Protein 5YSF (pdb70)

Sequence (777 aa):
SKVLNVWAMGDEAKSLKELAQKFTKDTGIEVKVQVIPWANAHDKLLTAVASKSGPDVVQMGTTWMPEFVEAGALLDITKDVEKSKNMNSDLFFPGSVKTTQFDGKTYGVVPWYAETRVLFYRTDLLKKVGYNEAPKTWDELSDAALKLSKRGKDMYGFAIDPNEQTTGFIFGRRQNGSPLFDKDGTPVFNKKPFVDTVTYLDSFIKNGSAPDTDLGLDASQSFGGDGIVPMFMSGPWMVNTLKDTAPDIDGKWATAVLPKKENNESSLGGANLSIFKYSNKKDDALKFMDYMSQPDVQLSWLKDTNSMPARMDAWEDDMLKNDPYYKVFGEQMKTAEPMPLIPQQFEEIAQLYGKSWEQIYRGGADVQTQMDTFNDQVEALLKKLEHHHHHSKVLNVWAMGDEAKSLKELAQKFTKDTGIEVKVQVIPWANAHDKLLTAVASKSGPDVVQMGTTWMPEFVEAGALLDITKDVEKSKNMNSDLFFPGSVKTTQFDGKTYGVPWYAETRVLFYRTDLLKKVGYNEAPKTWDELSDAALKLSKRGKDMYGFAIDPNEQTTGFIFGRQNGSPLFDKDGTPVFNKKPFVDTVTYLDSFIKNGSAPDTDLGLDASQSFGGDGIVPMFMSGPWMVNTLKDTAPDIDGKWATAVLPKKKENNESSLGGANLSIFKYSNKKDDALKFMDYMSQPDVQLSWLKDTNSMPARMDAWEDDMLKNDPYYKVFGEQMKTAEPMPLIPQFEEIAQLYGKSWEQIYRGGADVQTQMDTFNDQVEALLKKLEHHHHHH

Foldseek 3Di:
DQAAEEEEEDPVLVLLVVLVVVVCVVPVRHYDYHYYYPVCVVVLVVVCLVVVHDGFKYKDWLLQQQQCVVSVFFDFCQVVQCPAPQFPPVQFDPQQQVSQADPRTGGFGAQFKKWKWKKFFCVLLVVLPHNDDAAALVSLLSSQLSQQVVDDLAAREEDDLLDLFDLVQQLVLQPAPCADPVRQGDCLPDSSLVSLVSVLSRLVSVRYDLDDPPDDCQVCCADPNSHGMYMDILQVVLVCVVRNPRCVVRMAIAQAHGYNHRAIAMIHITMTGTSSDPPNVVSSVSSSSSRDLVSSLVVCVVSVTGHRGPCSCVPPCCCDPRRNVRRVVNVVRHHHDPNHNCSVVLSVLVSVLSCCCSPVVDDSSVSSVVSSVVVVVVVVVVVVVVPD/DQAAEEEEEDPVLVLLVVLVVVVCVVPVHHYDYHYYYPVCVVVLVVVCLVVVHDGFKYKDWLLQQQQCVVSVFFDFCQVVQCPFPQFPLVQFDPQQQVSQADPRTGGFGAQFKKWKWKKFFCVLLVVLPHNDPAAALVSLLSSQLSQQVVDDLAAREEDDLQDLFDLVQQLVLLVAPCADPVRQGDCLPDSNLVSLVSVLSRLVSVRYDLDDPVDDCQVQCADPNSHGMYMDILLVVLVCVVRHPRCVVGMAIAQAHGYNHRAIAMIHITMTGTPSDPCNVVSSVSSSSSSPLVSSLVVCVVSVTGHRGPCSCVPPCLVPPRRSVRRVVNVVRHHHDPNHNCSVVLSVLVSVLSCCCSPVVDDSSVSSVVSSVVVVVVVVVVVCVVPVD

Nearest PDB structures (foldseek):
  5yse-assembly1_A  TM=9.988E-01  e=1.187E-70  Listeria innocua Clip11262
  3uor-assembly2_B  TM=8.776E-01  e=7.368E-35  Xanthomonas citri pv. citri str. 306
  3k02-assembly1_A  TM=8.871E-01  e=2.000E-27  Streptomyces glaucescens
  5f7v-assembly1_A  TM=8.951E-01  e=2.064E-26  Listeria monocytogenes EGD-e
  6wpn-assembly2_B  TM=7.735E-01  e=1.118E-19  Synechococcus sp.

Solvent-accessible surface area: 34404 Å² total; per-residue (Å²): 133,181,56,0,53,0,40,0,0,22,95,21,0,122,15,0,108,111,33,5,122,126,0,29,171,83,44,60,21,102,31,99,8,79,84,12,75,88,100,64,0,32,94,103,9,78,89,2,36,90,68,123,70,32,2,6,0,0,0,0,5,7,33,13,0,7,31,2,25,96,48,22,2,7,35,58,0,47,145,23,4,128,155,16,172,15,7,29,25,123,36,9,48,92,9,5,16,85,1,1,72,41,132,75,89,7,25,2,1,7,2,17,1,15,0,26,0,0,0,22,7,44,47,29,0,142,173,30,65,32,129,104,10,2,115,47,8,118,56,0,32,51,0,0,33,92,0,14,146,88,30,189,85,37,32,0,1,32,15,76,54,122,38,52,9,13,0,2,2,2,0,40,1,15,34,4,72,0,32,47,203,131,36,57,5,10,1,41,116,105,50,0,10,29,0,0,44,29,1,2,11,1,19,51,32,36,0,2,21,72,78,132,77,66,66,82,25,22,104,18,0,1,45,116,0,51,13,0,0,26,35,10,0,4,89,28,0,40,45,0,102,105,68,2,105,83,1,121,72,95,21,30,13,18,52,5,2,97,92,116,52,39,36,2,3,7,7,11,0,2,0,0,2,6,80,82,9,124,22,85,108,35,0,40,108,0,0,57,32,0,6,66,46,102,24,18,34,66,13,3,65,112,27,3,6,0,1,2,34,77,79,9,36,126,34,98,56,4,105,86,24,94,38,1,112,29,0,17,90,3,17,151,82,8,63,8,4,20,53,42,33,22,4,11,90,2,4,83,25,12,18,124,3,6,78,87,4,23,128,57,29,18,6,13,71,32,24,0,54,60,0,5,88,67,0,50,49,30,42,114,131,53,95,120,137,108,132,199,139,176,56,0,43,0,28,0,0,23,96,22,0,123,15,0,102,120,31,5,128,124,4,29,169,89,52,62,26,104,29,115,14,66,68,11,79,88,100,78,0,32,97,80,8,79,89,2,36,93,66,122,71,32,2,6,0,0,0,0,6,8,35,12,0,7,31,3,25,87,47,23,2,6,32,63,0,44,168,52,5,115,173,17,175,12,6,38,26,124,47,8,46,88,15,5,15,105,1,1,76,34,126,75,83,7,21,2,0,7,2,18,1,15,0,27,0,0,0,24,7,28,48,20,0,114,116,23,63,33,114,109,12,2,118,54,7,117,55,0,32,54,0,0,32,93,0,12,148,68,31,187,91,39,32,0,1,32,14,77,57,123,38,50,9,12,0,3,2,2,0,40,1,20,44,3,79,0,33,47,202,117,38,58,4,15,1,32,113,102,50,0,10,28,0,0,43,28,1,3,11,2,17,52,31,35,0,2,20,72,75,134,69,66,66,84,25,24,104,18,1,0,44,116,0,50,10,0,0,26,35,10,0,4,90,29,0,39,43,1,102,102,67,3,102,82,1,120,72,94,24,28,12,17,50,5,2,102,82,120,51,34,34,2,3,8,8,10,0,1,0,0,0,6,83,76,10,138,32,75,116,41,0,32,110,0,0,44,34,0,5,69,45,101,21,16,27,63,12,2,64,107,25,5,7,0,1,3,36,77,83,6,35,116,39,106,69,4,106,99,22,92,37,1,110,24,1,16,89,3,23,158,83,10,69,11,5,22,52,44,29,21,4,11,82,2,3,90,41,12,18,133,2,6,61,88,3,25,134,56,31,20,4,8,72,33,25,0,56,62,0,5,90,66,0,47,56,15,33,118,104,35,100,125,135,90,132,142,235

Organism: Listeria innocua serovar 6a (strain ATCC BAA-680 / CLIP 11262) (NCBI:txid272626)

Structure (mmCIF, N/CA/C/O backbone):
data_5YSF
#
_entry.id   5YSF
#
_cell.length_a   36.218
_cell.length_b   125.988
_cell.length_c   91.040
_cell.angle_alpha   90.00
_cell.angle_beta   100.45
_cell.angle_gamma   90.00
#
_symmetry.space_group_name_H-M   'P 1 21 1'
#
loop_
_entity.id
_entity.type
_entity.pdbx_description
1 polymer 'Lin1841 protein'
2 branched beta-D-glucopyranose-(1-2)-beta-D-glucopyranose-(1-2)-beta-D-glucopyranose-(1-2)-beta-D-glucopyranose-(1-2)-beta-D-glucopyranose
3 non-polymer (4S)-2-METHYL-2,4-PENTANEDIOL
4 non-polymer 'MAGNESIUM ION'
5 water water
#
loop_
_atom_site.group_PDB
_atom_site.id
_atom_site.type_symbol
_atom_site.label_atom_id
_atom_site.label_alt_id
_atom_site.label_comp_id
_atom_site.label_asym_id
_atom_site.label_entity_id
_atom_site.label_seq_id
_atom_site.pdbx_PDB_ins_code
_atom_site.Cartn_x
_atom_site.Cartn_y
_atom_site.Cartn_z
_atom_site.occupancy
_atom_site.B_iso_or_equiv
_atom_site.auth_seq_id
_atom_site.auth_comp_id
_atom_site.auth_asym_id
_atom_site.auth_atom_id
_atom_site.pdbx_PDB_model_num
ATOM 1 N N . SER A 1 9 ? 24.950 30.500 15.085 1.00 59.66 34 SER A N 1
ATOM 2 C CA . SER A 1 9 ? 24.002 31.557 15.635 1.00 63.20 34 SER A CA 1
ATOM 3 C C . SER A 1 9 ? 22.740 31.668 14.770 1.00 58.43 34 SER A C 1
ATOM 4 O O . SER A 1 9 ? 21.663 31.339 15.263 1.00 61.11 34 SER A O 1
ATOM 7 N N . LYS A 1 10 ? 22.898 32.049 13.487 1.00 52.42 35 LYS A N 1
ATOM 8 C CA . LYS A 1 10 ? 21.844 31.923 12.446 1.00 47.28 35 LYS A CA 1
ATOM 9 C C . LYS A 1 10 ? 21.988 30.613 11.616 1.00 39.92 35 LYS A C 1
ATOM 10 O O . LYS A 1 10 ? 21.184 30.375 10.695 1.00 37.04 35 LYS A O 1
ATOM 16 N N . VAL A 1 11 ? 23.006 29.779 11.898 1.00 36.78 36 VAL A N 1
ATOM 17 C CA . VAL A 1 11 ? 23.150 28.512 11.173 1.00 32.51 36 VAL A CA 1
ATOM 18 C C . VAL A 1 11 ? 22.016 27.581 11.641 1.00 29.98 36 VAL A C 1
ATOM 19 O O . VAL A 1 11 ? 21.759 27.458 12.834 1.00 31.93 36 VAL A O 1
ATOM 23 N N . LEU A 1 12 ? 21.287 26.980 10.703 1.00 27.25 37 LEU A N 1
ATOM 24 C CA . LEU A 1 12 ? 20.242 26.044 11.038 1.00 25.94 37 LEU A CA 1
ATOM 25 C C . LEU A 1 12 ? 20.907 24.711 11.333 1.00 24.37 37 LEU A C 1
ATOM 26 O O . LEU A 1 12 ? 21.601 24.154 10.492 1.00 24.84 37 LEU A O 1
ATOM 31 N N . ASN A 1 13 ? 20.707 24.183 12.516 1.00 24.70 38 ASN A N 1
ATOM 32 C CA . ASN A 1 13 ? 21.301 22.879 12.869 1.00 24.29 38 ASN A CA 1
ATOM 33 C C . ASN A 1 13 ? 20.305 21.776 12.559 1.00 22.67 38 ASN A C 1
ATOM 34 O O . ASN A 1 13 ? 19.151 21.770 13.086 1.00 22.37 38 ASN A O 1
ATOM 39 N N . VAL A 1 14 ? 20.763 20.777 11.810 1.00 22.10 39 VAL A N 1
ATOM 40 C CA . VAL A 1 14 ? 19.897 19.673 11.396 1.00 21.95 39 VAL A CA 1
ATOM 41 C C . VAL A 1 14 ? 20.617 18.409 11.865 1.00 23.38 39 VAL A C 1
ATOM 42 O O . VAL A 1 14 ? 21.778 18.230 11.521 1.00 24.89 39 VAL A O 1
ATOM 46 N N . TRP A 1 15 ? 19.938 17.518 12.573 1.00 24.02 40 TRP A N 1
ATOM 47 C CA . TRP A 1 15 ? 20.490 16.255 12.946 1.00 24.02 40 TRP A CA 1
ATOM 48 C C . TRP A 1 15 ? 19.835 15.204 12.054 1.00 21.99 40 TRP A C 1
ATOM 49 O O . TRP A 1 15 ? 18.625 15.108 11.965 1.00 21.45 40 TRP A O 1
ATOM 60 N N . ALA A 1 16 ? 20.664 14.423 11.378 1.00 21.31 41 ALA A N 1
ATOM 61 C CA . ALA A 1 16 ? 20.189 13.435 10.412 1.00 20.13 41 ALA A CA 1
ATOM 62 C C . ALA A 1 16 ? 20.972 12.176 10.596 1.00 20.62 41 ALA A C 1
ATOM 63 O O . ALA A 1 16 ? 21.991 12.147 11.328 1.00 21.57 41 ALA A O 1
ATOM 65 N N . MET A 1 17 ? 20.465 11.079 9.995 1.00 19.81 42 MET A N 1
ATOM 66 C CA . MET A 1 17 ? 21.055 9.758 10.270 1.00 21.20 42 MET A CA 1
ATOM 67 C C . MET A 1 17 ? 21.492 9.072 8.981 1.00 21.03 42 MET A C 1
ATOM 68 O O . MET A 1 17 ? 20.815 9.104 7.985 1.00 19.76 42 MET A O 1
ATOM 73 N N . GLY A 1 18 ? 22.546 8.317 9.122 1.00 23.39 43 GLY A N 1
ATOM 74 C CA . GLY A 1 18 ? 22.932 7.316 8.173 1.00 24.57 43 GLY A CA 1
ATOM 75 C C . GLY A 1 18 ? 23.151 7.814 6.789 1.00 24.43 43 GLY A C 1
ATOM 76 O O . GLY A 1 18 ? 23.525 8.954 6.603 1.00 24.24 43 GLY A O 1
ATOM 77 N N . ASP A 1 19 ? 22.845 6.957 5.825 1.00 26.04 44 ASP A N 1
ATOM 78 C CA . ASP A 1 19 ? 23.100 7.260 4.415 1.00 27.58 44 ASP A CA 1
ATOM 79 C C . ASP A 1 19 ? 22.188 8.347 3.870 1.00 25.32 44 ASP A C 1
ATOM 80 O O . ASP A 1 19 ? 22.626 9.199 3.079 1.00 25.70 44 ASP A O 1
ATOM 85 N N . GLU A 1 20 ? 20.956 8.372 4.348 1.00 23.05 45 GLU A N 1
ATOM 86 C CA . GLU A 1 20 ? 19.967 9.378 3.863 1.00 22.63 45 GLU A CA 1
ATOM 87 C C . GLU A 1 20 ? 20.411 10.792 4.273 1.00 21.93 45 GLU A C 1
ATOM 88 O O . GLU A 1 20 ? 20.101 11.783 3.577 1.00 21.58 45 GLU A O 1
ATOM 94 N N . ALA A 1 21 ? 21.205 10.884 5.349 1.00 22.28 46 ALA A N 1
ATOM 95 C CA . ALA A 1 21 ? 21.739 12.196 5.760 1.00 22.88 46 ALA A CA 1
ATOM 96 C C . ALA A 1 21 ? 22.592 12.826 4.656 1.00 24.48 46 ALA A C 1
ATOM 97 O O . ALA A 1 21 ? 22.602 14.052 4.544 1.00 24.04 46 ALA A O 1
ATOM 99 N N . LYS A 1 22 ? 23.267 12.024 3.825 1.00 25.56 47 LYS A N 1
ATOM 100 C CA . LYS A 1 22 ? 24.036 12.572 2.701 1.00 28.12 47 LYS A CA 1
ATOM 101 C C . LYS A 1 22 ? 23.189 13.265 1.655 1.00 27.34 47 LYS A C 1
ATOM 102 O O . LYS A 1 22 ? 23.568 14.315 1.167 1.00 28.31 47 LYS A O 1
ATOM 108 N N . SER A 1 23 ? 22.038 12.658 1.318 1.00 25.87 48 SER A N 1
ATOM 109 C CA . SER A 1 23 ? 21.090 13.266 0.404 1.00 25.90 48 SER A CA 1
ATOM 110 C C . SER A 1 23 ? 20.541 14.546 1.017 1.00 25.42 48 SER A C 1
ATOM 111 O O . SER A 1 23 ? 20.391 15.567 0.313 1.00 26.12 48 SER A O 1
ATOM 114 N N . LEU A 1 24 ? 20.253 14.518 2.319 1.00 22.79 49 LEU A N 1
ATOM 115 C CA . LEU A 1 24 ? 19.769 15.746 2.970 1.00 22.92 49 LEU A CA 1
ATOM 116 C C . LEU A 1 24 ? 20.774 16.891 2.909 1.00 23.46 49 LEU A C 1
ATOM 117 O O . LEU A 1 24 ? 20.435 18.006 2.602 1.00 24.06 49 LEU A O 1
ATOM 122 N N . LYS A 1 25 ? 22.005 16.601 3.264 1.00 23.58 50 LYS A N 1
ATOM 123 C CA . LYS A 1 25 ? 23.110 17.564 3.211 1.00 25.99 50 LYS A CA 1
ATOM 124 C C . LYS A 1 25 ? 23.284 18.138 1.763 1.00 27.02 50 LYS A C 1
ATOM 125 O O . LYS A 1 25 ? 23.416 19.355 1.573 1.00 28.07 50 LYS A O 1
ATOM 131 N N . GLU A 1 26 ? 23.255 17.276 0.767 1.00 37.34 51 GLU A N 1
ATOM 132 C CA . GLU A 1 26 ? 23.363 17.714 -0.619 1.00 38.36 51 GLU A CA 1
ATOM 133 C C . GLU A 1 26 ? 22.173 18.608 -1.004 1.00 35.80 51 GLU A C 1
ATOM 134 O O . GLU A 1 26 ? 22.380 19.679 -1.536 1.00 34.73 51 GLU A O 1
ATOM 140 N N . LEU A 1 27 ? 20.947 18.232 -0.655 1.00 34.78 52 LEU A N 1
ATOM 141 C CA . LEU A 1 27 ? 19.760 19.049 -0.948 1.00 33.64 52 LEU A CA 1
ATOM 142 C C . LEU A 1 27 ? 19.794 20.345 -0.206 1.00 30.63 52 LEU A C 1
ATOM 143 O O . LEU A 1 27 ? 19.293 21.376 -0.691 1.00 30.01 52 LEU A O 1
ATOM 148 N N . ALA A 1 28 ? 20.450 20.350 0.944 1.00 29.03 53 ALA A N 1
ATOM 149 C CA . ALA A 1 28 ? 20.551 21.570 1.693 1.00 27.08 53 ALA A CA 1
ATOM 150 C C . ALA A 1 28 ? 21.386 22.650 0.996 1.00 26.71 53 ALA A C 1
ATOM 151 O O . ALA A 1 28 ? 21.175 23.831 1.262 1.00 25.40 53 ALA A O 1
ATOM 153 N N . GLN A 1 29 ? 22.285 22.288 0.094 1.00 28.14 54 GLN A N 1
ATOM 154 C CA . GLN A 1 29 ? 23.082 23.286 -0.597 1.00 28.60 54 GLN A CA 1
ATOM 155 C C . GLN A 1 29 ? 22.188 24.214 -1.375 1.00 27.70 54 GLN A C 1
ATOM 156 O O . GLN A 1 29 ? 22.381 25.451 -1.298 1.00 27.06 54 GLN A O 1
ATOM 162 N N . LYS A 1 30 ? 21.220 23.665 -2.139 1.00 27.95 55 LYS A N 1
ATOM 163 C CA . LYS A 1 30 ? 20.366 24.532 -2.941 1.00 27.86 55 LYS A CA 1
ATOM 164 C C . LYS A 1 30 ? 19.476 25.396 -2.018 1.00 25.64 55 LYS A C 1
ATOM 165 O O . LYS A 1 30 ? 19.204 26.533 -2.325 1.00 25.49 55 LYS A O 1
ATOM 171 N N . PHE A 1 31 ? 19.013 24.860 -0.887 1.00 24.49 56 PHE A N 1
ATOM 172 C CA . PHE A 1 31 ? 18.249 25.603 0.066 1.00 23.56 56 PHE A CA 1
ATOM 173 C C . PHE A 1 31 ? 19.019 26.844 0.549 1.00 22.47 56 PHE A C 1
ATOM 174 O O . PHE A 1 31 ? 18.474 27.971 0.585 1.00 22.63 56 PHE A O 1
ATOM 182 N N . THR A 1 32 ? 20.300 26.658 0.882 1.00 22.00 57 THR A N 1
ATOM 183 C CA . THR A 1 32 ? 21.160 27.768 1.257 1.00 21.95 57 THR A CA 1
ATOM 184 C C . THR A 1 32 ? 21.373 28.775 0.114 1.00 22.53 57 THR A C 1
ATOM 185 O O . THR A 1 32 ? 21.412 30.004 0.323 1.00 22.81 57 THR A O 1
ATOM 189 N N . LYS A 1 33 ? 21.528 28.250 -1.091 1.00 23.26 58 LYS A N 1
ATOM 190 C CA . LYS A 1 33 ? 21.676 29.108 -2.265 1.00 24.46 58 LYS A CA 1
ATOM 191 C C . LYS A 1 33 ? 20.436 29.998 -2.470 1.00 24.21 58 LYS A C 1
ATOM 192 O O . LYS A 1 33 ? 20.566 31.171 -2.838 1.00 24.92 58 LYS A O 1
ATOM 198 N N . ASP A 1 34 ? 19.271 29.430 -2.255 1.00 23.85 59 ASP A N 1
ATOM 199 C CA . ASP A 1 34 ? 18.000 30.083 -2.553 1.00 24.74 59 ASP A CA 1
ATOM 200 C C . ASP A 1 34 ? 17.557 30.983 -1.415 1.00 24.43 59 ASP A C 1
ATOM 201 O O . ASP A 1 34 ? 16.834 31.978 -1.684 1.00 25.81 59 ASP A O 1
ATOM 206 N N . THR A 1 35 ? 18.030 30.776 -0.211 1.00 23.41 60 THR A N 1
ATOM 207 C CA . THR A 1 35 ? 17.511 31.535 0.918 1.00 24.02 60 THR A CA 1
ATOM 208 C C . THR A 1 35 ? 18.562 32.395 1.647 1.00 24.12 60 THR A C 1
ATOM 209 O O . THR A 1 35 ? 18.180 33.281 2.427 1.00 25.48 60 THR A O 1
ATOM 213 N N . GLY A 1 36 ? 19.843 32.078 1.492 1.00 23.54 61 GLY A N 1
ATOM 214 C CA . GLY A 1 36 ? 20.903 32.587 2.426 1.00 24.41 61 GLY A CA 1
ATOM 215 C C . GLY A 1 36 ? 20.910 32.024 3.853 1.00 24.64 61 GLY A C 1
ATOM 216 O O . GLY A 1 36 ? 21.629 32.543 4.734 1.00 26.11 61 GLY A O 1
ATOM 217 N N . ILE A 1 37 ? 20.168 30.944 4.076 1.00 23.84 62 ILE A N 1
ATOM 218 C CA . ILE A 1 37 ? 20.169 30.295 5.394 1.00 24.49 62 ILE A CA 1
ATOM 219 C C . ILE A 1 37 ? 21.245 29.188 5.308 1.00 23.90 62 ILE A C 1
ATOM 220 O O . ILE A 1 37 ? 21.137 28.225 4.564 1.00 22.82 62 ILE A O 1
ATOM 225 N N . GLU A 1 38 ? 22.286 29.351 6.104 1.00 25.43 63 GLU A N 1
ATOM 226 C CA . GLU A 1 38 ? 23.359 28.335 6.208 1.00 25.98 63 GLU A CA 1
ATOM 227 C C . GLU A 1 38 ? 22.801 27.169 7.030 1.00 25.76 63 GLU A C 1
ATOM 228 O O . GLU A 1 38 ? 22.029 27.413 7.938 1.00 26.49 63 GLU A O 1
ATOM 234 N N . VAL A 1 39 ? 23.196 25.934 6.679 1.00 25.39 64 VAL A N 1
ATOM 235 C CA . VAL A 1 39 ? 22.718 24.728 7.313 1.00 25.47 64 VAL A CA 1
ATOM 236 C C . VAL A 1 39 ? 23.933 23.890 7.724 1.00 26.94 64 VAL A C 1
ATOM 237 O O . VAL A 1 39 ? 24.890 23.781 6.962 1.00 27.56 64 VAL A O 1
ATOM 241 N N . LYS A 1 40 ? 23.891 23.330 8.928 1.00 28.14 65 LYS A N 1
ATOM 242 C CA . LYS A 1 40 ? 24.918 22.421 9.420 1.00 30.09 65 LYS A CA 1
ATOM 243 C C . LYS A 1 40 ? 24.239 21.117 9.737 1.00 29.99 65 LYS A C 1
ATOM 244 O O . LYS A 1 40 ? 23.356 21.093 10.597 1.00 30.33 65 LYS A O 1
ATOM 250 N N . VAL A 1 41 ? 24.630 20.046 9.038 1.00 30.11 66 VAL A N 1
ATOM 251 C CA . VAL A 1 41 ? 24.032 18.714 9.218 1.00 30.58 66 VAL A CA 1
ATOM 252 C C . VAL A 1 41 ? 24.957 17.865 10.055 1.00 33.21 66 VAL A C 1
ATOM 253 O O . VAL A 1 41 ? 26.090 17.630 9.643 1.00 34.74 66 VAL A O 1
ATOM 257 N N . GLN A 1 42 ? 24.522 17.388 11.218 1.00 43.47 67 GLN A N 1
ATOM 258 C CA . GLN A 1 42 ? 25.275 16.377 11.977 1.00 42.58 67 GLN A CA 1
ATOM 259 C C . GLN A 1 42 ? 24.759 15.059 11.534 1.00 37.62 67 GLN A C 1
ATOM 260 O O . GLN A 1 42 ? 23.572 14.842 11.598 1.00 34.95 67 GLN A O 1
ATOM 266 N N . VAL A 1 43 ? 25.651 14.165 11.118 1.00 37.19 68 VAL A N 1
ATOM 267 C CA . VAL A 1 43 ? 25.337 12.834 10.633 1.00 33.73 68 VAL A CA 1
ATOM 268 C C . VAL A 1 43 ? 25.558 11.863 11.817 1.00 33.04 68 VAL A C 1
ATOM 269 O O . VAL A 1 43 ? 26.674 11.676 12.256 1.00 35.66 68 VAL A O 1
ATOM 273 N N . ILE A 1 44 ? 24.479 11.248 12.276 1.00 30.13 69 ILE A N 1
ATOM 274 C CA . ILE A 1 44 ? 24.490 10.393 13.433 1.00 29.67 69 ILE A CA 1
ATOM 275 C C . ILE A 1 44 ? 24.142 8.961 12.960 1.00 27.75 69 ILE A C 1
ATOM 276 O O . ILE A 1 44 ? 23.134 8.753 12.298 1.00 25.97 69 ILE A O 1
ATOM 281 N N . PRO A 1 45 ? 24.966 7.936 13.303 1.00 28.94 70 PRO A N 1
ATOM 282 C CA . PRO A 1 45 ? 24.540 6.582 12.968 1.00 27.99 70 PRO A CA 1
ATOM 283 C C . PRO A 1 45 ? 23.245 6.222 13.709 1.00 26.22 70 PRO A C 1
ATOM 284 O O . PRO A 1 45 ? 23.070 6.626 14.861 1.00 26.16 70 PRO A O 1
ATOM 288 N N . TRP A 1 46 ? 22.362 5.465 13.049 1.00 25.46 71 TRP A N 1
ATOM 289 C CA . TRP A 1 46 ? 21.161 4.942 13.680 1.00 25.00 71 TRP A CA 1
ATOM 290 C C . TRP A 1 46 ? 21.406 4.231 15.014 1.00 26.04 71 TRP A C 1
ATOM 291 O O . TRP A 1 46 ? 20.618 4.431 15.936 1.00 25.64 71 TRP A O 1
ATOM 302 N N . ALA A 1 47 ? 22.491 3.456 15.136 1.00 27.93 72 ALA A N 1
ATOM 303 C CA . ALA A 1 47 ? 22.849 2.783 16.373 1.00 29.67 72 ALA A CA 1
ATOM 304 C C . ALA A 1 47 ? 23.121 3.773 17.558 1.00 29.62 72 ALA A C 1
ATOM 305 O O . ALA A 1 47 ? 22.976 3.435 18.721 1.00 30.48 72 ALA A O 1
ATOM 307 N N . ASN A 1 48 ? 23.456 5.015 17.240 1.00 29.14 73 ASN A N 1
ATOM 308 C CA . ASN A 1 48 ? 23.715 6.012 18.296 1.00 30.17 73 ASN A CA 1
ATOM 309 C C . ASN A 1 48 ? 22.645 7.091 18.455 1.00 28.71 73 ASN A C 1
ATOM 310 O O . ASN A 1 48 ? 22.702 7.923 19.418 1.00 29.94 73 ASN A O 1
ATOM 315 N N . ALA A 1 49 ? 21.667 7.098 17.540 1.00 26.98 74 ALA A N 1
ATOM 316 C CA . ALA A 1 49 ? 20.790 8.233 17.454 1.00 26.56 74 ALA A CA 1
ATOM 317 C C . ALA A 1 49 ? 19.845 8.323 18.675 1.00 27.12 74 ALA A C 1
ATOM 318 O O . ALA A 1 49 ? 19.571 9.426 19.145 1.00 28.02 74 ALA A O 1
ATOM 320 N N . HIS A 1 50 ? 19.355 7.191 19.174 1.00 27.41 75 HIS A N 1
ATOM 321 C CA . HIS A 1 50 ? 18.429 7.239 20.327 1.00 28.51 75 HIS A CA 1
ATOM 322 C C . HIS A 1 50 ? 19.060 7.940 21.559 1.00 30.45 75 HIS A C 1
ATOM 323 O O . HIS A 1 50 ? 18.478 8.843 22.168 1.00 31.23 75 HIS A O 1
ATOM 330 N N . ASP A 1 51 ? 20.277 7.531 21.855 1.00 32.16 76 ASP A N 1
ATOM 331 C CA . ASP A 1 51 ? 21.066 8.122 22.970 1.00 35.57 76 ASP A CA 1
ATOM 332 C C . ASP A 1 51 ? 21.321 9.619 22.769 1.00 37.31 76 ASP A C 1
ATOM 333 O O . ASP A 1 51 ? 21.185 10.413 23.697 1.00 39.11 76 ASP A O 1
ATOM 338 N N . LYS A 1 52 ? 21.694 9.986 21.548 1.00 37.38 77 LYS A N 1
ATOM 339 C CA . LYS A 1 52 ? 21.889 11.396 21.224 1.00 40.05 77 LYS A CA 1
ATOM 340 C C . LYS A 1 52 ? 20.620 12.225 21.484 1.00 40.38 77 LYS A C 1
ATOM 341 O O . LYS A 1 52 ? 20.683 13.293 22.091 1.00 42.64 77 LYS A O 1
ATOM 347 N N . LEU A 1 53 ? 19.476 11.674 21.088 1.00 30.90 78 LEU A N 1
ATOM 348 C CA . LEU A 1 53 ? 18.190 12.309 21.366 1.00 32.06 78 LEU A CA 1
ATOM 349 C C . LEU A 1 53 ? 17.859 12.386 22.881 1.00 34.60 78 LEU A C 1
ATOM 350 O O . LEU A 1 53 ? 17.345 13.390 23.358 1.00 35.74 78 LEU A O 1
ATOM 355 N N . LEU A 1 54 ? 18.152 11.335 23.625 1.00 35.68 79 LEU A N 1
ATOM 356 C CA . LEU A 1 54 ? 17.902 11.387 25.085 1.00 38.99 79 LEU A CA 1
ATOM 357 C C . LEU A 1 54 ? 18.707 12.507 25.755 1.00 41.41 79 LEU A C 1
ATOM 358 O O . LEU A 1 54 ? 18.194 13.240 26.652 1.00 44.29 79 LEU A O 1
ATOM 363 N N . THR A 1 55 ? 19.963 12.632 25.339 1.00 41.31 80 THR A N 1
ATOM 364 C CA . THR A 1 55 ? 20.846 13.675 25.826 1.00 43.97 80 THR A CA 1
ATOM 365 C C . THR A 1 55 ? 20.329 15.093 25.506 1.00 44.05 80 THR A C 1
ATOM 366 O O . THR A 1 55 ? 20.384 15.972 26.358 1.00 45.44 80 THR A O 1
ATOM 370 N N . ALA A 1 56 ? 19.823 15.280 24.296 1.00 41.75 81 ALA A N 1
ATOM 371 C CA . ALA A 1 56 ? 19.229 16.554 23.890 1.00 42.15 81 ALA A CA 1
ATOM 372 C C . ALA A 1 56 ? 18.038 16.969 24.738 1.00 44.62 81 ALA A C 1
ATOM 373 O O . ALA A 1 56 ? 17.961 18.141 25.127 1.00 47.22 81 ALA A O 1
ATOM 375 N N . VAL A 1 57 ? 17.150 16.021 25.038 1.00 45.04 82 VAL A N 1
ATOM 376 C CA . VAL A 1 57 ? 16.034 16.233 25.962 1.00 47.72 82 VAL A CA 1
ATOM 377 C C . VAL A 1 57 ? 16.531 16.601 27.351 1.00 51.42 82 VAL A C 1
ATOM 378 O O . VAL A 1 57 ? 16.068 17.564 27.949 1.00 54.17 82 VAL A O 1
ATOM 382 N N . ALA A 1 58 ? 17.467 15.833 27.884 1.00 52.22 83 ALA A N 1
ATOM 383 C CA . ALA A 1 58 ? 17.927 16.057 29.254 1.00 56.39 83 ALA A CA 1
ATOM 384 C C . ALA A 1 58 ? 18.609 17.403 29.410 1.00 58.08 83 ALA A C 1
ATOM 385 O O . ALA A 1 58 ? 18.507 18.001 30.436 1.00 61.35 83 ALA A O 1
ATOM 387 N N . SER A 1 59 ? 19.272 17.886 28.369 1.00 56.33 84 SER A N 1
ATOM 388 C CA . SER A 1 59 ? 19.925 19.181 28.395 1.00 58.47 84 SER A CA 1
ATOM 389 C C . SER A 1 59 ? 19.123 20.287 27.736 1.00 57.77 84 SER A C 1
ATOM 390 O O . SER A 1 59 ? 19.564 21.427 27.749 1.00 59.09 84 SER A O 1
ATOM 393 N N . LYS A 1 60 ? 17.964 19.977 27.164 1.00 56.05 85 LYS A N 1
ATOM 394 C CA . LYS A 1 60 ? 17.144 20.953 26.414 1.00 55.75 85 LYS A CA 1
ATOM 395 C C . LYS A 1 60 ? 17.891 21.745 25.343 1.00 54.63 85 LYS A C 1
ATOM 396 O O . LYS A 1 60 ? 17.591 22.917 25.087 1.00 55.04 85 LYS A O 1
ATOM 402 N N . SER A 1 61 ? 18.838 21.086 24.682 1.00 51.63 86 SER A N 1
ATOM 403 C CA . SER A 1 61 ? 19.561 21.742 23.655 1.00 50.06 86 SER A CA 1
ATOM 404 C C . SER A 1 61 ? 19.911 20.703 22.636 1.00 46.09 86 SER A C 1
ATOM 405 O O . SER A 1 61 ? 20.353 19.582 22.947 1.00 47.10 86 SER A O 1
ATOM 408 N N . GLY A 1 62 ? 19.716 21.068 21.404 1.00 42.46 87 GLY A N 1
ATOM 409 C CA . GLY A 1 62 ? 19.811 20.062 20.393 1.00 39.23 87 GLY A CA 1
ATOM 410 C C . GLY A 1 62 ? 19.765 20.812 19.105 1.00 36.44 87 GLY A C 1
ATOM 411 O O . GLY A 1 62 ? 20.119 21.974 19.066 1.00 37.56 87 GLY A O 1
ATOM 412 N N . PRO A 1 63 ? 19.298 20.154 18.079 1.00 33.22 88 PRO A N 1
ATOM 413 C CA . PRO A 1 63 ? 19.213 20.791 16.787 1.00 31.48 88 PRO A CA 1
ATOM 414 C C . PRO A 1 63 ? 17.992 21.666 16.638 1.00 31.34 88 PRO A C 1
ATOM 415 O O . PRO A 1 63 ? 17.230 21.820 17.572 1.00 33.31 88 PRO A O 1
ATOM 419 N N . ASP A 1 64 ? 17.842 22.249 15.445 1.00 29.60 89 ASP A N 1
ATOM 420 C CA . ASP A 1 64 ? 16.655 22.992 15.068 1.00 29.59 89 ASP A CA 1
ATOM 421 C C . ASP A 1 64 ? 15.683 22.047 14.376 1.00 28.33 89 ASP A C 1
ATOM 422 O O . ASP A 1 64 ? 14.541 21.842 14.846 1.00 29.40 89 ASP A O 1
ATOM 427 N N . VAL A 1 65 ? 16.189 21.324 13.371 1.00 26.52 90 VAL A N 1
ATOM 428 C CA . VAL A 1 65 ? 15.462 20.257 12.693 1.00 25.16 90 VAL A CA 1
ATOM 429 C C . VAL A 1 65 ? 16.091 18.948 13.069 1.00 24.23 90 VAL A C 1
ATOM 430 O O . VAL A 1 65 ? 17.313 18.777 13.028 1.00 23.24 90 VAL A O 1
ATOM 434 N N . VAL A 1 66 ? 15.241 17.990 13.385 1.00 24.44 91 VAL A N 1
ATOM 435 C CA . VAL A 1 66 ? 15.695 16.645 13.642 1.00 24.85 91 VAL A CA 1
ATOM 436 C C . VAL A 1 66 ? 14.940 15.620 12.753 1.00 23.81 91 VAL A C 1
ATOM 437 O O . VAL A 1 66 ? 13.727 15.624 12.620 1.00 24.10 91 VAL A O 1
ATOM 441 N N . GLN A 1 67 ? 15.704 14.782 12.085 1.00 22.55 92 GLN A N 1
ATOM 442 C CA . GLN A 1 67 ? 15.200 13.540 11.476 1.00 20.64 92 GLN A CA 1
ATOM 443 C C . GLN A 1 67 ? 14.868 12.519 12.582 1.00 20.95 92 GLN A C 1
ATOM 444 O O . GLN A 1 67 ? 15.735 12.145 13.386 1.00 21.78 92 GLN A O 1
ATOM 450 N N . MET A 1 68 ? 13.629 12.132 12.653 1.00 20.73 93 MET A N 1
ATOM 451 C CA . MET A 1 68 ? 13.135 11.242 13.687 1.00 21.58 93 MET A CA 1
ATOM 452 C C . MET A 1 68 ? 12.785 9.888 13.066 1.00 20.40 93 MET A C 1
ATOM 453 O O . MET A 1 68 ? 11.913 9.817 12.227 1.00 19.85 93 MET A O 1
ATOM 458 N N . GLY A 1 69 ? 13.392 8.831 13.591 1.00 19.89 94 GLY A N 1
ATOM 459 C CA . GLY A 1 69 ? 12.941 7.515 13.327 1.00 19.46 94 GLY A CA 1
ATOM 460 C C . GLY A 1 69 ? 11.511 7.387 13.769 1.00 19.99 94 GLY A C 1
ATOM 461 O O . GLY A 1 69 ? 11.140 7.851 14.847 1.00 20.91 94 GLY A O 1
ATOM 462 N N . THR A 1 70 ? 10.682 6.800 12.908 1.00 19.34 95 THR A N 1
ATOM 463 C CA . THR A 1 70 ? 9.255 6.770 13.195 1.00 20.30 95 THR A CA 1
ATOM 464 C C . THR A 1 70 ? 8.915 6.105 14.510 1.00 20.89 95 THR A C 1
ATOM 465 O O . THR A 1 70 ? 7.962 6.533 15.196 1.00 21.84 95 THR A O 1
ATOM 469 N N . THR A 1 71 ? 9.676 5.089 14.867 1.00 20.54 96 THR A N 1
ATOM 470 C CA . THR A 1 71 ? 9.373 4.316 16.103 1.00 22.18 96 THR A CA 1
ATOM 471 C C . THR A 1 71 ? 9.630 5.096 17.379 1.00 23.66 96 THR A C 1
ATOM 472 O O . THR A 1 71 ? 9.156 4.677 18.437 1.00 25.16 96 THR A O 1
ATOM 476 N N . TRP A 1 72 ? 10.405 6.176 17.256 1.00 23.40 97 TRP A N 1
ATOM 477 C CA . TRP A 1 72 ? 10.739 7.036 18.387 1.00 24.92 97 TRP A CA 1
ATOM 478 C C . TRP A 1 72 ? 9.833 8.282 18.503 1.00 25.92 97 TRP A C 1
ATOM 479 O O . TRP A 1 72 ? 9.948 9.035 19.461 1.00 27.12 97 TRP A O 1
ATOM 490 N N . MET A 1 73 ? 8.896 8.456 17.574 1.00 25.42 98 MET A N 1
ATOM 491 C CA . MET A 1 73 ? 7.983 9.573 17.696 1.00 26.90 98 MET A CA 1
ATOM 492 C C . MET A 1 73 ? 7.148 9.630 18.952 1.00 29.25 98 MET A C 1
ATOM 493 O O . MET A 1 73 ? 7.130 10.697 19.590 1.00 30.02 98 MET A O 1
ATOM 498 N N . PRO A 1 74 ? 6.511 8.493 19.361 1.00 29.76 99 PRO A N 1
ATOM 499 C CA . PRO A 1 74 ? 5.728 8.578 20.623 1.00 32.86 99 PRO A CA 1
ATOM 500 C C . PRO A 1 74 ? 6.594 8.996 21.794 1.00 34.12 99 PRO A C 1
ATOM 501 O O . PRO A 1 74 ? 6.198 9.879 22.613 1.00 36.80 99 PRO A O 1
ATOM 505 N N . GLU A 1 75 ? 7.801 8.441 21.843 1.00 33.33 100 GLU A N 1
ATOM 506 C CA . GLU A 1 75 ? 8.681 8.724 22.977 1.00 35.09 100 GLU A CA 1
ATOM 507 C C . GLU A 1 75 ? 9.008 10.219 23.081 1.00 36.10 100 GLU A C 1
ATOM 508 O O . GLU A 1 75 ? 8.897 10.833 24.160 1.00 37.89 100 GLU A O 1
ATOM 514 N N . PHE A 1 76 ? 9.411 10.822 21.950 1.00 34.45 101 PHE A N 1
ATOM 515 C CA . PHE A 1 76 ? 9.900 12.177 22.020 1.00 35.17 101 PHE A CA 1
ATOM 516 C C . PHE A 1 76 ? 8.799 13.221 21.969 1.00 37.93 101 PHE A C 1
ATOM 517 O O . PHE A 1 76 ? 9.006 14.313 22.523 1.00 39.21 101 PHE A O 1
ATOM 525 N N . VAL A 1 77 ? 7.624 12.857 21.446 1.00 36.21 102 VAL A N 1
ATOM 526 C CA . VAL A 1 77 ? 6.427 13.694 21.662 1.00 38.33 102 VAL A CA 1
ATOM 527 C C . VAL A 1 77 ? 6.053 13.728 23.122 1.00 41.63 102 VAL A C 1
ATOM 528 O O . VAL A 1 77 ? 5.912 14.818 23.705 1.00 43.31 102 VAL A O 1
ATOM 532 N N . GLU A 1 78 ? 5.888 12.562 23.718 1.00 44.62 103 GLU A N 1
ATOM 533 C CA . GLU A 1 78 ? 5.632 12.474 25.144 1.00 48.20 103 GLU A CA 1
ATOM 534 C C . GLU A 1 78 ? 6.664 13.219 26.016 1.00 48.02 103 GLU A C 1
ATOM 535 O O . GLU A 1 78 ? 6.302 13.926 26.992 1.00 51.01 103 GLU A O 1
ATOM 541 N N . ALA A 1 79 ? 7.941 13.127 25.668 1.00 44.73 104 ALA A N 1
ATOM 542 C CA . ALA A 1 79 ? 8.984 13.889 26.392 1.00 44.79 104 ALA A CA 1
ATOM 543 C C . ALA A 1 79 ? 8.909 15.424 26.226 1.00 44.26 104 ALA A C 1
ATOM 544 O O . ALA A 1 79 ? 9.636 16.152 26.893 1.00 45.24 104 ALA A O 1
ATOM 546 N N . GLY A 1 80 ? 8.029 15.913 25.364 1.00 43.58 105 GLY A N 1
ATOM 547 C CA . GLY A 1 80 ? 7.928 17.333 25.088 1.00 43.87 105 GLY A CA 1
ATOM 548 C C . GLY A 1 80 ? 9.066 17.890 24.225 1.00 42.05 105 GLY A C 1
ATOM 549 O O . GLY A 1 80 ? 9.305 19.097 24.226 1.00 43.92 105 GLY A O 1
ATOM 550 N N . ALA A 1 81 ? 9.744 17.043 23.470 1.00 39.19 106 ALA A N 1
ATOM 551 C CA . ALA A 1 81 ? 10.886 17.477 22.674 1.00 38.63 106 ALA A CA 1
ATOM 552 C C . ALA A 1 81 ? 10.539 18.006 21.290 1.00 37.39 106 ALA A C 1
ATOM 553 O O . ALA A 1 81 ? 11.391 18.682 20.649 1.00 38.70 106 ALA A O 1
ATOM 555 N N . LEU A 1 82 ? 9.345 17.701 20.810 1.00 36.42 107 LEU A N 1
ATOM 556 C CA . LEU A 1 82 ? 8.994 18.004 19.420 1.00 36.02 107 LEU A CA 1
ATOM 557 C C . LEU A 1 82 ? 7.872 19.006 19.395 1.00 36.80 107 LEU A C 1
ATOM 558 O O . LEU A 1 82 ? 6.864 18.884 20.151 1.00 39.21 107 LEU A O 1
ATOM 563 N N . LEU A 1 83 ? 8.085 20.051 18.575 1.00 36.30 108 LEU A N 1
ATOM 564 C CA . LEU A 1 83 ? 7.127 21.108 18.402 1.00 37.33 108 LEU A CA 1
ATOM 565 C C . LEU A 1 83 ? 5.861 20.632 17.717 1.00 36.69 108 LEU A C 1
ATOM 566 O O . LEU A 1 83 ? 5.890 19.927 16.691 1.00 33.25 108 LEU A O 1
ATOM 571 N N . ASP A 1 84 ? 4.729 21.059 18.272 1.00 38.68 109 ASP A N 1
ATOM 572 C CA . ASP A 1 84 ? 3.412 20.919 17.643 1.00 40.57 109 ASP A CA 1
ATOM 573 C C . ASP A 1 84 ? 3.355 21.860 16.442 1.00 39.97 109 ASP A C 1
ATOM 574 O O . ASP A 1 84 ? 3.295 23.074 16.625 1.00 42.00 109 ASP A O 1
ATOM 579 N N . ILE A 1 85 ? 3.287 21.303 15.240 1.00 37.51 110 ILE A N 1
ATOM 580 C CA . ILE A 1 85 ? 3.333 22.084 14.011 1.00 37.56 110 ILE A CA 1
ATOM 581 C C . ILE A 1 85 ? 2.033 21.925 13.222 1.00 38.20 110 ILE A C 1
ATOM 582 O O . ILE A 1 85 ? 2.012 22.196 12.006 1.00 39.19 110 ILE A O 1
ATOM 587 N N . THR A 1 86 ? 0.949 21.548 13.914 1.00 39.37 111 THR A N 1
ATOM 588 C CA . THR A 1 86 ? -0.347 21.257 13.275 1.00 40.41 111 THR A CA 1
ATOM 589 C C . THR A 1 86 ? -0.807 22.428 12.402 1.00 42.40 111 THR A C 1
ATOM 590 O O . THR A 1 86 ? -1.163 22.238 11.245 1.00 42.10 111 THR A O 1
ATOM 594 N N . LYS A 1 87 ? -0.800 23.632 12.958 1.00 44.60 112 LYS A N 1
ATOM 595 C CA . LYS A 1 87 ? -1.295 24.801 12.241 1.00 47.31 112 LYS A CA 1
ATOM 596 C C . LYS A 1 87 ? -0.425 25.076 10.992 1.00 45.06 112 LYS A C 1
ATOM 597 O O . LYS A 1 87 ? -0.953 25.435 9.943 1.00 45.33 112 LYS A O 1
ATOM 603 N N . ASP A 1 88 ? 0.889 24.858 11.115 1.00 42.98 113 ASP A N 1
ATOM 604 C CA . ASP A 1 88 ? 1.812 25.205 10.037 1.00 42.13 113 ASP A CA 1
ATOM 605 C C . ASP A 1 88 ? 1.763 24.201 8.873 1.00 40.63 113 ASP A C 1
ATOM 606 O O . ASP A 1 88 ? 1.974 24.565 7.731 1.00 41.05 113 ASP A O 1
ATOM 611 N N . VAL A 1 89 ? 1.535 22.929 9.160 1.00 39.69 114 VAL A N 1
ATOM 612 C CA . VAL A 1 89 ? 1.513 21.899 8.073 1.00 40.04 114 VAL A CA 1
ATOM 613 C C . VAL A 1 89 ? 0.119 21.782 7.429 1.00 42.49 114 VAL A C 1
ATOM 614 O O . VAL A 1 89 ? -0.015 21.375 6.297 1.00 42.24 114 VAL A O 1
ATOM 618 N N . GLU A 1 90 ? -0.905 22.094 8.188 1.00 56.29 115 GLU A N 1
ATOM 619 C CA . GLU A 1 90 ? -2.261 22.191 7.638 1.00 62.78 115 GLU A CA 1
ATOM 620 C C . GLU A 1 90 ? -2.368 23.212 6.509 1.00 64.33 115 GLU A C 1
ATOM 621 O O . GLU A 1 90 ? -2.985 22.966 5.475 1.00 64.94 115 GLU A O 1
ATOM 627 N N . LYS A 1 91 ? -1.696 24.343 6.697 1.00 66.66 116 LYS A N 1
ATOM 628 C CA . LYS A 1 91 ? -1.699 25.391 5.700 1.00 69.33 116 LYS A CA 1
ATOM 629 C C . LYS A 1 91 ? -0.756 25.121 4.526 1.00 65.15 116 LYS A C 1
ATOM 630 O O . LYS A 1 91 ? -0.475 26.086 3.826 1.00 69.75 116 LYS A O 1
ATOM 636 N N . SER A 1 92 ? -0.199 23.922 4.292 1.00 58.61 117 SER A N 1
ATOM 637 C CA . SER A 1 92 ? 0.906 23.841 3.347 1.00 54.52 117 SER A CA 1
ATOM 638 C C . SER A 1 92 ? 0.513 22.954 2.232 1.00 52.94 117 SER A C 1
ATOM 639 O O . SER A 1 92 ? 0.003 21.837 2.408 1.00 53.42 117 SER A O 1
ATOM 642 N N . LYS A 1 93 ? 0.864 23.392 1.052 1.00 52.63 118 LYS A N 1
ATOM 643 C CA . LYS A 1 93 ? 0.737 22.565 -0.129 1.00 51.39 118 LYS A CA 1
ATOM 644 C C . LYS A 1 93 ? 1.535 21.249 0.002 1.00 46.00 118 LYS A C 1
ATOM 645 O O . LYS A 1 93 ? 1.047 20.225 -0.419 1.00 44.98 118 LYS A O 1
ATOM 651 N N . ASN A 1 94 ? 2.732 21.284 0.593 1.00 41.82 119 ASN A N 1
ATOM 652 C CA . ASN A 1 94 ? 3.605 20.092 0.558 1.00 37.67 119 ASN A CA 1
ATOM 653 C C . ASN A 1 94 ? 3.765 19.277 1.836 1.00 34.54 119 ASN A C 1
ATOM 654 O O . ASN A 1 94 ? 4.374 18.217 1.770 1.00 32.09 119 ASN A O 1
ATOM 659 N N . MET A 1 95 ? 3.265 19.787 2.965 1.00 35.12 120 MET A N 1
ATOM 660 C CA . MET A 1 95 ? 3.409 19.093 4.252 1.00 33.93 120 MET A CA 1
ATOM 661 C C . MET A 1 95 ? 2.101 18.645 4.898 1.00 34.72 120 MET A C 1
ATOM 662 O O . MET A 1 95 ? 2.124 18.065 5.980 1.00 33.95 120 MET A O 1
ATOM 667 N N . ASN A 1 96 ? 0.963 18.914 4.272 1.00 37.36 121 ASN A N 1
ATOM 668 C CA . ASN A 1 96 ? -0.318 18.483 4.840 1.00 39.85 121 ASN A CA 1
ATOM 669 C C . ASN A 1 96 ? -0.431 16.941 4.867 1.00 37.62 121 ASN A C 1
ATOM 670 O O . ASN A 1 96 ? 0.132 16.238 4.028 1.00 35.23 121 ASN A O 1
ATOM 675 N N . SER A 1 97 ? -1.046 16.431 5.921 1.00 39.05 122 SER A N 1
ATOM 676 C CA . SER A 1 97 ? -1.135 14.982 6.205 1.00 38.97 122 SER A CA 1
ATOM 677 C C . SER A 1 97 ? -1.803 14.147 5.124 1.00 38.99 122 SER A C 1
ATOM 678 O O . SER A 1 97 ? -1.378 12.986 4.854 1.00 36.76 122 SER A O 1
ATOM 681 N N . ASP A 1 98 ? -2.801 14.749 4.484 1.00 40.40 123 ASP A N 1
ATOM 682 C CA . ASP A 1 98 ? -3.548 14.138 3.412 1.00 41.66 123 ASP A CA 1
ATOM 683 C C . ASP A 1 98 ? -2.660 13.671 2.274 1.00 39.04 123 ASP A C 1
ATOM 684 O O . ASP A 1 98 ? -3.070 12.827 1.521 1.00 40.22 123 ASP A O 1
ATOM 689 N N . LEU A 1 99 ? -1.438 14.193 2.152 1.00 35.54 124 LEU A N 1
ATOM 690 C CA . LEU A 1 99 ? -0.532 13.759 1.108 1.00 33.81 124 LEU A CA 1
ATOM 691 C C . LEU A 1 99 ? 0.135 12.399 1.395 1.00 31.18 124 LEU A C 1
ATOM 692 O O . LEU A 1 99 ? 0.662 11.771 0.479 1.00 30.91 124 LEU A O 1
ATOM 697 N N . PHE A 1 100 ? 0.115 11.961 2.646 1.00 29.81 125 PHE A N 1
ATOM 698 C CA . PHE A 1 100 ? 1.027 10.889 3.108 1.00 27.29 125 PHE A CA 1
ATOM 699 C C . PHE A 1 100 ? 0.238 9.642 3.409 1.00 28.07 125 PHE A C 1
ATOM 700 O O . PHE A 1 100 ? -0.931 9.708 3.692 1.00 29.13 125 PHE A O 1
ATOM 708 N N . PHE A 1 101 ? 0.891 8.491 3.316 1.00 27.07 126 PHE A N 1
ATOM 709 C CA . PHE A 1 101 ? 0.242 7.237 3.672 1.00 28.24 126 PHE A CA 1
ATOM 710 C C . PHE A 1 101 ? -0.325 7.281 5.071 1.00 27.49 126 PHE A C 1
ATOM 711 O O . PHE A 1 101 ? 0.335 7.765 5.986 1.00 25.94 126 PHE A O 1
ATOM 719 N N . PRO A 1 102 ? -1.556 6.770 5.252 1.00 29.01 127 PRO A N 1
ATOM 720 C CA . PRO A 1 102 ? -2.148 6.806 6.626 1.00 29.68 127 PRO A CA 1
ATOM 721 C C . PRO A 1 102 ? -1.226 6.207 7.692 1.00 28.33 127 PRO A C 1
ATOM 722 O O . PRO A 1 102 ? -1.073 6.811 8.734 1.00 28.49 127 PRO A O 1
ATOM 726 N N . GLY A 1 103 ? -0.552 5.071 7.390 1.00 27.76 128 GLY A N 1
ATOM 727 C CA . GLY A 1 103 ? 0.371 4.504 8.332 1.00 27.12 128 GLY A CA 1
ATOM 728 C C . GLY A 1 103 ? 1.529 5.445 8.680 1.00 25.85 128 GLY A C 1
ATOM 729 O O . GLY A 1 103 ? 1.933 5.508 9.820 1.00 26.74 128 GLY A O 1
ATOM 730 N N . SER A 1 104 ? 2.064 6.172 7.709 1.00 24.36 129 SER A N 1
ATOM 731 C CA . SER A 1 104 ? 3.114 7.153 7.942 1.00 23.63 129 SER A CA 1
ATOM 732 C C . SER A 1 104 ? 2.608 8.338 8.803 1.00 23.97 129 SER A C 1
ATOM 733 O O . SER A 1 104 ? 3.264 8.809 9.738 1.00 24.21 129 SER A O 1
ATOM 736 N N . VAL A 1 105 ? 1.397 8.786 8.506 1.00 25.10 130 VAL A N 1
ATOM 737 C CA . VAL A 1 105 ? 0.742 9.840 9.261 1.00 27.00 130 VAL A CA 1
ATOM 738 C C . VAL A 1 105 ? 0.490 9.457 10.720 1.00 29.63 130 VAL A C 1
ATOM 739 O O . VAL A 1 105 ? 0.628 10.319 11.594 1.00 31.82 130 VAL A O 1
ATOM 743 N N . LYS A 1 106 ? 0.141 8.200 10.986 1.00 34.97 131 LYS A N 1
ATOM 744 C CA . LYS A 1 106 ? -0.022 7.728 12.373 1.00 37.82 131 LYS A CA 1
ATOM 745 C C . LYS A 1 106 ? 1.265 7.926 13.184 1.00 35.80 131 LYS A C 1
ATOM 746 O O . LYS A 1 106 ? 1.180 8.054 14.411 1.00 36.45 131 LYS A O 1
ATOM 752 N N . THR A 1 107 ? 2.425 7.917 12.528 1.00 31.99 132 THR A N 1
ATOM 753 C CA . THR A 1 107 ? 3.667 8.171 13.232 1.00 30.68 132 THR A CA 1
ATOM 754 C C . THR A 1 107 ? 3.916 9.646 13.571 1.00 31.02 132 THR A C 1
ATOM 755 O O . THR A 1 107 ? 4.834 9.942 14.345 1.00 30.49 132 THR A O 1
ATOM 759 N N . THR A 1 108 ? 3.114 10.554 12.996 1.00 31.38 133 THR A N 1
ATOM 760 C CA . THR A 1 108 ? 3.246 11.966 13.212 1.00 32.28 133 THR A CA 1
ATOM 761 C C . THR A 1 108 ? 2.155 12.605 14.077 1.00 35.44 133 THR A C 1
ATOM 762 O O . THR A 1 108 ? 2.346 13.731 14.512 1.00 36.00 133 THR A O 1
ATOM 766 N N . GLN A 1 109 ? 1.032 11.932 14.277 1.00 37.90 134 GLN A N 1
ATOM 767 C CA . GLN A 1 109 ? -0.136 12.588 14.872 1.00 42.36 134 GLN A CA 1
ATOM 768 C C . GLN A 1 109 ? -0.441 11.926 16.184 1.00 44.69 134 GLN A C 1
ATOM 769 O O . GLN A 1 109 ? -0.541 10.692 16.246 1.00 45.71 134 GLN A O 1
ATOM 775 N N . PHE A 1 110 ? -0.531 12.722 17.241 1.00 47.47 135 PHE A N 1
ATOM 776 C CA . PHE A 1 110 ? -0.843 12.226 18.576 1.00 50.06 135 PHE A CA 1
ATOM 777 C C . PHE A 1 110 ? -1.770 13.198 19.254 1.00 54.22 135 PHE A C 1
ATOM 778 O O . PHE A 1 110 ? -1.501 14.412 19.325 1.00 52.93 135 PHE A O 1
ATOM 786 N N . ASP A 1 111 ? -2.870 12.639 19.745 1.00 57.87 136 ASP A N 1
ATOM 787 C CA . ASP A 1 111 ? -3.915 13.415 20.368 1.00 62.32 136 ASP A CA 1
ATOM 788 C C . ASP A 1 111 ? -4.342 14.645 19.528 1.00 61.67 136 ASP A C 1
ATOM 789 O O . ASP A 1 111 ? -4.438 15.762 20.019 1.00 63.48 136 ASP A O 1
ATOM 794 N N . GLY A 1 112 ? -4.622 14.381 18.257 1.00 60.74 137 GLY A N 1
ATOM 795 C CA . GLY A 1 112 ? -5.086 15.407 17.333 1.00 60.05 137 GLY A CA 1
ATOM 796 C C . GLY A 1 112 ? -4.069 16.484 16.907 1.00 56.69 137 GLY A C 1
ATOM 797 O O . GLY A 1 112 ? -4.442 17.419 16.233 1.00 57.01 137 GLY A O 1
ATOM 798 N N . LYS A 1 113 ? -2.795 16.324 17.251 1.00 53.08 138 LYS A N 1
ATOM 799 C CA . LYS A 1 113 ? -1.760 17.317 16.972 1.00 49.67 138 LYS A CA 1
ATOM 800 C C . LYS A 1 113 ? -0.670 16.643 16.118 1.00 45.46 138 LYS A C 1
ATOM 801 O O . LYS A 1 113 ? -0.413 15.430 16.281 1.00 43.54 138 LYS A O 1
ATOM 807 N N . THR A 1 114 ? -0.075 17.427 15.207 1.00 42.21 139 THR A N 1
ATOM 808 C CA . THR A 1 114 ? 0.927 16.927 14.274 1.00 39.56 139 THR A CA 1
ATOM 809 C C . THR A 1 114 ? 2.310 17.390 14.748 1.00 37.38 139 THR A C 1
ATOM 810 O O . THR A 1 114 ? 2.462 18.557 15.085 1.00 36.61 139 THR A O 1
ATOM 814 N N . TYR A 1 115 ? 3.269 16.441 14.802 1.00 34.63 140 TYR A N 1
ATOM 815 C CA . TYR A 1 115 ? 4.608 16.681 15.344 1.00 33.65 140 TYR A CA 1
ATOM 816 C C . TYR A 1 115 ? 5.773 16.451 14.340 1.00 30.93 140 TYR A C 1
ATOM 817 O O . TYR A 1 115 ? 6.967 16.515 14.722 1.00 29.52 140 TYR A O 1
ATOM 826 N N . GLY A 1 116 ? 5.429 16.235 13.081 1.00 29.85 141 GLY A N 1
ATOM 827 C CA . GLY A 1 116 ? 6.463 16.108 12.065 1.00 28.69 141 GLY A CA 1
ATOM 828 C C . GLY A 1 116 ? 5.845 15.871 10.737 1.00 28.21 141 GLY A C 1
ATOM 829 O O . GLY A 1 116 ? 4.625 15.784 10.631 1.00 30.67 141 GLY A O 1
ATOM 830 N N A VAL A 1 117 ? 6.690 15.828 9.713 0.50 26.88 142 VAL A N 1
ATOM 831 N N B VAL A 1 117 ? 6.696 15.805 9.724 0.50 26.77 142 VAL A N 1
ATOM 832 C CA A VAL A 1 117 ? 6.255 15.565 8.350 0.50 26.32 142 VAL A CA 1
ATOM 833 C CA B VAL A 1 117 ? 6.271 15.559 8.362 0.50 26.17 142 VAL A CA 1
ATOM 834 C C A VAL A 1 117 ? 7.017 14.345 7.890 0.50 24.16 142 VAL A C 1
ATOM 835 C C B VAL A 1 117 ? 7.022 14.343 7.892 0.50 24.08 142 VAL A C 1
ATOM 836 O O A VAL A 1 117 ? 8.224 14.279 8.066 0.50 22.94 142 VAL A O 1
ATOM 837 O O B VAL A 1 117 ? 8.232 14.278 8.062 0.50 22.90 142 VAL A O 1
ATOM 844 N N . PRO A 1 118 ? 6.298 13.363 7.337 1.00 23.74 143 PRO A N 1
ATOM 845 C CA . PRO A 1 118 ? 6.976 12.181 6.802 1.00 22.25 143 PRO A CA 1
ATOM 846 C C . PRO A 1 118 ? 8.039 12.580 5.775 1.00 21.22 143 PRO A C 1
ATOM 847 O O . PRO A 1 118 ? 7.760 13.389 4.905 1.00 21.63 143 PRO A O 1
ATOM 851 N N . TRP A 1 119 ? 9.248 12.018 5.926 1.00 19.85 144 TRP A N 1
ATOM 852 C CA . TRP A 1 119 ? 10.285 12.292 4.958 1.00 19.68 144 TRP A CA 1
ATOM 853 C C . TRP A 1 119 ? 10.513 11.123 3.961 1.00 18.96 144 TRP A C 1
ATOM 854 O O . TRP A 1 119 ? 10.533 11.325 2.741 1.00 19.53 144 TRP A O 1
ATOM 865 N N . TYR A 1 120 ? 10.662 9.931 4.485 1.00 18.44 145 TYR A N 1
ATOM 866 C CA . TYR A 1 120 ? 10.615 8.680 3.707 1.00 17.95 145 TYR A CA 1
ATOM 867 C C . TYR A 1 120 ? 9.965 7.544 4.574 1.00 17.79 145 TYR A C 1
ATOM 868 O O . TYR A 1 120 ? 9.869 7.664 5.795 1.00 17.57 145 TYR A O 1
ATOM 877 N N . ALA A 1 121 ? 9.422 6.540 3.873 1.00 17.67 146 ALA A N 1
ATOM 878 C CA . ALA A 1 121 ? 8.862 5.349 4.453 1.00 17.62 146 ALA A CA 1
ATOM 879 C C . ALA A 1 121 ? 9.809 4.189 4.128 1.00 17.15 146 ALA A C 1
ATOM 880 O O . ALA A 1 121 ? 10.761 4.349 3.300 1.00 16.32 146 ALA A O 1
ATOM 882 N N . GLU A 1 122 ? 9.604 3.064 4.829 1.00 16.47 147 GLU A N 1
ATOM 883 C CA . GLU A 1 122 ? 10.212 1.813 4.449 1.00 16.06 147 GLU A CA 1
ATOM 884 C C . GLU A 1 122 ? 9.348 0.682 4.989 1.00 16.38 147 GLU A C 1
ATOM 885 O O . GLU A 1 122 ? 8.502 0.830 5.907 1.00 16.25 147 GLU A O 1
ATOM 891 N N . THR A 1 123 ? 9.544 -0.470 4.360 1.00 16.07 148 THR A N 1
ATOM 892 C CA . THR A 1 123 ? 8.975 -1.697 4.948 1.00 16.46 148 THR A CA 1
ATOM 893 C C . THR A 1 123 ? 9.974 -2.797 4.694 1.00 15.85 148 THR A C 1
ATOM 894 O O . THR A 1 123 ? 10.907 -2.625 3.897 1.00 15.36 148 THR A O 1
ATOM 898 N N . ARG A 1 124 ? 9.803 -3.913 5.381 1.00 16.32 149 ARG A N 1
ATOM 899 C CA . ARG A 1 124 ? 10.735 -5.023 5.237 1.00 15.78 149 ARG A CA 1
ATOM 900 C C . ARG A 1 124 ? 10.196 -6.123 4.347 1.00 15.68 149 ARG A C 1
ATOM 901 O O . ARG A 1 124 ? 9.067 -6.589 4.494 1.00 16.10 149 ARG A O 1
ATOM 909 N N . VAL A 1 125 ? 11.101 -6.594 3.474 1.00 14.92 150 VAL A N 1
ATOM 910 C CA . VAL A 1 125 ? 10.819 -7.663 2.521 1.00 15.43 150 VAL A CA 1
ATOM 911 C C . VAL A 1 125 ? 11.938 -8.724 2.543 1.00 14.97 150 VAL A C 1
ATOM 912 O O . VAL A 1 125 ? 13.003 -8.543 3.207 1.00 13.60 150 VAL A O 1
ATOM 916 N N . LEU A 1 126 ? 11.662 -9.820 1.840 1.00 15.24 151 LEU A N 1
ATOM 917 C CA . LEU A 1 126 ? 12.576 -10.981 1.778 1.00 15.79 151 LEU A CA 1
ATOM 918 C C . LEU A 1 126 ? 13.546 -10.771 0.619 1.00 15.54 151 LEU A C 1
ATOM 919 O O . LEU A 1 126 ? 13.119 -10.531 -0.489 1.00 16.78 151 LEU A O 1
ATOM 924 N N . PHE A 1 127 ? 14.844 -10.827 0.889 1.00 15.56 152 PHE A N 1
ATOM 925 C CA . PHE A 1 127 ? 15.868 -10.809 -0.163 1.00 15.21 152 PHE A CA 1
ATOM 926 C C . PHE A 1 127 ? 16.325 -12.243 -0.361 1.00 15.10 152 PHE A C 1
ATOM 927 O O . PHE A 1 127 ? 16.566 -13.011 0.602 1.00 16.18 152 PHE A O 1
ATOM 935 N N . TYR A 1 128 ? 16.418 -12.681 -1.600 1.00 15.61 153 TYR A N 1
ATOM 936 C CA . TYR A 1 128 ? 16.855 -14.033 -1.832 1.00 15.87 153 TYR A CA 1
ATOM 937 C C . TYR A 1 128 ? 17.636 -14.242 -3.134 1.00 15.72 153 TYR A C 1
ATOM 938 O O . TYR A 1 128 ? 17.435 -13.576 -4.142 1.00 15.88 153 TYR A O 1
ATOM 947 N N . ARG A 1 129 ? 18.519 -15.231 -3.074 1.00 15.91 154 ARG A N 1
ATOM 948 C CA . ARG A 1 129 ? 19.301 -15.683 -4.240 1.00 16.65 154 ARG A CA 1
ATOM 949 C C . ARG A 1 129 ? 18.436 -16.652 -5.065 1.00 17.23 154 ARG A C 1
ATOM 950 O O . ARG A 1 129 ? 18.110 -17.734 -4.620 1.00 17.52 154 ARG A O 1
ATOM 958 N N . THR A 1 130 ? 18.012 -16.207 -6.227 1.00 18.01 155 THR A N 1
ATOM 959 C CA . THR A 1 130 ? 17.066 -16.954 -7.042 1.00 18.76 155 THR A CA 1
ATOM 960 C C . THR A 1 130 ? 17.700 -18.220 -7.567 1.00 19.61 155 THR A C 1
ATOM 961 O O . THR A 1 130 ? 17.007 -19.267 -7.697 1.00 20.08 155 THR A O 1
ATOM 965 N N . ASP A 1 131 ? 19.007 -18.137 -7.872 1.00 19.96 156 ASP A N 1
ATOM 966 C CA . ASP A 1 131 ? 19.735 -19.308 -8.395 1.00 20.90 156 ASP A CA 1
ATOM 967 C C . ASP A 1 131 ? 19.871 -20.393 -7.328 1.00 20.13 156 ASP A C 1
ATOM 968 O O . ASP A 1 131 ? 19.631 -21.573 -7.589 1.00 20.36 156 ASP A O 1
ATOM 973 N N . LEU A 1 132 ? 20.166 -19.980 -6.114 1.00 18.82 157 LEU A N 1
ATOM 974 C CA . LEU A 1 132 ? 20.378 -20.939 -5.039 1.00 18.75 157 LEU A CA 1
ATOM 975 C C . LEU A 1 132 ? 19.063 -21.508 -4.535 1.00 18.43 157 LEU A C 1
ATOM 976 O O . LEU A 1 132 ? 19.006 -22.688 -4.143 1.00 19.66 157 LEU A O 1
ATOM 981 N N . LEU A 1 133 ? 18.005 -20.684 -4.474 1.00 17.87 158 LEU A N 1
ATOM 982 C CA . LEU A 1 133 ? 16.665 -21.223 -4.148 1.00 18.02 158 LEU A CA 1
ATOM 983 C C . LEU A 1 133 ? 16.270 -22.276 -5.193 1.00 18.79 158 LEU A C 1
ATOM 984 O O . LEU A 1 133 ? 15.850 -23.389 -4.853 1.00 19.53 158 LEU A O 1
ATOM 989 N N . LYS A 1 134 ? 16.510 -21.990 -6.453 1.00 21.07 159 LYS A N 1
ATOM 990 C CA . LYS A 1 134 ? 16.117 -22.960 -7.517 1.00 22.89 159 LYS A CA 1
ATOM 991 C C . LYS A 1 134 ? 16.811 -24.323 -7.346 1.00 23.57 159 LYS A C 1
ATOM 992 O O . LYS A 1 134 ? 16.249 -25.414 -7.648 1.00 23.25 159 LYS A O 1
ATOM 998 N N . LYS A 1 135 ? 18.043 -24.264 -6.894 1.00 24.15 160 LYS A N 1
ATOM 999 C CA . LYS A 1 135 ? 18.864 -25.451 -6.728 1.00 26.16 160 LYS A CA 1
ATOM 1000 C C . LYS A 1 135 ? 18.356 -26.376 -5.603 1.00 24.20 160 LYS A C 1
ATOM 1001 O O . LYS A 1 135 ? 18.552 -27.616 -5.629 1.00 25.26 160 LYS A O 1
ATOM 1007 N N . VAL A 1 136 ? 17.679 -25.788 -4.608 1.00 21.05 161 VAL A N 1
ATOM 1008 C CA . VAL A 1 136 ? 17.087 -26.576 -3.557 1.00 20.38 161 VAL A CA 1
ATOM 1009 C C . VAL A 1 136 ? 15.557 -26.775 -3.795 1.00 19.61 161 VAL A C 1
ATOM 1010 O O . VAL A 1 136 ? 14.803 -27.098 -2.826 1.00 19.01 161 VAL A O 1
ATOM 1014 N N . GLY A 1 137 ? 15.117 -26.575 -5.057 1.00 19.94 162 GLY A N 1
ATOM 1015 C CA . GLY A 1 137 ? 13.786 -26.905 -5.498 1.00 21.19 162 GLY A CA 1
ATOM 1016 C C . GLY A 1 137 ? 12.737 -25.783 -5.408 1.00 20.50 162 GLY A C 1
ATOM 1017 O O . GLY A 1 137 ? 11.522 -26.068 -5.526 1.00 21.74 162 GLY A O 1
ATOM 1018 N N . TYR A 1 138 ? 13.185 -24.560 -5.107 1.00 18.76 163 TYR A N 1
ATOM 1019 C CA . TYR A 1 138 ? 12.279 -23.382 -4.970 1.00 18.40 163 TYR A CA 1
ATOM 1020 C C . TYR A 1 138 ? 12.436 -22.463 -6.215 1.00 19.78 163 TYR A C 1
ATOM 1021 O O . TYR A 1 138 ? 13.338 -21.666 -6.286 1.00 20.09 163 TYR A O 1
ATOM 1030 N N . ASN A 1 139 ? 11.522 -22.597 -7.158 1.00 22.50 164 ASN A N 1
ATOM 1031 C CA . ASN A 1 139 ? 11.499 -21.739 -8.348 1.00 25.58 164 ASN A CA 1
ATOM 1032 C C . ASN A 1 139 ? 11.026 -20.317 -8.057 1.00 24.56 164 ASN A C 1
ATOM 1033 O O . ASN A 1 139 ? 11.179 -19.453 -8.855 1.00 25.66 164 ASN A O 1
ATOM 1038 N N . GLU A 1 140 ? 10.325 -20.151 -6.955 1.00 23.82 165 GLU A N 1
ATOM 1039 C CA . GLU A 1 140 ? 9.843 -18.864 -6.425 1.00 24.31 165 GLU A CA 1
ATOM 1040 C C . GLU A 1 140 ? 10.289 -18.716 -4.951 1.00 21.24 165 GLU A C 1
ATOM 1041 O O . GLU A 1 140 ? 10.743 -19.684 -4.331 1.00 19.91 165 GLU A O 1
ATOM 1047 N N . ALA A 1 141 ? 10.168 -17.523 -4.390 1.00 20.33 166 ALA A N 1
ATOM 1048 C CA . ALA A 1 141 ? 10.611 -17.289 -3.029 1.00 18.55 166 ALA A CA 1
ATOM 1049 C C . ALA A 1 141 ? 9.695 -18.146 -2.121 1.00 17.14 166 ALA A C 1
ATOM 1050 O O . ALA A 1 141 ? 8.527 -18.314 -2.440 1.00 17.33 166 ALA A O 1
ATOM 1052 N N . PRO A 1 142 ? 10.210 -18.584 -1.005 1.00 16.25 167 PRO A N 1
ATOM 1053 C CA . PRO A 1 142 ? 9.341 -19.183 0.018 1.00 16.89 167 PRO A CA 1
ATOM 1054 C C . PRO A 1 142 ? 8.161 -18.246 0.373 1.00 18.84 167 PRO A C 1
ATOM 1055 O O . PRO A 1 142 ? 8.366 -17.036 0.490 1.00 18.97 167 PRO A O 1
ATOM 1059 N N . LYS A 1 143 ? 6.963 -18.824 0.451 1.00 18.76 168 LYS A N 1
ATOM 1060 C CA . LYS A 1 143 ? 5.689 -18.093 0.573 1.00 20.06 168 LYS A CA 1
ATOM 1061 C C . LYS A 1 143 ? 5.036 -18.262 1.965 1.00 18.59 168 LYS A C 1
ATOM 1062 O O . LYS A 1 143 ? 4.083 -17.580 2.243 1.00 18.03 168 LYS A O 1
ATOM 1068 N N . THR A 1 144 ? 5.538 -19.221 2.759 1.00 17.14 169 THR A N 1
ATOM 1069 C CA . THR A 1 144 ? 4.989 -19.517 4.053 1.00 17.12 169 THR A CA 1
ATOM 1070 C C . THR A 1 144 ? 6.117 -19.750 5.070 1.00 16.32 169 THR A C 1
ATOM 1071 O O . THR A 1 144 ? 7.266 -20.005 4.672 1.00 15.74 169 THR A O 1
ATOM 1075 N N . TRP A 1 145 ? 5.793 -19.651 6.377 1.00 16.32 170 TRP A N 1
ATOM 1076 C CA . TRP A 1 145 ? 6.774 -19.965 7.396 1.00 16.09 170 TRP A CA 1
ATOM 1077 C C . TRP A 1 145 ? 7.384 -21.356 7.177 1.00 16.26 170 TRP A C 1
ATOM 1078 O O . TRP A 1 145 ? 8.598 -21.544 7.356 1.00 16.41 170 TRP A O 1
ATOM 1089 N N . ASP A 1 146 ? 6.536 -22.338 6.884 1.00 17.28 171 ASP A N 1
ATOM 1090 C CA . ASP A 1 146 ? 7.001 -23.718 6.626 1.00 17.93 171 ASP A CA 1
ATOM 1091 C C . ASP A 1 146 ? 8.044 -23.748 5.455 1.00 17.22 171 ASP A C 1
ATOM 1092 O O . ASP A 1 146 ? 9.078 -24.435 5.541 1.00 16.54 171 ASP A O 1
ATOM 1097 N N . GLU A 1 147 ? 7.710 -23.091 4.340 1.00 16.59 172 GLU A N 1
ATOM 1098 C CA . GLU A 1 147 ? 8.644 -22.990 3.227 1.00 16.61 172 GLU A CA 1
ATOM 1099 C C . GLU A 1 147 ? 9.944 -22.287 3.577 1.00 15.79 172 GLU A C 1
ATOM 1100 O O . GLU A 1 147 ? 11.013 -22.733 3.176 1.00 15.63 172 GLU A O 1
ATOM 1106 N N . LEU A 1 148 ? 9.890 -21.188 4.315 1.00 15.28 173 LEU A N 1
ATOM 1107 C CA . LEU A 1 148 ? 11.107 -20.463 4.688 1.00 15.09 173 LEU A CA 1
ATOM 1108 C C . LEU A 1 148 ? 12.006 -21.370 5.554 1.00 15.12 173 LEU A C 1
ATOM 1109 O O . LEU A 1 148 ? 13.208 -21.479 5.303 1.00 15.57 173 LEU A O 1
ATOM 1114 N N . SER A 1 149 ? 11.419 -22.025 6.538 1.00 14.98 174 SER A N 1
ATOM 1115 C CA . SER A 1 149 ? 12.120 -23.052 7.325 1.00 15.31 174 SER A CA 1
ATOM 1116 C C . SER A 1 149 ? 12.784 -24.196 6.476 1.00 15.28 174 SER A C 1
ATOM 1117 O O . SER A 1 149 ? 13.952 -24.520 6.619 1.00 15.22 174 SER A O 1
ATOM 1120 N N . ASP A 1 150 ? 12.001 -24.729 5.558 1.00 15.18 175 ASP A N 1
ATOM 1121 C CA . ASP A 1 150 ? 12.420 -25.820 4.680 1.00 15.48 175 ASP A CA 1
ATOM 1122 C C . ASP A 1 150 ? 13.534 -25.346 3.747 1.00 15.29 175 ASP A C 1
ATOM 1123 O O . ASP A 1 150 ? 14.614 -25.952 3.697 1.00 15.87 175 ASP A O 1
ATOM 1128 N N . ALA A 1 151 ? 13.287 -24.297 2.980 1.00 14.72 176 ALA A N 1
ATOM 1129 C CA . ALA A 1 151 ? 14.320 -23.782 2.062 1.00 14.69 176 ALA A CA 1
ATOM 1130 C C . ALA A 1 151 ? 15.590 -23.441 2.813 1.00 14.68 176 ALA A C 1
ATOM 1131 O O . ALA A 1 151 ? 16.695 -23.820 2.373 1.00 14.91 176 ALA A O 1
ATOM 1133 N N . ALA A 1 152 ? 15.449 -22.790 3.976 1.00 14.30 177 ALA A N 1
ATOM 1134 C CA . ALA A 1 152 ? 16.641 -22.417 4.759 1.00 14.53 177 ALA A CA 1
ATOM 1135 C C . ALA A 1 152 ? 17.459 -23.600 5.238 1.00 15.21 177 ALA A C 1
ATOM 1136 O O . ALA A 1 152 ? 18.682 -23.593 5.161 1.00 15.83 177 ALA A O 1
ATOM 1138 N N . LEU A 1 153 ? 16.784 -24.669 5.676 1.00 15.37 178 LEU A N 1
ATOM 1139 C CA . LEU A 1 153 ? 17.481 -25.804 6.143 1.00 16.25 178 LEU A CA 1
ATOM 1140 C C . LEU A 1 153 ? 18.208 -26.496 4.952 1.00 16.78 178 LEU A C 1
ATOM 1141 O O . LEU A 1 153 ? 19.373 -26.906 5.094 1.00 17.68 178 LEU A O 1
ATOM 1146 N N . LYS A 1 154 ? 17.529 -26.666 3.840 1.00 16.72 179 LYS A N 1
ATOM 1147 C CA . LYS A 1 154 ? 18.137 -27.265 2.616 1.00 17.42 179 LYS A CA 1
ATOM 1148 C C . LYS A 1 154 ? 19.392 -26.481 2.165 1.00 17.82 179 LYS A C 1
ATOM 1149 O O . LYS A 1 154 ? 20.426 -27.062 1.864 1.00 18.42 179 LYS A O 1
ATOM 1155 N N . LEU A 1 155 ? 19.293 -25.158 2.231 1.00 17.20 180 LEU A N 1
ATOM 1156 C CA . LEU A 1 155 ? 20.431 -24.289 1.950 1.00 17.60 180 LEU A CA 1
ATOM 1157 C C . LEU A 1 155 ? 21.554 -24.465 2.950 1.00 18.25 180 LEU A C 1
ATOM 1158 O O . LEU A 1 155 ? 22.741 -24.604 2.522 1.00 18.73 180 LEU A O 1
ATOM 1163 N N . SER A 1 156 ? 21.226 -24.559 4.272 1.00 18.45 181 SER A N 1
ATOM 1164 C CA . SER A 1 156 ? 22.287 -24.774 5.268 1.00 19.61 181 SER A CA 1
ATOM 1165 C C . SER A 1 156 ? 23.011 -26.122 5.082 1.00 20.36 181 SER A C 1
ATOM 1166 O O . SER A 1 156 ? 24.185 -26.222 5.370 1.00 20.85 181 SER A O 1
ATOM 1169 N N . LYS A 1 157 ? 22.310 -27.122 4.560 1.00 20.15 182 LYS A N 1
ATOM 1170 C CA . LYS A 1 157 ? 22.852 -28.453 4.269 1.00 21.24 182 LYS A CA 1
ATOM 1171 C C . LYS A 1 157 ? 23.821 -28.499 3.092 1.00 22.22 182 LYS A C 1
ATOM 1172 O O . LYS A 1 157 ? 24.414 -29.504 2.863 1.00 23.07 182 LYS A O 1
ATOM 1178 N N . ARG A 1 158 ? 24.082 -27.390 2.407 1.00 22.08 183 ARG A N 1
ATOM 1179 C CA . ARG A 1 158 ? 25.177 -27.320 1.446 1.00 23.39 183 ARG A CA 1
ATOM 1180 C C . ARG A 1 158 ? 26.540 -27.592 2.108 1.00 25.67 183 ARG A C 1
ATOM 1181 O O . ARG A 1 158 ? 27.400 -28.132 1.491 1.00 26.60 183 ARG A O 1
ATOM 1189 N N . GLY A 1 159 ? 26.701 -27.175 3.357 1.00 26.35 184 GLY A N 1
ATOM 1190 C CA . GLY A 1 159 ? 27.927 -27.463 4.076 1.00 28.98 184 GLY A CA 1
ATOM 1191 C C . GLY A 1 159 ? 28.036 -26.651 5.342 1.00 29.66 184 GLY A C 1
ATOM 1192 O O . GLY A 1 159 ? 27.217 -25.836 5.662 1.00 26.65 184 GLY A O 1
ATOM 1193 N N . LYS A 1 160 ? 29.078 -26.975 6.085 1.00 33.22 185 LYS A N 1
ATOM 1194 C CA . LYS A 1 160 ? 29.236 -26.545 7.474 1.00 36.02 185 LYS A CA 1
ATOM 1195 C C . LYS A 1 160 ? 29.079 -25.023 7.740 1.00 35.40 185 LYS A C 1
ATOM 1196 O O . LYS A 1 160 ? 28.296 -24.589 8.633 1.00 39.58 185 LYS A O 1
ATOM 1202 N N . ASP A 1 161 ? 29.762 -24.231 6.946 1.00 33.03 186 ASP A N 1
ATOM 1203 C CA . ASP A 1 161 ? 29.742 -22.788 7.108 1.00 31.43 186 ASP A CA 1
ATOM 1204 C C . ASP A 1 161 ? 28.868 -22.111 6.060 1.00 28.43 186 ASP A C 1
ATOM 1205 O O . ASP A 1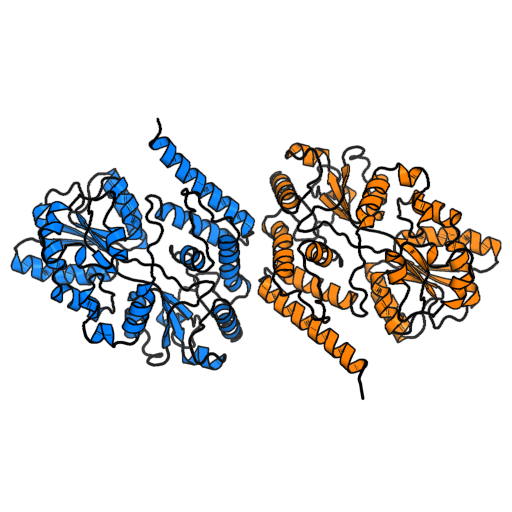 161 ? 29.108 -20.969 5.699 1.00 27.60 186 ASP A O 1
ATOM 1210 N N . MET A 1 162 ? 27.838 -22.821 5.590 1.00 26.22 187 MET A N 1
ATOM 1211 C CA . MET A 1 162 ? 26.833 -22.285 4.696 1.00 24.49 187 MET A CA 1
ATOM 1212 C C . MET A 1 162 ? 25.527 -22.234 5.481 1.00 22.46 187 MET A C 1
ATOM 1213 O O . MET A 1 162 ? 25.237 -23.150 6.266 1.00 21.88 187 MET A O 1
ATOM 1218 N N . TYR A 1 163 ? 24.723 -21.203 5.230 1.00 19.94 188 TYR A N 1
ATOM 1219 C CA . TYR A 1 163 ? 23.496 -20.954 5.957 1.00 18.92 188 TYR A CA 1
ATOM 1220 C C . TYR A 1 163 ? 22.295 -20.910 4.970 1.00 17.84 188 TYR A C 1
ATOM 1221 O O . TYR A 1 163 ? 22.444 -21.255 3.793 1.00 17.51 188 TYR A O 1
ATOM 1230 N N . GLY A 1 164 ? 21.121 -20.598 5.531 1.00 17.20 189 GLY A N 1
ATOM 1231 C CA . GLY A 1 164 ? 19.931 -20.410 4.821 1.00 16.81 189 GLY A CA 1
ATOM 1232 C C . GLY A 1 164 ? 19.134 -19.139 4.984 1.00 16.53 189 GLY A C 1
ATOM 1233 O O . GLY A 1 164 ? 18.408 -18.768 4.075 1.00 17.05 189 GLY A O 1
ATOM 1234 N N . PHE A 1 165 ? 19.243 -18.479 6.111 1.00 16.78 190 PHE A N 1
ATOM 1235 C CA . PHE A 1 165 ? 18.447 -17.320 6.428 1.00 16.54 190 PHE A CA 1
ATOM 1236 C C . PHE A 1 165 ? 19.088 -16.507 7.586 1.00 17.67 190 PHE A C 1
ATOM 1237 O O . PHE A 1 165 ? 19.617 -17.058 8.466 1.00 21.15 190 PHE A O 1
ATOM 1245 N N . ALA A 1 166 ? 19.069 -15.195 7.569 1.00 17.53 191 ALA A N 1
ATOM 1246 C CA . ALA A 1 166 ? 19.694 -14.407 8.629 1.00 17.72 191 ALA A CA 1
ATOM 1247 C C . ALA A 1 166 ? 18.568 -13.900 9.548 1.00 17.15 191 ALA A C 1
ATOM 1248 O O . ALA A 1 166 ? 17.539 -13.459 9.060 1.00 16.65 191 ALA A O 1
ATOM 1250 N N . ILE A 1 167 ? 18.781 -13.942 10.848 1.00 17.29 192 ILE A N 1
ATOM 1251 C CA . ILE A 1 167 ? 17.982 -13.226 11.840 1.00 17.11 192 ILE A CA 1
ATOM 1252 C C . ILE A 1 167 ? 18.907 -12.237 12.532 1.00 17.64 192 ILE A C 1
ATOM 1253 O O . ILE A 1 167 ? 19.905 -12.647 13.111 1.00 18.01 192 ILE A O 1
ATOM 1258 N N . ASP A 1 168 ? 18.693 -10.918 12.336 1.00 17.47 193 ASP A N 1
ATOM 1259 C CA . ASP A 1 168 ? 19.571 -9.885 12.841 1.00 17.95 193 ASP A CA 1
ATOM 1260 C C . ASP A 1 168 ? 19.213 -9.666 14.334 1.00 18.67 193 ASP A C 1
ATOM 1261 O O . ASP A 1 168 ? 18.117 -9.181 14.686 1.00 18.33 193 ASP A O 1
ATOM 1266 N N . PRO A 1 169 ? 20.115 -10.050 15.226 1.00 19.75 194 PRO A N 1
ATOM 1267 C CA . PRO A 1 169 ? 19.792 -9.971 16.673 1.00 20.86 194 PRO A CA 1
ATOM 1268 C C . PRO A 1 169 ? 19.604 -8.516 17.203 1.00 21.67 194 PRO A C 1
ATOM 1269 O O . PRO A 1 169 ? 19.130 -8.338 18.335 1.00 22.88 194 PRO A O 1
ATOM 1273 N N . ASN A 1 170 ? 20.060 -7.515 16.430 1.00 21.77 195 ASN A N 1
ATOM 1274 C CA . ASN A 1 170 ? 19.951 -6.101 16.795 1.00 22.82 195 ASN A CA 1
ATOM 1275 C C . ASN A 1 170 ? 18.784 -5.377 16.094 1.00 21.26 195 ASN A C 1
ATOM 1276 O O . ASN A 1 170 ? 18.555 -4.219 16.392 1.00 21.13 195 ASN A O 1
ATOM 1281 N N . GLU A 1 171 ? 18.033 -6.097 15.252 1.00 20.02 196 GLU A N 1
ATOM 1282 C CA . GLU A 1 171 ? 16.924 -5.521 14.564 1.00 19.63 196 GLU A CA 1
ATOM 1283 C C . GLU A 1 171 ? 15.673 -5.477 15.444 1.00 19.92 196 GLU A C 1
ATOM 1284 O O . GLU A 1 171 ? 15.073 -6.521 15.764 1.00 20.57 196 GLU A O 1
ATOM 1290 N N . GLN A 1 172 ? 15.217 -4.289 15.766 1.00 20.05 197 GLN A N 1
ATOM 1291 C CA . GLN A 1 172 ? 14.075 -4.094 16.661 1.00 20.53 197 GLN A CA 1
ATOM 1292 C C . GLN A 1 172 ? 12.766 -4.716 16.129 1.00 20.45 1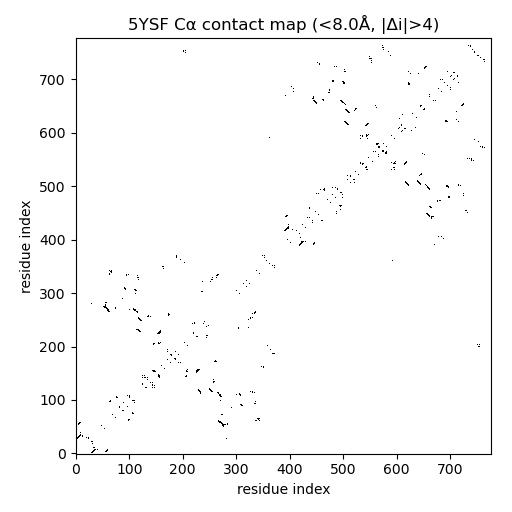97 GLN A C 1
ATOM 1293 O O . GLN A 1 172 ? 11.934 -5.119 16.893 1.00 20.78 197 GLN A O 1
ATOM 1299 N N . THR A 1 173 ? 12.601 -4.720 14.808 1.00 19.56 198 THR A N 1
ATOM 1300 C CA . THR A 1 173 ? 11.341 -5.159 14.236 1.00 19.63 198 THR A CA 1
ATOM 1301 C C . THR A 1 173 ? 11.134 -6.701 14.128 1.00 19.00 198 THR A C 1
ATOM 1302 O O . THR A 1 173 ? 10.005 -7.136 14.063 1.00 19.06 198 THR A O 1
ATOM 1306 N N . THR A 1 174 ? 12.205 -7.503 14.117 1.00 18.20 199 THR A N 1
ATOM 1307 C CA . THR A 1 174 ? 12.080 -8.879 13.621 1.00 17.48 199 THR A CA 1
ATOM 1308 C C . THR A 1 174 ? 11.108 -9.733 14.459 1.00 17.42 199 THR A C 1
ATOM 1309 O O . THR A 1 174 ? 10.149 -10.321 13.922 1.00 16.73 199 THR A O 1
ATOM 1313 N N . GLY A 1 175 ? 11.314 -9.761 15.776 1.00 17.69 200 GLY A N 1
ATOM 1314 C CA . GLY A 1 175 ? 10.460 -10.642 16.584 1.00 18.08 200 GLY A CA 1
ATOM 1315 C C . GLY A 1 175 ? 9.001 -10.152 16.548 1.00 18.40 200 GLY A C 1
ATOM 1316 O O . GLY A 1 175 ? 8.040 -10.937 16.489 1.00 18.19 200 GLY A O 1
ATOM 1317 N N . PHE A 1 176 ? 8.831 -8.824 16.584 1.00 18.74 201 PHE A N 1
ATOM 1318 C CA . PHE A 1 176 ? 7.495 -8.206 16.534 1.00 19.32 201 PHE A CA 1
ATOM 1319 C C . PHE A 1 176 ? 6.785 -8.444 15.174 1.00 19.08 201 PHE A C 1
ATOM 1320 O O . PHE A 1 176 ? 5.567 -8.779 15.150 1.00 19.66 201 PHE A O 1
ATOM 1328 N N . ILE A 1 177 ? 7.539 -8.348 14.085 1.00 18.31 202 ILE A N 1
ATOM 1329 C CA . ILE A 1 177 ? 6.974 -8.691 12.765 1.00 18.04 202 ILE A CA 1
ATOM 1330 C C . ILE A 1 177 ? 6.440 -10.092 12.754 1.00 18.02 202 ILE A C 1
ATOM 1331 O O . ILE A 1 177 ? 5.251 -10.317 12.407 1.00 19.00 202 ILE A O 1
ATOM 1336 N N . PHE A 1 178 ? 7.289 -11.085 13.114 1.00 17.65 203 PHE A N 1
ATOM 1337 C CA . PHE A 1 178 ? 6.878 -12.460 13.032 1.00 17.71 203 PHE A CA 1
ATOM 1338 C C . PHE A 1 178 ? 5.729 -12.720 14.027 1.00 18.76 203 PHE A C 1
ATOM 1339 O O . PHE A 1 178 ? 4.818 -13.459 13.733 1.00 18.71 203 PHE A O 1
ATOM 1347 N N . GLY A 1 179 ? 5.731 -12.035 15.148 1.00 14.14 204 GLY A N 1
ATOM 1348 C CA . GLY A 1 179 ? 4.700 -12.248 16.152 1.00 15.45 204 GLY A CA 1
ATOM 1349 C C . GLY A 1 179 ? 3.325 -11.949 15.628 1.00 16.00 204 GLY A C 1
ATOM 1350 O O . GLY A 1 179 ? 2.375 -12.751 15.829 1.00 17.80 204 GLY A O 1
ATOM 1351 N N A ARG A 1 180 ? 3.205 -10.810 14.960 0.50 16.24 205 ARG A N 1
ATOM 1352 N N B ARG A 1 180 ? 3.205 -10.810 14.960 0.50 16.36 205 ARG A N 1
ATOM 1353 C CA A ARG A 1 180 ? 1.948 -10.403 14.334 0.50 17.22 205 ARG A CA 1
ATOM 1354 C CA B ARG A 1 180 ? 1.949 -10.400 14.331 0.50 17.41 205 ARG A CA 1
ATOM 1355 C C A ARG A 1 180 ? 1.545 -11.341 13.217 0.50 16.88 205 ARG A C 1
ATOM 1356 C C B ARG A 1 180 ? 1.545 -11.339 13.216 0.50 16.98 205 ARG A C 1
ATOM 1357 O O A ARG A 1 180 ? 0.343 -11.585 13.026 0.50 17.90 205 ARG A O 1
ATOM 1358 O O B ARG A 1 180 ? 0.343 -11.585 13.026 0.50 18.00 205 ARG A O 1
ATOM 1373 N N . GLN A 1 181 ? 2.520 -11.902 12.514 1.00 15.66 206 GLN A N 1
ATOM 1374 C CA . GLN A 1 181 ? 2.256 -12.893 11.495 1.00 15.79 206 GLN A CA 1
ATOM 1375 C C . GLN A 1 181 ? 1.583 -14.179 12.043 1.00 16.52 206 GLN A C 1
ATOM 1376 O O . GLN A 1 181 ? 0.765 -14.812 11.354 1.00 17.62 206 GLN A O 1
ATOM 1382 N N . ASN A 1 182 ? 1.906 -14.518 13.264 1.00 16.78 207 ASN A N 1
ATOM 1383 C CA . ASN A 1 182 ? 1.297 -15.593 13.968 1.00 17.91 207 ASN A CA 1
ATOM 1384 C C . ASN A 1 182 ? 0.135 -15.194 14.867 1.00 19.66 207 ASN A C 1
ATOM 1385 O O . ASN A 1 182 ? -0.260 -15.985 15.770 1.00 19.68 207 ASN A O 1
ATOM 1390 N N . GLY A 1 183 ? -0.466 -14.048 14.604 1.00 20.13 208 GLY A N 1
ATOM 1391 C CA . GLY A 1 183 ? -1.650 -13.699 15.289 1.00 23.00 208 GLY A CA 1
ATOM 1392 C C . GLY A 1 183 ? -1.412 -13.033 16.605 1.00 23.73 208 GLY A C 1
ATOM 1393 O O . GLY A 1 183 ? -2.374 -12.765 17.303 1.00 26.25 208 GLY A O 1
ATOM 1394 N N . SER A 1 184 ? -0.185 -12.709 16.993 1.00 22.80 209 SER A N 1
ATOM 1395 C CA . SER A 1 184 ? -0.005 -11.930 18.250 1.00 23.76 209 SER A CA 1
ATOM 1396 C C . SER A 1 184 ? -0.303 -10.462 18.011 1.00 24.66 209 SER A C 1
ATOM 1397 O O . SER A 1 184 ? 0.311 -9.845 17.141 1.00 23.31 209 SER A O 1
ATOM 1400 N N . PRO A 1 185 ? -1.166 -9.858 18.833 1.00 26.49 210 PRO A N 1
ATOM 1401 C CA . PRO A 1 185 ? -1.289 -8.401 18.795 1.00 27.18 210 PRO A CA 1
ATOM 1402 C C . PRO A 1 185 ? -0.148 -7.669 19.559 1.00 26.43 210 PRO A C 1
ATOM 1403 O O . PRO A 1 185 ? -0.125 -6.435 19.558 1.00 27.24 210 PRO A O 1
ATOM 1407 N N . LEU A 1 186 ? 0.716 -8.415 20.265 1.00 25.05 211 LEU A N 1
ATOM 1408 C CA . LEU A 1 186 ? 1.850 -7.910 21.020 1.00 25.02 211 LEU A CA 1
ATOM 1409 C C . LEU A 1 186 ? 1.407 -7.253 22.319 1.00 27.41 211 LEU A C 1
ATOM 1410 O O . LEU A 1 186 ? 1.948 -7.564 23.380 1.00 27.59 211 LEU A O 1
ATOM 1415 N N . PHE A 1 187 ? 0.483 -6.303 22.217 1.00 30.05 212 PHE A N 1
ATOM 1416 C CA . PHE A 1 187 ? -0.316 -5.767 23.371 1.00 33.45 212 PHE A CA 1
ATOM 1417 C C . PHE A 1 187 ? -1.778 -6.001 23.016 1.00 36.12 212 PHE A C 1
ATOM 1418 O O . PHE A 1 187 ? -2.225 -5.714 21.901 1.00 35.10 212 PHE A O 1
ATOM 1426 N N . ASP A 1 188 ? -2.517 -6.544 23.951 1.00 39.95 213 ASP A N 1
ATOM 1427 C CA . ASP A 1 188 ? -3.920 -6.781 23.757 1.00 45.04 213 ASP A CA 1
ATOM 1428 C C . ASP A 1 188 ? -4.737 -5.478 23.872 1.00 48.81 213 ASP A C 1
ATOM 1429 O O . ASP A 1 188 ? -4.176 -4.399 24.040 1.00 47.20 213 ASP A O 1
ATOM 1434 N N . LYS A 1 189 ? -6.041 -5.601 23.737 1.00 53.02 214 LYS A N 1
ATOM 1435 C CA . LYS A 1 189 ? -6.931 -4.459 23.710 1.00 58.45 214 LYS A CA 1
ATOM 1436 C C . LYS A 1 189 ? -6.797 -3.549 24.919 1.00 59.62 214 LYS A C 1
ATOM 1437 O O . LYS A 1 189 ? -6.970 -2.360 24.762 1.00 60.44 214 LYS A O 1
ATOM 1443 N N . ASP A 1 190 ? -6.422 -4.095 26.072 1.00 59.55 215 ASP A N 1
ATOM 1444 C CA . ASP A 1 190 ? -6.261 -3.308 27.274 1.00 62.48 215 ASP A CA 1
ATOM 1445 C C . ASP A 1 190 ? -4.855 -2.692 27.424 1.00 57.80 215 ASP A C 1
ATOM 1446 O O . ASP A 1 190 ? -4.642 -1.924 28.334 1.00 59.94 215 ASP A O 1
ATOM 1451 N N . GLY A 1 191 ? -3.920 -2.985 26.512 1.00 50.68 216 GLY A N 1
ATOM 1452 C CA . GLY A 1 191 ? -2.552 -2.544 26.646 1.00 47.16 216 GLY A CA 1
ATOM 1453 C C . GLY A 1 191 ? -1.654 -3.522 27.400 1.00 44.47 216 GLY A C 1
ATOM 1454 O O . GLY A 1 191 ? -0.469 -3.233 27.560 1.00 43.28 216 GLY A O 1
ATOM 1455 N N . THR A 1 192 ? -2.187 -4.667 27.836 1.00 43.78 217 THR A N 1
ATOM 1456 C CA . THR A 1 192 ? -1.397 -5.677 28.516 1.00 41.84 217 THR A CA 1
ATOM 1457 C C . THR A 1 192 ? -0.453 -6.373 27.503 1.00 36.92 217 THR A C 1
ATOM 1458 O O . THR A 1 192 ? -0.919 -6.889 26.489 1.00 34.79 217 THR A O 1
ATOM 1462 N N . PRO A 1 193 ? 0.858 -6.403 27.808 1.00 35.25 218 PRO A N 1
ATOM 1463 C CA . PRO A 1 193 ? 1.714 -7.195 26.882 1.00 32.16 218 PRO A CA 1
ATOM 1464 C C . PRO A 1 193 ? 1.384 -8.655 26.931 1.00 31.52 218 PRO A C 1
ATOM 1465 O O . PRO A 1 193 ? 1.076 -9.166 28.010 1.00 32.30 218 PRO A O 1
ATOM 1469 N N . VAL A 1 194 ? 1.488 -9.309 25.747 1.00 28.89 219 VAL A N 1
ATOM 1470 C CA . VAL A 1 194 ? 1.148 -10.709 25.601 1.00 28.74 219 VAL A CA 1
ATOM 1471 C C . VAL A 1 194 ? 2.311 -11.531 24.959 1.00 26.50 219 VAL A C 1
ATOM 1472 O O . VAL A 1 194 ? 2.094 -12.587 24.284 1.00 26.47 219 VAL A O 1
ATOM 1476 N N . PHE A 1 195 ? 3.536 -11.101 25.288 1.00 25.45 220 PHE A N 1
ATOM 1477 C CA . PHE A 1 195 ? 4.741 -11.750 24.728 1.00 24.13 220 PHE A CA 1
ATOM 1478 C C . PHE A 1 195 ? 4.982 -13.143 25.279 1.00 25.22 220 PHE A C 1
ATOM 1479 O O . PHE A 1 195 ? 5.669 -13.984 24.668 1.00 24.02 220 PHE A O 1
ATOM 1487 N N . ASN A 1 196 ? 4.312 -13.420 26.422 1.00 27.29 221 ASN A N 1
ATOM 1488 C CA . ASN A 1 196 ? 4.346 -14.786 26.986 1.00 28.40 221 ASN A CA 1
ATOM 1489 C C . ASN A 1 196 ? 3.138 -15.685 26.691 1.00 28.90 221 ASN A C 1
ATOM 1490 O O . ASN A 1 196 ? 3.064 -16.802 27.260 1.00 29.82 221 ASN A O 1
ATOM 1495 N N . LYS A 1 197 ? 2.272 -15.251 25.780 1.00 28.24 222 LYS A N 1
ATOM 1496 C CA . LYS A 1 197 ? 1.138 -16.059 25.371 1.00 29.59 222 LYS A CA 1
ATOM 1497 C C . LYS A 1 197 ? 1.591 -16.873 24.114 1.00 27.48 222 LYS A C 1
ATOM 1498 O O . LYS A 1 197 ? 2.525 -16.505 23.400 1.00 24.81 222 LYS A O 1
ATOM 1504 N N . LYS A 1 198 ? 0.804 -17.869 23.815 1.00 28.00 223 LYS A N 1
ATOM 1505 C CA . LYS A 1 198 ? 1.166 -18.859 22.826 1.00 28.21 223 LYS A CA 1
ATOM 1506 C C . LYS A 1 198 ? 1.550 -18.304 21.429 1.00 25.54 223 LYS A C 1
ATOM 1507 O O . LYS A 1 198 ? 2.561 -18.723 20.844 1.00 24.23 223 LYS A O 1
ATOM 1513 N N . PRO A 1 199 ? 0.756 -17.376 20.892 1.00 25.09 224 PRO A N 1
ATOM 1514 C CA . PRO A 1 199 ? 1.157 -16.861 19.571 1.00 23.16 224 PRO A CA 1
ATOM 1515 C C . PRO A 1 199 ? 2.575 -16.293 19.484 1.00 21.44 224 PRO A C 1
ATOM 1516 O O . PRO A 1 199 ? 3.359 -16.591 18.521 1.00 20.12 224 PRO A O 1
ATOM 1520 N N . PHE A 1 200 ? 2.949 -15.540 20.530 1.00 21.28 225 PHE A N 1
ATOM 1521 C CA . PHE A 1 200 ? 4.289 -14.973 20.576 1.00 20.10 225 PHE A CA 1
ATOM 1522 C C . PHE A 1 200 ? 5.363 -15.984 20.945 1.00 19.94 225 PHE A C 1
ATOM 1523 O O . PHE A 1 200 ? 6.441 -16.021 20.282 1.00 19.25 225 PHE A O 1
ATOM 1531 N N . VAL A 1 201 ? 5.080 -16.840 21.934 1.00 20.80 226 VAL A N 1
ATOM 1532 C CA . VAL A 1 201 ? 6.014 -17.839 22.366 1.00 21.20 226 VAL A CA 1
ATOM 1533 C C . VAL A 1 201 ? 6.360 -18.753 21.190 1.00 20.81 226 VAL A C 1
ATOM 1534 O O . VAL A 1 201 ? 7.502 -19.007 20.961 1.00 20.18 226 VAL A O 1
ATOM 1538 N N . ASP A 1 202 ? 5.332 -19.214 20.437 1.00 20.56 227 ASP A N 1
ATOM 1539 C CA . ASP A 1 202 ? 5.586 -20.051 19.253 1.00 20.00 227 ASP A CA 1
ATOM 1540 C C . ASP A 1 202 ? 6.370 -19.309 18.177 1.00 18.44 227 ASP A C 1
ATOM 1541 O O . ASP A 1 202 ? 7.107 -19.960 17.439 1.00 17.96 227 ASP A O 1
ATOM 1546 N N . THR A 1 203 ? 6.192 -18.008 18.106 1.00 17.90 228 THR A N 1
ATOM 1547 C CA . THR A 1 203 ? 6.970 -17.140 17.193 1.00 17.75 228 THR A CA 1
ATOM 1548 C C . THR A 1 203 ? 8.474 -17.204 17.514 1.00 17.96 228 THR A C 1
ATOM 1549 O O . THR A 1 203 ? 9.311 -17.448 16.626 1.00 17.97 228 THR A O 1
ATOM 1553 N N . VAL A 1 204 ? 8.780 -17.007 18.786 1.00 20.10 229 VAL A N 1
ATOM 1554 C CA . VAL A 1 204 ? 10.161 -17.038 19.207 1.00 20.18 229 VAL A CA 1
ATOM 1555 C C . VAL A 1 204 ? 10.782 -18.458 19.076 1.00 19.67 229 VAL A C 1
ATOM 1556 O O . VAL A 1 204 ? 11.922 -18.589 18.611 1.00 19.30 229 VAL A O 1
ATOM 1560 N N . THR A 1 205 ? 10.005 -19.500 19.365 1.00 19.63 230 THR A N 1
ATOM 1561 C CA . THR A 1 205 ? 10.426 -20.839 19.023 1.00 19.19 230 THR A CA 1
ATOM 1562 C C . THR A 1 205 ? 10.755 -21.026 17.567 1.00 18.14 230 THR A C 1
ATOM 1563 O O . THR A 1 205 ? 11.764 -21.656 17.227 1.00 17.35 230 THR A O 1
ATOM 1567 N N . TYR A 1 206 ? 9.862 -20.551 16.698 1.00 18.22 231 TYR A N 1
ATOM 1568 C CA . TYR A 1 206 ? 10.100 -20.634 15.276 1.00 17.91 231 TYR A CA 1
ATOM 1569 C C . TYR A 1 206 ? 11.399 -19.908 14.816 1.00 17.29 231 TYR A C 1
ATOM 1570 O O . TYR A 1 206 ? 12.241 -20.471 14.085 1.00 17.09 231 TYR A O 1
ATOM 1579 N N . LEU A 1 207 ? 11.600 -18.725 15.296 1.00 17.27 232 LEU A N 1
ATOM 1580 C CA . LEU A 1 207 ? 12.859 -17.981 14.983 1.00 17.37 232 LEU A CA 1
ATOM 1581 C C . LEU A 1 207 ? 14.070 -18.726 15.533 1.00 17.24 232 LEU A C 1
ATOM 1582 O O . LEU A 1 207 ? 15.089 -18.864 14.822 1.00 16.37 232 LEU A O 1
ATOM 1587 N N . ASP A 1 208 ? 13.929 -19.304 16.751 1.00 17.29 233 ASP A N 1
ATOM 1588 C CA . ASP A 1 208 ? 15.044 -20.007 17.327 1.00 17.79 233 ASP A CA 1
ATOM 1589 C C . ASP A 1 208 ? 15.332 -21.286 16.556 1.00 17.40 233 ASP A C 1
ATOM 1590 O O . ASP A 1 208 ? 16.446 -21.813 16.649 1.00 17.92 233 ASP A O 1
ATOM 1595 N N . SER A 1 209 ? 14.303 -21.848 15.872 1.00 16.89 234 SER A N 1
ATOM 1596 C CA . SER A 1 209 ? 14.512 -23.071 15.121 1.00 16.81 234 SER A CA 1
ATOM 1597 C C . SER A 1 209 ? 15.618 -22.916 14.109 1.00 16.35 234 SER A C 1
ATOM 1598 O O . SER A 1 209 ? 16.396 -23.875 13.882 1.00 17.81 234 SER A O 1
ATOM 1601 N N . PHE A 1 210 ? 15.728 -21.772 13.473 1.00 15.73 235 PHE A N 1
ATOM 1602 C CA . PHE A 1 210 ? 16.792 -21.555 12.512 1.00 15.85 235 PHE A CA 1
ATOM 1603 C C . PHE A 1 210 ? 18.160 -21.524 13.164 1.00 16.18 235 PHE A C 1
ATOM 1604 O O . PHE A 1 210 ? 19.182 -21.956 12.548 1.00 16.21 235 PHE A O 1
ATOM 1612 N N . ILE A 1 211 ? 18.203 -20.937 14.364 1.00 16.71 236 ILE A N 1
ATOM 1613 C CA . ILE A 1 211 ? 19.445 -20.886 15.101 1.00 17.94 236 ILE A CA 1
ATOM 1614 C C . ILE A 1 211 ? 19.832 -22.322 15.491 1.00 19.26 236 ILE A C 1
ATOM 1615 O O . ILE A 1 211 ? 20.977 -22.765 15.233 1.00 19.82 236 ILE A O 1
ATOM 1620 N N . LYS A 1 212 ? 18.900 -23.038 16.108 1.00 19.97 237 LYS A N 1
ATOM 1621 C CA . LYS A 1 212 ? 19.216 -24.348 16.655 1.00 21.81 237 LYS A CA 1
ATOM 1622 C C . LYS A 1 212 ? 19.566 -25.390 15.571 1.00 21.59 237 LYS A C 1
ATOM 1623 O O . LYS A 1 212 ? 20.411 -26.246 15.799 1.00 22.11 237 LYS A O 1
ATOM 1629 N N . ASN A 1 213 ? 18.933 -25.291 14.406 1.00 20.59 238 ASN A N 1
ATOM 1630 C CA . ASN A 1 213 ? 19.220 -26.237 13.342 1.00 20.98 238 ASN A CA 1
ATOM 1631 C C . ASN A 1 213 ? 20.365 -25.822 12.403 1.00 20.49 238 ASN A C 1
ATOM 1632 O O . ASN A 1 213 ? 20.690 -26.559 11.464 1.00 20.91 238 ASN A O 1
ATOM 1637 N N . GLY A 1 214 ? 20.994 -24.700 12.716 1.00 19.78 239 GLY A N 1
ATOM 1638 C CA . GLY A 1 214 ? 22.172 -24.282 12.018 1.00 20.13 239 GLY A CA 1
ATOM 1639 C C . GLY A 1 214 ? 21.946 -23.531 10.718 1.00 19.13 239 GLY A C 1
ATOM 1640 O O . GLY A 1 214 ? 22.871 -23.194 10.049 1.00 19.59 239 GLY A O 1
ATOM 1641 N N . SER A 1 215 ? 20.709 -23.203 10.395 1.00 18.69 240 SER A N 1
ATOM 1642 C CA . SER A 1 215 ? 20.395 -22.482 9.188 1.00 18.59 240 SER A CA 1
ATOM 1643 C C . SER A 1 215 ? 20.467 -20.961 9.295 1.00 18.35 240 SER A C 1
ATOM 1644 O O . SER A 1 215 ? 20.460 -20.285 8.274 1.00 18.70 240 SER A O 1
ATOM 1647 N N . ALA A 1 216 ? 20.506 -20.385 10.498 1.00 17.87 241 ALA A N 1
ATOM 1648 C CA . ALA A 1 216 ? 20.787 -18.985 10.687 1.00 17.59 241 ALA A CA 1
ATOM 1649 C C . ALA A 1 216 ? 22.053 -18.899 11.513 1.00 18.07 241 ALA A C 1
ATOM 1650 O O . ALA A 1 216 ? 22.184 -19.638 12.504 1.00 18.06 241 ALA A O 1
ATOM 1652 N N . PRO A 1 217 ? 22.972 -17.982 11.170 1.00 18.28 242 PRO A N 1
ATOM 1653 C CA . PRO A 1 217 ? 24.185 -17.850 11.981 1.00 18.94 242 PRO A CA 1
ATOM 1654 C C . PRO A 1 217 ? 23.845 -17.439 13.413 1.00 19.60 242 PRO A C 1
ATOM 1655 O O . PRO A 1 217 ? 22.955 -16.589 13.617 1.00 18.90 242 PRO A O 1
ATOM 1659 N N . ASP A 1 218 ? 24.576 -18.050 14.371 1.00 21.02 243 ASP A N 1
ATOM 1660 C CA . ASP A 1 218 ? 24.366 -17.738 15.759 1.00 22.45 243 ASP A CA 1
ATOM 1661 C C . ASP A 1 218 ? 25.379 -16.737 16.346 1.00 22.96 243 ASP A C 1
ATOM 1662 O O . ASP A 1 218 ? 25.405 -16.493 17.514 1.00 22.88 243 ASP A O 1
ATOM 1667 N N . THR A 1 219 ? 26.194 -16.125 15.462 1.00 23.13 244 THR A N 1
ATOM 1668 C CA . THR A 1 219 ? 27.101 -15.062 15.827 1.00 24.27 244 THR A CA 1
ATOM 1669 C C . THR A 1 219 ? 27.215 -14.169 14.631 1.00 23.35 244 THR A C 1
ATOM 1670 O O . THR A 1 219 ? 26.807 -14.548 13.529 1.00 22.07 244 THR A O 1
ATOM 1674 N N . ASP A 1 220 ? 27.750 -12.973 14.846 1.00 24.16 245 ASP A N 1
ATOM 1675 C CA . ASP A 1 220 ? 28.025 -12.065 13.766 1.00 24.04 245 ASP A CA 1
ATOM 1676 C C . ASP A 1 220 ? 29.304 -12.562 12.985 1.00 23.08 245 ASP A C 1
ATOM 1677 O O . ASP A 1 220 ? 30.397 -12.539 13.518 1.00 23.68 245 ASP A O 1
ATOM 1682 N N . LEU A 1 221 ? 29.151 -12.960 11.759 1.00 21.40 246 LEU A N 1
ATOM 1683 C CA . LEU A 1 221 ? 30.230 -13.527 10.969 1.00 21.86 246 LEU A CA 1
ATOM 1684 C C . LEU A 1 221 ? 31.232 -12.470 10.466 1.00 22.24 246 LEU A C 1
ATOM 1685 O O . LEU A 1 221 ? 32.293 -12.839 10.008 1.00 22.58 246 LEU A O 1
ATOM 1690 N N . GLY A 1 222 ? 30.827 -11.183 10.536 1.00 21.65 247 GLY A N 1
ATOM 1691 C CA . GLY A 1 222 ? 31.652 -10.051 10.179 1.00 22.53 247 GLY A CA 1
ATOM 1692 C C . GLY A 1 222 ? 31.810 -9.836 8.670 1.00 22.12 247 GLY A C 1
ATOM 1693 O O . GLY A 1 222 ? 32.784 -9.276 8.202 1.00 22.75 247 GLY A O 1
ATOM 1694 N N . LEU A 1 223 ? 30.830 -10.298 7.923 1.00 21.45 248 LEU A N 1
ATOM 1695 C CA . LEU A 1 223 ? 30.819 -10.164 6.500 1.00 22.08 248 LEU A CA 1
ATOM 1696 C C . LEU A 1 223 ? 29.919 -9.008 6.101 1.00 22.09 248 LEU A C 1
ATOM 1697 O O . LEU A 1 223 ? 28.833 -8.863 6.677 1.00 21.94 248 LEU A O 1
ATOM 1702 N N . ASP A 1 224 ? 30.299 -8.273 5.056 1.00 22.66 249 ASP A N 1
ATOM 1703 C CA . ASP A 1 224 ? 29.344 -7.296 4.505 1.00 22.68 249 ASP A CA 1
ATOM 1704 C C . ASP A 1 224 ? 28.287 -7.987 3.681 1.00 22.33 249 ASP A C 1
ATOM 1705 O O . ASP A 1 224 ? 28.344 -9.212 3.477 1.00 21.77 249 ASP A O 1
ATOM 1710 N N . ALA A 1 225 ? 27.268 -7.229 3.222 1.00 22.06 250 ALA A N 1
ATOM 1711 C CA . ALA A 1 225 ? 26.148 -7.852 2.438 1.00 21.66 250 ALA A CA 1
ATOM 1712 C C . ALA A 1 225 ? 26.651 -8.542 1.197 1.00 21.47 250 ALA A C 1
ATOM 1713 O O . ALA A 1 225 ? 26.237 -9.608 0.875 1.00 20.41 250 ALA A O 1
ATOM 1715 N N . SER A 1 226 ? 27.581 -7.923 0.485 1.00 22.42 251 SER A N 1
ATOM 1716 C CA . SER A 1 226 ? 28.187 -8.472 -0.696 1.00 23.42 251 SER A CA 1
ATOM 1717 C C . SER A 1 226 ? 28.878 -9.809 -0.442 1.00 23.19 251 SER A C 1
ATOM 1718 O O . SER A 1 226 ? 28.774 -10.764 -1.224 1.00 22.75 251 SER A O 1
ATOM 1721 N N . GLN A 1 227 ? 29.603 -9.907 0.655 1.00 22.60 252 GLN A N 1
ATOM 1722 C CA . GLN A 1 227 ? 30.325 -11.136 0.950 1.00 22.38 252 GLN A CA 1
ATOM 1723 C C . GLN A 1 227 ? 29.373 -12.240 1.456 1.00 21.09 252 GLN A C 1
ATOM 1724 O O . GLN A 1 227 ? 29.694 -13.423 1.331 1.00 21.41 252 GLN A O 1
ATOM 1730 N N . SER A 1 228 ? 28.268 -11.891 2.139 1.00 19.96 253 SER A N 1
ATOM 1731 C CA . SER A 1 228 ? 27.449 -12.962 2.696 1.00 19.42 253 SER A CA 1
ATOM 1732 C C . SER A 1 228 ? 26.407 -13.442 1.656 1.00 18.75 253 SER A C 1
ATOM 1733 O O . SER A 1 228 ? 26.146 -14.595 1.590 1.00 18.37 253 SER A O 1
ATOM 1736 N N . PHE A 1 229 ? 25.808 -12.518 0.875 1.00 18.48 254 PHE A N 1
ATOM 1737 C CA . PHE A 1 229 ? 24.742 -12.784 -0.082 1.00 18.07 254 PHE A CA 1
ATOM 1738 C C . PHE A 1 229 ? 25.215 -13.046 -1.443 1.00 18.76 254 PHE A C 1
ATOM 1739 O O . PHE A 1 229 ? 24.589 -13.762 -2.217 1.00 18.97 254 PHE A O 1
ATOM 1747 N N . GLY A 1 230 ? 26.296 -12.396 -1.802 1.00 19.97 255 GLY A N 1
ATOM 1748 C CA . GLY A 1 230 ? 26.990 -12.538 -3.064 1.00 20.79 255 GLY A CA 1
ATOM 1749 C C . GLY A 1 230 ? 27.824 -13.816 -3.068 1.00 21.95 255 GLY A C 1
ATOM 1750 O O . GLY A 1 230 ? 27.656 -14.730 -2.184 1.00 21.79 255 GLY A O 1
ATOM 1751 N N . GLY A 1 231 ? 28.679 -13.935 -4.065 1.00 22.59 256 GLY A N 1
ATOM 1752 C CA . GLY A 1 231 ? 29.524 -15.125 -4.202 1.00 24.13 256 GLY A CA 1
ATOM 1753 C C . GLY A 1 231 ? 28.739 -16.410 -4.179 1.00 24.41 256 GLY A C 1
ATOM 1754 O O . GLY A 1 231 ? 27.737 -16.534 -4.909 1.00 24.01 256 GLY A O 1
ATOM 1755 N N . ASP A 1 232 ? 29.113 -17.375 -3.332 1.00 25.54 257 ASP A N 1
ATOM 1756 C CA . ASP A 1 232 ? 28.359 -18.641 -3.246 1.00 26.46 257 ASP A CA 1
ATOM 1757 C C . ASP A 1 232 ? 27.166 -18.538 -2.281 1.00 23.84 257 ASP A C 1
ATOM 1758 O O . ASP A 1 232 ? 26.518 -19.518 -2.002 1.00 22.99 257 ASP A O 1
ATOM 1763 N N . GLY A 1 233 ? 26.875 -17.344 -1.783 1.00 22.34 258 GLY A N 1
ATOM 1764 C CA . GLY A 1 233 ? 25.680 -17.143 -0.965 1.00 20.51 258 GLY A CA 1
ATOM 1765 C C . GLY A 1 233 ? 25.685 -17.880 0.358 1.00 19.54 258 GLY A C 1
ATOM 1766 O O . GLY A 1 233 ? 24.774 -18.637 0.664 1.00 18.61 258 GLY A O 1
ATOM 1767 N N . ILE A 1 234 ? 26.691 -17.542 1.185 1.00 19.12 259 ILE A N 1
ATOM 1768 C CA . ILE A 1 234 ? 26.817 -18.040 2.552 1.00 19.01 259 ILE A CA 1
ATOM 1769 C C . ILE A 1 234 ? 25.524 -17.807 3.349 1.00 18.07 259 ILE A C 1
ATOM 1770 O O . ILE A 1 234 ? 25.075 -18.732 4.098 1.00 17.67 259 ILE A O 1
ATOM 1775 N N . VAL A 1 235 ? 24.930 -16.620 3.176 1.00 17.89 260 VAL A N 1
ATOM 1776 C CA . VAL A 1 235 ? 23.623 -16.265 3.749 1.00 17.78 260 VAL A CA 1
ATOM 1777 C C . VAL A 1 235 ? 22.708 -15.889 2.584 1.00 17.27 260 VAL A C 1
ATOM 1778 O O . VAL A 1 235 ? 22.820 -14.797 2.074 1.00 17.21 260 VAL A O 1
ATOM 1782 N N . PRO A 1 236 ? 21.924 -16.879 2.049 1.00 17.01 261 PRO A N 1
ATOM 1783 C CA . PRO A 1 236 ? 21.250 -16.716 0.785 1.00 17.04 261 PRO A CA 1
ATOM 1784 C C . PRO A 1 236 ? 19.869 -16.124 0.846 1.00 16.72 261 PRO A C 1
ATOM 1785 O O . PRO A 1 236 ? 19.254 -15.938 -0.185 1.00 16.98 261 PRO A O 1
ATOM 1789 N N . MET A 1 237 ? 19.412 -15.770 2.041 1.00 16.51 262 MET A N 1
ATOM 1790 C CA . MET A 1 237 ? 18.144 -15.144 2.299 1.00 16.00 262 MET A CA 1
ATOM 1791 C C . MET A 1 237 ? 18.265 -14.289 3.576 1.00 16.02 262 MET A C 1
ATOM 1792 O O . MET A 1 237 ? 18.885 -14.709 4.614 1.00 16.22 262 MET A O 1
ATOM 1797 N N . PHE A 1 238 ? 17.575 -13.136 3.512 1.00 15.81 263 PHE A N 1
ATOM 1798 C CA . PHE A 1 238 ? 17.504 -12.233 4.652 1.00 15.79 263 PHE A CA 1
ATOM 1799 C C . PHE A 1 238 ? 16.346 -11.261 4.469 1.00 15.84 263 PHE A C 1
ATOM 1800 O O . PHE A 1 238 ? 15.758 -11.212 3.422 1.00 15.74 263 PHE A O 1
ATOM 1808 N N . MET A 1 239 ? 16.074 -10.468 5.503 1.00 15.66 264 MET A N 1
ATOM 1809 C CA . MET A 1 239 ? 15.010 -9.491 5.481 1.00 15.87 264 MET A CA 1
ATOM 1810 C C . MET A 1 239 ? 15.623 -8.112 5.674 1.00 16.26 264 MET A C 1
ATOM 1811 O O . MET A 1 239 ? 16.500 -7.880 6.530 1.00 17.09 264 MET A O 1
ATOM 1816 N N . SER A 1 240 ? 15.223 -7.185 4.829 1.00 15.84 265 SER A N 1
ATOM 1817 C CA . SER A 1 240 ? 15.588 -5.778 5.061 1.00 16.31 265 SER A CA 1
ATOM 1818 C C . SER A 1 240 ? 14.682 -4.819 4.288 1.00 15.87 265 SER A C 1
ATOM 1819 O O . SER A 1 240 ? 13.689 -5.218 3.657 1.00 15.11 265 SER A O 1
ATOM 1822 N N . GLY A 1 241 ? 15.109 -3.572 4.262 1.00 16.29 266 GLY A N 1
ATOM 1823 C CA . GLY A 1 241 ? 14.412 -2.502 3.595 1.00 16.63 266 GLY A CA 1
ATOM 1824 C C . GLY A 1 241 ? 15.140 -2.013 2.346 1.00 16.49 266 GLY A C 1
ATOM 1825 O O . GLY A 1 241 ? 16.104 -2.632 1.898 1.00 15.97 266 GLY A O 1
ATOM 1826 N N . PRO A 1 242 ? 14.601 -0.958 1.744 1.00 17.08 267 PRO A N 1
ATOM 1827 C CA . PRO A 1 242 ? 15.116 -0.389 0.483 1.00 17.63 267 PRO A CA 1
ATOM 1828 C C . PRO A 1 242 ? 16.593 -0.086 0.437 1.00 18.36 267 PRO A C 1
ATOM 1829 O O . PRO A 1 242 ? 17.244 -0.261 -0.642 1.00 17.80 267 PRO A O 1
ATOM 1833 N N . TRP A 1 243 ? 17.141 0.411 1.548 1.00 19.38 268 TRP A N 1
ATOM 1834 C CA . TRP A 1 243 ? 18.576 0.691 1.611 1.00 20.42 268 TRP A CA 1
ATOM 1835 C C . TRP A 1 243 ? 19.467 -0.478 1.159 1.00 19.80 268 TRP A C 1
ATOM 1836 O O . TRP A 1 243 ? 20.481 -0.229 0.556 1.00 19.72 268 TRP A O 1
ATOM 1847 N N . MET A 1 244 ? 19.037 -1.737 1.364 1.00 19.29 269 MET A N 1
ATOM 1848 C CA . MET A 1 244 ? 19.772 -2.938 0.941 1.00 19.91 269 MET A CA 1
ATOM 1849 C C . MET A 1 244 ? 19.684 -3.226 -0.550 1.00 19.40 269 MET A C 1
ATOM 1850 O O . MET A 1 244 ? 20.588 -3.791 -1.096 1.00 18.84 269 MET A O 1
ATOM 1855 N N . VAL A 1 245 ? 18.606 -2.788 -1.216 1.00 19.27 270 VAL A N 1
ATOM 1856 C CA . VAL A 1 245 ? 18.587 -2.822 -2.644 1.00 19.88 270 VAL A CA 1
ATOM 1857 C C . VAL A 1 245 ? 19.748 -2.010 -3.255 1.00 20.69 270 VAL A C 1
ATOM 1858 O O . VAL A 1 245 ? 20.554 -2.463 -4.065 1.00 20.10 270 VAL A O 1
ATOM 1862 N N . ASN A 1 246 ? 19.806 -0.783 -2.806 1.00 22.54 271 ASN A N 1
ATOM 1863 C CA . ASN A 1 246 ? 20.868 0.124 -3.214 1.00 24.48 271 ASN A CA 1
ATOM 1864 C C . ASN A 1 246 ? 22.303 -0.385 -2.902 1.00 22.98 271 ASN A C 1
ATOM 1865 O O . ASN A 1 246 ? 23.217 -0.400 -3.789 1.00 23.42 271 ASN A O 1
ATOM 1870 N N . THR A 1 247 ? 22.462 -0.913 -1.693 1.00 21.37 272 THR A N 1
ATOM 1871 C CA . THR A 1 247 ? 23.729 -1.465 -1.263 1.00 21.25 272 THR A CA 1
ATOM 1872 C C . THR A 1 247 ? 24.135 -2.666 -2.167 1.00 20.43 272 THR A C 1
ATOM 1873 O O . THR A 1 247 ? 25.274 -2.739 -2.619 1.00 20.51 272 THR A O 1
ATOM 1877 N N . LEU A 1 248 ? 23.208 -3.599 -2.391 1.00 19.53 273 LEU A N 1
ATOM 1878 C CA . LEU A 1 248 ? 23.504 -4.744 -3.217 1.00 19.97 273 LEU A CA 1
ATOM 1879 C C . LEU A 1 248 ? 23.799 -4.402 -4.677 1.00 21.05 273 LEU A C 1
ATOM 1880 O O . LEU A 1 248 ? 24.733 -4.968 -5.273 1.00 21.85 273 LEU A O 1
ATOM 1885 N N . LYS A 1 249 ? 23.062 -3.448 -5.273 1.00 22.40 274 LYS A N 1
ATOM 1886 C CA . LYS A 1 249 ? 23.334 -3.054 -6.654 1.00 24.22 274 LYS A CA 1
ATOM 1887 C C . LYS A 1 249 ? 24.715 -2.433 -6.823 1.00 25.15 274 LYS A C 1
ATOM 1888 O O . LYS A 1 249 ? 25.398 -2.666 -7.792 1.00 26.70 274 LYS A O 1
ATOM 1894 N N . ASP A 1 250 ? 25.098 -1.632 -5.864 1.00 24.77 275 ASP A N 1
ATOM 1895 C CA . ASP A 1 250 ? 26.407 -0.964 -5.842 1.00 25.83 275 ASP A CA 1
ATOM 1896 C C . ASP A 1 250 ? 27.583 -1.878 -5.520 1.00 25.77 275 ASP A C 1
ATOM 1897 O O . ASP A 1 250 ? 28.639 -1.653 -6.020 1.00 26.15 275 ASP A O 1
ATOM 1902 N N . THR A 1 251 ? 27.395 -2.892 -4.667 1.00 24.35 276 THR A N 1
ATOM 1903 C CA . THR A 1 251 ? 28.530 -3.626 -4.067 1.00 24.72 276 THR A CA 1
ATOM 1904 C C . THR A 1 251 ? 28.677 -5.089 -4.412 1.00 24.55 276 THR A C 1
ATOM 1905 O O . THR A 1 251 ? 29.654 -5.672 -3.990 1.00 24.45 276 THR A O 1
ATOM 1909 N N . ALA A 1 252 ? 27.659 -5.667 -5.085 1.00 24.04 277 ALA A N 1
ATOM 1910 C CA . ALA A 1 252 ? 27.606 -7.099 -5.404 1.00 24.31 277 ALA A CA 1
ATOM 1911 C C . ALA A 1 252 ? 27.340 -7.332 -6.882 1.00 25.03 277 ALA A C 1
ATOM 1912 O O . ALA A 1 252 ? 26.397 -8.024 -7.259 1.00 24.76 277 ALA A O 1
ATOM 1914 N N . PRO A 1 253 ? 28.206 -6.830 -7.742 1.00 26.61 278 PRO A N 1
ATOM 1915 C CA . PRO A 1 253 ? 28.005 -7.043 -9.205 1.00 28.27 278 PRO A CA 1
ATOM 1916 C C . PRO A 1 253 ? 28.039 -8.484 -9.660 1.00 29.88 278 PRO A C 1
ATOM 1917 O O . PRO A 1 253 ? 27.394 -8.814 -10.645 1.00 30.87 278 PRO A O 1
ATOM 1921 N N . ASP A 1 254 ? 28.726 -9.344 -8.920 1.00 30.37 279 ASP A N 1
ATOM 1922 C CA . ASP A 1 254 ? 28.830 -10.756 -9.260 1.00 32.32 279 ASP A CA 1
ATOM 1923 C C . ASP A 1 254 ? 27.452 -11.541 -9.198 1.00 30.65 279 ASP A C 1
ATOM 1924 O O . ASP A 1 254 ? 27.368 -12.628 -9.707 1.00 31.60 279 ASP A O 1
ATOM 1929 N N . ILE A 1 255 ? 26.424 -11.000 -8.542 1.00 27.33 280 ILE A N 1
ATOM 1930 C CA . ILE A 1 255 ? 25.129 -11.685 -8.496 1.00 26.62 280 ILE A CA 1
ATOM 1931 C C . ILE A 1 255 ? 24.038 -10.897 -9.269 1.00 25.91 280 ILE A C 1
ATOM 1932 O O . ILE A 1 255 ? 22.833 -11.128 -9.136 1.00 23.92 280 ILE A O 1
ATOM 1937 N N . ASP A 1 256 ? 24.479 -10.015 -10.151 1.00 26.96 281 ASP A N 1
ATOM 1938 C CA . ASP A 1 256 ? 23.537 -9.316 -10.989 1.00 27.99 281 ASP A CA 1
ATOM 1939 C C . ASP A 1 256 ? 22.666 -10.343 -11.774 1.00 27.90 281 ASP A C 1
ATOM 1940 O O . ASP A 1 256 ? 23.191 -11.258 -12.374 1.00 29.20 281 ASP A O 1
ATOM 1945 N N . GLY A 1 257 ? 21.353 -10.248 -11.617 1.00 26.35 282 GLY A N 1
ATOM 1946 C CA . GLY A 1 257 ? 20.406 -11.162 -12.234 1.00 26.88 282 GLY A CA 1
ATOM 1947 C C . GLY A 1 257 ? 20.276 -12.499 -11.475 1.00 26.07 282 GLY A C 1
ATOM 1948 O O . GLY A 1 257 ? 19.698 -13.446 -12.001 1.00 27.04 282 GLY A O 1
ATOM 1949 N N . LYS A 1 258 ? 20.856 -12.607 -10.282 1.00 24.25 283 LYS A N 1
ATOM 1950 C CA . LYS A 1 258 ? 20.829 -13.836 -9.490 1.00 23.75 283 LYS A CA 1
ATOM 1951 C C . LYS A 1 258 ? 20.185 -13.663 -8.112 1.00 21.56 283 LYS A C 1
ATOM 1952 O O . LYS A 1 258 ? 20.271 -14.560 -7.271 1.00 21.06 283 LYS A O 1
ATOM 1958 N N . TRP A 1 259 ? 19.464 -12.557 -7.932 1.00 20.02 284 TRP A N 1
ATOM 1959 C CA . TRP A 1 259 ? 18.808 -12.251 -6.695 1.00 18.49 284 TRP A CA 1
ATOM 1960 C C . TRP A 1 259 ? 17.586 -11.418 -7.007 1.00 18.03 284 TRP A C 1
ATOM 1961 O O . TRP A 1 259 ? 17.500 -10.791 -8.045 1.00 18.35 284 TRP A O 1
ATOM 1972 N N . ALA A 1 260 ? 16.639 -11.436 -6.083 1.00 17.02 285 ALA A N 1
ATOM 1973 C CA . ALA A 1 260 ? 15.483 -10.635 -6.165 1.00 16.88 285 ALA A CA 1
ATOM 1974 C C . ALA A 1 260 ? 14.965 -10.353 -4.773 1.00 15.74 285 ALA A C 1
ATOM 1975 O O . ALA A 1 260 ? 15.480 -10.907 -3.749 1.00 15.46 285 ALA A O 1
ATOM 1977 N N . THR A 1 261 ? 13.887 -9.585 -4.711 1.00 15.88 286 THR A N 1
ATOM 1978 C CA . THR A 1 261 ? 13.125 -9.478 -3.462 1.00 15.34 286 THR A CA 1
ATOM 1979 C C . THR A 1 261 ? 11.756 -10.123 -3.631 1.00 15.95 286 THR A C 1
ATOM 1980 O O . THR A 1 261 ? 11.284 -10.289 -4.750 1.00 17.06 286 THR A O 1
ATOM 1984 N N . ALA A 1 262 ? 11.100 -10.408 -2.528 1.00 15.28 287 ALA A N 1
ATOM 1985 C CA . ALA A 1 262 ? 9.780 -10.949 -2.542 1.00 15.71 287 ALA A CA 1
ATOM 1986 C C . ALA A 1 262 ? 9.062 -10.492 -1.281 1.00 15.34 287 ALA A C 1
ATOM 1987 O O . ALA A 1 262 ? 9.732 -10.070 -0.324 1.00 14.97 287 ALA A O 1
ATOM 1989 N N . VAL A 1 263 ? 7.724 -10.491 -1.298 1.00 15.61 288 VAL A N 1
ATOM 1990 C CA . VAL A 1 263 ? 6.972 -10.168 -0.073 1.00 15.53 288 VAL A CA 1
ATOM 1991 C C . VAL A 1 263 ? 7.288 -11.252 0.991 1.00 15.23 288 VAL A C 1
ATOM 1992 O O . VAL A 1 263 ? 7.772 -12.325 0.663 1.00 15.39 288 VAL A O 1
ATOM 1996 N N . LEU A 1 264 ? 7.105 -10.860 2.226 1.00 15.02 289 LEU A N 1
ATOM 1997 C CA . LEU A 1 264 ? 7.385 -11.744 3.308 1.00 15.18 289 LEU A CA 1
ATOM 1998 C C . LEU A 1 264 ? 6.554 -13.014 3.244 1.00 15.36 289 LEU A C 1
ATOM 1999 O O . LEU A 1 264 ? 5.375 -12.986 2.836 1.00 15.57 289 LEU A O 1
ATOM 2004 N N . PRO A 1 265 ? 7.156 -14.130 3.677 1.00 15.63 290 PRO A N 1
ATOM 2005 C CA . PRO A 1 265 ? 6.372 -15.332 3.851 1.00 16.28 290 PRO A CA 1
ATOM 2006 C C . PRO A 1 265 ? 5.227 -15.148 4.885 1.00 16.86 290 PRO A C 1
ATOM 2007 O O . PRO A 1 265 ? 5.361 -14.400 5.841 1.00 16.29 290 PRO A O 1
ATOM 2011 N N . LYS A 1 266 ? 4.140 -15.879 4.676 1.00 17.46 291 LYS A N 1
ATOM 2012 C CA . LYS A 1 266 ? 3.023 -15.804 5.563 1.00 18.30 291 LYS A CA 1
ATOM 2013 C C . LYS A 1 266 ? 2.975 -16.895 6.591 1.00 18.34 291 LYS A C 1
ATOM 2014 O O . LYS A 1 266 ? 3.382 -18.033 6.317 1.00 18.40 291 LYS A O 1
ATOM 2020 N N . LYS A 1 267 ? 2.340 -16.582 7.719 1.00 18.36 292 LYS A N 1
ATOM 2021 C CA . LYS A 1 267 ? 1.923 -17.614 8.673 1.00 19.39 292 LYS A CA 1
ATOM 2022 C C . LYS A 1 267 ? 0.410 -17.528 8.637 1.00 20.06 292 LYS A C 1
ATOM 2023 O O . LYS A 1 267 ? -0.183 -18.106 7.692 1.00 20.42 292 LYS A O 1
ATOM 2029 N N . GLU A 1 268 ? -0.237 -16.798 9.564 1.00 20.49 293 GLU A N 1
ATOM 2030 C CA . GLU A 1 268 ? -1.652 -16.476 9.412 1.00 21.64 293 GLU A CA 1
ATOM 2031 C C . GLU A 1 268 ? -1.764 -15.308 8.414 1.00 20.43 293 GLU A C 1
ATOM 2032 O O . GLU A 1 268 ? -2.767 -15.207 7.667 1.00 20.49 293 GLU A O 1
ATOM 2038 N N . ASN A 1 269 ? -0.774 -14.419 8.435 1.00 19.10 294 ASN A N 1
ATOM 2039 C CA . ASN A 1 269 ? -0.675 -13.267 7.487 1.00 18.64 294 ASN A CA 1
ATOM 2040 C C . ASN A 1 269 ? 0.792 -13.013 7.246 1.00 17.70 294 ASN A C 1
ATOM 2041 O O . ASN A 1 269 ? 1.642 -13.663 7.866 1.00 17.34 294 ASN A O 1
ATOM 2046 N N . ASN A 1 270 ? 1.128 -12.131 6.307 1.00 17.45 295 ASN A N 1
ATOM 2047 C CA . ASN A 1 270 ? 2.511 -11.777 6.034 1.00 16.95 295 ASN A CA 1
ATOM 2048 C C . ASN A 1 270 ? 2.803 -10.290 6.302 1.00 17.23 295 ASN A C 1
ATOM 2049 O O . ASN A 1 270 ? 3.705 -9.699 5.686 1.00 16.60 295 ASN A O 1
ATOM 2054 N N . GLU A 1 271 ? 2.068 -9.693 7.258 1.00 18.27 296 GLU A N 1
ATOM 2055 C CA . GLU A 1 271 ? 2.301 -8.306 7.549 1.00 19.33 296 GLU A CA 1
ATOM 2056 C C . GLU A 1 271 ? 3.789 -7.987 7.859 1.00 17.96 296 GLU A C 1
ATOM 2057 O O . GLU A 1 271 ? 4.453 -8.765 8.585 1.00 17.63 296 GLU A O 1
ATOM 2063 N N . SER A 1 272 ? 4.285 -6.876 7.276 1.00 17.31 297 SER A N 1
ATOM 2064 C CA . SER A 1 272 ? 5.578 -6.309 7.618 1.00 16.62 297 SER A CA 1
ATOM 2065 C C . SER A 1 272 ? 5.431 -5.098 8.486 1.00 17.78 297 SER A C 1
ATOM 2066 O O . SER A 1 272 ? 4.310 -4.675 8.774 1.00 18.50 297 SER A O 1
ATOM 2069 N N . SER A 1 273 ? 6.569 -4.474 8.857 1.00 23.44 298 SER A N 1
ATOM 2070 C CA . SER A 1 273 ? 6.568 -3.296 9.605 1.00 23.27 298 SER A CA 1
ATOM 2071 C C . SER A 1 273 ? 6.584 -2.087 8.604 1.00 23.23 298 SER A C 1
ATOM 2072 O O . SER A 1 273 ? 7.118 -2.197 7.496 1.00 22.69 298 SER A O 1
ATOM 2075 N N . LEU A 1 274 ? 6.003 -0.990 9.050 1.00 24.18 299 LEU A N 1
ATOM 2076 C CA . LEU A 1 274 ? 6.089 0.305 8.398 1.00 24.57 299 LEU A CA 1
ATOM 2077 C C . LEU A 1 274 ? 6.973 1.191 9.243 1.00 23.41 299 LEU A C 1
ATOM 2078 O O . LEU A 1 274 ? 6.692 1.469 10.448 1.00 23.80 299 LEU A O 1
ATOM 2083 N N . GLY A 1 275 ? 8.027 1.657 8.611 1.00 22.20 300 GLY A N 1
ATOM 2084 C CA . GLY A 1 275 ? 8.913 2.600 9.257 1.00 21.47 300 GLY A CA 1
ATOM 2085 C C . GLY A 1 275 ? 9.320 3.756 8.366 1.00 21.43 300 GLY A C 1
ATOM 2086 O O . GLY A 1 275 ? 8.611 4.122 7.433 1.00 22.06 300 GLY A O 1
ATOM 2087 N N . GLY A 1 276 ? 10.509 4.278 8.682 1.00 20.68 301 GLY A N 1
ATOM 2088 C CA . GLY A 1 276 ? 11.144 5.345 7.961 1.00 20.86 301 GLY A CA 1
ATOM 2089 C C . GLY A 1 276 ? 11.467 6.474 8.942 1.00 20.76 301 GLY A C 1
ATOM 2090 O O . GLY A 1 276 ? 11.781 6.240 10.127 1.00 20.06 301 GLY A O 1
ATOM 2091 N N . ALA A 1 277 ? 11.473 7.701 8.398 1.00 21.37 302 ALA A N 1
ATOM 2092 C CA . ALA A 1 277 ? 11.739 8.859 9.194 1.00 21.68 302 ALA A CA 1
ATOM 2093 C C . ALA A 1 277 ? 10.827 10.043 8.816 1.00 22.63 302 ALA A C 1
ATOM 2094 O O . ALA A 1 277 ? 10.374 10.138 7.701 1.00 23.46 302 ALA A O 1
ATOM 2096 N N . ASN A 1 278 ? 10.715 10.906 9.775 1.00 22.93 303 ASN A N 1
ATOM 2097 C CA . ASN A 1 278 ? 9.976 12.179 9.706 1.00 24.29 303 ASN A CA 1
ATOM 2098 C C . ASN A 1 278 ? 10.950 13.325 9.977 1.00 24.39 303 ASN A C 1
ATOM 2099 O O . ASN A 1 278 ? 12.001 13.123 10.598 1.00 24.10 303 ASN A O 1
ATOM 2104 N N . LEU A 1 279 ? 10.628 14.532 9.497 1.00 24.94 304 LEU A N 1
ATOM 2105 C CA . LEU A 1 279 ? 11.309 15.731 9.938 1.00 25.15 304 LEU A CA 1
ATOM 2106 C C . LEU A 1 279 ? 10.433 16.409 10.960 1.00 25.98 304 LEU A C 1
ATOM 2107 O O . LEU A 1 279 ? 9.219 16.592 10.733 1.00 26.61 304 LEU A O 1
ATOM 2112 N N . SER A 1 280 ? 11.071 16.837 12.058 1.00 26.16 305 SER A N 1
ATOM 2113 C CA . SER A 1 280 ? 10.428 17.463 13.186 1.00 27.56 305 SER A CA 1
ATOM 2114 C C . SER A 1 280 ? 11.282 18.649 13.607 1.00 28.51 305 SER A C 1
ATOM 2115 O O . SER A 1 280 ? 12.458 18.750 13.266 1.00 27.09 305 SER A O 1
ATOM 2118 N N . ILE A 1 281 ? 10.620 19.557 14.303 1.00 30.85 306 ILE A N 1
ATOM 2119 C CA . ILE A 1 281 ? 11.258 20.730 14.847 1.00 32.41 306 ILE A CA 1
ATOM 2120 C C . ILE A 1 281 ? 11.444 20.514 16.346 1.00 33.76 306 ILE A C 1
ATOM 2121 O O . ILE A 1 281 ? 10.510 20.168 17.073 1.00 34.88 306 ILE A O 1
ATOM 2126 N N . PHE A 1 282 ? 12.662 20.708 16.809 1.00 33.89 307 PHE A N 1
ATOM 2127 C CA . PHE A 1 282 ? 12.958 20.512 18.216 1.00 36.17 307 PHE A CA 1
ATOM 2128 C C . PHE A 1 282 ? 12.254 21.700 18.936 1.00 38.20 307 PHE A C 1
ATOM 2129 O O . PHE A 1 282 ? 12.297 22.876 18.476 1.00 37.20 307 PHE A O 1
ATOM 2137 N N . LYS A 1 283 ? 11.597 21.389 20.038 1.00 40.77 308 LYS A N 1
ATOM 2138 C CA . LYS A 1 283 ? 10.753 22.340 20.666 1.00 43.15 308 LYS A CA 1
ATOM 2139 C C . LYS A 1 283 ? 11.531 23.542 21.211 1.00 44.56 308 LYS A C 1
ATOM 2140 O O . LYS A 1 283 ? 10.981 24.604 21.241 1.00 44.45 308 LYS A O 1
ATOM 2146 N N . TYR A 1 284 ? 12.804 23.346 21.593 1.00 44.72 309 TYR A N 1
ATOM 2147 C CA . TYR A 1 284 ? 13.646 24.406 22.158 1.00 46.96 309 TYR A CA 1
ATOM 2148 C C . TYR A 1 284 ? 14.391 25.251 21.082 1.00 44.24 309 TYR A C 1
ATOM 2149 O O . TYR A 1 284 ? 15.175 26.108 21.410 1.00 45.50 309 TYR A O 1
ATOM 2158 N N . SER A 1 285 ? 14.129 25.010 19.808 1.00 40.92 310 SER A N 1
ATOM 2159 C CA . SER A 1 285 ? 14.772 25.764 18.727 1.00 39.48 310 SER A CA 1
ATOM 2160 C C . SER A 1 285 ? 14.446 27.241 18.749 1.00 40.39 310 SER A C 1
ATOM 2161 O O . SER A 1 285 ? 13.304 27.611 18.926 1.00 40.72 310 SER A O 1
ATOM 2164 N N . ASN A 1 286 ? 15.473 28.057 18.517 1.00 41.55 311 ASN A N 1
ATOM 2165 C CA . ASN A 1 286 ? 15.336 29.508 18.333 1.00 42.63 311 ASN A CA 1
ATOM 2166 C C . ASN A 1 286 ? 15.074 29.917 16.871 1.00 41.23 311 ASN A C 1
ATOM 2167 O O . ASN A 1 286 ? 15.028 31.100 16.562 1.00 39.93 311 ASN A O 1
ATOM 2172 N N . LYS A 1 287 ? 14.905 28.949 15.972 1.00 39.42 312 LYS A N 1
ATOM 2173 C CA . LYS A 1 287 ? 14.798 29.240 14.560 1.00 39.49 312 LYS A CA 1
ATOM 2174 C C . LYS A 1 287 ? 13.640 28.467 13.980 1.00 37.87 312 LYS A C 1
ATOM 2175 O O . LYS A 1 287 ? 13.794 27.846 12.922 1.00 34.91 312 LYS A O 1
ATOM 2181 N N . LYS A 1 288 ? 12.485 28.542 14.642 1.00 37.69 313 LYS A N 1
ATOM 2182 C CA . LYS A 1 288 ? 11.364 27.692 14.226 1.00 37.76 313 LYS A CA 1
ATOM 2183 C C . LYS A 1 288 ? 10.907 28.017 12.806 1.00 35.95 313 LYS A C 1
ATOM 2184 O O . LYS A 1 288 ? 10.582 27.108 12.037 1.00 33.12 313 LYS A O 1
ATOM 2190 N N . ASP A 1 289 ? 10.861 29.323 12.503 1.00 37.16 314 ASP A N 1
ATOM 2191 C CA . ASP A 1 289 ? 10.546 29.790 11.151 1.00 37.53 314 ASP A CA 1
ATOM 2192 C C . ASP A 1 289 ? 11.493 29.197 10.085 1.00 32.88 314 ASP A C 1
ATOM 2193 O O . ASP A 1 289 ? 11.044 28.687 9.074 1.00 31.23 314 ASP A O 1
ATOM 2198 N N . ASP A 1 290 ? 12.787 29.290 10.300 1.00 31.90 315 ASP A N 1
ATOM 2199 C CA . ASP A 1 290 ? 13.740 28.753 9.323 1.00 30.21 315 ASP A CA 1
ATOM 2200 C C . ASP A 1 290 ? 13.701 27.248 9.247 1.00 27.67 315 ASP A C 1
ATOM 2201 O O . ASP A 1 290 ? 13.845 26.655 8.151 1.00 25.01 315 ASP A O 1
ATOM 2206 N N . ALA A 1 291 ? 13.505 26.595 10.391 1.00 27.75 316 ALA A N 1
ATOM 2207 C CA . ALA A 1 291 ? 13.274 25.124 10.435 1.00 26.12 316 ALA A CA 1
ATOM 2208 C C . ALA A 1 291 ? 12.112 24.690 9.537 1.00 25.35 316 ALA A C 1
ATOM 2209 O O . ALA A 1 291 ? 12.231 23.766 8.709 1.00 23.36 316 ALA A O 1
ATOM 2211 N N . LEU A 1 292 ? 10.989 25.376 9.693 1.00 27.54 317 LEU A N 1
ATOM 2212 C CA . LEU A 1 292 ? 9.775 25.095 8.877 1.00 28.55 317 LEU A CA 1
ATOM 2213 C C . LEU A 1 292 ? 10.018 25.324 7.362 1.00 27.41 317 LEU A C 1
ATOM 2214 O O . LEU A 1 292 ? 9.573 24.534 6.520 1.00 25.46 317 LEU A O 1
ATOM 2219 N N . LYS A 1 293 ? 10.780 26.365 7.054 1.00 27.28 318 LYS A N 1
ATOM 2220 C CA . LYS A 1 293 ? 11.121 26.650 5.658 1.00 28.29 318 LYS A CA 1
ATOM 2221 C C . LYS A 1 293 ? 11.965 25.531 5.054 1.00 24.86 318 LYS A C 1
ATOM 2222 O O . LYS A 1 293 ? 11.730 25.070 3.927 1.00 24.12 318 LYS A O 1
ATOM 2228 N N . PHE A 1 294 ? 12.931 25.089 5.823 1.00 22.91 319 PHE A N 1
ATOM 2229 C CA . PHE A 1 294 ? 13.742 23.952 5.415 1.00 22.33 319 PHE A CA 1
ATOM 2230 C C . PHE A 1 294 ? 12.887 22.714 5.198 1.00 21.46 319 PHE A C 1
ATOM 2231 O O . PHE A 1 294 ? 13.023 22.023 4.166 1.00 21.58 319 PHE A O 1
ATOM 2239 N N . MET A 1 295 ? 12.021 22.396 6.157 1.00 21.76 320 MET A N 1
ATOM 2240 C CA . MET A 1 295 ? 11.133 21.243 6.008 1.00 22.61 320 MET A CA 1
ATOM 2241 C C . MET A 1 295 ? 10.264 21.326 4.720 1.00 24.82 320 MET A C 1
ATOM 2242 O O . MET A 1 295 ? 10.209 20.339 3.947 1.00 25.48 320 MET A O 1
ATOM 2247 N N . ASP A 1 296 ? 9.704 22.516 4.460 1.00 25.91 321 ASP A N 1
ATOM 2248 C CA . ASP A 1 296 ? 8.860 22.750 3.329 1.00 28.06 321 ASP A CA 1
ATOM 2249 C C . ASP A 1 296 ? 9.662 22.581 2.079 1.00 28.75 321 ASP A C 1
ATOM 2250 O O . ASP A 1 296 ? 9.242 21.858 1.123 1.00 28.64 321 ASP A O 1
ATOM 2255 N N . TYR A 1 297 ? 10.845 23.202 2.082 1.00 28.86 322 TYR A N 1
ATOM 2256 C CA . TYR A 1 297 ? 11.798 22.982 1.016 1.00 29.73 322 TYR A CA 1
ATOM 2257 C C . TYR A 1 297 ? 12.052 21.487 0.722 1.00 29.03 322 TYR A C 1
ATOM 2258 O O . TYR A 1 297 ? 11.942 21.059 -0.433 1.00 30.61 322 TYR A O 1
ATOM 2267 N N . MET A 1 298 ? 12.387 20.710 1.757 1.00 25.98 323 MET A N 1
ATOM 2268 C CA . MET A 1 298 ? 12.702 19.316 1.625 1.00 26.95 323 MET A CA 1
ATOM 2269 C C . MET A 1 298 ? 11.479 18.468 1.212 1.00 25.34 323 MET A C 1
ATOM 2270 O O . MET A 1 298 ? 11.646 17.332 0.763 1.00 25.75 323 MET A O 1
ATOM 2275 N N . SER A 1 299 ? 10.277 18.982 1.426 1.00 24.38 324 SER A N 1
ATOM 2276 C CA . SER A 1 299 ? 9.032 18.313 1.090 1.00 25.03 324 SER A CA 1
ATOM 2277 C C . SER A 1 299 ? 8.505 18.573 -0.359 1.00 27.14 324 SER A C 1
ATOM 2278 O O . SER A 1 299 ? 7.460 18.026 -0.763 1.00 27.63 324 SER A O 1
ATOM 2281 N N . GLN A 1 300 ? 9.196 19.425 -1.134 1.00 27.95 325 GLN A N 1
ATOM 2282 C CA . GLN A 1 300 ? 8.837 19.598 -2.510 1.00 31.40 325 GLN A CA 1
ATOM 2283 C C . GLN A 1 300 ? 8.906 18.246 -3.239 1.00 31.95 325 GLN A C 1
ATOM 2284 O O . GLN A 1 300 ? 9.921 17.550 -3.164 1.00 30.67 325 GLN A O 1
ATOM 2290 N N . PRO A 1 301 ? 7.856 17.890 -3.983 1.00 31.58 326 PRO A N 1
ATOM 2291 C CA . PRO A 1 301 ? 7.780 16.517 -4.475 1.00 29.91 326 PRO A CA 1
ATOM 2292 C C . PRO A 1 301 ? 8.832 16.094 -5.507 1.00 29.80 326 PRO A C 1
ATOM 2293 O O . PRO A 1 301 ? 9.271 14.928 -5.501 1.00 28.77 326 PRO A O 1
ATOM 2297 N N . ASP A 1 302 ? 9.276 17.026 -6.329 1.00 31.29 327 ASP A N 1
ATOM 2298 C CA . ASP A 1 302 ? 10.337 16.736 -7.244 1.00 32.37 327 ASP A CA 1
ATOM 2299 C C . ASP A 1 302 ? 11.683 16.608 -6.558 1.00 31.76 327 ASP A C 1
ATOM 2300 O O . ASP A 1 302 ? 12.440 15.736 -6.907 1.00 32.14 327 ASP A O 1
ATOM 2305 N N . VAL A 1 303 ? 11.974 17.465 -5.579 1.00 31.90 328 VAL A N 1
ATOM 2306 C CA . VAL A 1 303 ? 13.204 17.378 -4.768 1.00 31.82 328 VAL A CA 1
ATOM 2307 C C . VAL A 1 303 ? 13.222 15.994 -4.078 1.00 29.65 328 VAL A C 1
ATOM 2308 O O . VAL A 1 303 ? 14.234 15.275 -4.071 1.00 29.41 328 VAL A O 1
ATOM 2312 N N . GLN A 1 304 ? 12.097 15.647 -3.453 1.00 28.71 329 GLN A N 1
ATOM 2313 C CA . GLN A 1 304 ? 11.944 14.340 -2.838 1.00 26.93 329 GLN A CA 1
ATOM 2314 C C . GLN A 1 304 ? 12.190 13.172 -3.814 1.00 26.31 329 GLN A C 1
ATOM 2315 O O . GLN A 1 304 ? 13.047 12.319 -3.585 1.00 25.00 329 GLN A O 1
ATOM 2321 N N . LEU A 1 305 ? 11.436 13.126 -4.895 1.00 27.79 330 LEU A N 1
ATOM 2322 C CA . LEU A 1 305 ? 11.545 12.029 -5.846 1.00 28.63 330 LEU A CA 1
ATOM 2323 C C . LEU A 1 305 ? 12.944 11.832 -6.401 1.00 30.13 330 LEU A C 1
ATOM 2324 O O . LEU A 1 305 ? 13.319 10.697 -6.665 1.00 30.50 330 LEU A O 1
ATOM 2329 N N . SER A 1 306 ? 13.685 12.940 -6.597 1.00 31.62 331 SER A N 1
ATOM 2330 C CA . SER A 1 306 ? 15.044 12.898 -7.148 1.00 33.21 331 SER A CA 1
ATOM 2331 C C . SER A 1 306 ? 15.954 12.024 -6.274 1.00 30.92 331 SER A C 1
ATOM 2332 O O . SER A 1 306 ? 16.488 11.031 -6.789 1.00 30.92 331 SER A O 1
ATOM 2335 N N . TRP A 1 307 ? 16.057 12.326 -4.962 1.00 28.36 332 TRP A N 1
ATOM 2336 C CA . TRP A 1 307 ? 16.939 11.518 -4.070 1.00 26.71 332 TRP A CA 1
ATOM 2337 C C . TRP A 1 307 ? 16.310 10.166 -3.781 1.00 24.47 332 TRP A C 1
ATOM 2338 O O . TRP A 1 307 ? 17.065 9.213 -3.642 1.00 24.27 332 TRP A O 1
ATOM 2349 N N . LEU A 1 308 ? 14.974 10.076 -3.654 1.00 23.16 333 LEU A N 1
ATOM 2350 C CA . LEU A 1 308 ? 14.306 8.794 -3.364 1.00 22.45 333 LEU A CA 1
ATOM 2351 C C . LEU A 1 308 ? 14.586 7.759 -4.450 1.00 22.53 333 LEU A C 1
ATOM 2352 O O . LEU A 1 308 ? 15.033 6.649 -4.137 1.00 21.63 333 LEU A O 1
ATOM 2357 N N . LYS A 1 309 ? 14.402 8.141 -5.683 1.00 23.78 334 LYS A N 1
ATOM 2358 C CA . LYS A 1 309 ? 14.623 7.221 -6.812 1.00 25.38 334 LYS A CA 1
ATOM 2359 C C . LYS A 1 309 ? 16.055 6.824 -6.937 1.00 26.01 334 LYS A C 1
ATOM 2360 O O . LYS A 1 309 ? 16.364 5.686 -7.182 1.00 26.04 334 LYS A O 1
ATOM 2366 N N . ASP A 1 310 ? 16.960 7.780 -6.727 1.00 27.33 335 ASP A N 1
ATOM 2367 C CA . ASP A 1 310 ? 18.396 7.511 -6.886 1.00 28.61 335 ASP A CA 1
ATOM 2368 C C . ASP A 1 310 ? 18.862 6.454 -5.882 1.00 27.14 335 ASP A C 1
ATOM 2369 O O . ASP A 1 310 ? 19.743 5.652 -6.199 1.00 28.23 335 ASP A O 1
ATOM 2374 N N . THR A 1 311 ? 18.231 6.441 -4.711 1.00 25.55 336 THR A N 1
ATOM 2375 C CA . THR A 1 311 ? 18.606 5.538 -3.593 1.00 23.91 336 THR A CA 1
ATOM 2376 C C . THR A 1 311 ? 17.688 4.330 -3.445 1.00 23.02 336 THR A C 1
ATOM 2377 O O . THR A 1 311 ? 17.856 3.582 -2.533 1.00 21.28 336 THR A O 1
ATOM 2381 N N . ASN A 1 312 ? 16.792 4.129 -4.399 1.00 23.43 337 ASN A N 1
ATOM 2382 C CA . ASN A 1 312 ? 15.740 3.122 -4.323 1.00 23.30 337 ASN A CA 1
ATOM 2383 C C . ASN A 1 312 ? 14.861 3.238 -3.077 1.00 21.30 337 ASN A C 1
ATOM 2384 O O . ASN A 1 312 ? 14.274 2.254 -2.663 1.00 20.99 337 ASN A O 1
ATOM 2389 N N . SER A 1 313 ? 14.752 4.430 -2.491 1.00 20.52 338 SER A N 1
ATOM 2390 C CA . SER A 1 313 ? 13.988 4.644 -1.237 1.00 19.64 338 SER A CA 1
ATOM 2391 C C . SER A 1 313 ? 12.497 4.783 -1.509 1.00 19.09 338 SER A C 1
ATOM 2392 O O . SER A 1 313 ? 12.074 5.163 -2.579 1.00 19.31 338 SER A O 1
ATOM 2395 N N . MET A 1 314 ? 11.719 4.500 -0.495 1.00 18.65 339 MET A N 1
ATOM 2396 C CA . MET A 1 314 ? 10.261 4.557 -0.597 1.00 18.70 339 MET A CA 1
ATOM 2397 C C . MET A 1 314 ? 9.722 5.903 -0.185 1.00 18.70 339 MET A C 1
ATOM 2398 O O . MET A 1 314 ? 9.940 6.324 0.926 1.00 18.46 339 MET A O 1
ATOM 2403 N N . PRO A 1 315 ? 8.987 6.587 -1.094 1.00 19.80 340 PRO A N 1
ATOM 2404 C CA . PRO A 1 315 ? 8.262 7.782 -0.692 1.00 20.34 340 PRO A CA 1
ATOM 2405 C C . PRO A 1 315 ? 7.202 7.481 0.332 1.00 20.56 340 PRO A C 1
ATOM 2406 O O . PRO A 1 315 ? 6.502 6.466 0.191 1.00 21.06 340 PRO A O 1
ATOM 2410 N N . ALA A 1 316 ? 7.047 8.397 1.296 1.00 20.82 341 ALA A N 1
ATOM 2411 C CA . ALA A 1 316 ? 5.868 8.445 2.173 1.00 21.39 341 ALA A CA 1
ATOM 2412 C C . ALA A 1 316 ? 4.674 9.191 1.610 1.00 23.27 341 ALA A C 1
ATOM 2413 O O . ALA A 1 316 ? 3.591 9.123 2.168 1.00 24.60 341 ALA A O 1
ATOM 2415 N N . ARG A 1 317 ? 4.877 9.977 0.564 1.00 23.86 342 ARG A N 1
ATOM 2416 C CA . ARG A 1 317 ? 3.857 10.748 -0.088 1.00 25.53 342 ARG A CA 1
ATOM 2417 C C . ARG A 1 317 ? 3.209 9.829 -1.146 1.00 26.36 342 ARG A C 1
ATOM 2418 O O . ARG A 1 317 ? 3.924 9.178 -1.960 1.00 24.87 342 ARG A O 1
ATOM 2426 N N . MET A 1 318 ? 1.871 9.783 -1.166 1.00 27.04 343 MET A N 1
ATOM 2427 C CA . MET A 1 318 ? 1.176 8.801 -1.972 1.00 28.02 343 MET A CA 1
ATOM 2428 C C . MET A 1 318 ? 1.325 9.000 -3.441 1.00 28.62 343 MET A C 1
ATOM 2429 O O . MET A 1 318 ? 1.546 8.009 -4.180 1.00 28.45 343 MET A O 1
ATOM 2434 N N . ASP A 1 319 ? 1.208 10.251 -3.912 1.00 30.15 344 ASP A N 1
ATOM 2435 C CA . ASP A 1 319 ? 1.163 10.457 -5.363 1.00 30.96 344 ASP A CA 1
ATOM 2436 C C . ASP A 1 319 ? 2.511 10.208 -6.014 1.00 29.65 344 ASP A C 1
ATOM 2437 O O . ASP A 1 319 ? 2.575 10.061 -7.226 1.00 31.43 344 ASP A O 1
ATOM 2442 N N . ALA A 1 320 ? 3.586 10.135 -5.228 1.00 27.29 345 ALA A N 1
ATOM 2443 C CA . ALA A 1 320 ? 4.897 9.756 -5.755 1.00 26.26 345 ALA A CA 1
ATOM 2444 C C . ALA A 1 320 ? 4.942 8.361 -6.375 1.00 26.19 345 ALA A C 1
ATOM 2445 O O . ALA A 1 320 ? 5.730 8.112 -7.264 1.00 25.30 345 ALA A O 1
ATOM 2447 N N . TRP A 1 321 ? 4.054 7.463 -5.886 1.00 26.61 346 TRP A N 1
ATOM 2448 C CA . TRP A 1 321 ? 3.981 6.085 -6.364 1.00 26.87 346 TRP A CA 1
ATOM 2449 C C . TRP A 1 321 ? 3.324 5.985 -7.725 1.00 30.19 346 TRP A C 1
ATOM 2450 O O . TRP A 1 321 ? 3.271 4.893 -8.283 1.00 31.90 346 TRP A O 1
ATOM 2461 N N . GLU A 1 322 ? 2.792 7.089 -8.249 1.00 31.57 347 GLU A N 1
ATOM 2462 C CA . GLU A 1 322 ? 2.357 7.153 -9.621 1.00 34.36 347 GLU A CA 1
ATOM 2463 C C . GLU A 1 322 ? 3.519 7.342 -10.597 1.00 34.42 347 GLU A C 1
ATOM 2464 O O . GLU A 1 322 ? 3.346 7.228 -11.782 1.00 35.90 347 GLU A O 1
ATOM 2470 N N . ASP A 1 323 ? 4.709 7.650 -10.104 1.00 32.64 348 ASP A N 1
ATOM 2471 C CA . ASP A 1 323 ? 5.868 7.825 -10.973 1.00 33.47 348 ASP A CA 1
ATOM 2472 C C . ASP A 1 323 ? 6.151 6.471 -11.623 1.00 34.32 348 ASP A C 1
ATOM 2473 O O . ASP A 1 323 ? 5.999 5.398 -10.958 1.00 32.78 348 ASP A O 1
ATOM 2478 N N . ASP A 1 324 ? 6.574 6.500 -12.895 1.00 36.18 349 ASP A N 1
ATOM 2479 C CA . ASP A 1 324 ? 6.744 5.301 -13.719 1.00 38.29 349 ASP A CA 1
ATOM 2480 C C . ASP A 1 324 ? 7.733 4.244 -13.136 1.00 36.52 349 ASP A C 1
ATOM 2481 O O . ASP A 1 324 ? 7.477 3.054 -13.189 1.00 37.24 349 ASP A O 1
ATOM 2486 N N . MET A 1 325 ? 8.864 4.681 -12.599 1.00 34.51 350 MET A N 1
ATOM 2487 C CA . MET A 1 325 ? 9.810 3.765 -11.907 1.00 33.04 350 MET A CA 1
ATOM 2488 C C . MET A 1 325 ? 9.162 3.126 -10.657 1.00 30.53 350 MET A C 1
ATOM 2489 O O . MET A 1 325 ? 9.359 1.938 -10.399 1.00 30.91 350 MET A O 1
ATOM 2494 N N . LEU A 1 326 ? 8.414 3.872 -9.871 1.00 28.81 351 LEU A N 1
ATOM 2495 C CA . LEU A 1 326 ? 7.793 3.304 -8.707 1.00 27.66 351 LEU A CA 1
ATOM 2496 C C . LEU A 1 326 ? 6.711 2.249 -9.047 1.00 27.59 351 LEU A C 1
ATOM 2497 O O . LEU A 1 326 ? 6.517 1.282 -8.295 1.00 25.92 351 LEU A O 1
ATOM 2502 N N . LYS A 1 327 ? 6.014 2.456 -10.153 1.00 29.50 352 LYS A N 1
ATOM 2503 C CA . LYS A 1 327 ? 5.018 1.489 -10.623 1.00 30.85 352 LYS A CA 1
ATOM 2504 C C . LYS A 1 327 ? 5.695 0.249 -11.177 1.00 29.90 352 LYS A C 1
ATOM 2505 O O . LYS A 1 327 ? 5.186 -0.844 -10.948 1.00 31.02 352 LYS A O 1
ATOM 2511 N N . ASN A 1 328 ? 6.801 0.432 -11.907 1.00 29.69 353 ASN A N 1
ATOM 2512 C CA . ASN A 1 328 ? 7.330 -0.602 -12.786 1.00 30.27 353 ASN A CA 1
ATOM 2513 C C . ASN A 1 328 ? 8.660 -1.249 -12.406 1.00 28.71 353 ASN A C 1
ATOM 2514 O O . ASN A 1 328 ? 8.954 -2.341 -12.890 1.00 29.65 353 ASN A O 1
ATOM 2519 N N . ASP A 1 329 ? 9.490 -0.607 -11.612 1.00 26.50 354 ASP A N 1
ATOM 2520 C CA . ASP A 1 329 ? 10.740 -1.192 -11.193 1.00 25.89 354 ASP A CA 1
ATOM 2521 C C . ASP A 1 329 ? 10.435 -2.469 -10.333 1.00 24.39 354 ASP A C 1
ATOM 2522 O O . ASP A 1 329 ? 9.563 -2.417 -9.455 1.00 23.23 354 ASP A O 1
ATOM 2527 N N . PRO A 1 330 ? 11.116 -3.586 -10.603 1.00 24.39 355 PRO A N 1
ATOM 2528 C CA . PRO A 1 330 ? 10.775 -4.823 -9.780 1.00 23.54 355 PRO A CA 1
ATOM 2529 C C . PRO A 1 330 ? 10.893 -4.678 -8.268 1.00 21.77 355 PRO A C 1
ATOM 2530 O O . PRO A 1 330 ? 10.089 -5.252 -7.499 1.00 21.74 355 PRO A O 1
ATOM 2534 N N . TYR A 1 331 ? 11.883 -3.959 -7.798 1.00 20.98 356 TYR A N 1
ATOM 2535 C CA . TYR A 1 331 ? 12.036 -3.752 -6.363 1.00 19.68 356 TYR A CA 1
ATOM 2536 C C . TYR A 1 331 ? 10.924 -2.875 -5.774 1.00 19.39 356 TYR A C 1
ATOM 2537 O O . TYR A 1 331 ? 10.283 -3.201 -4.728 1.00 18.39 356 TYR A O 1
ATOM 2546 N N . TYR A 1 332 ? 10.621 -1.814 -6.480 1.00 19.80 357 TYR A N 1
ATOM 2547 C CA . TYR A 1 332 ? 9.511 -0.976 -6.015 1.00 19.87 357 TYR A CA 1
ATOM 2548 C C . TYR A 1 332 ? 8.165 -1.691 -6.057 1.00 20.09 357 TYR A C 1
ATOM 2549 O O . TYR A 1 332 ? 7.314 -1.437 -5.217 1.00 18.94 357 TYR A O 1
ATOM 2558 N N . LYS A 1 333 ? 7.964 -2.585 -7.039 1.00 20.71 358 LYS A N 1
ATOM 2559 C CA . LYS A 1 333 ? 6.719 -3.310 -7.108 1.00 22.05 358 LYS A CA 1
ATOM 2560 C C . LYS A 1 333 ? 6.528 -4.162 -5.830 1.00 20.60 358 LYS A C 1
ATOM 2561 O O . LYS A 1 333 ? 5.461 -4.142 -5.224 1.00 19.38 358 LYS A O 1
ATOM 2567 N N . VAL A 1 334 ? 7.610 -4.859 -5.427 1.00 18.97 359 VAL A N 1
ATOM 2568 C CA . VAL A 1 334 ? 7.558 -5.675 -4.210 1.00 18.60 359 VAL A CA 1
ATOM 2569 C C . VAL A 1 334 ? 7.371 -4.802 -2.931 1.00 18.35 359 VAL A C 1
ATOM 2570 O O . VAL A 1 334 ? 6.552 -5.161 -2.037 1.00 18.26 359 VAL A O 1
ATOM 2574 N N . PHE A 1 335 ? 8.135 -3.711 -2.840 1.00 17.67 360 PHE A N 1
ATOM 2575 C CA . PHE A 1 335 ? 7.974 -2.812 -1.671 1.00 17.65 360 PHE A CA 1
ATOM 2576 C C . PHE A 1 335 ? 6.581 -2.230 -1.622 1.00 19.20 360 PHE A C 1
ATOM 2577 O O . PHE A 1 335 ? 5.963 -2.207 -0.543 1.00 19.67 360 PHE A O 1
ATOM 2585 N N . GLY A 1 336 ? 6.060 -1.808 -2.777 1.00 19.93 361 GLY A N 1
ATOM 2586 C CA . GLY A 1 336 ? 4.724 -1.275 -2.857 1.00 21.60 361 GLY A CA 1
ATOM 2587 C C . GLY A 1 336 ? 3.660 -2.270 -2.456 1.00 21.83 361 GLY A C 1
ATOM 2588 O O . GLY A 1 336 ? 2.729 -1.916 -1.716 1.00 22.47 361 GLY A O 1
ATOM 2589 N N . GLU A 1 337 ? 3.818 -3.511 -2.907 1.00 21.05 362 GLU A N 1
ATOM 2590 C CA . GLU A 1 337 ? 2.953 -4.599 -2.494 1.00 21.81 362 GLU A CA 1
ATOM 2591 C C . GLU A 1 337 ? 2.986 -4.833 -0.982 1.00 21.11 362 GLU A C 1
ATOM 2592 O O . GLU A 1 337 ? 1.922 -4.887 -0.335 1.00 21.49 362 GLU A O 1
ATOM 2598 N N . GLN A 1 338 ? 4.199 -4.921 -0.397 1.00 19.82 363 GLN A N 1
ATOM 2599 C CA . GLN A 1 338 ? 4.301 -5.120 1.018 1.00 19.32 363 GLN A CA 1
ATOM 2600 C C . GLN A 1 338 ? 3.712 -3.909 1.828 1.00 19.69 363 GLN A C 1
ATOM 2601 O O . GLN A 1 338 ? 3.149 -4.058 2.907 1.00 19.11 363 GLN A O 1
ATOM 2607 N N . MET A 1 339 ? 3.893 -2.716 1.297 1.00 20.06 364 MET A N 1
ATOM 2608 C CA . MET A 1 339 ? 3.499 -1.522 2.005 1.00 22.18 364 MET A CA 1
ATOM 2609 C C . MET A 1 339 ? 1.988 -1.491 2.256 1.00 23.03 364 MET A C 1
ATOM 2610 O O . MET A 1 339 ? 1.535 -0.888 3.260 1.00 24.20 364 MET A O 1
ATOM 2615 N N . LYS A 1 340 ? 1.226 -2.160 1.380 1.00 23.13 365 LYS A N 1
ATOM 2616 C CA . LYS A 1 340 ? -0.199 -2.172 1.447 1.00 25.51 365 LYS A CA 1
ATOM 2617 C C . LYS A 1 340 ? -0.740 -2.530 2.830 1.00 25.94 365 LYS A C 1
ATOM 2618 O O . LYS A 1 340 ? -1.715 -1.964 3.285 1.00 26.97 365 LYS A O 1
ATOM 2624 N N . THR A 1 341 ? -0.075 -3.452 3.482 1.00 24.32 366 THR A N 1
ATOM 2625 C CA . THR A 1 341 ? -0.521 -3.941 4.786 1.00 25.30 366 THR A CA 1
ATOM 2626 C C . THR A 1 341 ? 0.522 -3.744 5.866 1.00 23.93 366 THR A C 1
ATOM 2627 O O . THR A 1 341 ? 0.379 -4.272 7.007 1.00 24.13 366 THR A O 1
ATOM 2631 N N . ALA A 1 342 ? 1.531 -2.934 5.576 1.00 21.96 367 ALA A N 1
ATOM 2632 C CA . ALA A 1 342 ? 2.582 -2.738 6.563 1.00 20.99 367 ALA A CA 1
ATOM 2633 C C . ALA A 1 342 ? 2.044 -1.888 7.734 1.00 22.81 367 ALA A C 1
ATOM 2634 O O . ALA A 1 342 ? 1.352 -0.917 7.526 1.00 23.74 367 ALA A O 1
ATOM 2636 N N . GLU A 1 343 ? 2.409 -2.237 8.949 1.00 26.11 368 GLU A N 1
ATOM 2637 C CA . GLU A 1 343 ? 1.998 -1.485 10.108 1.00 27.64 368 GLU A CA 1
ATOM 2638 C C . GLU A 1 343 ? 3.187 -1.024 10.933 1.00 24.86 368 GLU A C 1
ATOM 2639 O O . GLU A 1 343 ? 4.094 -1.814 11.209 1.00 22.71 368 GLU A O 1
ATOM 2645 N N . PRO A 1 344 ? 3.130 0.202 11.450 1.00 24.89 369 PRO A N 1
ATOM 2646 C CA . PRO A 1 344 ? 4.208 0.610 12.380 1.00 23.84 369 PRO A CA 1
ATOM 2647 C C . PRO A 1 344 ? 4.290 -0.295 13.581 1.00 23.50 369 PRO A C 1
ATOM 2648 O O . PRO A 1 344 ? 3.255 -0.874 14.026 1.00 23.62 369 PRO A O 1
ATOM 2652 N N . MET A 1 345 ? 5.502 -0.416 14.103 1.00 22.60 370 MET A N 1
ATOM 2653 C CA . MET A 1 345 ? 5.627 -0.935 15.438 1.00 22.55 370 MET A CA 1
ATOM 2654 C C . MET A 1 345 ? 4.703 -0.221 16.414 1.00 23.68 370 MET A C 1
ATOM 2655 O O . MET A 1 345 ? 4.289 0.912 16.183 1.00 23.91 370 MET A O 1
ATOM 2660 N N . PRO A 1 346 ? 4.361 -0.873 17.548 1.00 24.24 371 PRO A N 1
ATOM 2661 C CA . PRO A 1 346 ? 3.457 -0.236 18.526 1.00 26.01 371 PRO A CA 1
ATOM 2662 C C . PRO A 1 346 ? 3.931 1.207 18.848 1.00 26.89 371 PRO A C 1
ATOM 2663 O O . PRO A 1 346 ? 5.119 1.469 19.157 1.00 26.12 371 PRO A O 1
ATOM 2667 N N . LEU A 1 347 ? 3.002 2.122 18.685 1.00 28.49 372 LEU A N 1
ATOM 2668 C CA . LEU A 1 347 ? 3.257 3.515 18.748 1.00 29.73 372 LEU A CA 1
ATOM 2669 C C . LEU A 1 347 ? 3.155 3.921 20.184 1.00 31.53 372 LEU A C 1
ATOM 2670 O O . LEU A 1 347 ? 2.266 4.634 20.577 1.00 33.55 372 LEU A O 1
ATOM 2675 N N . ILE A 1 348 ? 4.103 3.424 20.965 1.00 31.60 373 ILE A N 1
ATOM 2676 C CA . ILE A 1 348 ? 4.088 3.643 22.418 1.00 33.71 373 ILE A CA 1
ATOM 2677 C C . ILE A 1 348 ? 5.418 4.299 22.818 1.00 33.33 373 ILE A C 1
ATOM 2678 O O . ILE A 1 348 ? 6.463 4.079 22.162 1.00 31.31 373 ILE A O 1
ATOM 2683 N N . PRO A 1 349 ? 5.381 5.117 23.890 1.00 35.21 374 PRO A N 1
ATOM 2684 C CA . PRO A 1 349 ? 6.581 5.877 24.217 1.00 35.16 374 PRO A CA 1
ATOM 2685 C C . PRO A 1 349 ? 7.738 5.071 24.780 1.00 33.90 374 PRO A C 1
ATOM 2686 O O . PRO A 1 349 ? 8.836 5.581 24.762 1.00 34.00 374 PRO A O 1
ATOM 2690 N N A GLN A 1 350 ? 7.513 3.838 25.241 0.50 32.96 375 GLN A N 1
ATOM 2691 N N B GLN A 1 350 ? 7.514 3.840 25.236 0.50 33.07 375 GLN A N 1
ATOM 2692 C CA A GLN A 1 350 ? 8.611 3.005 25.688 0.50 32.06 375 GLN A CA 1
ATOM 2693 C CA B GLN A 1 350 ? 8.608 3.013 25.690 0.50 32.23 375 GLN A CA 1
ATOM 2694 C C A GLN A 1 350 ? 9.052 1.979 24.630 0.50 29.71 375 GLN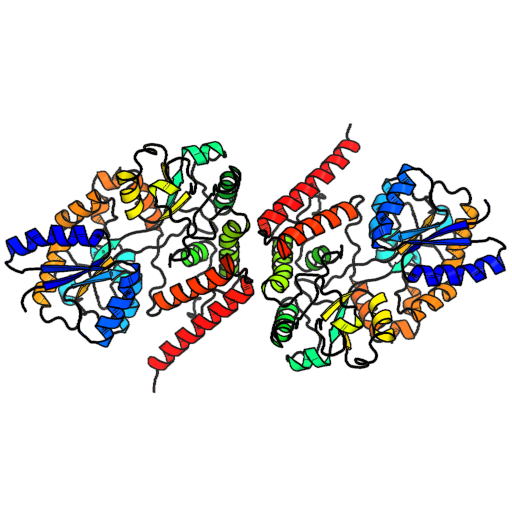 A C 1
ATOM 2695 C C B GLN A 1 350 ? 9.047 1.975 24.633 0.50 29.80 375 GLN A C 1
ATOM 2696 O O A GLN A 1 350 ? 9.725 1.000 24.980 0.50 29.30 375 GLN A O 1
ATOM 2697 O O B GLN A 1 350 ? 9.725 0.999 24.981 0.50 29.40 375 GLN A O 1
ATOM 2708 N N . PHE A 1 351 ? 8.711 2.201 23.359 1.00 28.20 376 PHE A N 1
ATOM 2709 C CA . PHE A 1 351 ? 8.989 1.238 22.341 1.00 26.16 376 PHE A CA 1
ATOM 2710 C C . PHE A 1 351 ? 10.459 0.813 22.264 1.00 25.29 376 PHE A C 1
ATOM 2711 O O . PHE A 1 351 ? 10.751 -0.396 22.263 1.00 24.31 376 PHE A O 1
ATOM 2719 N N . GLU A 1 352 ? 11.397 1.771 22.205 1.00 25.99 377 GLU A N 1
ATOM 2720 C CA . GLU A 1 352 ? 12.806 1.388 22.054 1.00 25.48 377 GLU A CA 1
ATOM 2721 C C . GLU A 1 352 ? 13.286 0.584 23.246 1.00 26.65 377 GLU A C 1
ATOM 2722 O O . GLU A 1 352 ? 14.032 -0.379 23.086 1.00 26.29 377 GLU A O 1
ATOM 2728 N N . GLU A 1 353 ? 12.862 0.992 24.429 1.00 28.78 378 GLU A N 1
ATOM 2729 C CA . GLU A 1 353 ? 13.257 0.317 25.652 1.00 30.67 378 GLU A CA 1
ATOM 2730 C C . GLU A 1 353 ? 12.751 -1.130 25.629 1.00 28.82 378 GLU A C 1
ATOM 2731 O O . GLU A 1 353 ? 13.480 -2.082 25.970 1.00 29.50 378 GLU A O 1
ATOM 2737 N N . ILE A 1 354 ? 11.528 -1.274 25.148 1.00 27.68 379 ILE A N 1
ATOM 2738 C CA . ILE A 1 354 ? 10.901 -2.604 25.070 1.00 26.66 379 ILE A CA 1
ATOM 2739 C C . ILE A 1 354 ? 11.614 -3.458 23.993 1.00 24.67 379 ILE A C 1
ATOM 2740 O O . ILE A 1 354 ? 11.889 -4.630 24.215 1.00 24.14 379 ILE A O 1
ATOM 2745 N N . ALA A 1 355 ? 11.957 -2.844 22.867 1.00 23.70 380 ALA A N 1
ATOM 2746 C CA . ALA A 1 355 ? 12.679 -3.529 21.809 1.00 22.50 380 ALA A CA 1
ATOM 2747 C C . ALA A 1 355 ? 14.063 -3.980 22.267 1.00 22.97 380 ALA A C 1
ATOM 2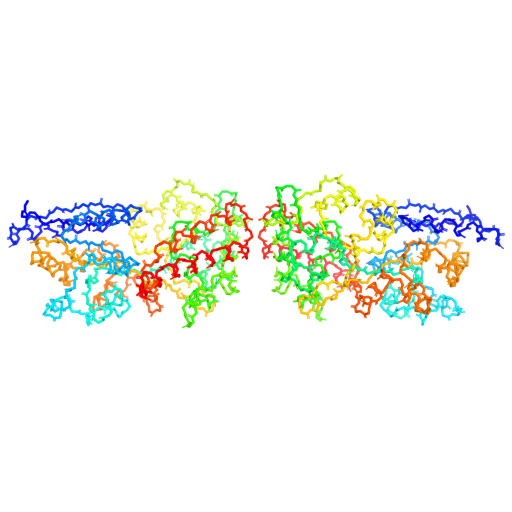748 O O . ALA A 1 355 ? 14.513 -5.105 21.907 1.00 22.38 380 ALA A O 1
ATOM 2750 N N . GLN A 1 356 ? 14.749 -3.149 23.054 1.00 24.31 381 GLN A N 1
ATOM 2751 C CA . GLN A 1 356 ? 16.050 -3.529 23.594 1.00 25.66 381 GLN A CA 1
ATOM 2752 C C . GLN A 1 356 ? 15.922 -4.657 24.638 1.00 25.97 381 GLN A C 1
ATOM 2753 O O . GLN A 1 356 ? 16.738 -5.542 24.667 1.00 26.16 381 GLN A O 1
ATOM 2759 N N . LEU A 1 357 ? 14.872 -4.617 25.439 1.00 26.36 382 LEU A N 1
ATOM 2760 C CA . LEU A 1 357 ? 14.546 -5.777 26.326 1.00 26.81 382 LEU A CA 1
ATOM 2761 C C . LEU A 1 357 ? 14.263 -7.060 25.531 1.00 25.06 382 LEU A C 1
ATOM 2762 O O . LEU A 1 357 ? 14.761 -8.115 25.902 1.00 25.36 382 LEU A O 1
ATOM 2767 N N . TYR A 1 358 ? 13.536 -6.952 24.429 1.00 23.58 383 TYR A N 1
ATOM 2768 C CA . TYR A 1 358 ? 13.337 -8.099 23.562 1.00 22.38 383 TYR A CA 1
ATOM 2769 C C . TYR A 1 358 ? 14.690 -8.597 23.059 1.00 22.43 383 TYR A C 1
ATOM 2770 O O . TYR A 1 358 ? 14.957 -9.804 23.139 1.00 22.79 383 TYR A O 1
ATOM 2779 N N . GLY A 1 359 ? 15.545 -7.675 22.611 1.00 22.90 384 GLY A N 1
ATOM 2780 C CA . GLY A 1 359 ? 16.888 -8.026 22.160 1.00 23.40 384 GLY A CA 1
ATOM 2781 C C . GLY A 1 359 ? 17.672 -8.814 23.196 1.00 24.50 384 GLY A C 1
ATOM 2782 O O . GLY A 1 359 ? 18.334 -9.781 22.877 1.00 23.53 384 GLY A O 1
ATOM 2783 N N . LYS A 1 360 ? 17.636 -8.368 24.449 1.00 26.89 385 LYS A N 1
ATOM 2784 C CA . LYS A 1 360 ? 18.347 -9.100 25.495 1.00 29.34 385 LYS A CA 1
ATOM 2785 C C . LYS A 1 360 ? 17.753 -10.486 25.751 1.00 27.79 385 LYS A C 1
ATOM 2786 O O . LYS A 1 360 ? 18.495 -11.424 26.010 1.00 27.67 385 LYS A O 1
ATOM 2792 N N . SER A 1 361 ? 16.435 -10.592 25.730 1.00 26.52 386 SER A N 1
ATOM 2793 C CA . SER A 1 361 ? 15.772 -11.914 25.886 1.00 26.04 386 SER A CA 1
ATOM 2794 C C . SER A 1 361 ? 16.068 -12.836 24.687 1.00 24.47 386 SER A C 1
ATOM 2795 O O . SER A 1 361 ? 16.293 -13.977 24.841 1.00 24.31 386 SER A O 1
ATOM 2798 N N . TRP A 1 362 ? 16.058 -12.280 23.488 1.00 23.52 387 TRP A N 1
ATOM 2799 C CA . TRP A 1 362 ? 16.474 -13.021 22.285 1.00 22.34 387 TRP A CA 1
ATOM 2800 C C . TRP A 1 362 ? 17.863 -13.575 22.425 1.00 23.34 387 TRP A C 1
ATOM 2801 O O . TRP A 1 362 ? 18.090 -14.732 22.077 1.00 24.00 387 TRP A O 1
ATOM 2812 N N . GLU A 1 363 ? 18.810 -12.736 22.875 1.00 24.49 388 GLU A N 1
ATOM 2813 C CA . GLU A 1 363 ? 20.201 -13.144 23.096 1.00 25.91 388 GLU A CA 1
ATOM 2814 C C . GLU A 1 363 ? 20.290 -14.305 24.110 1.00 26.42 388 GLU A C 1
ATOM 2815 O O . GLU A 1 363 ? 21.001 -15.288 23.874 1.00 26.17 388 GLU A O 1
ATOM 2821 N N . GLN A 1 364 ? 19.545 -14.178 25.209 1.00 26.79 389 GLN A N 1
ATOM 2822 C CA . GLN A 1 364 ? 19.446 -15.262 26.199 1.00 28.19 389 GLN A CA 1
ATOM 2823 C C . GLN A 1 364 ? 19.022 -16.579 25.550 1.00 27.34 389 GLN A C 1
ATOM 2824 O O . GLN A 1 364 ? 19.560 -17.603 25.864 1.00 28.28 389 GLN A O 1
ATOM 2830 N N . ILE A 1 365 ? 18.070 -16.524 24.632 1.00 26.22 390 ILE A N 1
ATOM 2831 C CA . ILE A 1 365 ? 17.596 -17.699 23.876 1.00 25.96 390 ILE A CA 1
ATOM 2832 C C . ILE A 1 365 ? 18.635 -18.162 22.853 1.00 26.09 390 ILE A C 1
ATOM 2833 O O . ILE A 1 365 ? 19.102 -19.297 22.932 1.00 27.39 390 ILE A O 1
ATOM 2838 N N . TYR A 1 366 ? 19.020 -17.315 21.901 1.00 25.64 391 TYR A N 1
ATOM 2839 C CA . TYR A 1 366 ? 19.817 -17.837 20.811 1.00 25.89 391 TYR A CA 1
ATOM 2840 C C . TYR A 1 366 ? 21.264 -18.113 21.195 1.00 27.97 391 TYR A C 1
ATOM 2841 O O . TYR A 1 366 ? 21.924 -18.942 20.594 1.00 28.11 391 TYR A O 1
ATOM 2850 N N . ARG A 1 367 ? 21.779 -17.385 22.192 1.00 29.35 392 ARG A N 1
ATOM 2851 C CA . ARG A 1 367 ? 23.137 -17.560 22.571 1.00 32.00 392 ARG A CA 1
ATOM 2852 C C . ARG A 1 367 ? 23.256 -18.268 23.880 1.00 33.13 392 ARG A C 1
ATOM 2853 O O . ARG A 1 367 ? 24.113 -19.079 24.020 1.00 34.95 392 ARG A O 1
ATOM 2861 N N . GLY A 1 368 ? 22.404 -17.960 24.845 1.00 32.85 393 GLY A N 1
ATOM 2862 C CA . GLY A 1 368 ? 22.486 -18.541 26.174 1.00 34.35 393 GLY A CA 1
ATOM 2863 C C . GLY A 1 368 ? 21.747 -19.855 26.282 1.00 34.55 393 GLY A C 1
ATOM 2864 O O . GLY A 1 368 ? 21.887 -20.508 27.256 1.00 36.26 393 GLY A O 1
ATOM 2865 N N . GLY A 1 369 ? 20.969 -20.219 25.271 1.00 33.40 394 GLY A N 1
ATOM 2866 C CA . GLY A 1 369 ? 20.194 -21.445 25.295 1.00 33.31 394 GLY A CA 1
ATOM 2867 C C . GLY A 1 369 ? 19.026 -21.453 26.282 1.00 32.97 394 GLY A C 1
ATOM 2868 O O . GLY A 1 369 ? 18.515 -22.535 26.634 1.00 33.35 394 GLY A O 1
ATOM 2869 N N . ALA A 1 370 ? 18.537 -20.275 26.657 1.00 31.40 395 ALA A N 1
ATOM 2870 C CA . ALA A 1 370 ? 17.388 -20.190 27.541 1.00 31.41 395 ALA A CA 1
ATOM 2871 C C . ALA A 1 370 ? 16.124 -20.799 26.963 1.00 29.82 395 ALA A C 1
ATOM 2872 O O . ALA A 1 370 ? 15.895 -20.776 25.758 1.00 29.59 395 ALA A O 1
ATOM 2874 N N . ASP A 1 371 ? 15.292 -21.328 27.854 1.00 29.80 396 ASP A N 1
ATOM 2875 C CA . ASP A 1 371 ? 13.947 -21.773 27.510 1.00 28.58 396 ASP A CA 1
ATOM 2876 C C . ASP A 1 371 ? 13.105 -20.577 27.001 1.00 27.28 396 ASP A C 1
ATOM 2877 O O . ASP A 1 371 ? 13.038 -19.532 27.688 1.00 27.49 396 ASP A O 1
ATOM 2882 N N . VAL A 1 372 ? 12.435 -20.778 25.876 1.00 25.58 397 VAL A N 1
ATOM 2883 C CA . VAL A 1 372 ? 11.653 -19.682 25.258 1.00 24.65 397 VAL A CA 1
ATOM 2884 C C . VAL A 1 372 ? 10.457 -19.291 26.160 1.00 25.12 397 VAL A C 1
ATOM 2885 O O . VAL A 1 372 ? 10.302 -18.146 26.457 1.00 25.02 397 VAL A O 1
ATOM 2889 N N . GLN A 1 373 ? 9.650 -20.240 26.625 1.00 26.03 398 GLN A N 1
ATOM 2890 C CA . GLN A 1 373 ? 8.558 -19.855 27.554 1.00 27.03 398 GLN A CA 1
ATOM 2891 C C . GLN A 1 373 ? 9.032 -19.106 28.814 1.00 27.80 398 GLN A C 1
ATOM 2892 O O . GLN A 1 373 ? 8.447 -18.074 29.159 1.00 27.70 398 GLN A O 1
ATOM 2898 N N . THR A 1 374 ? 10.059 -19.641 29.478 1.00 28.48 399 THR A N 1
ATOM 2899 C CA . THR A 1 374 ? 10.590 -19.042 30.697 1.00 30.13 399 THR A CA 1
ATOM 2900 C C . THR A 1 374 ? 11.108 -17.672 30.439 1.00 29.56 399 THR A C 1
ATOM 2901 O O . THR A 1 374 ? 10.778 -16.714 31.146 1.00 30.41 399 THR A O 1
ATOM 2905 N N . GLN A 1 375 ? 11.886 -17.542 29.367 1.00 28.59 400 GLN A N 1
ATOM 2906 C CA . GLN A 1 375 ? 12.388 -16.240 28.961 1.00 28.06 400 GLN A CA 1
ATOM 2907 C C . GLN A 1 375 ? 11.323 -15.201 28.557 1.00 27.85 400 GLN A C 1
ATOM 2908 O O . GLN A 1 375 ? 11.438 -13.993 28.956 1.00 28.69 400 GLN A O 1
ATOM 2914 N N . MET A 1 376 ? 10.303 -15.641 27.813 1.00 26.72 401 MET A N 1
ATOM 2915 C CA . MET A 1 376 ? 9.189 -14.767 27.482 1.00 26.63 401 MET A CA 1
ATOM 2916 C C . MET A 1 376 ? 8.332 -14.386 28.713 1.00 28.43 401 MET A C 1
ATOM 2917 O O . MET A 1 376 ? 7.798 -13.287 28.758 1.00 29.77 401 MET A O 1
ATOM 2922 N N . ASP A 1 377 ? 8.200 -15.267 29.698 1.00 29.43 402 ASP A N 1
ATOM 2923 C CA . ASP A 1 377 ? 7.588 -14.862 30.943 1.00 31.45 402 ASP A CA 1
ATOM 2924 C C . ASP A 1 377 ? 8.403 -13.739 31.574 1.00 31.63 402 ASP A C 1
ATOM 2925 O O . ASP A 1 377 ? 7.834 -12.786 32.087 1.00 32.82 402 ASP A O 1
ATOM 2930 N N . THR A 1 378 ? 9.712 -13.906 31.605 1.00 30.85 403 THR A N 1
ATOM 2931 C CA . THR A 1 378 ? 10.627 -12.935 32.175 1.00 31.76 403 THR A CA 1
ATOM 2932 C C . THR A 1 378 ? 10.485 -11.572 31.408 1.00 30.80 403 THR A C 1
ATOM 2933 O O . THR A 1 378 ? 10.314 -10.501 32.033 1.00 32.08 403 THR A O 1
ATOM 2937 N N . PHE A 1 379 ? 10.509 -11.649 30.115 1.00 28.70 404 PHE A N 1
ATOM 2938 C CA . PHE A 1 379 ? 10.380 -10.469 29.222 1.00 27.98 404 PHE A CA 1
ATOM 2939 C C . PHE A 1 379 ? 9.054 -9.779 29.443 1.00 28.88 404 PHE A C 1
ATOM 2940 O O . PHE A 1 379 ? 9.018 -8.596 29.682 1.00 29.36 404 PHE A O 1
ATOM 2948 N N . ASN A 1 380 ? 7.959 -10.542 29.401 1.00 29.67 405 ASN A N 1
ATOM 2949 C CA . ASN A 1 380 ? 6.630 -9.945 29.597 1.00 30.75 405 ASN A CA 1
ATOM 2950 C C . ASN A 1 380 ? 6.530 -9.236 30.916 1.00 33.19 405 ASN A C 1
ATOM 2951 O O . ASN A 1 380 ? 5.926 -8.161 31.004 1.00 34.09 405 ASN A O 1
ATOM 2956 N N . ASP A 1 381 ? 7.051 -9.865 31.969 1.00 34.86 406 ASP A N 1
ATOM 2957 C CA . ASP A 1 381 ? 7.092 -9.249 33.311 1.00 37.67 406 ASP A CA 1
ATOM 2958 C C . ASP A 1 381 ? 7.866 -7.938 33.325 1.00 37.57 406 ASP A C 1
ATOM 2959 O O . ASP A 1 381 ? 7.427 -6.985 33.950 1.00 38.85 406 ASP A O 1
ATOM 2964 N N . GLN A 1 382 ? 9.030 -7.914 32.699 1.00 36.45 407 GLN A N 1
ATOM 2965 C CA . GLN A 1 382 ? 9.779 -6.698 32.499 1.00 37.26 407 GLN A CA 1
ATOM 2966 C C . GLN A 1 382 ? 8.954 -5.625 31.821 1.00 37.48 407 GLN A C 1
ATOM 2967 O O . GLN A 1 382 ? 8.954 -4.471 32.257 1.00 38.75 407 GLN A O 1
ATOM 2973 N N . VAL A 1 383 ? 8.240 -6.002 30.773 1.00 28.89 408 VAL A N 1
ATOM 2974 C CA . VAL A 1 383 ? 7.454 -5.024 30.048 1.00 28.66 408 VAL A CA 1
ATOM 2975 C C . VAL A 1 383 ? 6.297 -4.484 30.946 1.00 27.89 408 VAL A C 1
ATOM 2976 O O . VAL A 1 383 ? 6.034 -3.265 30.985 1.00 27.57 408 VAL A O 1
ATOM 2980 N N . GLU A 1 384 ? 5.603 -5.368 31.677 1.00 30.12 409 GLU A N 1
ATOM 2981 C CA . GLU A 1 384 ? 4.518 -4.950 32.578 1.00 31.47 409 GLU A CA 1
ATOM 2982 C C . GLU A 1 384 ? 5.078 -4.040 33.633 1.00 31.73 409 GLU A C 1
ATOM 2983 O O . GLU A 1 384 ? 4.410 -3.087 33.995 1.00 32.48 409 GLU A O 1
ATOM 2989 N N . ALA A 1 385 ? 6.281 -4.312 34.111 1.00 32.37 410 ALA A N 1
ATOM 2990 C CA . ALA A 1 385 ? 6.879 -3.491 35.180 1.00 34.48 410 ALA A CA 1
ATOM 2991 C C . ALA A 1 385 ? 7.149 -2.082 34.662 1.00 33.10 410 ALA A C 1
ATOM 2992 O O . ALA A 1 385 ? 6.947 -1.077 35.377 1.00 32.45 410 ALA A O 1
ATOM 2994 N N . LEU A 1 386 ? 7.606 -1.979 33.409 1.00 32.15 411 LEU A N 1
ATOM 2995 C CA . LEU A 1 386 ? 7.851 -0.658 32.792 1.00 32.93 411 LEU A CA 1
ATOM 2996 C C . LEU A 1 386 ? 6.571 0.123 32.681 1.00 32.79 411 LEU A C 1
ATOM 2997 O O . LEU A 1 386 ? 6.501 1.338 33.096 1.00 34.50 411 LEU A O 1
ATOM 3002 N N . LEU A 1 387 ? 5.553 -0.556 32.145 1.00 31.00 412 LEU A N 1
ATOM 3003 C CA . LEU A 1 387 ? 4.256 0.064 31.955 1.00 33.18 412 LEU A CA 1
ATOM 3004 C C . LEU A 1 387 ? 3.654 0.550 33.284 1.00 35.21 412 LEU A C 1
ATOM 3005 O O . LEU A 1 387 ? 3.039 1.604 33.334 1.00 38.58 412 LEU A O 1
ATOM 3010 N N . LYS A 1 388 ? 3.858 -0.210 34.339 1.00 35.87 413 LYS A N 1
ATOM 3011 C CA . LYS A 1 388 ? 3.369 0.171 35.659 1.00 40.51 413 LYS A CA 1
ATOM 3012 C C . LYS A 1 388 ? 4.100 1.394 36.179 1.00 42.24 413 LYS A C 1
ATOM 3013 O O . LYS A 1 388 ? 3.491 2.206 36.869 1.00 45.71 413 LYS A O 1
ATOM 3019 N N . LYS A 1 389 ? 5.403 1.478 35.947 1.00 40.98 414 LYS A N 1
ATOM 3020 C CA . LYS A 1 389 ? 6.144 2.669 36.327 1.00 45.88 414 LYS A CA 1
ATOM 3021 C C . LYS A 1 389 ? 5.571 3.922 35.653 1.00 48.00 414 LYS A C 1
ATOM 3022 O O . LYS A 1 389 ? 5.364 4.923 36.346 1.00 50.84 414 LYS A O 1
ATOM 3028 N N . LEU A 1 390 ? 5.286 3.851 34.358 1.00 58.91 415 LEU A N 1
ATOM 3029 C CA . LEU A 1 390 ? 4.711 4.965 33.640 1.00 59.25 415 LEU A CA 1
ATOM 3030 C C . LEU A 1 390 ? 3.312 5.312 34.154 1.00 60.30 415 LEU A C 1
ATOM 3031 O O . LEU A 1 390 ? 3.004 6.469 34.400 1.00 58.84 415 LEU A O 1
ATOM 3036 N N . GLU A 1 391 ? 2.475 4.299 34.342 1.00 62.19 416 GLU A N 1
ATOM 3037 C CA . GLU A 1 391 ? 1.183 4.450 35.024 1.00 63.99 416 GLU A CA 1
ATOM 3038 C C . GLU A 1 391 ? 1.299 5.188 36.369 1.00 61.27 416 GLU A C 1
ATOM 3039 O O . GLU A 1 391 ? 0.490 6.055 36.630 1.00 59.92 416 GLU A O 1
ATOM 3045 N N . HIS A 1 392 ? 2.259 4.807 37.226 1.00 60.59 417 HIS A N 1
ATOM 3046 C CA . HIS A 1 392 ? 2.421 5.447 38.559 1.00 59.17 417 HIS A CA 1
ATOM 3047 C C . HIS A 1 392 ? 2.732 6.920 38.372 1.00 58.00 417 HIS A C 1
ATOM 3048 O O . HIS A 1 392 ? 2.194 7.735 39.118 1.00 59.57 417 HIS A O 1
ATOM 3055 N N . HIS A 1 393 ? 3.592 7.264 37.404 1.00 55.62 418 HIS A N 1
ATOM 3056 C CA . HIS A 1 393 ? 3.827 8.661 37.054 1.00 56.04 418 HIS A CA 1
ATOM 3057 C C . HIS A 1 393 ? 2.535 9.436 36.725 1.00 58.36 418 HIS A C 1
ATOM 3058 O O . HIS A 1 393 ? 2.400 10.587 37.143 1.00 60.04 418 HIS A O 1
ATOM 3065 N N . HIS A 1 394 ? 1.589 8.796 36.041 1.00 59.03 419 HIS A N 1
ATOM 3066 C CA . HIS A 1 394 ? 0.281 9.421 35.697 1.00 61.56 419 HIS A CA 1
ATOM 3067 C C . HIS A 1 394 ? -0.827 9.390 36.793 1.00 60.53 419 HIS A C 1
ATOM 3068 O O . HIS A 1 394 ? -1.906 9.888 36.567 1.00 62.36 419 HIS A O 1
ATOM 3075 N N . HIS A 1 395 ? -0.596 8.750 37.936 1.00 58.63 420 HIS A N 1
ATOM 3076 C CA . HIS A 1 395 ? -1.638 8.491 38.961 1.00 59.41 420 HIS A CA 1
ATOM 3077 C C . HIS A 1 395 ? -1.250 8.789 40.416 1.00 60.09 420 HIS A C 1
ATOM 3078 O O . HIS A 1 395 ? -1.550 7.967 41.325 1.00 59.42 420 HIS A O 1
ATOM 3085 N N . HIS A 1 396 ? -0.638 9.943 40.688 1.00 61.33 421 HIS A N 1
ATOM 3086 C CA . HIS A 1 396 ? -0.489 10.391 42.096 1.00 64.13 421 HIS A CA 1
ATOM 3087 C C . HIS A 1 396 ? -0.651 11.878 42.194 1.00 67.25 421 HIS A C 1
ATOM 3088 O O . HIS A 1 396 ? -0.095 12.574 41.368 1.00 70.21 421 HIS A O 1
ATOM 3095 N N . SER B 1 9 ? 20.975 -80.424 33.090 1.00 69.68 34 SER B N 1
ATOM 3096 C CA . SER B 1 9 ? 19.997 -81.200 32.245 1.00 69.13 34 SER B CA 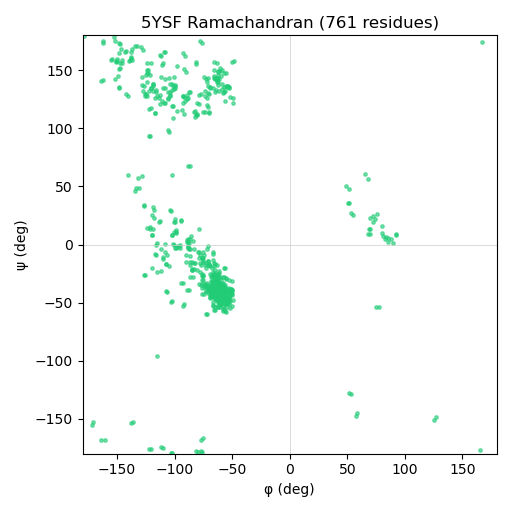1
ATOM 3097 C C . SER B 1 9 ? 18.555 -81.010 32.726 1.00 65.59 34 SER B C 1
ATOM 3098 O O . SER B 1 9 ? 17.727 -80.611 31.943 1.00 66.43 34 SER B O 1
ATOM 3101 N N . LYS B 1 10 ? 18.288 -81.351 33.990 1.00 64.18 35 LYS B N 1
ATOM 3102 C CA . LYS B 1 10 ? 16.962 -81.237 34.641 1.00 61.59 35 LYS B CA 1
ATOM 3103 C C . LYS B 1 10 ? 16.816 -79.927 35.474 1.00 57.57 35 LYS B C 1
ATOM 3104 O O . LYS B 1 10 ? 15.750 -79.690 36.062 1.00 55.20 35 LYS B O 1
ATOM 3110 N N . VAL B 1 11 ? 17.863 -79.089 35.557 1.00 55.39 36 VAL B N 1
ATOM 3111 C CA . VAL B 1 11 ? 17.747 -77.817 36.274 1.00 52.72 36 VAL B CA 1
ATOM 3112 C C . VAL B 1 11 ? 16.816 -76.902 35.439 1.00 49.63 36 VAL B C 1
ATOM 3113 O O . VAL B 1 11 ? 16.991 -76.776 34.224 1.00 49.74 36 VAL B O 1
ATOM 3117 N N . LEU B 1 12 ? 15.810 -76.311 36.076 1.00 46.41 37 LEU B N 1
ATOM 3118 C CA . LEU B 1 12 ? 14.959 -75.358 35.402 1.00 43.98 37 LEU B CA 1
ATOM 3119 C C . LEU B 1 12 ? 15.695 -74.024 35.334 1.00 41.20 37 LEU B C 1
ATOM 3120 O O . LEU B 1 12 ? 16.072 -73.461 36.369 1.00 40.37 37 LEU B O 1
ATOM 3125 N N . ASN B 1 13 ? 15.919 -73.513 34.129 1.00 39.25 38 ASN B N 1
ATOM 3126 C CA . ASN B 1 13 ? 16.615 -72.232 33.992 1.00 38.01 38 ASN B CA 1
ATOM 3127 C C . ASN B 1 13 ? 15.599 -71.096 33.926 1.00 35.26 38 ASN B C 1
ATOM 3128 O O . ASN B 1 13 ? 14.696 -71.110 33.071 1.00 35.50 38 ASN B O 1
ATOM 3133 N N . VAL B 1 14 ? 15.782 -70.101 34.776 1.00 33.75 39 VAL B N 1
ATOM 3134 C CA . VAL B 1 14 ? 14.883 -68.981 34.877 1.00 32.26 39 VAL B CA 1
ATOM 3135 C C . VAL B 1 14 ? 15.717 -67.735 34.658 1.00 31.32 39 VAL B C 1
ATOM 3136 O O . VAL B 1 14 ? 16.726 -67.568 35.349 1.00 32.11 39 VAL B O 1
ATOM 3140 N N . TRP B 1 15 ? 15.318 -66.842 33.740 1.00 29.78 40 TRP B N 1
ATOM 3141 C CA . TRP B 1 15 ? 16.021 -65.589 33.561 1.00 29.91 40 TRP B CA 1
ATOM 3142 C C . TRP B 1 15 ? 15.119 -64.537 34.182 1.00 29.23 40 TRP B C 1
ATOM 3143 O O . TRP B 1 15 ? 13.920 -64.428 33.804 1.00 29.97 40 TRP B O 1
ATOM 3154 N N . ALA B 1 16 ? 15.666 -63.772 35.109 1.00 29.88 41 ALA B N 1
ATOM 3155 C CA . ALA B 1 16 ? 14.871 -62.743 35.794 1.00 28.97 41 ALA B CA 1
ATOM 3156 C C . ALA B 1 16 ? 15.687 -61.495 35.905 1.00 29.74 41 ALA B C 1
ATOM 3157 O O . ALA B 1 16 ? 16.908 -61.503 35.632 1.00 30.62 41 ALA B O 1
ATOM 3159 N N . MET B 1 17 ? 15.039 -60.380 36.289 1.00 29.61 42 MET B N 1
ATOM 3160 C CA . MET B 1 17 ? 15.706 -59.092 36.267 1.00 30.53 42 MET B CA 1
ATOM 3161 C C . MET B 1 17 ? 15.680 -58.374 37.591 1.00 31.65 42 MET B C 1
ATOM 3162 O O . MET B 1 17 ? 14.722 -58.430 38.304 1.00 31.17 42 MET B O 1
ATOM 3167 N N . GLY B 1 18 ? 16.765 -57.651 37.843 1.00 33.39 43 GLY B N 1
ATOM 3168 C CA . GLY B 1 18 ? 16.834 -56.646 38.855 1.00 35.50 43 GLY B CA 1
ATOM 3169 C C . GLY B 1 18 ? 16.525 -57.194 40.224 1.00 36.86 43 GLY B C 1
ATOM 3170 O O . GLY B 1 18 ? 16.824 -58.337 40.530 1.00 37.03 43 GLY B O 1
ATOM 3171 N N . ASP B 1 19 ? 15.883 -56.367 41.024 1.00 39.90 44 ASP B N 1
ATOM 3172 C CA . ASP B 1 19 ? 15.628 -56.678 42.425 1.00 43.28 44 ASP B CA 1
ATOM 3173 C C . ASP B 1 19 ? 14.593 -57.763 42.598 1.00 41.69 44 ASP B C 1
ATOM 3174 O O . ASP B 1 19 ? 14.736 -58.629 43.486 1.00 42.66 44 ASP B O 1
ATOM 3179 N N . GLU B 1 20 ? 13.578 -57.763 41.719 1.00 39.49 45 GLU B N 1
ATOM 3180 C CA . GLU B 1 20 ? 12.508 -58.767 41.806 1.00 38.68 45 GLU B CA 1
ATOM 3181 C C . GLU B 1 20 ? 13.051 -60.167 41.562 1.00 38.28 45 GLU B C 1
ATOM 3182 O O . GLU B 1 20 ? 12.526 -61.149 42.089 1.00 39.41 45 GLU B O 1
ATOM 3188 N N . ALA B 1 21 ? 14.151 -60.274 40.822 1.00 37.95 46 ALA B N 1
ATOM 3189 C CA . ALA B 1 21 ? 14.794 -61.578 40.604 1.00 38.20 46 ALA B CA 1
ATOM 3190 C C . ALA B 1 21 ? 15.198 -62.246 41.937 1.00 41.22 46 ALA B C 1
ATOM 3191 O O . ALA B 1 21 ? 15.139 -63.479 42.077 1.00 41.31 46 ALA B O 1
ATOM 3193 N N . LYS B 1 22 ? 15.573 -61.451 42.932 1.00 43.75 47 LYS B N 1
ATOM 3194 C CA . LYS B 1 22 ? 15.948 -62.004 44.218 1.00 46.53 47 LYS B CA 1
ATOM 3195 C C . LYS B 1 22 ? 14.764 -62.567 44.979 1.00 46.62 47 LYS B C 1
ATOM 3196 O O . LYS B 1 22 ? 14.923 -63.615 45.613 1.00 46.93 47 LYS B O 1
ATOM 3202 N N . SER B 1 23 ? 13.593 -61.910 44.920 1.00 45.01 48 SER B N 1
ATOM 3203 C CA . SER B 1 23 ? 12.354 -62.465 45.460 1.00 45.77 48 SER B CA 1
ATOM 3204 C C . SER B 1 23 ? 12.025 -63.771 44.770 1.00 43.94 48 SER B C 1
ATOM 3205 O O . SER B 1 23 ? 11.628 -64.754 45.424 1.00 44.62 48 SER B O 1
ATOM 3208 N N . LEU B 1 24 ? 12.176 -63.796 43.446 1.00 41.24 49 LEU B N 1
ATOM 3209 C CA . LEU B 1 24 ? 11.875 -65.024 42.693 1.00 40.62 49 LEU B CA 1
ATOM 3210 C 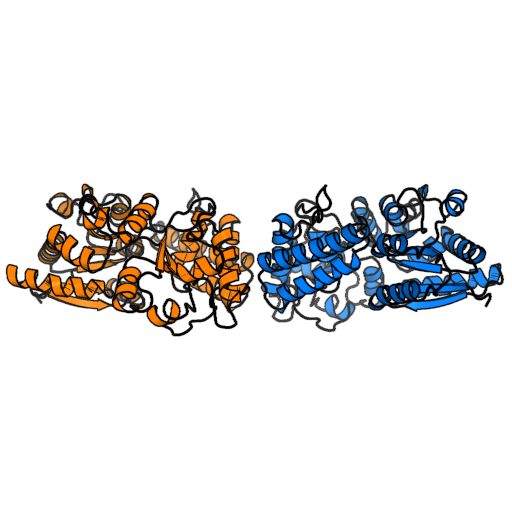C . LEU B 1 24 ? 12.780 -66.188 43.112 1.00 40.33 49 LEU B C 1
ATOM 3211 O O . LEU B 1 24 ? 12.316 -67.266 43.320 1.00 40.59 49 LEU B O 1
ATOM 3216 N N . LYS B 1 25 ? 14.073 -65.943 43.195 1.00 40.76 50 LYS B N 1
ATOM 3217 C CA . LYS B 1 25 ? 15.045 -66.928 43.649 1.00 43.05 50 LYS B CA 1
ATOM 3218 C C . LYS B 1 25 ? 14.735 -67.458 45.054 1.00 44.57 50 LYS B C 1
ATOM 3219 O O . LYS B 1 25 ? 14.767 -68.670 45.324 1.00 44.74 50 LYS B O 1
ATOM 3225 N N . GLU B 1 26 ? 14.406 -66.553 45.983 1.00 45.02 51 GLU B N 1
ATOM 3226 C CA . GLU B 1 26 ? 14.031 -66.964 47.343 1.00 47.17 51 GLU B CA 1
ATOM 3227 C C . GLU B 1 26 ? 12.747 -67.833 47.294 1.00 46.01 51 GLU B C 1
ATOM 3228 O O . GLU B 1 26 ? 12.725 -68.888 47.865 1.00 46.38 51 GLU B O 1
ATOM 3234 N N . LEU B 1 27 ? 11.724 -67.432 46.533 1.00 44.05 52 LEU B N 1
ATOM 3235 C CA . LEU B 1 27 ? 10.480 -68.191 46.449 1.00 44.55 52 LEU B CA 1
ATOM 3236 C C . LEU B 1 27 ? 10.704 -69.521 45.775 1.00 43.81 52 LEU B C 1
ATOM 3237 O O . LEU B 1 27 ? 10.034 -70.529 46.110 1.00 44.88 52 LEU B O 1
ATOM 3242 N N . ALA B 1 28 ? 11.710 -69.568 44.907 1.00 41.29 53 ALA B N 1
ATOM 3243 C CA . ALA B 1 28 ? 12.017 -70.819 44.253 1.00 42.02 53 ALA B CA 1
ATOM 3244 C C . ALA B 1 28 ? 12.506 -71.901 45.203 1.00 44.16 53 ALA B C 1
ATOM 3245 O O . ALA B 1 28 ? 12.395 -73.070 44.875 1.00 45.56 53 ALA B O 1
ATOM 3247 N N . GLN B 1 29 ? 13.061 -71.543 46.343 1.00 45.91 54 GLN B N 1
ATOM 3248 C CA . GLN B 1 29 ? 13.525 -72.577 47.286 1.00 49.33 54 GLN B CA 1
ATOM 3249 C C . GLN B 1 29 ? 12.389 -73.488 47.696 1.00 49.71 54 GLN B C 1
ATOM 3250 O O . GLN B 1 29 ? 12.586 -74.701 47.687 1.00 50.36 54 GLN B O 1
ATOM 3256 N N . LYS B 1 30 ? 11.228 -72.936 48.065 1.00 49.25 55 LYS B N 1
ATOM 3257 C CA . LYS B 1 30 ? 10.118 -73.798 48.503 1.00 50.81 55 LYS B CA 1
ATOM 3258 C C . LYS B 1 30 ? 9.622 -74.690 47.328 1.00 48.89 55 LYS B C 1
ATOM 3259 O O . LYS B 1 30 ? 9.255 -75.835 47.533 1.00 49.39 55 LYS B O 1
ATOM 3265 N N . PHE B 1 31 ? 9.596 -74.131 46.113 1.00 44.04 56 PHE B N 1
ATOM 3266 C CA . PHE B 1 31 ? 9.248 -74.895 44.950 1.00 43.09 56 PHE B CA 1
ATOM 3267 C C . PHE B 1 31 ? 10.144 -76.140 44.791 1.00 42.89 56 PHE B C 1
ATOM 3268 O O . PHE B 1 31 ? 9.647 -77.269 44.570 1.00 43.80 56 PHE B O 1
ATOM 3276 N N . THR B 1 32 ? 11.456 -75.934 44.934 1.00 42.21 57 THR B N 1
ATOM 3277 C CA . THR B 1 32 ? 12.421 -77.027 44.866 1.00 42.56 57 THR B CA 1
ATOM 3278 C C . THR B 1 32 ? 12.238 -78.037 46.013 1.00 43.81 57 THR B C 1
ATOM 3279 O O . THR B 1 32 ? 12.366 -79.281 45.847 1.00 44.34 57 THR B O 1
ATOM 3283 N N . LYS B 1 33 ? 11.950 -77.509 47.192 1.00 44.47 58 LYS B N 1
ATOM 3284 C CA . LYS B 1 33 ? 11.665 -78.368 48.357 1.00 46.15 58 LYS B CA 1
ATOM 3285 C C . LYS B 1 33 ? 10.462 -79.273 48.114 1.00 46.55 58 LYS B C 1
ATOM 3286 O O . LYS B 1 33 ? 10.466 -80.424 48.515 1.00 47.75 58 LYS B O 1
ATOM 3292 N N . ASP B 1 34 ? 9.430 -78.730 47.480 1.00 46.54 59 ASP B N 1
ATOM 3293 C CA . ASP B 1 34 ? 8.152 -79.427 47.314 1.00 47.69 59 ASP B CA 1
ATOM 3294 C C . ASP B 1 34 ? 8.158 -80.345 46.109 1.00 47.87 59 ASP B C 1
ATOM 3295 O O . ASP B 1 34 ? 7.470 -81.417 46.135 1.00 51.73 59 ASP B O 1
ATOM 3300 N N . THR B 1 35 ? 9.028 -80.108 45.149 1.00 46.56 60 THR B N 1
ATOM 3301 C CA . THR B 1 35 ? 8.984 -80.876 43.934 1.00 46.66 60 THR B CA 1
ATOM 3302 C C . THR B 1 35 ? 10.228 -81.782 43.674 1.00 47.41 60 THR B C 1
ATOM 3303 O O . THR B 1 35 ? 10.161 -82.704 42.866 1.00 49.06 60 THR B O 1
ATOM 3307 N N . GLY B 1 36 ? 11.373 -81.436 44.258 1.00 46.49 61 GLY B N 1
ATOM 3308 C CA . GLY B 1 36 ? 12.686 -81.902 43.736 1.00 47.00 61 GLY B CA 1
ATOM 3309 C C . GLY B 1 36 ? 13.169 -81.339 42.367 1.00 46.10 61 GLY B C 1
ATOM 3310 O O . GLY B 1 36 ? 14.140 -81.837 41.823 1.00 47.38 61 GLY B O 1
ATOM 3311 N N . ILE B 1 37 ? 12.535 -80.299 41.885 1.00 44.45 62 ILE B N 1
ATOM 3312 C CA . ILE B 1 37 ? 12.995 -79.607 40.658 1.00 43.61 62 ILE B CA 1
ATOM 3313 C C . ILE B 1 37 ? 13.948 -78.479 41.143 1.00 43.14 62 ILE B C 1
ATOM 3314 O O . ILE B 1 37 ? 13.540 -77.511 41.791 1.00 42.66 62 ILE B O 1
ATOM 3319 N N . GLU B 1 38 ? 15.221 -78.623 40.824 1.00 44.93 63 GLU B N 1
ATOM 3320 C CA . GLU B 1 38 ? 16.215 -77.575 41.052 1.00 45.74 63 GLU B CA 1
ATOM 3321 C C . GLU B 1 38 ? 15.954 -76.437 40.051 1.00 44.07 63 GLU B C 1
ATOM 3322 O O . GLU B 1 38 ? 15.585 -76.729 38.940 1.00 43.74 63 GLU B O 1
ATOM 3328 N N . VAL B 1 39 ? 16.152 -75.187 40.505 1.00 44.04 64 VAL B N 1
ATOM 3329 C CA . VAL B 1 39 ? 15.930 -73.983 39.714 1.00 42.60 64 VAL B CA 1
ATOM 3330 C C . VAL B 1 39 ? 17.217 -73.152 39.767 1.00 43.98 64 VAL B C 1
ATOM 3331 O O . VAL B 1 39 ? 17.846 -73.042 40.837 1.00 44.92 64 VAL B O 1
ATOM 3335 N N . LYS B 1 40 ? 17.641 -72.618 38.620 1.00 43.00 65 LYS B N 1
ATOM 3336 C CA . LYS B 1 40 ? 18.817 -71.764 38.550 1.00 44.98 65 LYS B CA 1
ATOM 3337 C C . LYS B 1 40 ? 18.322 -70.435 37.951 1.00 42.58 65 LYS B C 1
ATOM 3338 O O . LYS B 1 40 ? 17.857 -70.429 36.808 1.00 40.19 65 LYS B O 1
ATOM 3344 N N . VAL B 1 41 ? 18.423 -69.367 38.740 1.00 41.52 66 VAL B N 1
ATOM 3345 C CA . VAL B 1 41 ? 17.906 -68.040 38.356 1.00 40.43 66 VAL B CA 1
ATOM 3346 C C . VAL B 1 41 ? 19.103 -67.182 37.911 1.00 40.98 66 VAL B C 1
ATOM 3347 O O . VAL B 1 41 ? 20.022 -66.967 38.720 1.00 43.74 66 VAL B O 1
ATOM 3351 N N . GLN B 1 42 ? 19.120 -66.715 36.660 1.00 39.16 67 GLN B N 1
ATOM 3352 C CA . GLN B 1 42 ? 20.135 -65.735 36.228 1.00 40.44 67 GLN B CA 1
ATOM 3353 C C . GLN B 1 42 ? 19.547 -64.379 36.509 1.00 38.63 67 GLN B C 1
ATOM 3354 O O . GLN B 1 42 ? 18.428 -64.146 36.128 1.00 37.06 67 GLN B O 1
ATOM 3360 N N . VAL B 1 43 ? 20.285 -63.519 37.207 1.00 39.55 68 VAL B N 1
ATOM 3361 C CA . VAL B 1 43 ? 19.813 -62.206 37.635 1.00 39.04 68 VAL B CA 1
ATOM 3362 C C . VAL B 1 43 ? 20.416 -61.193 36.658 1.00 38.43 68 VAL B C 1
ATOM 3363 O O . VAL B 1 43 ? 21.616 -60.935 36.704 1.00 40.16 68 VAL B O 1
ATOM 3367 N N . ILE B 1 44 ? 19.591 -60.618 35.791 1.00 35.04 69 ILE B N 1
ATOM 3368 C CA . ILE B 1 44 ? 20.043 -59.809 34.680 1.00 34.15 69 ILE B CA 1
ATOM 3369 C C . ILE B 1 44 ? 19.592 -58.348 34.938 1.00 33.65 69 ILE B C 1
ATOM 3370 O O . ILE B 1 44 ? 18.410 -58.121 35.181 1.00 32.90 69 ILE B O 1
ATOM 3375 N N . PRO B 1 45 ? 20.513 -57.370 34.856 1.00 34.07 70 PRO B N 1
ATOM 3376 C CA . PRO B 1 45 ? 20.024 -55.992 34.977 1.00 33.70 70 PRO B CA 1
ATOM 3377 C C . PRO B 1 45 ? 19.057 -55.644 33.821 1.00 30.89 70 PRO B C 1
ATOM 3378 O O . PRO B 1 45 ? 19.306 -56.040 32.685 1.00 28.85 70 PRO B O 1
ATOM 3382 N N . TRP B 1 46 ? 18.021 -54.853 34.140 1.00 30.35 71 TRP B N 1
ATOM 3383 C CA . TRP B 1 46 ? 17.108 -54.321 33.118 1.00 28.86 71 TRP B CA 1
ATOM 3384 C C . TRP B 1 46 ? 17.807 -53.654 31.935 1.00 28.36 71 TRP B C 1
ATOM 3385 O O . TRP B 1 46 ? 17.366 -53.874 30.824 1.00 27.70 71 TRP B O 1
ATOM 3396 N N . ALA B 1 47 ? 18.875 -52.921 32.150 1.00 29.38 72 ALA B N 1
ATOM 3397 C CA . ALA B 1 47 ? 19.620 -52.258 31.057 1.00 29.48 72 ALA B CA 1
ATOM 3398 C C . ALA B 1 47 ? 20.293 -53.244 30.105 1.00 28.69 72 ALA B C 1
ATOM 3399 O O . ALA B 1 47 ? 20.605 -52.911 28.988 1.00 27.89 72 ALA B O 1
ATOM 3401 N N . ASN B 1 48 ? 20.473 -54.485 30.523 1.00 28.69 73 ASN B N 1
ATOM 3402 C CA . ASN B 1 48 ? 21.086 -55.499 29.649 1.00 28.78 73 ASN B CA 1
ATOM 3403 C C . ASN B 1 48 ? 20.124 -56.608 29.200 1.00 27.63 73 ASN B C 1
ATOM 3404 O O . ASN B 1 48 ? 20.478 -57.502 28.374 1.00 27.81 73 ASN B O 1
ATOM 3409 N N . ALA B 1 49 ? 18.903 -56.577 29.692 1.00 27.14 74 ALA B N 1
ATOM 3410 C CA . ALA B 1 49 ? 18.017 -57.710 29.479 1.00 26.77 74 ALA B CA 1
ATOM 3411 C C . ALA B 1 49 ? 17.552 -57.807 28.024 1.00 26.23 74 ALA B C 1
ATOM 3412 O O . ALA B 1 49 ? 17.454 -58.930 27.492 1.00 26.76 74 ALA B O 1
ATOM 3414 N N . HIS B 1 50 ? 17.274 -56.664 27.363 1.00 26.22 75 HIS B N 1
ATOM 3415 C CA . HIS B 1 50 ? 16.818 -56.746 25.969 1.00 26.37 75 HIS B CA 1
ATOM 3416 C C . HIS B 1 50 ? 17.866 -57.423 25.053 1.00 27.41 75 HIS B C 1
ATOM 3417 O O . HIS B 1 50 ? 17.532 -58.322 24.232 1.00 26.88 75 HIS B O 1
ATOM 3424 N N . ASP B 1 51 ? 19.128 -57.023 25.208 1.00 29.39 76 ASP B N 1
ATOM 3425 C CA . ASP B 1 51 ? 20.251 -57.668 24.465 1.00 31.94 76 ASP B CA 1
ATOM 3426 C C . ASP B 1 51 ? 20.359 -59.141 24.705 1.00 32.07 76 ASP B C 1
ATOM 3427 O O . ASP B 1 51 ? 20.588 -59.943 23.774 1.00 32.03 76 ASP B O 1
ATOM 3432 N N . LYS B 1 52 ? 20.261 -59.519 25.979 1.00 32.58 77 LYS B N 1
ATOM 3433 C CA . LYS B 1 52 ? 20.338 -60.935 26.348 1.00 34.32 77 LYS B CA 1
ATOM 3434 C C . LYS B 1 52 ? 19.218 -61.731 25.651 1.00 33.12 77 LYS B C 1
ATOM 3435 O O . LYS B 1 52 ? 19.466 -62.798 25.124 1.00 32.53 77 LYS B O 1
ATOM 3441 N N . LEU B 1 53 ? 18.019 -61.163 25.610 1.00 31.61 78 LEU B N 1
ATOM 3442 C CA . LEU B 1 53 ? 16.898 -61.774 24.883 1.00 31.48 78 LEU B CA 1
ATOM 3443 C C . LEU B 1 53 ? 17.139 -61.852 23.372 1.00 32.43 78 LEU B C 1
ATOM 3444 O O . LEU B 1 53 ? 16.822 -62.858 22.740 1.00 33.10 78 LEU B O 1
ATOM 3449 N N . LEU B 1 54 ? 17.687 -60.803 22.767 1.00 29.06 79 LEU B N 1
ATOM 3450 C CA . LEU B 1 54 ? 18.009 -60.881 21.330 1.00 29.69 79 LEU B CA 1
ATOM 3451 C C . LEU B 1 54 ? 18.966 -62.036 20.993 1.00 31.34 79 LEU B C 1
ATOM 3452 O O . LEU B 1 54 ? 18.763 -62.776 19.995 1.00 32.15 79 LEU B O 1
ATOM 3457 N N . THR B 1 55 ? 19.986 -62.182 21.843 1.00 32.31 80 THR B N 1
ATOM 3458 C CA . THR B 1 55 ? 20.965 -63.243 21.712 1.00 34.70 80 THR B CA 1
ATOM 3459 C C . THR B 1 55 ? 20.336 -64.651 21.831 1.00 34.34 80 THR B C 1
ATOM 3460 O O . THR B 1 55 ? 20.688 -65.541 21.067 1.00 34.40 80 THR B O 1
ATOM 3464 N N . ALA B 1 56 ? 19.427 -64.814 22.778 1.00 32.81 81 ALA B N 1
ATOM 3465 C CA . ALA B 1 56 ? 18.724 -66.078 22.950 1.00 33.65 81 ALA B CA 1
ATOM 3466 C C . ALA B 1 56 ? 17.911 -66.495 21.746 1.00 33.98 81 ALA B C 1
ATOM 3467 O O . ALA B 1 56 ? 17.971 -67.680 21.349 1.00 36.37 81 ALA B O 1
ATOM 3469 N N . VAL B 1 57 ? 17.173 -65.530 21.153 1.00 33.31 82 VAL B N 1
ATOM 3470 C CA . VAL B 1 57 ? 16.454 -65.749 19.914 1.00 33.79 82 VAL B CA 1
ATOM 3471 C C . VAL B 1 57 ? 17.427 -66.136 18.774 1.00 35.02 82 VAL B C 1
ATOM 3472 O O . VAL B 1 57 ? 17.186 -67.107 18.074 1.00 35.05 82 VAL B O 1
ATOM 3476 N N . ALA B 1 58 ? 18.503 -65.384 18.607 1.00 35.30 83 ALA B N 1
ATOM 3477 C CA . ALA B 1 58 ? 19.414 -65.625 17.497 1.00 38.83 83 ALA B CA 1
ATOM 3478 C C . ALA B 1 58 ? 20.071 -66.984 17.582 1.00 41.04 83 ALA B C 1
ATOM 3479 O O . ALA B 1 58 ? 20.303 -67.601 16.567 1.00 44.09 83 ALA B O 1
ATOM 3481 N N . SER B 1 59 ? 20.333 -67.465 18.782 1.00 41.47 84 SER B N 1
ATOM 3482 C CA . SER B 1 59 ? 20.932 -68.768 18.980 1.00 43.87 84 SER B CA 1
ATOM 3483 C C . SER B 1 59 ? 19.933 -69.874 19.320 1.00 43.53 84 SER B C 1
ATOM 3484 O O . SER B 1 59 ? 20.326 -70.999 19.459 1.00 43.98 84 SER B O 1
ATOM 3487 N N . LYS B 1 60 ? 18.655 -69.547 19.457 1.00 42.67 85 LYS B N 1
ATOM 3488 C CA . LYS B 1 60 ? 17.605 -70.506 19.867 1.00 44.38 85 LYS B CA 1
ATOM 3489 C C . LYS B 1 60 ? 17.899 -71.294 21.126 1.00 45.53 85 LYS B C 1
ATOM 3490 O O . LYS B 1 60 ? 17.506 -72.446 21.258 1.00 44.80 85 LYS B O 1
ATOM 3496 N N . SER B 1 61 ? 18.562 -70.653 22.077 1.00 45.62 86 SER B N 1
ATOM 3497 C CA . SER B 1 61 ? 18.855 -71.291 23.305 1.00 45.90 86 SER B CA 1
ATOM 3498 C C . SER B 1 61 ? 18.851 -70.205 24.368 1.00 44.24 86 SER B C 1
ATOM 3499 O O . SER B 1 61 ? 19.404 -69.133 24.220 1.00 43.92 86 SER B O 1
ATOM 3502 N N . GLY B 1 62 ? 18.218 -70.500 25.463 1.00 43.00 87 GLY B N 1
ATOM 3503 C CA . GLY B 1 62 ? 17.916 -69.494 26.417 1.00 40.86 87 GLY B CA 1
ATOM 3504 C C . GLY B 1 62 ? 17.387 -70.217 27.602 1.00 39.94 87 GLY B C 1
ATOM 3505 O O . GLY B 1 62 ? 17.681 -71.355 27.774 1.00 43.03 87 GLY B O 1
ATOM 3506 N N . PRO B 1 63 ? 16.590 -69.554 28.408 1.00 36.73 88 PRO B N 1
ATOM 3507 C CA . PRO B 1 63 ? 16.049 -70.161 29.588 1.00 36.64 88 PRO B CA 1
ATOM 3508 C C . PRO B 1 63 ? 14.865 -71.041 29.318 1.00 36.16 88 PRO B C 1
ATOM 3509 O O . PRO B 1 63 ? 14.487 -71.217 28.176 1.00 36.09 88 PRO B O 1
ATOM 3513 N N . ASP B 1 64 ? 14.295 -71.605 30.379 1.00 36.05 89 ASP B N 1
ATOM 3514 C CA . ASP B 1 64 ? 13.024 -72.326 30.326 1.00 35.43 89 ASP B CA 1
ATOM 3515 C C . ASP B 1 64 ? 11.912 -71.342 30.638 1.00 33.84 89 ASP B C 1
ATOM 3516 O O . ASP B 1 64 ? 11.005 -71.151 29.811 1.00 33.73 89 ASP B O 1
ATOM 3521 N N . VAL B 1 65 ? 12.035 -70.636 31.771 1.00 33.12 90 VAL B N 1
ATOM 3522 C CA . VAL B 1 65 ? 11.124 -69.571 32.147 1.00 31.54 90 VAL B CA 1
ATOM 3523 C C . VAL B 1 65 ? 11.849 -68.246 32.001 1.00 30.45 90 VAL B C 1
ATOM 3524 O O . VAL B 1 65 ? 12.994 -68.075 32.455 1.00 30.86 90 VAL B O 1
ATOM 3528 N N . VAL B 1 66 ? 11.148 -67.294 31.400 1.00 28.95 91 VAL B N 1
ATOM 3529 C CA . VAL B 1 66 ? 11.694 -65.965 31.254 1.00 28.00 91 VAL B CA 1
ATOM 3530 C C . VAL B 1 66 ? 10.710 -64.925 31.841 1.00 26.91 91 VAL B C 1
ATOM 3531 O O . VAL B 1 66 ? 9.522 -64.911 31.544 1.00 26.86 91 VAL B O 1
ATOM 3535 N N . GLN B 1 67 ? 11.220 -64.087 32.711 1.00 27.09 92 GLN B N 1
ATOM 3536 C CA . GLN B 1 67 ? 10.560 -62.833 33.071 1.00 26.62 92 GLN B CA 1
ATOM 3537 C C . GLN B 1 67 ? 10.643 -61.828 31.913 1.00 25.73 92 GLN B C 1
ATOM 3538 O O . GLN B 1 67 ? 11.758 -61.484 31.459 1.00 26.74 92 GLN B O 1
ATOM 3544 N N . MET B 1 68 ? 9.488 -61.407 31.415 1.00 24.21 93 MET B N 1
ATOM 3545 C CA . MET B 1 68 ? 9.405 -60.543 30.264 1.00 23.90 93 MET B CA 1
ATOM 3546 C C . MET B 1 68 ? 8.853 -59.186 30.714 1.00 23.17 93 MET B C 1
ATOM 3547 O O . MET B 1 68 ? 7.734 -59.102 31.195 1.00 23.31 93 MET B O 1
ATOM 3552 N N . GLY B 1 69 ? 9.626 -58.123 30.493 1.00 23.54 94 GLY B N 1
ATOM 3553 C CA . GLY B 1 69 ? 9.126 -56.799 30.615 1.00 22.88 94 GLY B CA 1
ATOM 3554 C C . GLY B 1 69 ? 7.930 -56.674 29.656 1.00 22.78 94 GLY B C 1
ATOM 3555 O O . GLY B 1 69 ? 7.994 -57.119 28.491 1.00 22.17 94 GLY B O 1
ATOM 3556 N N . THR B 1 70 ? 6.856 -56.067 30.144 1.00 22.37 95 THR B N 1
ATOM 3557 C CA . THR B 1 70 ? 5.618 -56.014 29.386 1.00 22.14 95 THR B CA 1
ATOM 3558 C C . THR B 1 70 ? 5.790 -55.347 28.007 1.00 21.05 95 THR B C 1
ATOM 3559 O O . THR B 1 70 ? 5.148 -55.760 27.040 1.00 20.24 95 THR B O 1
ATOM 3563 N N . THR B 1 71 ? 6.650 -54.337 27.942 1.00 20.25 96 THR B N 1
ATOM 3564 C CA . THR B 1 71 ? 6.826 -53.600 26.681 1.00 20.49 96 THR B CA 1
ATOM 3565 C C . THR B 1 71 ? 7.532 -54.406 25.590 1.00 21.04 96 THR B C 1
ATOM 3566 O O . THR B 1 71 ? 7.527 -53.996 24.411 1.00 21.99 96 THR B O 1
ATOM 3570 N N . TRP B 1 72 ? 8.192 -55.491 26.001 1.00 21.12 97 TRP B N 1
ATOM 3571 C CA . TRP B 1 72 ? 8.908 -56.392 25.056 1.00 21.21 97 TRP B CA 1
ATOM 3572 C C . TRP B 1 72 ? 8.074 -57.603 24.620 1.00 21.32 97 TRP B C 1
ATOM 3573 O O . TRP B 1 72 ? 8.513 -58.378 23.762 1.00 21.08 97 TRP B O 1
ATOM 3584 N N . MET B 1 73 ? 6.861 -57.753 25.173 1.00 21.05 98 MET B N 1
ATOM 3585 C CA . MET B 1 73 ? 6.032 -58.883 24.759 1.00 22.38 98 MET B CA 1
ATOM 3586 C C . MET B 1 73 ? 5.728 -58.953 23.293 1.00 22.06 98 MET B C 1
ATOM 3587 O O . MET B 1 73 ? 5.921 -60.049 22.698 1.00 23.06 98 MET B O 1
ATOM 3592 N N . PRO B 1 74 ? 5.269 -57.825 22.664 1.00 22.47 99 PRO B N 1
ATOM 3593 C CA . PRO B 1 74 ? 5.012 -57.883 21.222 1.00 23.04 99 PRO B CA 1
ATOM 3594 C C . PRO B 1 74 ? 6.219 -58.318 20.424 1.00 23.24 99 PRO B C 1
ATOM 3595 O O . PRO B 1 74 ? 6.124 -59.159 19.493 1.00 24.52 99 PRO B O 1
ATOM 3599 N N . GLU B 1 75 ? 7.367 -57.807 20.795 1.00 23.09 100 GLU B N 1
ATOM 3600 C CA . GLU B 1 75 ? 8.596 -58.088 20.039 1.00 23.21 100 GLU B CA 1
ATOM 3601 C C . GLU B 1 75 ? 8.936 -59.576 20.076 1.00 24.75 100 GLU B C 1
ATOM 3602 O O . GLU B 1 75 ? 9.241 -60.183 19.051 1.00 25.07 100 GLU B O 1
ATOM 3608 N N . PHE B 1 76 ? 8.880 -60.174 21.276 1.00 24.55 101 PHE B N 1
ATOM 3609 C CA . PHE B 1 76 ? 9.333 -61.559 21.407 1.00 25.12 101 PHE B CA 1
ATOM 3610 C C . PHE B 1 76 ? 8.270 -62.575 21.026 1.00 25.68 101 PHE B C 1
ATOM 3611 O O . PHE B 1 76 ? 8.627 -63.675 20.581 1.00 25.80 101 PHE B O 1
ATOM 3619 N N . VAL B 1 77 ? 6.991 -62.170 21.042 1.00 26.07 102 VAL B N 1
ATOM 3620 C CA . VAL B 1 77 ? 5.948 -62.968 20.391 1.00 27.77 102 VAL B CA 1
ATOM 3621 C C . VAL B 1 77 ? 6.137 -62.984 18.899 1.00 29.12 102 VAL B C 1
ATOM 3622 O O . VAL B 1 77 ? 6.186 -64.053 18.264 1.00 31.05 102 VAL B O 1
ATOM 3626 N N . GLU B 1 78 ? 6.242 -61.827 18.303 1.00 29.30 103 GLU B N 1
ATOM 3627 C CA . GLU B 1 78 ? 6.581 -61.713 16.897 1.00 30.72 103 GLU B CA 1
ATOM 3628 C C . GLU B 1 78 ? 7.828 -62.506 16.464 1.00 30.55 103 GLU B C 1
ATOM 3629 O O . GLU B 1 78 ? 7.843 -63.172 15.402 1.00 31.10 103 GLU B O 1
ATOM 3635 N N . ALA B 1 79 ? 8.873 -62.468 17.270 1.00 29.88 104 ALA B N 1
ATOM 3636 C CA . ALA B 1 79 ? 10.077 -63.293 16.982 1.00 30.14 104 ALA B CA 1
ATOM 3637 C C . ALA B 1 79 ? 9.860 -64.829 17.089 1.00 30.73 104 ALA B C 1
ATOM 3638 O O . ALA B 1 79 ? 10.725 -65.596 16.724 1.00 30.70 104 ALA B O 1
ATOM 3640 N N . GLY B 1 80 ? 8.702 -65.258 17.577 1.00 30.57 105 GLY B N 1
ATOM 3641 C CA . GLY B 1 80 ? 8.426 -66.681 17.814 1.00 32.20 105 GLY B CA 1
ATOM 3642 C C . GLY B 1 80 ? 9.181 -67.255 19.017 1.00 32.26 105 GLY B C 1
ATOM 3643 O O . GLY B 1 80 ? 9.393 -68.489 19.104 1.00 34.70 105 GLY B O 1
ATOM 3644 N N . ALA B 1 81 ? 9.569 -66.416 19.968 1.00 30.10 106 ALA B N 1
ATOM 3645 C CA . ALA B 1 81 ? 10.403 -66.867 21.071 1.00 29.74 106 ALA B CA 1
ATOM 3646 C C . ALA B 1 81 ? 9.614 -67.374 22.293 1.00 29.75 106 ALA B C 1
ATOM 3647 O O . ALA B 1 81 ? 10.184 -68.053 23.190 1.00 30.53 106 ALA B O 1
ATOM 3649 N N . LEU B 1 82 ? 8.333 -67.073 22.343 1.00 29.00 107 LEU B N 1
ATOM 3650 C CA . LEU B 1 82 ? 7.527 -67.365 23.515 1.00 29.48 107 LEU B CA 1
ATOM 3651 C C . LEU B 1 82 ? 6.464 -68.367 23.155 1.00 30.67 107 LEU B C 1
ATOM 3652 O O . LEU B 1 82 ? 5.791 -68.239 22.125 1.00 31.19 107 LEU B O 1
ATOM 3657 N N . LEU B 1 83 ? 6.342 -69.376 24.013 1.00 31.77 108 LEU B N 1
ATOM 3658 C CA . LEU B 1 83 ? 5.380 -70.404 23.850 1.00 33.93 108 LEU B CA 1
ATOM 3659 C C . LEU B 1 83 ? 3.948 -69.929 24.053 1.00 34.36 108 LEU B C 1
ATOM 3660 O O . LEU B 1 83 ? 3.632 -69.244 25.041 1.00 33.36 108 LEU B O 1
ATOM 3665 N N . ASP B 1 84 ? 3.082 -70.362 23.137 1.00 35.61 109 ASP B N 1
ATOM 3666 C CA . ASP B 1 84 ? 1.635 -70.211 23.265 1.00 36.48 109 ASP B CA 1
ATOM 3667 C C . ASP B 1 84 ? 1.144 -71.141 24.375 1.00 37.59 109 ASP B C 1
ATOM 3668 O O . ASP B 1 84 ? 1.141 -72.341 24.198 1.00 38.39 109 ASP B O 1
ATOM 3673 N N . ILE B 1 85 ? 0.652 -70.562 25.464 1.00 36.84 110 ILE B N 1
ATOM 3674 C CA . ILE B 1 85 ? 0.210 -71.352 26.634 1.00 38.67 110 ILE B CA 1
ATOM 3675 C C . ILE B 1 85 ? -1.263 -71.122 26.908 1.00 40.15 110 ILE B C 1
ATOM 3676 O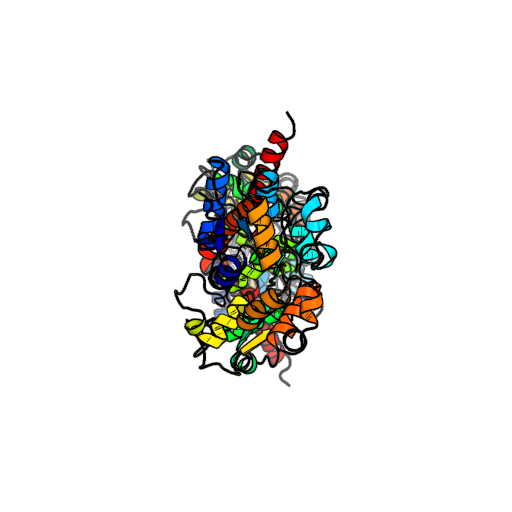 O . ILE B 1 85 ? -1.718 -71.304 28.045 1.00 41.62 110 ILE B O 1
ATOM 3681 N N . THR B 1 86 ? -2.012 -70.746 25.869 1.00 40.19 111 THR B N 1
ATOM 3682 C CA . THR B 1 86 ? -3.451 -70.379 25.989 1.00 41.40 111 THR B CA 1
ATOM 3683 C C . THR B 1 86 ? -4.241 -71.473 26.703 1.00 44.38 111 THR B C 1
ATOM 3684 O O . THR B 1 86 ? -4.970 -71.233 27.672 1.00 45.77 111 THR B O 1
ATOM 3688 N N . LYS B 1 87 ? -4.090 -72.691 26.223 1.00 48.36 112 LYS B N 1
ATOM 3689 C CA . LYS B 1 87 ? -4.853 -73.807 26.786 1.00 49.98 112 LYS B CA 1
ATOM 3690 C C . LYS B 1 87 ? -4.426 -74.094 28.215 1.00 48.01 112 LYS B C 1
ATOM 3691 O O . LYS B 1 87 ? -5.253 -74.379 29.050 1.00 50.82 112 LYS B O 1
ATOM 3697 N N . ASP B 1 88 ? -3.154 -73.966 28.500 1.00 45.19 113 ASP B N 1
ATOM 3698 C CA . ASP B 1 88 ? -2.600 -74.269 29.827 1.00 44.95 113 ASP B CA 1
ATOM 3699 C C . ASP B 1 88 ? -2.963 -73.246 30.912 1.00 44.43 113 ASP B C 1
ATOM 3700 O O . ASP B 1 88 ? -3.122 -73.635 32.053 1.00 44.81 113 ASP B O 1
ATOM 3705 N N . VAL B 1 89 ? -3.108 -71.965 30.567 1.00 44.24 114 VAL B N 1
ATOM 3706 C CA . VAL B 1 89 ? -3.533 -70.967 31.562 1.00 45.12 114 VAL B CA 1
ATOM 3707 C C . VAL B 1 89 ? -5.063 -70.914 31.738 1.00 49.14 114 VAL B C 1
ATOM 3708 O O . VAL B 1 89 ? -5.579 -70.529 32.788 1.00 50.22 114 VAL B O 1
ATOM 3712 N N . GLU B 1 90 ? -5.785 -71.256 30.685 1.00 53.62 115 GLU B N 1
ATOM 3713 C CA . GLU B 1 90 ? -7.227 -71.450 30.765 1.00 60.11 115 GLU B CA 1
ATOM 3714 C C . GLU B 1 90 ? -7.618 -72.529 31.804 1.00 61.97 115 GLU B C 1
ATOM 3715 O O . GLU B 1 90 ? -8.557 -72.371 32.553 1.00 65.65 115 GLU B O 1
ATOM 3721 N N . LYS B 1 91 ? -6.878 -73.617 31.819 1.00 61.04 116 LYS B N 1
ATOM 3722 C CA . LYS B 1 91 ? -7.059 -74.703 32.792 1.00 64.72 116 LYS B CA 1
ATOM 3723 C C . LYS B 1 91 ? -6.704 -74.345 34.228 1.00 63.17 116 LYS B C 1
ATOM 3724 O O . LYS B 1 91 ? -7.443 -74.677 35.147 1.00 67.16 116 LYS B O 1
ATOM 3730 N N . SER B 1 92 ? -5.575 -73.654 34.389 1.00 58.19 117 SER B N 1
ATOM 3731 C CA . SER B 1 92 ? -4.925 -73.439 35.709 1.00 57.27 117 SER B CA 1
ATOM 3732 C C . SER B 1 92 ? -5.843 -72.801 36.723 1.00 59.31 117 SER B C 1
ATOM 3733 O O . SER B 1 92 ? -6.665 -71.952 36.316 1.00 61.70 117 SER B O 1
ATOM 3736 N N . LYS B 1 93 ? -5.700 -73.114 38.006 1.00 60.23 118 LYS B N 1
ATOM 3737 C CA . LYS B 1 93 ? -6.451 -72.309 38.978 1.00 61.23 118 LYS B CA 1
ATOM 3738 C C . LYS B 1 93 ? -5.946 -70.858 39.008 1.00 55.93 118 LYS B C 1
ATOM 3739 O O . LYS B 1 93 ? -6.745 -69.899 39.021 1.00 57.68 118 LYS B O 1
ATOM 3745 N N . ASN B 1 94 ? -4.642 -70.665 38.945 1.00 50.40 119 ASN B N 1
ATOM 3746 C CA . ASN B 1 94 ? -4.095 -69.340 39.324 1.00 47.13 119 ASN B CA 1
ATOM 3747 C C . ASN B 1 94 ? -3.560 -68.447 38.183 1.00 45.56 119 ASN B C 1
ATOM 3748 O O . ASN B 1 94 ? -3.120 -67.330 38.460 1.00 45.05 119 ASN B O 1
ATOM 3753 N N . MET B 1 95 ? -3.627 -68.919 36.929 1.00 48.22 120 MET B N 1
ATOM 3754 C CA . MET B 1 95 ? -3.099 -68.170 35.792 1.00 45.39 120 MET B CA 1
ATOM 3755 C C . MET B 1 95 ? -4.140 -67.722 34.770 1.00 46.16 120 MET B C 1
ATOM 3756 O O . MET B 1 95 ? -3.779 -67.088 33.752 1.00 42.85 120 MET B O 1
ATOM 3761 N N . ASN B 1 96 ? -5.419 -68.028 35.005 1.00 50.38 121 ASN B N 1
ATOM 3762 C CA . ASN B 1 96 ? -6.477 -67.629 34.054 1.00 52.12 121 ASN B CA 1
ATOM 3763 C C . ASN B 1 96 ? -6.557 -66.078 33.967 1.00 48.32 121 ASN B C 1
ATOM 3764 O O . ASN B 1 96 ? -6.355 -65.370 34.971 1.00 46.47 121 ASN B O 1
ATOM 3769 N N . SER B 1 97 ? -6.787 -65.588 32.745 1.00 47.37 122 SER B N 1
ATOM 3770 C CA . SER B 1 97 ? -6.685 -64.140 32.451 1.00 44.76 122 SER B CA 1
ATOM 3771 C C . SER B 1 97 ? -7.686 -63.280 33.197 1.00 45.06 122 SER B C 1
ATOM 3772 O O . SER B 1 97 ? -7.357 -62.122 33.595 1.00 42.93 122 SER B O 1
ATOM 3775 N N . ASP B 1 98 ? -8.891 -63.860 33.414 1.00 48.60 123 ASP B N 1
ATOM 3776 C CA . ASP B 1 98 ? -9.973 -63.154 34.097 1.00 50.44 123 ASP B CA 1
ATOM 3777 C C . ASP B 1 98 ? -9.548 -62.680 35.481 1.00 48.64 123 ASP B C 1
ATOM 3778 O O . ASP B 1 98 ? -10.153 -61.749 35.980 1.00 50.06 123 ASP B O 1
ATOM 3783 N N . LEU B 1 99 ? -8.505 -63.263 36.078 1.00 46.28 124 LEU B N 1
ATOM 3784 C CA . LEU B 1 99 ? -8.005 -62.824 37.380 1.00 45.28 124 LEU B CA 1
ATOM 3785 C C . LEU B 1 99 ? -7.224 -61.488 37.384 1.00 42.58 124 LEU B C 1
ATOM 3786 O O . LEU B 1 99 ? -7.045 -60.845 38.445 1.00 42.06 124 LEU B O 1
ATOM 3791 N N . PHE B 1 100 ? -6.764 -61.064 36.204 1.00 39.88 125 PHE B N 1
ATOM 3792 C CA . PHE B 1 100 ? -5.767 -59.998 36.110 1.00 37.32 125 PHE B CA 1
ATOM 3793 C C . PHE B 1 100 ? -6.392 -58.753 35.532 1.00 37.94 125 PHE B C 1
ATOM 3794 O O . PHE B 1 100 ? -7.394 -58.835 34.857 1.00 39.48 125 PHE B O 1
ATOM 3802 N N . PHE B 1 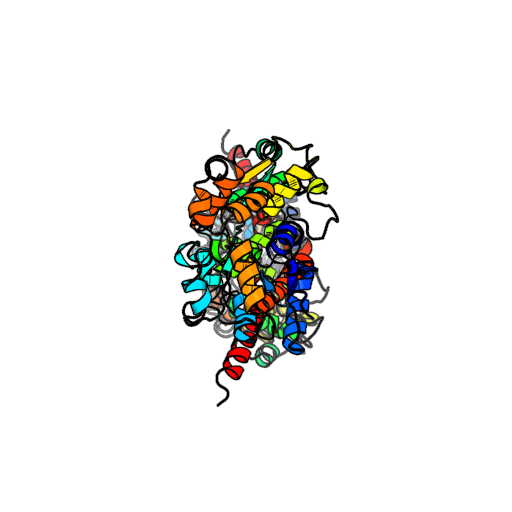101 ? -5.809 -57.599 35.823 1.00 36.77 126 PHE B N 1
ATOM 3803 C CA . PHE B 1 101 ? -6.283 -56.356 35.207 1.00 37.69 126 PHE B CA 1
ATOM 3804 C C . PHE B 1 101 ? -6.303 -56.477 33.677 1.00 36.85 126 PHE B C 1
ATOM 3805 O O . PHE B 1 101 ? -5.340 -56.972 33.076 1.00 34.12 126 PHE B O 1
ATOM 3813 N N . PRO B 1 102 ? -7.405 -56.007 33.040 1.00 39.24 127 PRO B N 1
ATOM 3814 C CA . PRO B 1 102 ? -7.460 -56.044 31.582 1.00 39.03 127 PRO B CA 1
ATOM 3815 C C . PRO B 1 102 ? -6.203 -55.442 30.905 1.00 36.88 127 PRO B C 1
ATOM 3816 O O . PRO B 1 102 ? -5.684 -56.035 29.954 1.00 36.31 127 PRO B O 1
ATOM 3820 N N . GLY B 1 103 ? -5.698 -54.335 31.424 1.00 36.55 128 GLY B N 1
ATOM 3821 C CA . GLY B 1 103 ? -4.508 -53.689 30.889 1.00 36.01 128 GLY B CA 1
ATOM 3822 C C . GLY B 1 103 ? -3.285 -54.601 30.964 1.00 33.11 128 GLY B C 1
ATOM 3823 O O . GLY B 1 103 ? -2.511 -54.646 30.027 1.00 32.47 128 GLY B O 1
ATOM 3824 N N . SER B 1 104 ? -3.122 -55.333 32.060 1.00 31.68 129 SER B N 1
ATOM 3825 C CA . SER B 1 104 ? -2.031 -56.287 32.204 1.00 30.13 129 SER B CA 1
ATOM 3826 C C . SER B 1 104 ? -2.189 -57.477 31.226 1.00 30.23 129 SER B C 1
ATOM 3827 O O . SER B 1 104 ? -1.219 -57.938 30.577 1.00 30.88 129 SER B O 1
ATOM 3830 N N . VAL B 1 105 ? -3.426 -57.954 31.087 1.00 31.22 130 VAL B N 1
ATOM 3831 C CA . VAL B 1 105 ? -3.716 -59.040 30.190 1.00 30.99 130 VAL B CA 1
ATOM 3832 C C . VAL B 1 105 ? -3.451 -58.675 28.728 1.00 31.67 130 VAL B C 1
ATOM 3833 O O . VAL B 1 105 ? -3.033 -59.571 27.949 1.00 31.42 130 VAL B O 1
ATOM 3837 N N . LYS B 1 106 ? -3.698 -57.413 28.325 1.00 32.10 131 LYS B N 1
ATOM 3838 C CA . LYS B 1 106 ? -3.348 -56.972 26.981 1.00 33.54 131 LYS B CA 1
ATOM 3839 C C . LYS B 1 106 ? -1.888 -57.192 26.646 1.00 31.73 131 LYS B C 1
ATOM 3840 O O . LYS B 1 106 ? -1.528 -57.298 25.499 1.00 32.45 131 LYS B O 1
ATOM 3846 N N . THR B 1 107 ? -1.022 -57.159 27.653 1.00 28.70 132 THR B N 1
ATOM 3847 C CA . THR B 1 107 ? 0.385 -57.415 27.437 1.00 27.46 132 THR B CA 1
ATOM 3848 C C . THR B 1 107 ? 0.740 -58.875 27.220 1.00 27.37 132 THR B C 1
ATOM 3849 O O . THR B 1 107 ? 1.883 -59.170 26.823 1.00 26.98 132 THR B O 1
ATOM 3853 N N . THR B 1 108 ? -0.210 -59.790 27.482 1.00 28.37 133 THR B N 1
ATOM 3854 C CA . THR B 1 108 ? -0.007 -61.198 27.318 1.00 28.05 133 THR B CA 1
ATOM 3855 C C . THR B 1 108 ? -0.713 -61.837 26.133 1.00 29.31 133 THR B C 1
ATOM 3856 O O . THR B 1 108 ? -0.379 -62.956 25.778 1.00 29.00 133 THR B O 1
ATOM 3860 N N . GLN B 1 109 ? -1.699 -61.166 25.555 1.00 30.16 134 GLN B N 1
ATOM 3861 C CA . GLN B 1 109 ? -2.582 -61.784 24.561 1.00 32.45 134 GLN B CA 1
ATOM 3862 C C . GLN B 1 109 ? -2.352 -61.136 23.229 1.00 31.69 134 GLN B C 1
ATOM 3863 O O . GLN B 1 109 ? -2.379 -59.962 23.148 1.00 30.95 134 GLN B O 1
ATOM 3869 N N . PHE B 1 110 ? -2.068 -61.943 22.212 1.00 32.44 135 PHE B N 1
ATOM 3870 C CA . PHE B 1 110 ? -1.848 -61.486 20.852 1.00 33.08 135 PHE B CA 1
ATOM 3871 C C . PHE B 1 110 ? -2.444 -62.480 19.888 1.00 34.45 135 PHE B C 1
ATOM 3872 O O . PHE B 1 110 ? -2.166 -63.661 19.970 1.00 34.11 135 PHE B O 1
ATOM 3880 N N . ASP B 1 111 ? -3.243 -61.978 18.951 1.00 35.98 136 ASP B N 1
ATOM 3881 C CA . ASP B 1 111 ? -3.902 -62.813 17.960 1.00 37.66 136 ASP B CA 1
ATOM 3882 C C . ASP B 1 111 ? -4.654 -63.989 18.583 1.00 37.81 136 ASP B C 1
ATOM 3883 O O . ASP B 1 111 ? -4.542 -65.130 18.132 1.00 37.73 136 ASP B O 1
ATOM 3888 N N . GLY B 1 112 ? -5.442 -63.692 19.605 1.00 38.03 137 GLY B N 1
ATOM 3889 C CA . GLY B 1 112 ? -6.224 -64.701 20.311 1.00 40.08 137 GLY B CA 1
ATOM 3890 C C . GLY B 1 112 ? -5.479 -65.744 21.138 1.00 39.65 137 GLY B C 1
ATOM 3891 O O . GLY B 1 112 ? -6.096 -66.685 21.630 1.00 41.10 137 GLY B O 1
ATOM 3892 N N . LYS B 1 113 ? -4.174 -65.579 21.333 1.00 38.18 138 LYS B N 1
ATOM 3893 C CA . LYS B 1 113 ? -3.335 -66.550 22.011 1.00 37.46 138 LYS B CA 1
ATOM 3894 C C . LYS B 1 113 ? -2.638 -65.860 23.206 1.00 35.63 138 LYS B C 1
ATOM 3895 O O . LYS B 1 113 ? -2.337 -64.649 23.147 1.00 33.65 138 LYS B O 1
ATOM 3901 N N . THR B 1 114 ? -2.405 -66.632 24.276 1.00 34.89 139 THR B N 1
ATOM 3902 C CA . THR B 1 114 ? -1.814 -66.120 25.503 1.00 33.56 139 THR B CA 1
ATOM 3903 C C . THR B 1 114 ? -0.363 -66.616 25.577 1.00 31.87 139 THR B C 1
ATOM 3904 O O . THR B 1 114 ? -0.105 -67.790 25.327 1.00 31.97 139 THR B O 1
ATOM 3908 N N . TYR B 1 115 ? 0.573 -65.687 25.865 1.00 29.72 140 TYR B N 1
ATOM 3909 C CA . TYR B 1 115 ? 2.009 -65.929 25.834 1.00 29.12 140 TYR B CA 1
ATOM 3910 C C . TYR B 1 115 ? 2.724 -65.698 27.191 1.00 29.11 140 TYR B C 1
ATOM 3911 O O . TYR B 1 115 ? 3.938 -65.781 27.271 1.00 28.77 140 TYR B O 1
ATOM 3920 N N . GLY B 1 116 ? 1.962 -65.484 28.259 1.00 29.97 141 GLY B N 1
ATOM 3921 C CA . GLY B 1 116 ? 2.545 -65.316 29.556 1.00 30.18 141 GLY B CA 1
ATOM 3922 C C . GLY B 1 116 ? 1.476 -65.127 30.595 1.00 30.96 141 GLY B C 1
ATOM 3923 O O . GLY B 1 116 ? 0.301 -65.045 30.246 1.00 31.20 141 GLY B O 1
ATOM 3924 N N . VAL B 1 117 ? 1.917 -64.979 31.847 1.00 30.59 142 VAL B N 1
ATOM 3925 C CA . VAL B 1 117 ? 1.013 -64.715 32.942 1.00 31.33 142 VAL B CA 1
ATOM 3926 C C . VAL B 1 117 ? 1.568 -63.495 33.624 1.00 29.95 142 VAL B C 1
ATOM 3927 O O . VAL B 1 117 ? 2.778 -63.443 33.886 1.00 28.89 142 VAL B O 1
ATOM 3931 N N . PRO B 1 118 ? 0.706 -62.502 33.913 1.00 29.45 143 PRO B N 1
ATOM 3932 C CA . PRO B 1 118 ? 1.169 -61.323 34.607 1.00 28.46 143 PRO B CA 1
ATOM 3933 C C . PRO B 1 118 ? 1.825 -61.695 35.925 1.00 29.69 143 PRO B C 1
ATOM 3934 O O . PRO B 1 118 ? 1.246 -62.503 36.683 1.00 30.88 143 PRO B O 1
ATOM 3938 N N . TRP B 1 119 ? 3.015 -61.150 36.196 1.00 28.53 144 TRP B N 1
ATOM 3939 C CA . TRP B 1 119 ? 3.673 -61.429 37.471 1.00 29.97 144 TRP B CA 1
ATOM 3940 C C . TRP B 1 119 ? 3.535 -60.270 38.480 1.00 30.25 144 TRP B C 1
ATOM 3941 O O . TRP B 1 119 ? 3.111 -60.469 39.642 1.00 32.70 144 TRP B O 1
ATOM 3952 N N . TYR B 1 120 ? 3.834 -59.063 38.003 1.00 28.82 145 TYR B N 1
ATOM 3953 C CA . TYR B 1 120 ? 3.537 -57.827 38.724 1.00 28.91 145 TYR B CA 1
ATOM 3954 C C . TYR B 1 120 ? 3.216 -56.719 37.683 1.00 27.06 145 TYR B C 1
ATOM 3955 O O . TYR B 1 120 ? 3.559 -56.831 36.484 1.00 25.33 145 TYR B O 1
ATOM 3964 N N . ALA B 1 121 ? 2.477 -55.720 38.133 1.00 27.53 146 ALA B N 1
ATOM 3965 C CA . ALA B 1 121 ? 2.174 -54.509 37.387 1.00 26.96 146 ALA B CA 1
ATOM 3966 C C . ALA B 1 121 ? 2.957 -53.357 38.005 1.00 26.92 146 ALA B C 1
ATOM 3967 O O . ALA B 1 121 ? 3.522 -53.506 39.082 1.00 27.41 146 ALA B O 1
ATOM 3969 N N . GLU B 1 122 ? 3.016 -52.239 37.259 1.00 26.08 147 GLU B N 1
ATOM 3970 C CA . GLU B 1 122 ? 3.489 -50.978 37.793 1.00 26.04 147 GLU B CA 1
ATOM 3971 C C . GLU B 1 122 ? 2.891 -49.832 36.997 1.00 25.45 147 GLU B C 1
ATOM 3972 O O . GLU B 1 122 ? 2.379 -50.000 35.863 1.00 24.96 147 GLU B O 1
ATOM 3978 N N . THR B 1 123 ? 2.893 -48.678 37.637 1.00 25.74 148 THR B N 1
ATOM 3979 C CA . THR B 1 123 ? 2.588 -47.440 36.908 1.00 25.36 148 THR B CA 1
ATOM 3980 C C . THR B 1 123 ? 3.488 -46.374 37.466 1.00 25.23 148 THR B C 1
ATOM 3981 O O . THR B 1 123 ? 4.076 -46.558 38.545 1.00 25.73 148 THR B O 1
ATOM 3985 N N . ARG B 1 124 ? 3.577 -45.240 36.748 1.00 24.08 149 ARG B N 1
ATOM 3986 C CA . ARG B 1 124 ? 4.447 -44.174 37.212 1.00 24.06 149 ARG B CA 1
ATOM 3987 C C . ARG B 1 124 ? 3.665 -43.029 37.844 1.00 24.55 149 ARG B C 1
ATOM 3988 O O . ARG B 1 124 ? 2.655 -42.552 37.323 1.00 24.55 149 ARG B O 1
ATOM 3996 N N . VAL B 1 125 ? 4.222 -42.554 38.943 1.00 25.32 150 VAL B N 1
ATOM 3997 C CA . VAL B 1 125 ? 3.664 -41.480 39.760 1.00 26.26 150 VAL B CA 1
ATOM 3998 C C . VAL B 1 125 ? 4.767 -40.462 40.120 1.00 26.58 150 VAL B C 1
ATOM 3999 O O . VAL B 1 125 ? 5.957 -40.689 39.910 1.00 26.24 150 VAL B O 1
ATOM 4003 N N . LEU B 1 126 ? 4.321 -39.343 40.700 1.00 27.72 151 LEU B N 1
ATOM 4004 C CA . LEU B 1 126 ? 5.182 -38.218 41.080 1.00 28.12 151 LEU B CA 1
ATOM 4005 C C . LEU B 1 126 ? 5.693 -38.444 42.481 1.00 28.88 151 LEU B C 1
ATOM 4006 O O . LEU B 1 126 ? 4.921 -38.680 43.367 1.00 30.13 151 LEU B O 1
ATOM 4011 N N . PHE B 1 127 ? 7.005 -38.401 42.662 1.00 28.70 152 PHE B N 1
ATOM 4012 C CA . PHE B 1 127 ? 7.613 -38.435 44.001 1.00 30.02 152 PHE B CA 1
ATOM 4013 C C . PHE B 1 127 ? 8.029 -37.003 44.323 1.00 30.87 152 PHE B C 1
ATOM 4014 O O . PHE B 1 127 ? 8.626 -36.293 43.498 1.00 30.31 152 PHE B O 1
ATOM 4022 N N . TYR B 1 128 ? 7.713 -36.543 45.491 1.00 32.70 153 TYR B N 1
ATOM 4023 C CA . TYR B 1 128 ? 8.106 -35.224 45.883 1.00 34.03 153 TYR B CA 1
ATOM 4024 C C . TYR B 1 128 ? 8.406 -35.043 47.369 1.00 36.05 153 TYR B C 1
ATOM 4025 O O . TYR B 1 128 ? 7.836 -35.692 48.256 1.00 37.44 153 TYR B O 1
ATOM 4034 N N . ARG B 1 129 ? 9.296 -34.076 47.615 1.00 36.61 154 ARG B N 1
ATOM 4035 C CA . ARG B 1 129 ? 9.622 -33.633 48.986 1.00 38.49 154 ARG B CA 1
ATOM 4036 C C . ARG B 1 129 ? 8.570 -32.644 49.475 1.00 39.30 154 ARG B C 1
ATOM 4037 O O . ARG B 1 129 ? 8.438 -31.570 48.931 1.00 38.64 154 ARG B O 1
ATOM 4045 N N . THR B 1 130 ? 7.772 -33.048 50.441 1.00 40.49 155 THR B N 1
ATOM 4046 C CA . THR B 1 130 ? 6.638 -32.283 50.885 1.00 41.83 155 THR B CA 1
ATOM 4047 C C . THR B 1 130 ? 7.080 -31.020 51.597 1.00 44.07 155 THR B C 1
ATOM 4048 O O . THR B 1 130 ? 6.425 -29.941 51.453 1.00 44.19 155 THR B O 1
ATOM 4052 N N . ASP B 1 131 ? 8.183 -31.140 52.353 1.00 45.13 156 ASP B N 1
ATOM 4053 C CA . ASP B 1 131 ? 8.748 -29.975 53.060 1.00 47.06 156 ASP B CA 1
ATOM 4054 C C . ASP B 1 131 ? 9.277 -28.944 52.074 1.00 45.77 156 ASP B C 1
ATOM 4055 O O . ASP B 1 131 ? 9.028 -27.749 52.236 1.00 46.94 156 ASP B O 1
ATOM 4060 N N . LEU B 1 132 ? 9.964 -29.394 51.041 1.00 43.93 157 LEU B N 1
ATOM 4061 C CA . LEU B 1 132 ? 10.550 -28.450 50.074 1.00 42.90 157 LEU B CA 1
ATOM 4062 C C . LEU B 1 132 ? 9.496 -27.840 49.156 1.00 41.83 157 LEU B C 1
ATOM 4063 O O . LEU B 1 132 ? 9.604 -26.665 48.772 1.00 42.51 157 LEU B O 1
ATOM 4068 N N . LEU B 1 133 ? 8.491 -28.613 48.765 1.00 40.56 158 LEU B N 1
ATOM 4069 C CA . LEU B 1 133 ? 7.355 -28.034 48.006 1.00 40.09 158 LEU B CA 1
ATOM 4070 C C . LEU B 1 133 ? 6.663 -26.952 48.845 1.00 42.53 158 LEU B C 1
ATOM 4071 O O . LEU B 1 133 ? 6.430 -25.824 48.386 1.00 41.75 158 LEU B O 1
ATOM 4076 N N . LYS B 1 134 ? 6.463 -27.235 50.122 1.00 44.72 159 LYS B N 1
ATOM 4077 C CA . LYS B 1 134 ? 5.753 -26.250 50.971 1.00 48.04 159 LYS B CA 1
ATOM 4078 C C . LYS B 1 134 ? 6.502 -24.912 51.070 1.00 48.92 159 LYS B C 1
ATOM 4079 O O . LYS B 1 134 ? 5.921 -23.815 51.153 1.00 49.77 159 LYS B O 1
ATOM 4085 N N . LYS B 1 135 ? 7.810 -25.020 51.079 1.00 49.05 160 LYS B N 1
ATOM 4086 C CA . LYS B 1 135 ? 8.694 -23.868 51.180 1.00 50.73 160 LYS B CA 1
ATOM 4087 C C . LYS B 1 135 ? 8.656 -22.950 49.944 1.00 48.44 160 LYS B C 1
ATOM 4088 O O . LYS B 1 135 ? 8.891 -21.752 50.043 1.00 48.62 160 LYS B O 1
ATOM 4094 N N . VAL B 1 136 ? 8.322 -23.511 48.778 1.00 45.26 161 VAL B N 1
ATOM 4095 C CA . VAL B 1 136 ? 8.135 -22.690 47.576 1.00 43.88 161 VAL B CA 1
ATOM 4096 C C . VAL B 1 136 ? 6.642 -22.426 47.297 1.00 43.56 161 VAL B C 1
ATOM 4097 O O . VAL B 1 136 ? 6.269 -22.092 46.162 1.00 42.60 161 VAL B O 1
ATOM 4101 N N . GLY B 1 137 ? 5.806 -22.609 48.336 1.00 44.39 162 GLY B N 1
ATOM 4102 C CA . GLY B 1 137 ? 4.395 -22.236 48.303 1.00 45.30 162 GLY B CA 1
ATOM 4103 C C . GLY B 1 137 ? 3.403 -23.313 47.873 1.00 44.48 162 GLY B C 1
ATOM 4104 O O . GLY B 1 137 ? 2.241 -22.986 47.596 1.00 45.33 162 GLY B O 1
ATOM 4105 N N . TYR B 1 138 ? 3.872 -24.562 47.719 1.00 42.83 163 TYR B N 1
ATOM 4106 C CA . TYR B 1 138 ? 3.027 -25.704 47.305 1.00 41.96 163 TYR B CA 1
ATOM 4107 C C . TYR B 1 138 ? 2.717 -26.627 48.514 1.00 43.16 163 TYR B C 1
ATOM 4108 O O . TYR B 1 138 ? 3.496 -27.463 48.888 1.00 41.74 163 TYR B O 1
ATOM 4117 N N . ASN B 1 139 ? 1.545 -26.413 49.101 1.00 46.05 164 ASN B N 1
ATOM 4118 C CA . ASN B 1 139 ? 1.008 -27.223 50.149 1.00 48.25 164 ASN B CA 1
ATOM 4119 C C . ASN B 1 139 ? 0.517 -28.576 49.678 1.00 47.60 164 ASN B C 1
ATOM 4120 O O . ASN B 1 139 ? 0.314 -29.427 50.521 1.00 48.82 164 ASN B O 1
ATOM 4125 N N . GLU B 1 140 ? 0.314 -28.765 48.387 1.00 46.63 165 GLU B N 1
ATOM 4126 C CA . GLU B 1 140 ? 0.043 -30.089 47.779 1.00 45.82 165 GLU B CA 1
ATOM 4127 C C . GLU B 1 140 ? 0.989 -30.311 46.592 1.00 42.65 165 GLU B C 1
ATOM 4128 O O . GLU B 1 140 ? 1.668 -29.362 46.149 1.00 41.85 165 GLU B O 1
ATOM 4134 N N . ALA B 1 141 ? 1.034 -31.530 46.043 1.00 40.65 166 ALA B N 1
ATOM 4135 C CA . ALA B 1 141 ? 1.874 -31.784 44.891 1.00 37.94 166 ALA B CA 1
ATOM 4136 C C . ALA B 1 141 ? 1.399 -30.928 43.730 1.00 37.64 166 ALA B C 1
ATOM 4137 O O . ALA B 1 141 ? 0.198 -30.674 43.601 1.00 38.60 166 ALA B O 1
ATOM 4139 N N . PRO B 1 142 ? 2.302 -30.534 42.851 1.00 36.52 167 PRO B N 1
ATOM 4140 C CA . PRO B 1 142 ? 1.837 -29.910 41.578 1.00 36.70 167 PRO B CA 1
ATOM 4141 C C . PRO B 1 142 ? 0.806 -30.772 40.850 1.00 36.82 167 PRO B C 1
ATOM 4142 O O . PRO B 1 142 ? 0.985 -32.009 40.807 1.00 35.54 167 PRO B O 1
ATOM 4146 N N . LYS B 1 143 ? -0.271 -30.148 40.362 1.00 36.72 168 LYS B N 1
ATOM 4147 C CA . LYS B 1 143 ? -1.437 -30.845 39.780 1.00 38.31 168 LYS B CA 1
ATOM 4148 C C . LYS B 1 143 ? -1.575 -30.668 38.268 1.00 35.46 168 LYS B C 1
ATOM 4149 O O . LYS B 1 143 ? -2.423 -31.299 37.662 1.00 36.66 168 LYS B O 1
ATOM 4155 N N . THR B 1 144 ? -0.809 -29.761 37.681 1.00 32.98 169 THR B N 1
ATOM 4156 C CA . THR B 1 144 ? -0.883 -29.445 36.267 1.00 31.47 169 THR B CA 1
ATOM 4157 C C . THR B 1 144 ? 0.531 -29.274 35.705 1.00 29.22 169 THR B C 1
ATOM 4158 O O . THR B 1 144 ? 1.471 -29.086 36.457 1.00 28.88 169 THR B O 1
ATOM 4162 N N . TRP B 1 145 ? 0.682 -29.405 34.391 1.00 28.24 170 TRP B N 1
ATOM 4163 C CA . TRP B 1 145 ? 1.991 -29.151 33.771 1.00 26.96 170 TRP B CA 1
ATOM 4164 C C . TRP B 1 145 ? 2.556 -27.780 34.176 1.00 28.28 170 TRP B C 1
ATOM 4165 O O . TRP B 1 145 ? 3.759 -27.642 34.429 1.00 27.40 170 TRP B O 1
ATOM 4176 N N . ASP B 1 146 ? 1.700 -26.768 34.178 1.00 30.46 171 ASP B N 1
ATOM 4177 C CA . ASP B 1 146 ? 2.096 -25.404 34.574 1.00 31.71 171 ASP B CA 1
ATOM 4178 C C . ASP B 1 146 ? 2.649 -25.389 36.021 1.00 31.60 171 ASP B C 1
ATOM 4179 O O . ASP B 1 146 ? 3.673 -24.742 36.298 1.00 30.57 171 ASP B O 1
ATOM 4184 N N . GLU B 1 147 ? 1.937 -26.031 36.952 1.00 31.55 172 GLU B N 1
ATOM 4185 C CA . GLU B 1 147 ? 2.417 -26.132 38.310 1.00 31.91 172 GLU B CA 1
ATOM 4186 C C . GLU B 1 147 ? 3.717 -26.912 38.443 1.00 29.92 172 GLU B C 1
ATOM 4187 O O . GLU B 1 147 ? 4.597 -26.495 39.182 1.00 29.74 172 GLU B O 1
ATOM 4193 N N . LEU B 1 148 ? 3.859 -28.035 37.724 1.00 28.38 173 LEU B N 1
ATOM 4194 C CA . LEU B 1 148 ? 5.105 -28.791 37.752 1.00 27.21 173 LEU B CA 1
ATOM 4195 C C . LEU B 1 148 ? 6.291 -27.919 37.331 1.00 26.99 173 LEU B C 1
ATOM 4196 O O . LEU B 1 148 ? 7.313 -27.873 37.989 1.00 27.30 173 LEU B O 1
ATOM 4201 N N . SER B 1 149 ? 6.120 -27.252 36.189 1.00 27.25 174 SER B N 1
ATOM 4202 C CA . SER B 1 149 ? 7.101 -26.260 35.705 1.00 27.93 174 SER B CA 1
ATOM 4203 C C . SER B 1 149 ? 7.438 -25.124 36.727 1.00 28.81 174 SER B C 1
ATOM 4204 O O . SER B 1 149 ? 8.598 -24.790 36.980 1.00 29.01 174 SER B O 1
ATOM 4207 N N . ASP B 1 150 ? 6.398 -24.562 37.312 1.00 29.31 175 ASP B N 1
ATOM 4208 C CA . ASP B 1 150 ? 6.508 -23.456 38.265 1.00 31.06 175 ASP B CA 1
ATOM 4209 C C . ASP B 1 150 ? 7.233 -23.918 39.516 1.00 31.31 175 ASP B C 1
ATOM 4210 O O . ASP B 1 150 ? 8.267 -23.331 39.905 1.00 32.65 175 ASP B O 1
ATOM 4215 N N . ALA B 1 151 ? 6.704 -24.971 40.160 1.00 31.13 176 ALA B N 1
ATOM 4216 C CA . ALA B 1 151 ? 7.345 -25.483 41.376 1.00 32.21 176 ALA B CA 1
ATOM 4217 C C . ALA B 1 151 ? 8.789 -25.868 41.081 1.00 30.98 176 ALA B C 1
ATOM 4218 O O . ALA B 1 151 ? 9.689 -25.503 41.845 1.00 32.48 176 ALA B O 1
ATOM 4220 N N . ALA B 1 152 ? 9.024 -26.562 39.978 1.00 29.40 177 ALA B N 1
ATOM 4221 C CA . ALA B 1 152 ? 10.390 -26.993 39.639 1.00 29.33 177 ALA B CA 1
ATOM 4222 C C . ALA B 1 152 ? 11.383 -25.827 39.462 1.00 30.15 177 ALA B C 1
ATOM 4223 O O . ALA B 1 152 ? 12.511 -25.869 39.959 1.00 30.81 177 ALA B O 1
ATOM 4225 N N . LEU B 1 153 ? 10.939 -24.752 38.817 1.00 30.21 178 LEU B N 1
ATOM 4226 C CA . LEU B 1 153 ? 11.806 -23.636 38.625 1.00 31.12 178 LEU B CA 1
ATOM 4227 C C . LEU B 1 153 ? 12.086 -22.943 39.978 1.00 32.63 178 LEU B C 1
ATOM 4228 O O . LEU B 1 153 ? 13.238 -22.606 40.253 1.00 33.51 178 LEU B O 1
ATOM 4233 N N . LYS B 1 154 ? 11.056 -22.729 40.785 1.00 32.97 179 LYS B N 1
ATOM 4234 C CA . LYS B 1 154 ? 11.235 -22.107 42.121 1.00 35.01 179 LYS B CA 1
ATOM 4235 C C . LYS B 1 154 ? 12.219 -22.933 42.994 1.00 36.05 179 LYS B C 1
ATOM 4236 O O . LYS B 1 154 ? 13.101 -22.377 43.641 1.00 37.16 179 LYS B O 1
ATOM 4242 N N . LEU B 1 155 ? 12.106 -24.258 42.912 1.00 35.63 180 LEU B N 1
ATOM 4243 C CA . LEU B 1 155 ? 13.052 -25.155 43.560 1.00 36.83 180 LEU B CA 1
ATOM 4244 C C . LEU B 1 155 ? 14.464 -25.025 43.007 1.00 37.33 180 LEU B C 1
ATOM 4245 O O . LEU B 1 155 ? 15.415 -24.931 43.795 1.00 38.91 180 LEU B O 1
ATOM 4250 N N . SER B 1 156 ? 14.616 -24.960 41.669 1.00 36.25 181 SER B N 1
ATOM 4251 C CA . SER B 1 156 ? 15.971 -24.794 41.091 1.00 37.46 181 SER B CA 1
ATOM 4252 C C . SER B 1 156 ? 16.626 -23.468 41.485 1.00 38.78 181 SER B C 1
ATOM 4253 O O . SER B 1 156 ? 17.841 -23.418 41.594 1.00 39.75 181 SER B O 1
ATOM 4256 N N . LYS B 1 157 ? 15.800 -22.440 41.742 1.00 38.77 182 LYS B N 1
ATOM 4257 C CA . LYS B 1 157 ? 16.255 -21.119 42.191 1.00 40.48 182 LYS B CA 1
ATOM 4258 C C . LYS B 1 157 ? 16.758 -21.087 43.613 1.00 42.18 182 LYS B C 1
ATOM 4259 O O . LYS B 1 157 ? 17.282 -20.085 44.016 1.00 44.78 182 LYS B O 1
ATOM 4265 N N . ARG B 1 158 ? 16.695 -22.189 44.375 1.00 42.20 183 ARG B N 1
ATOM 4266 C CA . ARG B 1 158 ? 17.415 -22.285 45.653 1.00 44.56 183 ARG B CA 1
ATOM 4267 C C . ARG B 1 158 ? 18.920 -22.070 45.493 1.00 46.60 183 ARG B C 1
ATOM 4268 O O . ARG B 1 158 ? 19.527 -21.543 46.357 1.00 48.19 183 ARG B O 1
ATOM 4276 N N . GLY B 1 159 ? 19.495 -22.509 44.376 1.00 46.50 184 GLY B N 1
ATOM 4277 C CA . GLY B 1 159 ? 20.899 -22.214 44.098 1.00 49.49 184 GLY B CA 1
ATOM 4278 C C . GLY B 1 159 ? 21.461 -23.067 43.003 1.00 49.73 184 GLY B C 1
ATOM 4279 O O . GLY B 1 159 ? 20.771 -23.871 42.408 1.00 47.84 184 GLY B O 1
ATOM 4280 N N . LYS B 1 160 ? 22.735 -22.883 42.759 1.00 60.83 185 LYS B N 1
ATOM 4281 C CA . LYS B 1 160 ? 23.374 -23.302 41.495 1.00 61.77 185 LYS B CA 1
ATOM 4282 C C . LYS B 1 160 ? 23.191 -24.782 41.106 1.00 58.96 185 LYS B C 1
ATOM 4283 O O . LYS B 1 160 ? 22.733 -25.162 40.003 1.00 58.81 185 LYS B O 1
ATOM 4289 N N . ASP B 1 161 ? 23.557 -25.616 42.061 1.00 58.20 186 ASP B N 1
ATOM 4290 C CA . ASP B 1 161 ? 23.532 -27.057 41.899 1.00 55.32 186 ASP B CA 1
ATOM 4291 C C . ASP B 1 161 ? 22.341 -27.667 42.613 1.00 51.96 186 ASP B C 1
ATOM 4292 O O . ASP B 1 161 ? 22.389 -28.809 43.016 1.00 51.34 186 ASP B O 1
ATOM 4297 N N . MET B 1 162 ? 21.261 -26.900 42.738 1.00 50.29 187 MET B N 1
ATOM 4298 C CA . MET B 1 162 ? 19.973 -27.382 43.218 1.00 47.95 187 MET B CA 1
ATOM 4299 C C . MET B 1 162 ? 19.004 -27.417 42.027 1.00 44.45 187 MET B C 1
ATOM 4300 O O . MET B 1 162 ? 19.041 -26.522 41.181 1.00 43.62 187 MET B O 1
ATOM 4305 N N . TYR B 1 163 ? 18.152 -28.438 41.986 1.00 41.27 188 TYR B N 1
ATOM 4306 C CA . TYR B 1 163 ? 17.223 -28.671 40.882 1.00 38.58 188 TYR B CA 1
ATOM 4307 C C . TYR B 1 163 ? 15.767 -28.658 41.379 1.00 37.68 188 TYR B C 1
ATOM 4308 O O . TYR B 1 163 ? 15.489 -28.305 42.529 1.00 38.97 188 TYR B O 1
ATOM 4317 N N . GLY B 1 164 ? 14.850 -28.953 40.452 1.00 35.87 189 GLY B N 1
ATOM 4318 C CA . GLY B 1 164 ? 13.437 -29.068 40.713 1.00 34.77 189 GLY B CA 1
ATOM 4319 C C . GLY B 1 164 ? 12.719 -30.320 40.295 1.00 32.98 189 GLY B C 1
ATOM 4320 O O . GLY B 1 164 ? 11.723 -30.647 40.932 1.00 33.05 189 GLY B O 1
ATOM 4321 N N . PHE B 1 165 ? 13.212 -31.041 39.275 1.00 31.57 190 PHE B N 1
ATOM 4322 C CA . PHE B 1 165 ? 12.501 -32.164 38.742 1.00 29.98 190 PHE B CA 1
ATOM 4323 C C . PHE B 1 165 ? 13.481 -33.011 37.873 1.00 29.74 190 PHE B C 1
ATOM 4324 O O . PHE B 1 165 ? 14.274 -32.486 37.145 1.00 31.32 190 PHE B O 1
ATOM 4332 N N . ALA B 1 166 ? 13.416 -34.315 37.920 1.00 28.49 191 ALA B N 1
ATOM 4333 C CA . ALA B 1 166 ? 14.313 -35.143 37.115 1.00 27.48 191 ALA B CA 1
ATOM 4334 C C . ALA B 1 166 ? 13.576 -35.629 35.861 1.00 25.37 191 ALA B C 1
ATOM 4335 O O . ALA B 1 166 ? 12.430 -36.062 35.953 1.00 24.57 191 ALA B O 1
ATOM 4337 N N . ILE B 1 167 ? 14.269 -35.569 34.721 1.00 24.81 192 ILE B N 1
ATOM 4338 C CA . ILE B 1 167 ? 13.874 -36.249 33.511 1.00 23.54 192 ILE B CA 1
ATOM 4339 C C . ILE B 1 167 ? 14.964 -37.243 33.199 1.00 23.61 192 ILE B C 1
ATOM 4340 O O . ILE B 1 167 ? 16.094 -36.849 32.956 1.00 24.61 192 ILE B O 1
ATOM 4345 N N . ASP B 1 168 ? 14.642 -38.548 33.288 1.00 23.04 193 ASP B N 1
ATOM 4346 C CA . ASP B 1 168 ? 15.582 -39.610 33.123 1.00 23.42 193 ASP B CA 1
ATOM 4347 C C . ASP B 1 168 ? 15.765 -39.805 31.602 1.00 22.83 193 ASP B C 1
ATOM 4348 O O . ASP B 1 168 ? 14.844 -40.275 30.876 1.00 21.59 193 ASP B O 1
ATOM 4353 N N . PRO B 1 169 ? 16.943 -39.479 31.107 1.00 23.89 194 PRO B N 1
ATOM 4354 C CA . PRO B 1 169 ? 17.164 -39.572 29.640 1.00 23.96 194 PRO B CA 1
ATOM 4355 C C . PRO B 1 169 ? 17.141 -41.002 29.065 1.00 24.15 194 PRO B C 1
ATOM 4356 O O . PRO B 1 169 ? 17.100 -41.175 27.836 1.00 23.89 194 PRO B O 1
ATOM 4360 N N . ASN B 1 170 ? 17.206 -42.010 29.941 1.00 25.19 195 ASN B N 1
ATOM 4361 C CA . ASN B 1 170 ? 17.151 -43.444 29.551 1.00 25.87 195 ASN B CA 1
ATOM 4362 C C . ASN B 1 170 ? 15.807 -44.082 29.781 1.00 24.75 195 ASN B C 1
ATOM 4363 O O . ASN B 1 170 ? 15.649 -45.255 29.526 1.00 24.63 195 ASN B O 1
ATOM 4368 N N . GLU B 1 171 ? 14.826 -43.315 30.287 1.00 23.76 196 GLU B N 1
ATOM 4369 C CA . GLU B 1 171 ? 13.515 -43.869 30.590 1.00 22.91 196 GLU B CA 1
ATOM 4370 C C . GLU B 1 171 ? 12.661 -43.923 29.344 1.00 22.09 196 GLU B C 1
ATOM 4371 O O . GLU B 1 171 ? 12.248 -42.885 28.794 1.00 22.01 196 GLU B O 1
ATOM 4377 N N . GLN B 1 172 ? 12.337 -45.104 28.891 1.00 22.38 197 GLN B N 1
ATOM 4378 C CA . GLN B 1 172 ? 11.543 -45.305 27.652 1.00 21.89 197 GLN B CA 1
ATOM 4379 C C . GLN B 1 172 ? 10.180 -44.664 27.696 1.00 21.40 197 GLN B C 1
ATOM 4380 O O . GLN B 1 172 ? 9.668 -44.221 26.677 1.00 21.57 197 GLN B O 1
ATOM 4386 N N . THR B 1 173 ? 9.559 -44.640 28.872 1.00 21.73 198 THR B N 1
ATOM 4387 C CA . THR B 1 173 ? 8.202 -44.135 28.986 1.00 21.68 198 THR B CA 1
ATOM 4388 C C . THR B 1 173 ? 8.000 -42.619 28.983 1.00 21.01 198 THR B C 1
ATOM 4389 O O . THR B 1 173 ? 6.904 -42.157 28.670 1.00 20.71 198 THR B O 1
ATOM 4393 N N . THR B 1 174 ? 9.021 -41.837 29.356 1.00 20.58 199 THR B N 1
ATOM 4394 C CA . THR B 1 174 ? 8.760 -40.446 29.750 1.00 20.43 199 THR B CA 1
ATOM 4395 C C . THR B 1 174 ? 8.163 -39.588 28.634 1.00 19.51 199 THR B C 1
ATOM 4396 O O . THR B 1 174 ? 7.101 -38.993 28.817 1.00 19.17 199 THR B O 1
ATOM 4400 N N . GLY B 1 175 ? 8.815 -39.557 27.478 1.00 19.09 200 GLY B N 1
ATOM 4401 C CA . GLY B 1 175 ? 8.329 -38.682 26.421 1.00 19.06 200 GLY B CA 1
ATOM 4402 C C . GLY B 1 175 ? 6.925 -39.164 25.954 1.00 18.93 200 GLY B C 1
ATOM 4403 O O . GLY B 1 175 ? 6.037 -38.339 25.698 1.00 18.52 200 GLY B O 1
ATOM 4404 N N . PHE B 1 176 ? 6.746 -40.499 25.870 1.00 19.20 201 PHE B N 1
ATOM 4405 C CA . PHE B 1 176 ? 5.457 -41.062 25.455 1.00 19.65 201 PHE B CA 1
ATOM 4406 C C . PHE B 1 176 ? 4.318 -40.780 26.494 1.00 20.33 201 PHE B C 1
ATOM 4407 O O . PHE B 1 176 ? 3.176 -40.432 26.110 1.00 20.23 201 PHE B O 1
ATOM 4415 N N . ILE B 1 177 ? 4.660 -40.848 27.780 1.00 20.72 202 ILE B N 1
ATOM 4416 C CA . ILE B 1 177 ? 3.658 -40.526 28.816 1.00 21.46 202 ILE B CA 1
ATOM 4417 C C . ILE B 1 177 ? 3.202 -39.095 28.639 1.00 21.49 202 ILE B C 1
ATOM 4418 O O . ILE B 1 177 ? 1.977 -38.846 28.521 1.00 22.06 202 ILE B O 1
ATOM 4423 N N . PHE B 1 178 ? 4.162 -38.137 28.600 1.00 21.03 203 PHE B N 1
ATOM 4424 C CA . PHE B 1 178 ? 3.773 -36.751 28.512 1.00 21.39 203 PHE B CA 1
ATOM 4425 C C . PHE B 1 178 ? 3.065 -36.467 27.167 1.00 21.27 203 PHE B C 1
ATOM 4426 O O . PHE B 1 178 ? 2.135 -35.725 27.114 1.00 21.91 203 PHE B O 1
ATOM 4434 N N . GLY B 1 179 ? 3.441 -37.179 26.116 1.00 20.60 204 GLY B N 1
ATOM 4435 C CA . GLY B 1 179 ? 2.842 -36.939 24.828 1.00 21.06 204 GLY B CA 1
ATOM 4436 C C . GLY B 1 179 ? 1.343 -37.203 24.835 1.00 21.85 204 GLY B C 1
ATOM 4437 O O . GLY B 1 179 ? 0.546 -36.368 24.324 1.00 21.99 204 GLY B O 1
ATOM 4438 N N . ARG B 1 180 ? 0.964 -38.339 25.434 1.00 22.11 205 ARG B N 1
ATOM 4439 C CA . ARG B 1 180 ? -0.447 -38.686 25.556 1.00 23.93 205 ARG B CA 1
ATOM 4440 C C . ARG B 1 180 ? -1.195 -37.728 26.473 1.00 24.44 205 ARG B C 1
ATOM 4441 O O . ARG B 1 180 ? -2.377 -37.433 26.222 1.00 25.15 205 ARG B O 1
ATOM 4449 N N . GLN B 1 181 ? -0.494 -37.192 27.491 1.00 20.89 206 GLN B N 1
ATOM 4450 C CA . GLN B 1 181 ? -1.073 -36.195 28.347 1.00 21.99 206 GLN B CA 1
ATOM 4451 C C . GLN B 1 181 ? -1.450 -34.894 27.596 1.00 22.65 206 GLN B C 1
ATOM 4452 O O . GLN B 1 181 ? -2.403 -34.205 27.995 1.00 23.84 206 GLN B O 1
ATOM 4458 N N . ASN B 1 182 ? -0.709 -34.582 26.551 1.00 21.94 207 ASN B N 1
ATOM 4459 C CA . ASN B 1 182 ? -0.990 -33.464 25.692 1.00 22.80 207 ASN B CA 1
ATOM 4460 C C . ASN B 1 182 ? -1.821 -33.805 24.456 1.00 23.57 207 ASN B C 1
ATOM 4461 O O . ASN B 1 182 ? -1.823 -33.057 23.472 1.00 23.12 207 ASN B O 1
ATOM 4466 N N . GLY B 1 183 ? -2.522 -34.915 24.514 1.00 24.25 208 GLY B N 1
ATOM 4467 C CA . GLY B 1 183 ? -3.426 -35.254 23.462 1.00 25.69 208 GLY B CA 1
ATOM 4468 C C . GLY B 1 183 ? -2.744 -35.979 22.321 1.00 24.89 208 GLY B C 1
ATOM 4469 O O . GLY B 1 183 ? -3.428 -36.248 21.371 1.00 26.58 208 GLY B O 1
ATOM 4470 N N . SER B 1 184 ? -1.445 -36.294 22.351 1.00 23.59 209 SER B N 1
ATOM 4471 C CA . SER B 1 184 ? -0.876 -37.079 21.211 1.00 22.94 209 SER B CA 1
ATOM 4472 C C . SER B 1 184 ? -1.285 -38.564 21.340 1.00 24.06 209 SER B C 1
ATOM 4473 O O . SER B 1 184 ? -1.042 -39.208 22.376 1.00 24.20 209 SER B O 1
ATOM 4476 N N . PRO B 1 185 ? -1.834 -39.140 20.255 1.00 25.21 210 PRO B N 1
ATOM 4477 C CA . PRO B 1 185 ? -2.000 -40.595 20.266 1.00 25.46 210 PRO B CA 1
ATOM 4478 C C . PRO B 1 185 ? -0.707 -41.382 19.949 1.00 23.82 210 PRO B C 1
ATOM 4479 O O . PRO B 1 185 ? -0.736 -42.637 19.927 1.00 23.51 210 PRO B O 1
ATOM 4483 N N . LEU B 1 186 ? 0.362 -40.675 19.577 1.00 22.07 211 LEU B N 1
ATOM 4484 C CA . LEU B 1 186 ? 1.676 -41.235 19.258 1.00 21.40 211 LEU B CA 1
ATOM 4485 C C . LEU B 1 186 ? 1.680 -41.846 17.887 1.00 21.55 211 LEU B C 1
ATOM 4486 O O . LEU B 1 186 ? 2.553 -41.549 17.070 1.00 21.19 211 LEU B O 1
ATOM 4491 N N . PHE B 1 187 ? 0.730 -42.750 17.638 1.00 22.99 212 PHE B N 1
ATOM 4492 C CA . PHE B 1 187 ? 0.358 -43.233 16.249 1.00 24.33 212 PHE B CA 1
ATOM 4493 C C . PHE B 1 187 ? -1.122 -42.899 16.045 1.00 26.22 212 PHE B C 1
ATOM 4494 O O . PHE B 1 187 ? -1.936 -43.089 16.933 1.00 26.53 212 PHE B O 1
ATOM 4502 N N . ASP B 1 188 ? -1.447 -42.347 14.893 1.00 27.10 213 ASP B N 1
ATOM 4503 C CA . ASP B 1 188 ? -2.787 -41.936 14.591 1.00 28.98 213 ASP B CA 1
ATOM 4504 C C . ASP B 1 188 ? -3.666 -43.107 14.228 1.00 31.26 213 ASP B C 1
ATOM 4505 O O . ASP B 1 188 ? -3.221 -44.251 14.277 1.00 31.15 213 ASP B O 1
ATOM 4510 N N . LYS B 1 189 ? -4.905 -42.836 13.894 1.00 33.53 214 LYS B N 1
ATOM 4511 C CA . LYS B 1 189 ? -5.872 -43.913 13.629 1.00 36.52 214 LYS B CA 1
ATOM 4512 C C . LYS B 1 189 ? -5.416 -44.865 12.538 1.00 35.83 214 LYS B C 1
ATOM 4513 O O . LYS B 1 189 ? -5.828 -45.988 12.546 1.00 37.89 214 LYS B O 1
ATOM 4519 N N . ASP B 1 190 ? -4.606 -44.411 11.583 1.00 33.71 215 ASP B N 1
ATOM 4520 C CA . ASP B 1 190 ? -4.100 -45.259 10.533 1.00 33.53 215 ASP B CA 1
ATOM 4521 C C . ASP B 1 190 ? -2.789 -45.978 10.869 1.00 30.91 215 ASP B C 1
ATOM 4522 O O . ASP B 1 190 ? -2.314 -46.730 10.061 1.00 30.08 215 ASP B O 1
ATOM 4527 N N . GLY B 1 191 ? -2.217 -45.742 12.046 1.00 28.75 216 GLY B N 1
ATOM 4528 C CA . GLY B 1 191 ? -0.916 -46.275 12.453 1.00 27.48 216 GLY B CA 1
ATOM 4529 C C . GLY B 1 191 ? 0.279 -45.416 12.065 1.00 25.67 216 GLY B C 1
ATOM 4530 O O . GLY B 1 191 ? 1.418 -45.830 12.244 1.00 24.61 216 GLY B O 1
ATOM 4531 N N . THR B 1 192 ? 0.031 -44.233 11.498 1.00 25.18 217 THR B N 1
ATOM 4532 C CA . THR B 1 192 ? 1.112 -43.324 11.127 1.00 24.33 217 THR B CA 1
ATOM 4533 C C . THR B 1 192 ? 1.709 -42.686 12.365 1.00 22.59 217 THR B C 1
ATOM 4534 O O . THR B 1 192 ? 0.956 -42.079 13.154 1.00 22.67 217 THR B O 1
ATOM 4538 N N . PRO B 1 193 ? 3.018 -42.740 12.569 1.00 21.77 218 PRO B N 1
ATOM 4539 C CA . PRO B 1 193 ? 3.555 -41.943 13.719 1.00 20.65 218 PRO B CA 1
ATOM 4540 C C . PRO B 1 193 ? 3.332 -40.477 13.553 1.00 20.30 218 PRO B C 1
ATOM 4541 O O . PRO B 1 193 ? 3.430 -39.966 12.426 1.00 20.14 218 PRO B O 1
ATOM 4545 N N . VAL B 1 194 ? 3.032 -39.819 14.679 1.00 20.12 219 VAL B N 1
ATOM 4546 C CA . VAL B 1 194 ? 2.727 -38.379 14.732 1.00 20.30 219 VAL B CA 1
ATOM 4547 C C . VAL B 1 194 ? 3.622 -37.649 15.755 1.00 19.48 219 VAL B C 1
ATOM 4548 O O . VAL B 1 194 ? 3.242 -36.610 16.379 1.00 18.80 219 VAL B O 1
ATOM 4552 N N . PHE B 1 195 ? 4.856 -38.135 15.877 1.00 18.76 220 PHE B N 1
ATOM 4553 C CA . PHE B 1 195 ? 5.825 -37.526 16.829 1.00 18.62 220 PHE B CA 1
ATOM 4554 C C . PHE B 1 195 ? 6.301 -36.144 16.377 1.00 19.03 220 PHE B C 1
ATOM 4555 O O . PHE B 1 195 ? 6.767 -35.340 17.193 1.00 18.62 220 PHE B O 1
ATOM 4563 N N . ASN B 1 196 ? 6.090 -35.862 15.082 1.00 19.65 221 ASN B N 1
ATOM 4564 C CA . ASN B 1 196 ? 6.341 -34.526 14.549 1.00 20.45 221 ASN B CA 1
ATOM 4565 C C . ASN B 1 196 ? 5.147 -33.602 14.383 1.00 21.32 221 ASN B C 1
ATOM 4566 O O . ASN B 1 196 ? 5.276 -32.501 13.816 1.00 21.56 221 ASN B O 1
ATOM 4571 N N . LYS B 1 197 ? 4.032 -33.994 14.967 1.00 22.23 222 LYS B N 1
ATOM 4572 C CA . LYS B 1 197 ? 2.858 -33.136 15.033 1.00 23.91 222 LYS B CA 1
ATOM 4573 C C . LYS B 1 197 ? 2.874 -32.323 16.291 1.00 23.08 222 LYS B C 1
ATOM 4574 O O . LYS B 1 197 ? 3.488 -32.687 17.271 1.00 22.04 222 LYS B O 1
ATOM 4580 N N . LYS B 1 198 ? 2.077 -31.284 16.281 1.00 23.85 223 LYS B N 1
ATOM 4581 C CA . LYS B 1 198 ? 2.101 -30.293 17.343 1.00 25.04 223 LYS B CA 1
ATOM 4582 C C . LYS B 1 198 ? 1.952 -30.842 18.760 1.00 23.83 223 LYS B C 1
ATOM 4583 O O . LYS B 1 198 ? 2.707 -30.437 19.672 1.00 23.06 223 LYS B O 1
ATOM 4589 N N . PRO B 1 199 ? 1.005 -31.747 18.995 1.00 23.59 224 PRO B N 1
ATOM 4590 C CA . PRO B 1 199 ? 0.857 -32.186 20.392 1.00 23.28 224 PRO B CA 1
ATOM 4591 C C . PRO B 1 199 ? 2.151 -32.829 20.994 1.00 21.73 224 PRO B C 1
ATOM 4592 O O . PRO B 1 199 ? 2.536 -32.553 22.148 1.00 21.23 224 PRO B O 1
ATOM 4596 N N . PHE B 1 200 ? 2.840 -33.619 20.145 1.00 20.80 225 PHE B N 1
ATOM 4597 C CA . PHE B 1 200 ? 4.088 -34.221 20.539 1.00 19.63 225 PHE B CA 1
ATOM 4598 C C . PHE B 1 200 ? 5.250 -33.257 20.575 1.00 19.10 225 PHE B C 1
ATOM 4599 O O . PHE B 1 200 ? 6.032 -33.255 21.553 1.00 18.76 225 PHE B O 1
ATOM 4607 N N . VAL B 1 201 ? 5.350 -32.386 19.557 1.00 19.65 226 VAL B N 1
ATOM 4608 C CA . VAL B 1 201 ? 6.424 -31.440 19.468 1.00 20.04 226 VAL B CA 1
ATOM 4609 C C . VAL B 1 201 ? 6.360 -30.516 20.688 1.00 20.55 226 VAL B C 1
ATOM 4610 O O . VAL B 1 201 ? 7.355 -30.314 21.324 1.00 20.34 226 VAL B O 1
ATOM 4614 N N . ASP B 1 202 ? 5.172 -30.017 21.029 1.00 21.58 227 ASP B N 1
ATOM 4615 C CA . ASP B 1 202 ? 4.988 -29.225 22.233 1.00 22.77 227 ASP B CA 1
ATOM 4616 C C . ASP B 1 202 ? 5.338 -29.964 23.515 1.00 22.33 227 ASP B C 1
ATOM 4617 O O . ASP B 1 202 ? 5.785 -29.328 24.448 1.00 21.77 227 ASP B O 1
ATOM 4622 N N . THR B 1 203 ? 5.096 -31.264 23.527 1.00 21.58 228 THR B N 1
ATOM 4623 C CA . THR B 1 203 ? 5.471 -32.134 24.662 1.00 21.46 228 THR B CA 1
ATOM 4624 C C . THR B 1 203 ? 6.979 -32.135 24.881 1.00 20.66 228 THR B C 1
ATOM 4625 O O . THR B 1 203 ? 7.461 -31.889 26.010 1.00 21.23 228 THR B O 1
ATOM 4629 N N . VAL B 1 204 ? 7.720 -32.347 23.791 1.00 20.19 229 VAL B N 1
ATOM 4630 C CA . VAL B 1 204 ? 9.161 -32.363 23.886 1.00 19.72 229 VAL B CA 1
ATOM 4631 C C . VAL B 1 204 ? 9.745 -30.984 24.231 1.00 20.15 229 VAL B C 1
ATOM 4632 O O . VAL B 1 204 ? 10.654 -30.889 25.065 1.00 21.21 229 VAL B O 1
ATOM 4636 N N . THR B 1 205 ? 9.168 -29.915 23.685 1.00 20.23 230 THR B N 1
ATOM 4637 C CA . THR B 1 205 ? 9.479 -28.582 24.106 1.00 21.21 230 THR B CA 1
ATOM 4638 C C . THR B 1 205 ? 9.261 -28.361 25.603 1.00 21.49 230 THR B C 1
ATOM 4639 O O . THR B 1 205 ? 10.107 -27.785 26.273 1.00 22.37 230 THR B O 1
ATOM 4643 N N . TYR B 1 206 ? 8.128 -28.819 26.103 1.00 21.48 231 TYR B N 1
ATOM 4644 C CA . TYR B 1 206 ? 7.825 -28.699 27.509 1.00 21.73 231 TYR B CA 1
ATOM 4645 C C . TYR B 1 206 ? 8.859 -29.471 28.411 1.00 21.95 231 TYR B C 1
ATOM 4646 O O . TYR B 1 206 ? 9.405 -28.931 29.404 1.00 21.95 231 TYR B O 1
ATOM 4655 N N . LEU B 1 207 ? 9.180 -30.686 28.029 1.00 21.15 232 LEU B N 1
ATOM 4656 C CA . LEU B 1 207 ? 10.209 -31.425 28.801 1.00 21.59 232 LEU B CA 1
ATOM 4657 C C . LEU B 1 207 ? 11.571 -30.697 28.702 1.00 21.96 232 LEU B C 1
ATOM 4658 O O . LEU B 1 207 ? 12.274 -30.580 29.709 1.00 22.65 232 LEU B O 1
ATOM 4663 N N . ASP B 1 208 ? 11.907 -30.177 27.531 1.00 22.02 233 ASP B N 1
ATOM 4664 C CA . ASP B 1 208 ? 13.183 -29.499 27.352 1.00 23.01 233 ASP B CA 1
ATOM 4665 C C . ASP B 1 208 ? 13.209 -28.205 28.148 1.00 24.47 233 ASP B C 1
ATOM 4666 O O . ASP B 1 208 ? 14.317 -27.712 28.460 1.00 25.54 233 ASP B O 1
ATOM 4671 N N . SER B 1 209 ? 12.033 -27.610 28.408 1.00 24.27 234 SER B N 1
ATOM 4672 C CA . SER B 1 209 ? 11.979 -26.391 29.194 1.00 25.27 234 SER B CA 1
ATOM 4673 C C . SER B 1 209 ? 12.671 -26.538 30.537 1.00 25.67 234 SER B C 1
ATOM 4674 O O . SER B 1 209 ? 13.370 -25.604 30.988 1.00 27.28 234 SER B O 1
ATOM 4677 N N . PHE B 1 210 ? 12.527 -27.693 31.183 1.00 24.89 235 PHE B N 1
ATOM 4678 C CA . PHE B 1 210 ? 13.188 -27.922 32.436 1.00 26.17 235 PHE B CA 1
ATOM 4679 C C . PHE B 1 210 ? 14.683 -28.005 32.297 1.00 27.16 235 PHE B C 1
ATOM 4680 O O . PHE B 1 210 ? 15.440 -27.564 33.209 1.00 28.61 235 PHE B O 1
ATOM 4688 N N . ILE B 1 211 ? 15.119 -28.658 31.223 1.00 27.05 236 ILE B N 1
ATOM 4689 C CA . ILE B 1 211 ? 16.541 -28.727 30.933 1.00 28.61 236 ILE B CA 1
ATOM 4690 C C . ILE B 1 211 ? 17.103 -27.313 30.692 1.00 30.61 236 ILE B C 1
ATOM 4691 O O . ILE B 1 211 ? 18.090 -26.905 31.316 1.00 30.71 236 ILE B O 1
ATOM 4696 N N . LYS B 1 212 ? 16.467 -26.583 29.771 1.00 27.22 237 LYS B N 1
ATOM 4697 C CA . LYS B 1 212 ? 17.008 -25.276 29.379 1.00 30.04 237 LYS B CA 1
ATOM 4698 C C . LYS B 1 212 ? 16.992 -24.241 30.509 1.00 31.68 237 LYS B C 1
ATOM 4699 O O . LYS B 1 212 ? 17.881 -23.412 30.593 1.00 33.09 237 LYS B O 1
ATOM 4705 N N . ASN B 1 213 ? 15.989 -24.314 31.393 1.00 31.94 238 ASN B N 1
ATOM 4706 C CA . ASN B 1 213 ? 15.906 -23.365 32.493 1.00 33.71 238 ASN B CA 1
ATOM 4707 C C . ASN B 1 213 ? 16.656 -23.765 33.752 1.00 34.32 238 ASN B C 1
ATOM 4708 O O . ASN B 1 213 ? 16.673 -23.041 34.702 1.00 33.98 238 ASN B O 1
ATOM 4713 N N . GLY B 1 214 ? 17.336 -24.921 33.676 1.00 33.22 239 GLY B N 1
ATOM 4714 C CA . GLY B 1 214 ? 18.189 -25.390 34.724 1.00 34.79 239 GLY B CA 1
ATOM 4715 C C . GLY B 1 214 ? 17.476 -26.124 35.847 1.00 35.19 239 GLY B C 1
ATOM 4716 O O . GLY B 1 214 ? 18.121 -26.491 36.806 1.00 36.23 239 GLY B O 1
ATOM 4717 N N . SER B 1 215 ? 16.175 -26.370 35.741 1.00 33.33 240 SER B N 1
ATOM 4718 C CA . SER B 1 215 ? 15.440 -27.094 36.772 1.00 33.54 240 SER B CA 1
ATOM 4719 C C . SER B 1 215 ? 15.510 -28.610 36.718 1.00 31.95 240 SER B C 1
ATOM 4720 O O . SER B 1 215 ? 15.146 -29.284 37.675 1.00 32.51 240 SER B O 1
ATOM 4723 N N . ALA B 1 216 ? 15.939 -29.180 35.600 1.00 32.12 241 ALA B N 1
ATOM 4724 C CA . ALA B 1 216 ? 16.217 -30.606 35.496 1.00 30.57 241 ALA B CA 1
ATOM 4725 C C . ALA B 1 216 ? 17.693 -30.734 35.139 1.00 31.43 241 ALA B C 1
ATOM 4726 O O . ALA B 1 216 ? 18.172 -30.025 34.283 1.00 31.20 241 ALA B O 1
ATOM 4728 N N . PRO B 1 217 ? 18.416 -31.674 35.782 1.00 32.04 242 PRO B N 1
ATOM 4729 C CA . PRO B 1 217 ? 19.824 -31.844 35.438 1.00 33.20 242 PRO B CA 1
ATOM 4730 C C . PRO B 1 217 ? 20.002 -32.277 34.004 1.00 32.66 242 PRO B C 1
ATOM 4731 O O . PRO B 1 217 ? 19.224 -33.139 33.514 1.00 31.67 242 PRO B O 1
ATOM 4735 N N . ASP B 1 218 ? 21.002 -31.739 33.336 1.00 33.41 243 ASP B N 1
ATOM 4736 C CA . ASP B 1 218 ? 21.317 -32.088 31.959 1.00 34.32 243 ASP B CA 1
ATOM 4737 C C . ASP B 1 218 ? 22.491 -33.074 31.840 1.00 37.21 243 ASP B C 1
ATOM 4738 O O . ASP B 1 218 ? 22.990 -33.304 30.729 1.00 38.87 243 ASP B O 1
ATOM 4743 N N . THR B 1 219 ? 22.934 -33.657 32.960 1.00 39.39 244 THR B N 1
ATOM 4744 C CA . THR B 1 219 ? 23.917 -34.716 32.945 1.00 41.99 244 THR B CA 1
ATOM 4745 C C . THR B 1 219 ? 23.563 -35.618 34.106 1.00 43.28 244 THR B C 1
ATOM 4746 O O . THR B 1 219 ? 22.745 -35.254 34.977 1.00 41.65 244 THR B O 1
ATOM 4750 N N . ASP B 1 220 ? 24.201 -36.785 34.105 1.00 46.34 245 ASP B N 1
ATOM 4751 C CA . ASP B 1 220 ? 24.118 -37.713 35.190 1.00 48.29 245 ASP B CA 1
ATOM 4752 C C . ASP B 1 220 ? 24.941 -37.191 36.391 1.00 49.20 245 ASP B C 1
ATOM 4753 O O . ASP B 1 220 ? 26.168 -37.111 36.311 1.00 51.41 245 ASP B O 1
ATOM 4758 N N . LEU B 1 221 ? 24.259 -36.870 37.491 1.00 46.88 246 LEU B N 1
ATOM 4759 C CA . LEU B 1 221 ? 24.922 -36.254 38.633 1.00 49.76 246 LEU B CA 1
ATOM 4760 C C . LEU B 1 221 ? 25.753 -37.258 39.441 1.00 52.42 246 LEU B C 1
ATOM 4761 O O . LEU B 1 221 ? 26.580 -36.851 40.253 1.00 55.37 246 LEU B O 1
ATOM 4766 N N . GLY B 1 222 ? 25.542 -38.552 39.189 1.00 53.33 247 GLY B N 1
ATOM 4767 C CA . GLY B 1 222 ? 26.300 -39.623 39.853 1.00 57.45 247 GLY B CA 1
ATOM 4768 C C . GLY B 1 222 ? 25.802 -39.956 41.246 1.00 57.68 247 GLY B C 1
ATOM 4769 O O . GLY B 1 222 ? 26.477 -40.635 41.966 1.00 62.34 247 GLY B O 1
ATOM 4770 N N . LEU B 1 223 ? 24.606 -39.532 41.597 1.00 54.54 248 LEU B N 1
ATOM 4771 C CA . LEU B 1 223 ? 24.073 -39.677 42.925 1.00 54.94 248 LEU B CA 1
ATOM 4772 C C . LEU B 1 223 ? 23.054 -40.777 42.944 1.00 53.80 248 LEU B C 1
ATOM 4773 O O . LEU B 1 223 ? 22.272 -40.890 42.029 1.00 51.00 248 LEU B O 1
ATOM 4778 N N . ASP B 1 224 ? 22.992 -41.552 44.017 1.00 56.32 249 ASP B N 1
ATOM 4779 C CA . ASP B 1 224 ? 21.888 -42.506 44.164 1.00 56.27 249 ASP B CA 1
ATOM 4780 C C . ASP B 1 224 ? 20.632 -41.753 44.626 1.00 53.46 249 ASP B C 1
ATOM 4781 O O . ASP B 1 224 ? 20.674 -40.534 44.869 1.00 54.49 249 ASP B O 1
ATOM 4786 N N . ALA B 1 225 ? 19.501 -42.462 44.716 1.00 51.94 250 ALA B N 1
ATOM 4787 C CA . ALA B 1 225 ? 18.215 -41.839 45.087 1.00 48.17 250 ALA B CA 1
ATOM 4788 C C . ALA B 1 225 ? 18.285 -41.161 46.444 1.00 48.35 250 ALA B C 1
ATOM 4789 O O . ALA B 1 225 ? 17.803 -40.061 46.626 1.00 46.25 250 ALA B O 1
ATOM 4791 N N . SER B 1 226 ? 18.899 -41.843 47.400 1.00 50.93 251 SER B N 1
ATOM 4792 C CA . SER B 1 226 ? 19.083 -41.315 48.743 1.00 52.63 251 SER B CA 1
ATOM 4793 C C . SER B 1 226 ? 19.836 -39.959 48.764 1.00 52.56 251 SER B C 1
ATOM 4794 O O . SER B 1 226 ? 19.474 -39.006 49.476 1.00 51.68 251 SER B O 1
ATOM 4797 N N . GLN B 1 227 ? 20.887 -39.890 47.974 1.00 53.58 252 GLN B N 1
ATOM 4798 C CA . GLN B 1 227 ? 21.701 -38.695 47.945 1.00 54.19 252 GLN B CA 1
ATOM 4799 C C . GLN B 1 227 ? 21.020 -37.528 47.172 1.00 51.26 252 GLN B C 1
ATOM 4800 O O . GLN B 1 227 ? 21.288 -36.343 47.454 1.00 51.40 252 GLN B O 1
ATOM 4806 N N . SER B 1 228 ? 20.208 -37.832 46.166 1.00 47.43 253 SER B N 1
ATOM 4807 C CA . SER B 1 228 ? 19.656 -36.738 45.373 1.00 44.80 253 SER B CA 1
ATOM 4808 C C . SER B 1 228 ? 18.331 -36.222 45.951 1.00 42.06 253 SER B C 1
ATOM 4809 O O . SER B 1 228 ? 18.101 -35.025 45.925 1.00 40.48 253 SER B O 1
ATOM 4812 N N . PHE B 1 229 ? 17.476 -37.138 46.436 1.00 40.10 254 PHE B N 1
ATOM 4813 C CA . PHE B 1 229 ? 16.115 -36.816 46.902 1.00 38.43 254 PHE B CA 1
ATOM 4814 C C . PHE B 1 229 ? 16.073 -36.576 48.386 1.00 40.79 254 PHE B C 1
ATOM 4815 O O . PHE B 1 229 ? 15.239 -35.780 48.878 1.00 40.09 254 PHE B O 1
ATOM 4823 N N . GLY B 1 230 ? 16.936 -37.305 49.093 1.00 43.38 255 GLY B N 1
ATOM 4824 C CA . GLY B 1 230 ? 17.155 -37.122 50.521 1.00 46.54 255 GLY B CA 1
ATOM 4825 C C . GLY B 1 230 ? 17.984 -35.893 50.803 1.00 48.29 255 GLY B C 1
ATOM 4826 O O . GLY B 1 230 ? 18.161 -35.005 49.933 1.00 47.76 255 GLY B O 1
ATOM 4827 N N . GLY B 1 231 ? 18.473 -35.803 52.036 1.00 51.95 256 GLY B N 1
ATOM 4828 C CA . GLY B 1 231 ? 19.276 -34.656 52.478 1.00 54.26 256 GLY B CA 1
ATOM 4829 C C . GLY B 1 231 ? 18.572 -33.338 52.172 1.00 53.07 256 GLY B C 1
ATOM 4830 O O . GLY B 1 231 ? 17.390 -33.171 52.485 1.00 51.16 256 GLY B O 1
ATOM 4831 N N . ASP B 1 232 ? 19.264 -32.414 51.502 1.00 54.39 257 ASP B N 1
ATOM 4832 C CA . ASP B 1 232 ? 18.665 -31.129 51.156 1.00 55.34 257 ASP B CA 1
ATOM 4833 C C . ASP B 1 232 ? 17.834 -31.159 49.883 1.00 50.53 257 ASP B C 1
ATOM 4834 O O . ASP B 1 232 ? 17.340 -30.129 49.441 1.00 51.08 257 ASP B O 1
ATOM 4839 N N . GLY B 1 233 ? 17.692 -32.337 49.275 1.00 48.33 258 GLY B N 1
ATOM 4840 C CA . GLY B 1 233 ? 16.811 -32.465 48.121 1.00 43.96 258 GLY B CA 1
ATOM 4841 C C . GLY B 1 233 ? 17.308 -31.735 46.886 1.00 42.03 258 GLY B C 1
ATOM 4842 O O . GLY B 1 233 ? 16.584 -30.931 46.297 1.00 40.56 258 GLY B O 1
ATOM 4843 N N . ILE B 1 234 ? 18.534 -32.076 46.467 1.00 42.22 259 ILE B N 1
ATOM 4844 C CA . ILE B 1 234 ? 19.140 -31.598 45.230 1.00 42.21 259 ILE B CA 1
ATOM 4845 C C . ILE B 1 234 ? 18.192 -31.792 44.046 1.00 38.20 259 ILE B C 1
ATOM 4846 O O . ILE B 1 234 ? 18.056 -30.870 43.195 1.00 37.77 259 ILE B O 1
ATOM 4851 N N . VAL B 1 235 ? 17.547 -32.970 43.989 1.00 36.71 260 VAL B N 1
ATOM 4852 C CA . VAL B 1 235 ? 16.519 -33.284 42.987 1.00 33.80 260 VAL B CA 1
ATOM 4853 C C . VAL B 1 235 ? 15.254 -33.636 43.782 1.00 33.75 260 VAL B C 1
ATOM 4854 O O . VAL B 1 235 ? 15.141 -34.736 44.266 1.00 35.07 260 VAL B O 1
ATOM 4858 N N . PRO B 1 236 ? 14.360 -32.629 44.020 1.00 33.53 261 PRO B N 1
ATOM 4859 C CA . PRO B 1 236 ? 13.279 -32.770 44.959 1.00 33.25 261 PRO B CA 1
ATOM 4860 C C . PRO B 1 236 ? 11.993 -33.345 44.424 1.00 31.59 261 PRO B C 1
ATOM 4861 O O . PRO B 1 236 ? 11.030 -33.506 45.180 1.00 31.62 261 PRO B O 1
ATOM 4865 N N . MET B 1 237 ? 11.963 -33.646 43.128 1.00 30.65 262 MET B N 1
ATOM 4866 C CA . MET B 1 237 ? 10.806 -34.266 42.493 1.00 29.70 262 MET B CA 1
ATOM 4867 C C . MET B 1 237 ? 11.284 -35.153 41.337 1.00 28.65 262 MET B C 1
ATOM 4868 O O . MET B 1 237 ? 12.218 -34.782 40.587 1.00 30.06 262 MET B O 1
ATOM 4873 N N . PHE B 1 238 ? 10.579 -36.261 41.150 1.00 29.19 263 PHE B N 1
ATOM 4874 C CA . PHE B 1 238 ? 10.856 -37.173 40.040 1.00 27.64 263 PHE B CA 1
ATOM 4875 C C . PHE B 1 238 ? 9.656 -38.094 39.800 1.00 26.73 263 PHE B C 1
ATOM 4876 O O . PHE B 1 238 ? 8.729 -38.113 40.598 1.00 25.92 263 PHE B O 1
ATOM 4884 N N . MET B 1 239 ? 9.733 -38.910 38.738 1.00 25.80 264 MET B N 1
ATOM 4885 C CA . MET B 1 239 ? 8.664 -39.821 38.426 1.00 26.29 264 MET B CA 1
ATOM 4886 C C . MET B 1 239 ? 9.249 -41.232 38.462 1.00 26.11 264 MET B C 1
ATOM 4887 O O . MET B 1 239 ? 10.323 -41.497 37.895 1.00 27.20 264 MET B O 1
ATOM 4892 N N . SER B 1 240 ? 8.546 -42.135 39.094 1.00 26.24 265 SER B N 1
ATOM 4893 C CA . SER B 1 240 ? 8.916 -43.547 39.038 1.00 26.57 265 SER B CA 1
ATOM 4894 C C . SER B 1 240 ? 7.789 -44.461 39.485 1.00 26.44 265 SER B C 1
ATOM 4895 O O . SER B 1 240 ? 6.652 -44.046 39.712 1.00 25.83 265 SER B O 1
ATOM 4898 N N . GLY B 1 241 ? 8.161 -45.726 39.686 1.00 26.99 266 GLY B N 1
ATOM 4899 C CA . GLY B 1 241 ? 7.223 -46.768 40.039 1.00 26.94 266 GLY B CA 1
ATOM 4900 C C . GLY B 1 241 ? 7.464 -47.250 41.450 1.00 27.48 266 GLY B C 1
ATOM 4901 O O . GLY B 1 241 ? 8.261 -46.641 42.202 1.00 27.18 266 GLY B O 1
ATOM 4902 N N . PRO B 1 242 ? 6.735 -48.286 41.848 1.00 28.35 267 PRO B N 1
ATOM 4903 C CA . PRO B 1 242 ? 6.784 -48.826 43.220 1.00 29.90 267 PRO B CA 1
ATOM 4904 C C . PRO B 1 242 ? 8.178 -49.164 43.734 1.00 31.26 267 PRO B C 1
ATOM 4905 O O . PRO B 1 242 ? 8.438 -48.993 44.926 1.00 33.09 267 PRO B O 1
ATOM 4909 N N . TRP B 1 243 ? 9.054 -49.690 42.880 1.00 31.49 268 TRP B N 1
ATOM 4910 C CA . TRP B 1 243 ? 10.410 -50.023 43.286 1.00 32.67 268 TRP B CA 1
ATOM 4911 C C . TRP B 1 243 ? 11.134 -48.851 43.966 1.00 33.22 268 TRP B C 1
ATOM 4912 O O . TRP B 1 243 ? 11.905 -49.120 44.851 1.00 34.43 268 TRP B O 1
ATOM 4923 N N . MET B 1 244 ? 10.833 -47.580 43.612 1.00 32.32 269 MET B N 1
ATOM 4924 C CA . MET B 1 244 ? 11.412 -46.393 44.281 1.00 33.32 269 MET B CA 1
ATOM 4925 C C . MET B 1 244 ? 10.823 -46.081 45.645 1.00 33.84 269 MET B C 1
ATOM 4926 O O . MET B 1 244 ? 11.493 -45.542 46.478 1.00 34.12 269 MET B O 1
ATOM 4931 N N . VAL B 1 245 ? 9.591 -46.484 45.905 1.00 34.02 270 VAL B N 1
ATOM 4932 C CA . VAL B 1 245 ? 9.062 -46.442 47.277 1.00 35.51 270 VAL B CA 1
ATOM 4933 C C . VAL B 1 245 ? 9.912 -47.308 48.209 1.00 37.31 270 VAL B C 1
ATOM 4934 O O . VAL B 1 245 ? 10.384 -46.892 49.261 1.00 38.96 270 VAL B O 1
ATOM 4938 N N . ASN B 1 246 ? 10.118 -48.539 47.785 1.00 37.35 271 ASN B N 1
ATOM 4939 C CA . ASN B 1 246 ? 10.948 -49.471 48.493 1.00 39.32 271 ASN B CA 1
ATOM 4940 C C . ASN B 1 246 ? 12.373 -48.989 48.690 1.00 40.22 271 ASN B C 1
ATOM 4941 O O . ASN B 1 246 ? 12.908 -49.013 49.791 1.00 42.47 271 ASN B O 1
ATOM 4946 N N . THR B 1 247 ? 12.977 -48.475 47.621 1.00 38.98 272 THR B N 1
ATOM 4947 C CA . THR B 1 247 ? 14.337 -47.940 47.676 1.00 39.60 272 THR B CA 1
ATOM 4948 C C . THR B 1 247 ? 14.423 -46.772 48.648 1.00 40.24 272 THR B C 1
ATOM 4949 O O . THR B 1 247 ? 15.332 -46.718 49.458 1.00 42.93 272 THR B O 1
ATOM 4953 N N . LEU B 1 248 ? 13.503 -45.831 48.575 1.00 39.03 273 LEU B N 1
ATOM 4954 C CA . LEU B 1 248 ? 13.523 -44.683 49.497 1.00 39.77 273 LEU B CA 1
ATOM 4955 C C . LEU B 1 248 ? 13.295 -45.063 50.972 1.00 42.77 273 LEU B C 1
ATOM 4956 O O . LEU B 1 248 ? 13.979 -44.569 51.832 1.00 44.40 273 LEU B O 1
ATOM 4961 N N . LYS B 1 249 ? 12.375 -45.976 51.239 1.00 44.30 274 LYS B N 1
ATOM 4962 C CA . LYS B 1 249 ? 12.142 -46.425 52.643 1.00 46.96 274 LYS B CA 1
ATOM 4963 C C . LYS B 1 249 ? 13.353 -47.133 53.237 1.00 49.90 274 LYS B C 1
ATOM 4964 O O . LYS B 1 249 ? 13.699 -46.944 54.397 1.00 52.32 274 LYS B O 1
ATOM 4970 N N . ASP B 1 250 ? 14.000 -47.933 52.413 1.00 50.09 275 ASP B N 1
ATOM 4971 C CA . ASP B 1 250 ? 15.201 -48.661 52.807 1.00 52.07 275 ASP B CA 1
ATOM 4972 C C . ASP B 1 250 ? 16.455 -47.788 52.939 1.00 54.00 275 ASP B C 1
ATOM 4973 O O . ASP B 1 250 ? 17.279 -48.091 53.788 1.00 56.22 275 ASP B O 1
ATOM 4978 N N . THR B 1 251 ? 16.612 -46.744 52.111 1.00 52.06 276 THR B N 1
ATOM 4979 C CA . THR B 1 251 ? 17.906 -46.053 51.982 1.00 53.90 276 THR B CA 1
ATOM 4980 C C . THR B 1 251 ? 17.971 -44.582 52.395 1.00 54.53 276 THR B C 1
ATOM 4981 O O . THR B 1 251 ? 19.051 -44.023 52.391 1.00 55.88 276 THR B O 1
ATOM 4985 N N . ALA B 1 252 ? 16.825 -43.974 52.686 1.00 53.87 277 ALA B N 1
ATOM 4986 C CA . ALA B 1 252 ? 16.708 -42.529 52.939 1.00 54.08 277 ALA B CA 1
ATOM 4987 C C . ALA B 1 252 ? 15.894 -42.273 54.226 1.00 55.69 277 ALA B C 1
ATOM 4988 O O . ALA B 1 252 ? 14.907 -41.553 54.233 1.00 54.66 277 ALA B O 1
ATOM 4990 N N . PRO B 1 253 ? 16.337 -42.829 55.345 1.00 59.40 278 PRO B N 1
ATOM 4991 C CA . PRO B 1 253 ? 15.645 -42.579 56.617 1.00 61.29 278 PRO B CA 1
ATOM 4992 C C . PRO B 1 253 ? 15.610 -41.113 57.059 1.00 62.72 278 PRO B C 1
ATOM 4993 O O . PRO B 1 253 ? 14.709 -40.727 57.775 1.00 63.23 278 PRO B O 1
ATOM 4997 N N . ASP B 1 254 ? 16.566 -40.301 56.602 1.00 62.60 279 ASP B N 1
ATOM 4998 C CA . ASP B 1 254 ? 16.612 -38.898 56.927 1.00 63.56 279 ASP B CA 1
ATOM 4999 C C . ASP B 1 254 ? 15.405 -38.050 56.417 1.00 60.91 279 ASP B C 1
ATOM 5000 O O . ASP B 1 254 ? 15.199 -36.945 56.864 1.00 63.39 279 ASP B O 1
ATOM 5005 N N . ILE B 1 255 ? 14.632 -38.543 55.456 1.00 56.21 280 ILE B N 1
ATOM 5006 C CA . ILE B 1 255 ? 13.447 -37.834 54.974 1.00 53.50 280 ILE B CA 1
ATOM 5007 C C . ILE B 1 255 ? 12.135 -38.554 55.327 1.00 52.67 280 ILE B C 1
ATOM 5008 O O . ILE B 1 255 ? 11.070 -38.291 54.797 1.00 50.05 280 ILE B O 1
ATOM 5013 N N . ASP B 1 256 ? 12.200 -39.421 56.328 1.00 55.33 281 ASP B N 1
ATOM 5014 C CA . ASP B 1 256 ? 11.006 -39.963 56.934 1.00 56.27 281 ASP B CA 1
ATOM 5015 C C . ASP B 1 256 ? 10.020 -38.884 57.296 1.00 56.25 281 ASP B C 1
ATOM 5016 O O . ASP B 1 256 ? 10.366 -37.948 57.971 1.00 57.23 281 ASP B O 1
ATOM 5021 N N . GLY B 1 257 ? 8.809 -38.975 56.747 1.00 55.06 282 GLY B N 1
ATOM 5022 C CA . GLY B 1 257 ? 7.761 -37.989 57.008 1.00 55.47 282 GLY B CA 1
ATOM 5023 C C . GLY B 1 257 ? 7.941 -36.729 56.135 1.00 53.75 282 GLY B C 1
ATOM 5024 O O . GLY B 1 257 ? 7.261 -35.745 56.396 1.00 55.25 282 GLY B O 1
ATOM 5025 N N . LYS B 1 258 ? 8.873 -36.718 55.187 1.00 51.58 283 LYS B N 1
ATOM 5026 C CA . LYS B 1 258 ? 9.191 -35.496 54.420 1.00 50.34 283 LYS B CA 1
ATOM 5027 C C . LYS B 1 258 ? 9.063 -35.655 52.915 1.00 47.15 283 LYS B C 1
ATOM 5028 O O . LYS B 1 258 ? 9.479 -34.777 52.156 1.00 45.91 283 LYS B O 1
ATOM 5034 N N . TRP B 1 259 ? 8.412 -36.729 52.497 1.00 44.80 284 TRP B N 1
ATOM 5035 C CA . TRP B 1 259 ? 8.210 -37.029 51.104 1.00 41.58 284 TRP B CA 1
ATOM 5036 C C . TRP B 1 259 ? 6.917 -37.803 50.984 1.00 41.17 284 TRP B C 1
ATOM 5037 O O . TRP B 1 259 ? 6.448 -38.423 51.961 1.00 42.52 284 TRP B O 1
ATOM 5048 N N . ALA B 1 260 ? 6.342 -37.745 49.795 1.00 38.33 285 ALA B N 1
ATOM 5049 C CA . ALA B 1 260 ? 5.174 -38.491 49.471 1.00 37.87 285 ALA B CA 1
ATOM 5050 C C . ALA B 1 260 ? 5.149 -38.787 48.002 1.00 35.05 285 ALA B C 1
ATOM 5051 O O . ALA B 1 260 ? 5.998 -38.260 47.202 1.00 33.08 285 ALA B O 1
ATOM 5053 N N . THR B 1 261 ? 4.148 -39.562 47.600 1.00 34.83 286 THR B N 1
ATOM 5054 C CA . THR B 1 261 ? 3.863 -39.688 46.142 1.00 33.22 286 THR B CA 1
ATOM 5055 C C . THR B 1 261 ? 2.542 -39.045 45.822 1.00 33.75 286 THR B C 1
ATOM 5056 O O . THR B 1 261 ? 1.728 -38.824 46.705 1.00 35.88 286 THR B O 1
ATOM 5060 N N . ALA B 1 262 ? 2.327 -38.757 44.566 1.00 32.31 287 ALA B N 1
ATOM 5061 C CA . ALA B 1 262 ? 1.072 -38.141 44.125 1.00 33.12 287 ALA B CA 1
ATOM 5062 C C . ALA B 1 262 ? 0.791 -38.590 42.698 1.00 31.77 287 ALA B C 1
ATOM 5063 O O . ALA B 1 262 ? 1.757 -39.013 42.011 1.00 30.36 287 ALA B O 1
ATOM 5065 N N . VAL B 1 263 ? -0.473 -38.493 42.244 1.00 31.86 288 VAL B N 1
ATOM 5066 C CA . VAL B 1 263 ? -0.754 -38.799 40.822 1.00 30.87 288 VAL B CA 1
ATOM 5067 C C . VAL B 1 263 ? -0.056 -37.751 39.943 1.00 29.45 288 VAL B C 1
ATOM 5068 O O . VAL B 1 263 ? 0.356 -36.701 40.417 1.00 28.77 288 VAL B O 1
ATOM 5072 N N . LEU B 1 264 ? 0.185 -38.156 38.712 1.00 27.86 289 LEU B N 1
ATOM 5073 C CA . LEU B 1 264 ? 0.886 -37.291 37.794 1.00 27.90 289 LEU B CA 1
ATOM 5074 C C . LEU B 1 264 ? 0.101 -36.006 37.535 1.00 28.93 289 LEU B C 1
ATOM 5075 O O . LEU B 1 264 ? -1.141 -35.994 37.486 1.00 29.82 289 LEU B O 1
ATOM 5080 N N . PRO B 1 265 ? 0.835 -34.914 37.349 1.00 29.72 290 PRO B N 1
ATOM 5081 C CA . PRO B 1 265 ? 0.186 -33.674 36.918 1.00 31.42 290 PRO B CA 1
ATOM 5082 C C . PRO B 1 265 ? -0.524 -33.815 35.559 1.00 31.37 290 PRO B C 1
ATOM 5083 O O . PRO B 1 265 ? -0.124 -34.595 34.702 1.00 29.59 290 PRO B O 1
ATOM 5087 N N A LYS B 1 266 ? -1.582 -33.049 35.393 0.50 33.29 291 LYS B N 1
ATOM 5088 N N B LYS B 1 266 ? -1.546 -32.997 35.397 0.50 33.28 291 LYS B N 1
ATOM 5089 C CA A LYS B 1 266 ? -2.420 -33.121 34.221 0.50 34.23 291 LYS B CA 1
ATOM 5090 C CA B LYS B 1 266 ? -2.433 -33.057 34.263 0.50 34.29 291 LYS B CA 1
ATOM 5091 C C A LYS B 1 266 ? -2.092 -32.028 33.207 0.50 33.94 291 LYS B C 1
ATOM 5092 C C B LYS B 1 266 ? -2.109 -32.011 33.204 0.50 33.97 291 LYS B C 1
ATOM 5093 O O A LYS B 1 266 ? -1.695 -30.907 33.566 0.50 34.43 291 LYS B O 1
ATOM 5094 O O B LYS B 1 266 ? -1.708 -30.911 33.532 0.50 34.42 291 LYS B O 1
ATOM 5105 N N . LYS B 1 267 ? -2.270 -32.366 31.932 1.00 31.97 292 LYS B N 1
ATOM 5106 C CA . LYS B 1 267 ? -2.283 -31.369 30.863 1.00 32.63 292 LYS B CA 1
ATOM 5107 C C . LYS B 1 267 ? -3.691 -31.417 30.327 1.00 33.44 292 LYS B C 1
ATOM 5108 O O . LYS B 1 267 ? -4.576 -30.850 30.936 1.00 33.29 292 LYS B O 1
ATOM 5114 N N . GLU B 1 268 ? -3.926 -32.150 29.233 1.00 33.71 293 GLU B N 1
ATOM 5115 C CA . GLU B 1 268 ? -5.286 -32.476 28.809 1.00 36.66 293 GLU B CA 1
ATOM 5116 C C . GLU B 1 268 ? -5.830 -33.603 29.714 1.00 35.13 293 GLU B C 1
ATOM 5117 O O . GLU B 1 268 ? -7.020 -33.698 29.924 1.00 37.73 293 GLU B O 1
ATOM 5123 N N . ASN B 1 269 ? -4.939 -34.511 30.114 1.00 32.21 294 ASN B N 1
ATOM 5124 C CA . ASN B 1 269 ? -5.227 -35.635 31.021 1.00 31.38 294 ASN B CA 1
ATOM 5125 C C . ASN B 1 269 ? -3.955 -35.903 31.805 1.00 28.80 294 ASN B C 1
ATOM 5126 O O . ASN B 1 269 ? -2.901 -35.287 31.541 1.00 27.23 294 ASN B O 1
ATOM 5131 N N . ASN B 1 270 ? -4.025 -36.795 32.797 1.00 28.83 295 ASN B N 1
ATOM 5132 C CA . ASN B 1 270 ? -2.789 -37.171 33.551 1.00 27.51 295 ASN B CA 1
ATOM 5133 C C . ASN B 1 270 ? -2.458 -38.647 33.428 1.00 27.51 295 ASN B C 1
ATOM 5134 O O . ASN B 1 270 ? -1.838 -39.226 34.330 1.00 27.37 295 ASN B O 1
ATOM 5139 N N . GLU B 1 271 ? -2.785 -39.233 32.281 1.00 28.25 296 GLU B N 1
ATOM 5140 C CA . GLU B 1 271 ? -2.561 -40.645 32.092 1.00 29.36 296 GLU B CA 1
ATOM 5141 C C . GLU B 1 271 ? -1.083 -41.021 32.340 1.00 27.08 296 GLU B C 1
ATOM 5142 O O . GLU B 1 271 ? -0.197 -40.286 31.896 1.00 26.26 296 GLU B O 1
ATOM 5148 N N . SER B 1 272 ? -0.854 -42.140 33.054 1.00 25.94 297 SER B N 1
ATOM 5149 C CA . SER B 1 272 ? 0.457 -42.758 33.170 1.00 24.93 297 SER B CA 1
ATOM 5150 C C . SER B 1 272 ? 0.611 -43.971 32.300 1.00 26.38 297 SER B C 1
ATOM 5151 O O . SER B 1 272 ? -0.302 -44.334 31.593 1.00 28.74 297 SER B O 1
ATOM 5154 N N . SER B 1 273 ? 1.768 -44.601 32.362 1.00 26.92 298 SER B N 1
ATOM 5155 C CA . SER B 1 273 ? 2.013 -45.858 31.687 1.00 26.07 298 SER B CA 1
ATOM 5156 C C . SER B 1 273 ? 1.647 -47.012 32.623 1.00 26.76 298 SER B C 1
ATOM 5157 O O . SER B 1 273 ? 1.772 -46.898 33.855 1.00 26.57 298 SER B O 1
ATOM 5160 N N . LEU B 1 274 ? 1.193 -48.112 32.017 1.00 27.42 299 LEU B N 1
ATOM 5161 C CA . LEU B 1 274 ? 0.991 -49.392 32.698 1.00 28.36 299 LEU B CA 1
ATOM 5162 C C . LEU B 1 274 ? 2.061 -50.339 32.201 1.00 27.05 299 LEU B C 1
ATOM 5163 O O . LEU B 1 274 ? 2.202 -50.619 30.982 1.00 27.14 299 LEU B O 1
ATOM 5168 N N . GLY B 1 275 ? 2.836 -50.842 33.132 1.00 26.73 300 GLY B N 1
ATOM 5169 C CA . GLY B 1 275 ? 3.879 -51.787 32.828 1.00 25.44 300 GLY B CA 1
ATOM 5170 C C . GLY B 1 275 ? 3.951 -52.940 33.839 1.00 25.76 300 GLY B C 1
ATOM 5171 O O . GLY B 1 275 ? 2.950 -53.326 34.451 1.00 27.23 300 GLY B O 1
ATOM 5172 N N . GLY B 1 276 ? 5.166 -53.489 33.950 1.00 24.69 301 GLY B N 1
ATOM 5173 C CA . GLY B 1 276 ? 5.499 -54.559 34.855 1.00 25.16 301 GLY B CA 1
ATOM 5174 C C . GLY B 1 276 ? 6.155 -55.677 34.089 1.00 24.38 301 GLY B C 1
ATOM 5175 O O . GLY B 1 276 ? 6.880 -55.454 33.092 1.00 22.74 301 GLY B O 1
ATOM 5176 N N . ALA B 1 277 ? 5.929 -56.891 34.572 1.00 24.92 302 ALA B N 1
ATOM 5177 C CA . ALA B 1 277 ? 6.478 -58.085 33.931 1.00 24.49 302 ALA B CA 1
ATOM 5178 C C . ALA B 1 277 ? 5.559 -59.240 34.049 1.00 25.61 302 ALA B C 1
ATOM 5179 O O . ALA B 1 277 ? 4.710 -59.313 34.923 1.00 26.86 302 ALA B O 1
ATOM 5181 N N . ASN B 1 278 ? 5.775 -60.179 33.135 1.00 25.55 303 ASN B N 1
ATOM 5182 C CA . ASN B 1 278 ? 5.031 -61.386 32.970 1.00 26.37 303 ASN B CA 1
ATOM 5183 C C . ASN B 1 278 ? 6.024 -62.539 33.053 1.00 26.56 303 ASN B C 1
ATOM 5184 O O . ASN B 1 278 ? 7.243 -62.358 32.795 1.00 26.70 303 ASN B O 1
ATOM 5189 N N . LEU B 1 279 ? 5.533 -63.736 33.422 1.00 27.40 304 LEU B N 1
ATOM 5190 C CA . LEU B 1 279 ? 6.324 -64.920 33.222 1.00 27.32 304 LEU B CA 1
ATOM 5191 C C . LEU B 1 279 ? 5.851 -65.619 31.970 1.00 27.46 304 LEU B C 1
ATOM 5192 O O . LEU B 1 279 ? 4.635 -65.810 31.786 1.00 28.76 304 LEU B O 1
ATOM 5197 N N . SER B 1 280 ? 6.826 -66.085 31.181 1.00 26.87 305 SER B N 1
ATOM 5198 C CA . SER B 1 280 ? 6.599 -66.775 29.910 1.00 26.89 305 SER B CA 1
ATOM 5199 C C . SER B 1 280 ? 7.529 -67.949 29.821 1.00 27.77 305 SER B C 1
ATOM 5200 O O . SER B 1 280 ? 8.516 -68.041 30.551 1.00 27.79 305 SER B O 1
ATOM 5203 N N . ILE B 1 281 ? 7.172 -68.879 28.935 1.00 28.59 306 ILE B N 1
ATOM 5204 C CA . ILE B 1 281 ? 7.959 -70.033 28.641 1.00 29.76 306 ILE B CA 1
ATOM 5205 C C . ILE B 1 281 ? 8.660 -69.826 27.302 1.00 29.89 306 ILE B C 1
ATOM 5206 O O . ILE B 1 281 ? 8.074 -69.444 26.310 1.00 29.96 306 ILE B O 1
ATOM 5211 N N . PHE B 1 282 ? 9.948 -70.038 27.296 1.00 31.04 307 PHE B N 1
ATOM 5212 C CA . PHE B 1 282 ? 10.741 -69.887 26.063 1.00 32.40 307 PHE B CA 1
ATOM 5213 C C . PHE B 1 282 ? 10.316 -71.042 25.163 1.00 34.20 307 PHE B C 1
ATOM 5214 O O . PHE B 1 282 ? 10.178 -72.201 25.606 1.00 34.10 307 PHE B O 1
ATOM 5222 N N . LYS B 1 283 ? 10.100 -70.737 23.893 1.00 35.59 308 LYS B N 1
ATOM 5223 C CA . LYS B 1 283 ? 9.535 -71.707 23.000 1.00 37.62 308 LYS B CA 1
ATOM 5224 C C . LYS B 1 283 ? 10.438 -72.913 22.785 1.00 38.70 308 LYS B C 1
ATOM 5225 O O . LYS B 1 283 ? 9.919 -73.969 22.585 1.00 38.55 308 LYS B O 1
ATOM 5231 N N . TYR B 1 284 ? 11.761 -72.735 22.885 1.00 39.26 309 TYR B N 1
ATOM 5232 C CA . TYR B 1 284 ? 12.730 -73.813 22.652 1.00 41.61 309 TYR B CA 1
ATOM 5233 C C . TYR B 1 284 ? 13.035 -74.656 23.920 1.00 41.20 309 TYR B C 1
ATOM 5234 O O . TYR B 1 284 ? 13.831 -75.574 23.856 1.00 41.52 309 TYR B O 1
ATOM 5243 N N . SER B 1 285 ? 12.385 -74.345 25.038 1.00 39.25 310 SER B N 1
ATOM 5244 C CA . SER B 1 285 ? 12.567 -75.120 26.267 1.00 40.74 310 SER B CA 1
ATOM 5245 C C . SER B 1 285 ? 12.215 -76.606 26.129 1.00 42.22 310 SER B C 1
ATOM 5246 O O . SER B 1 285 ? 11.169 -76.927 25.580 1.00 39.99 310 SER B O 1
ATOM 5249 N N . ASN B 1 286 ? 13.078 -77.424 26.741 1.00 45.72 311 ASN B N 1
ATOM 5250 C CA . ASN B 1 286 ? 12.912 -78.858 26.975 1.00 49.14 311 ASN B CA 1
ATOM 5251 C C . ASN B 1 286 ? 11.958 -79.242 28.113 1.00 47.98 311 ASN B C 1
ATOM 5252 O O . ASN B 1 286 ? 11.639 -80.399 28.295 1.00 46.06 311 ASN B O 1
ATOM 5257 N N . LYS B 1 287 ? 11.570 -78.255 28.916 1.00 45.53 312 LYS B N 1
ATOM 5258 C CA . LYS B 1 287 ? 10.977 -78.514 30.200 1.00 46.55 312 LYS B CA 1
ATOM 5259 C C . LYS B 1 287 ? 9.727 -77.704 30.352 1.00 45.51 312 LYS B C 1
ATOM 5260 O O . LYS B 1 287 ? 9.526 -77.119 31.413 1.00 44.67 312 LYS B O 1
ATOM 5266 N N . LYS B 1 288 ? 8.854 -77.741 29.342 1.00 44.00 313 LYS B N 1
ATOM 5267 C CA . LYS B 1 288 ? 7.672 -76.934 29.355 1.00 44.86 313 LYS B CA 1
ATOM 5268 C C . LYS B 1 288 ? 6.756 -77.264 30.514 1.00 45.55 313 LYS B C 1
ATOM 5269 O O . LYS B 1 288 ? 6.184 -76.359 31.139 1.00 43.68 313 LYS B O 1
ATOM 5275 N N . ASP B 1 289 ? 6.606 -78.560 30.783 1.00 46.72 314 ASP B N 1
ATOM 5276 C CA . ASP B 1 289 ? 5.831 -79.036 31.944 1.00 48.12 314 ASP B CA 1
ATOM 5277 C C . ASP B 1 289 ? 6.354 -78.423 33.262 1.00 45.98 314 ASP B C 1
ATOM 5278 O O . ASP B 1 289 ? 5.594 -77.900 34.054 1.00 47.55 314 ASP B O 1
ATOM 5283 N N . ASP B 1 290 ? 7.643 -78.515 33.507 1.00 44.04 315 ASP B N 1
ATOM 5284 C CA . ASP B 1 290 ? 8.200 -77.994 34.759 1.00 44.33 315 ASP B CA 1
ATOM 5285 C C . ASP B 1 290 ? 8.173 -76.486 34.814 1.00 40.90 315 ASP B C 1
ATOM 5286 O O . ASP B 1 290 ? 7.943 -75.889 35.871 1.00 40.37 315 ASP B O 1
ATOM 5291 N N . ALA B 1 291 ? 8.391 -75.844 33.660 1.00 38.33 316 ALA B N 1
ATOM 5292 C CA . ALA B 1 291 ? 8.231 -74.362 33.540 1.00 36.12 316 ALA B CA 1
ATOM 5293 C C . ALA B 1 291 ? 6.817 -73.907 33.976 1.00 35.73 316 ALA B C 1
ATOM 5294 O O . ALA B 1 291 ? 6.669 -73.009 34.821 1.00 36.05 316 ALA B O 1
ATOM 5296 N N . LEU B 1 292 ? 5.801 -74.585 33.446 1.00 50.73 317 LEU B N 1
ATOM 5297 C CA . LEU B 1 292 ? 4.404 -74.296 33.780 1.00 51.07 317 LEU B CA 1
ATOM 5298 C C . LEU B 1 292 ? 4.095 -74.506 35.258 1.00 51.45 317 LEU B C 1
ATOM 5299 O O . LEU B 1 292 ? 3.377 -73.690 35.870 1.00 50.80 317 LEU B O 1
ATOM 5304 N N . LYS B 1 293 ? 4.659 -75.575 35.831 1.00 52.53 318 LYS B N 1
ATOM 5305 C CA . LYS B 1 293 ? 4.480 -75.850 37.264 1.00 53.77 318 LYS B CA 1
ATOM 5306 C C . LYS B 1 293 ? 5.041 -74.708 38.121 1.00 50.92 318 LYS B C 1
ATOM 5307 O O . LYS B 1 293 ? 4.403 -74.217 39.065 1.00 51.00 318 LYS B O 1
ATOM 5313 N N . PHE B 1 294 ? 6.244 -74.291 37.753 1.00 48.57 319 PHE B N 1
ATOM 5314 C CA . PHE B 1 294 ? 6.887 -73.200 38.429 1.00 46.65 319 PHE B CA 1
ATOM 5315 C C . PHE B 1 294 ? 6.028 -71.923 38.322 1.00 44.94 319 PHE B C 1
ATOM 5316 O O . PHE B 1 294 ? 5.789 -71.233 39.333 1.00 44.53 319 PHE B O 1
ATOM 5324 N N . MET B 1 295 ? 5.584 -71.600 37.108 1.00 44.50 320 MET B N 1
ATOM 5325 C CA . MET B 1 295 ? 4.734 -70.412 36.908 1.00 43.48 320 MET B CA 1
ATOM 5326 C C . MET B 1 295 ? 3.451 -70.468 37.772 1.00 45.08 320 MET B C 1
ATOM 5327 O O . MET B 1 295 ? 3.121 -69.502 38.466 1.00 44.14 320 MET B O 1
ATOM 5332 N N . ASP B 1 296 ? 2.789 -71.625 37.765 1.00 48.18 321 ASP B N 1
ATOM 5333 C CA . ASP B 1 296 ? 1.530 -71.807 38.475 1.00 50.89 321 ASP B CA 1
ATOM 5334 C C . ASP B 1 296 ? 1.796 -71.684 39.969 1.00 51.38 321 ASP B C 1
ATOM 5335 O O . ASP B 1 296 ? 1.087 -70.941 40.681 1.00 50.99 321 ASP B O 1
ATOM 5340 N N . TYR B 1 297 ? 2.887 -72.304 40.392 1.00 52.15 322 TYR B N 1
ATOM 5341 C CA . TYR B 1 297 ? 3.386 -72.099 41.738 1.00 53.31 322 TYR B CA 1
ATOM 5342 C C . TYR B 1 297 ? 3.562 -70.615 42.120 1.00 50.26 322 TYR B C 1
ATOM 5343 O O . TYR B 1 297 ? 3.044 -70.155 43.135 1.00 50.37 322 TYR B O 1
ATOM 5352 N N . MET B 1 298 ? 4.309 -69.876 41.310 1.00 47.32 323 MET B N 1
ATOM 5353 C CA . MET B 1 298 ? 4.584 -68.470 41.545 1.00 45.24 323 MET B CA 1
ATOM 5354 C C . MET B 1 298 ? 3.323 -67.613 41.461 1.00 45.13 323 MET B C 1
ATOM 5355 O O . MET B 1 298 ? 3.318 -66.509 41.959 1.00 45.02 323 MET B O 1
ATOM 5360 N N . SER B 1 299 ? 2.276 -68.103 40.780 1.00 46.12 324 SER B N 1
ATOM 5361 C CA . SER B 1 299 ? 1.010 -67.380 40.639 1.00 46.24 324 SER B CA 1
ATOM 5362 C C . SER B 1 299 ? -0.025 -67.606 41.814 1.00 48.62 324 SER B C 1
ATOM 5363 O O . SER B 1 299 ? -1.069 -66.949 41.833 1.00 48.82 324 SER B O 1
ATOM 5366 N N . GLN B 1 300 ? 0.293 -68.474 42.763 1.00 50.63 325 GLN B N 1
ATOM 5367 C CA . GLN B 1 300 ? -0.528 -68.630 43.935 1.00 54.14 325 GLN B CA 1
ATOM 5368 C C . GLN B 1 300 ? -0.673 -67.317 44.662 1.00 52.58 325 GLN B C 1
ATOM 5369 O O . GLN B 1 300 ? 0.319 -66.665 44.950 1.00 50.79 325 GLN B O 1
ATOM 5375 N N . PRO B 1 301 ? -1.907 -66.938 45.008 1.00 54.39 326 PRO B N 1
ATOM 5376 C CA . PRO B 1 301 ? -2.113 -65.557 45.478 1.00 52.66 326 PRO B CA 1
ATOM 5377 C C . PRO B 1 301 ? -1.459 -65.191 46.814 1.00 52.80 326 PRO B C 1
ATOM 5378 O O . PRO B 1 301 ? -1.024 -64.038 46.991 1.00 50.28 326 PRO B O 1
ATOM 5382 N N . ASP B 1 302 ? -1.351 -66.141 47.713 1.00 55.65 327 ASP B N 1
ATOM 5383 C CA . ASP B 1 302 ? -0.627 -65.899 48.957 1.00 56.67 327 ASP B CA 1
ATOM 5384 C C . ASP B 1 302 ? 0.881 -65.787 48.745 1.00 54.44 327 ASP B C 1
ATOM 5385 O O . ASP B 1 302 ? 1.489 -64.930 49.336 1.00 53.23 327 ASP B O 1
ATOM 5390 N N . VAL B 1 303 ? 1.463 -66.640 47.903 1.00 54.49 328 VAL B N 1
ATOM 5391 C CA . VAL B 1 303 ? 2.881 -66.561 47.527 1.00 53.29 328 VAL B CA 1
ATOM 5392 C C . VAL B 1 303 ? 3.145 -65.174 46.898 1.00 50.28 328 VAL B C 1
ATOM 5393 O O . VAL B 1 303 ? 4.094 -64.476 47.239 1.00 50.10 328 VAL B O 1
ATOM 5397 N N . GLN B 1 304 ? 2.300 -64.802 45.959 1.00 49.84 329 GLN B N 1
ATOM 5398 C CA . GLN B 1 304 ? 2.381 -63.481 45.339 1.00 48.57 329 GLN B CA 1
ATOM 5399 C C . GLN B 1 304 ? 2.309 -62.321 46.342 1.00 48.52 329 GLN B C 1
ATOM 5400 O O . GLN B 1 304 ? 3.217 -61.494 46.411 1.00 47.85 329 GLN B O 1
ATOM 5406 N N . LEU B 1 305 ? 1.240 -62.276 47.129 1.00 50.77 330 LEU B N 1
ATOM 5407 C CA . LEU B 1 305 ? 1.046 -61.185 48.076 1.00 51.24 330 LEU B CA 1
ATOM 5408 C C . LEU B 1 305 ? 2.193 -61.007 49.040 1.00 52.66 330 LEU B C 1
ATOM 5409 O O . LEU B 1 305 ? 2.488 -59.848 49.426 1.00 52.13 330 LEU B O 1
ATOM 5414 N N . SER B 1 306 ? 2.804 -62.127 49.461 1.00 55.03 331 SER B N 1
ATOM 5415 C CA . SER B 1 306 ? 3.904 -62.107 50.434 1.00 56.88 331 SER B CA 1
ATOM 5416 C C . SER B 1 306 ? 5.062 -61.230 49.912 1.00 55.03 331 SER B C 1
ATOM 5417 O O . SER B 1 306 ? 5.392 -60.221 50.565 1.00 55.64 331 SER B O 1
ATOM 5420 N N . TRP B 1 307 ? 5.599 -61.550 48.720 1.00 45.17 332 TRP B N 1
ATOM 5421 C CA . TRP B 1 307 ? 6.727 -60.758 48.183 1.00 44.35 332 TRP B CA 1
ATOM 5422 C C . TRP B 1 307 ? 6.262 -59.373 47.693 1.00 41.05 332 TRP B C 1
ATOM 5423 O O . TRP B 1 307 ? 7.015 -58.429 47.822 1.00 42.08 332 TRP B O 1
ATOM 5434 N N . LEU B 1 308 ? 5.053 -59.275 47.114 1.00 39.30 333 LEU B N 1
ATOM 5435 C CA . LEU B 1 308 ? 4.550 -57.995 46.600 1.00 36.87 333 LEU B CA 1
ATOM 5436 C C . LEU B 1 308 ? 4.427 -56.928 47.687 1.00 36.77 333 LEU B C 1
ATOM 5437 O O . LEU B 1 308 ? 4.962 -55.827 47.544 1.00 34.92 333 LEU B O 1
ATOM 5442 N N . LYS B 1 309 ? 3.784 -57.292 48.786 1.00 38.51 334 LYS B N 1
ATOM 5443 C CA . LYS B 1 309 ? 3.590 -56.347 49.897 1.00 40.28 334 LYS B CA 1
ATOM 5444 C C . LYS B 1 309 ? 4.925 -55.968 50.524 1.00 41.31 334 LYS B C 1
ATOM 5445 O O . LYS B 1 309 ? 5.162 -54.832 50.854 1.00 42.59 334 LYS B O 1
ATOM 5451 N N . ASP B 1 310 ? 5.829 -56.911 50.626 1.00 42.03 335 ASP B N 1
ATOM 5452 C CA . ASP B 1 310 ? 7.114 -56.661 51.267 1.00 43.77 335 ASP B CA 1
ATOM 5453 C C . ASP B 1 310 ? 7.936 -55.617 50.502 1.00 41.98 335 ASP B C 1
ATOM 5454 O O . ASP B 1 310 ? 8.701 -54.879 51.098 1.00 41.53 335 ASP B O 1
ATOM 5459 N N . THR B 1 311 ? 7.754 -55.598 49.184 1.00 40.30 336 THR B N 1
ATOM 5460 C CA . THR B 1 311 ? 8.497 -54.748 48.262 1.00 39.37 336 THR B CA 1
ATOM 5461 C C . THR B 1 311 ? 7.710 -53.523 47.803 1.00 37.97 336 THR B C 1
ATOM 5462 O O . THR B 1 311 ? 8.205 -52.768 46.958 1.00 36.07 336 THR B O 1
ATOM 5466 N N . ASN B 1 312 ? 6.546 -53.295 48.410 1.00 37.36 337 ASN B N 1
ATOM 5467 C CA . ASN B 1 312 ? 5.594 -52.283 47.970 1.00 37.32 337 ASN B CA 1
ATOM 5468 C C . ASN B 1 312 ? 5.211 -52.382 46.482 1.00 35.03 337 ASN B C 1
ATOM 5469 O O . ASN B 1 312 ? 4.816 -51.383 45.904 1.00 33.67 337 ASN B O 1
ATOM 5474 N N . SER B 1 313 ? 5.291 -53.595 45.900 1.00 34.44 338 SER B N 1
ATOM 5475 C CA . SER B 1 313 ? 5.021 -53.800 44.472 1.00 32.53 338 SER B CA 1
ATOM 5476 C C . SER B 1 313 ? 3.515 -53.903 44.221 1.00 32.00 338 SER B C 1
ATOM 5477 O O . SER B 1 313 ? 2.744 -54.291 45.091 1.00 32.65 338 SER B O 1
ATOM 5480 N N . MET B 1 314 ? 3.108 -53.591 43.016 1.00 31.19 339 MET B N 1
ATOM 5481 C CA . MET B 1 314 ? 1.701 -53.622 42.621 1.00 31.25 339 MET B CA 1
ATOM 5482 C C . MET B 1 314 ? 1.335 -54.994 42.054 1.00 31.67 339 MET B C 1
ATOM 5483 O O . MET B 1 314 ? 1.947 -55.459 41.087 1.00 31.50 339 MET B O 1
ATOM 5488 N N . PRO B 1 315 ? 0.311 -55.644 42.658 1.00 32.46 340 PRO B N 1
ATOM 5489 C CA . PRO B 1 315 ? -0.213 -56.852 42.070 1.00 33.37 340 PRO B CA 1
ATOM 5490 C C . PRO B 1 315 ? -0.854 -56.548 40.727 1.00 33.17 340 PRO B C 1
ATOM 5491 O O . PRO B 1 315 ? -1.555 -55.542 40.602 1.00 32.79 340 PRO B O 1
ATOM 5495 N N . ALA B 1 316 ? -0.670 -57.476 39.776 1.00 33.81 341 ALA B N 1
ATOM 5496 C CA . ALA B 1 316 ? -1.451 -57.556 38.551 1.00 34.11 341 ALA B CA 1
ATOM 5497 C C . ALA B 1 316 ? -2.807 -58.286 38.703 1.00 35.60 341 ALA B C 1
ATOM 5498 O O . ALA B 1 316 ? -3.634 -58.180 37.812 1.00 37.34 341 ALA B O 1
ATOM 5500 N N . ARG B 1 317 ? -2.996 -59.037 39.795 1.00 36.95 342 ARG B N 1
ATOM 5501 C CA . ARG B 1 317 ? -4.198 -59.766 40.062 1.00 38.73 342 ARG B CA 1
ATOM 5502 C C . ARG B 1 317 ? -5.162 -58.834 40.806 1.00 39.07 342 ARG B C 1
ATOM 5503 O O . ARG B 1 317 ? -4.784 -58.194 41.797 1.00 38.22 342 ARG B O 1
ATOM 5511 N N . MET B 1 318 ? -6.418 -58.771 40.357 1.00 40.75 343 MET B N 1
ATOM 5512 C CA . MET B 1 318 ? -7.316 -57.708 40.816 1.00 41.75 343 MET B CA 1
ATOM 5513 C C . MET B 1 318 ? -7.707 -57.855 42.278 1.00 44.14 343 MET B C 1
ATOM 5514 O O . MET B 1 318 ? -7.717 -56.851 43.035 1.00 44.05 343 MET B O 1
ATOM 5519 N N . ASP B 1 319 ? -8.032 -59.089 42.694 1.00 44.86 344 ASP B N 1
ATOM 5520 C CA . ASP B 1 319 ? -8.574 -59.261 44.029 1.00 47.75 344 ASP B CA 1
ATOM 5521 C C . ASP B 1 319 ? -7.526 -59.046 45.119 1.00 46.94 344 ASP B C 1
ATOM 5522 O O . ASP B 1 319 ? -7.904 -58.857 46.281 1.00 47.89 344 ASP B O 1
ATOM 5527 N N . ALA B 1 320 ? -6.240 -59.022 44.741 1.00 44.22 345 ALA B N 1
ATOM 5528 C CA . ALA B 1 320 ? -5.174 -58.682 45.712 1.00 43.26 345 ALA B CA 1
ATOM 5529 C C . ALA B 1 320 ? -5.302 -57.274 46.293 1.00 42.81 345 ALA B C 1
ATOM 5530 O O . ALA B 1 320 ? -4.867 -57.049 47.418 1.00 42.20 345 ALA B O 1
ATOM 5532 N N . TRP B 1 321 ? -5.898 -56.352 45.508 1.00 42.03 346 TRP B N 1
ATOM 5533 C CA . TRP B 1 321 ? -6.070 -54.965 45.923 1.00 42.62 346 TRP B CA 1
ATOM 5534 C C . TRP B 1 321 ? -7.155 -54.797 46.958 1.00 45.19 346 TRP B C 1
ATOM 5535 O O . TRP B 1 321 ? -7.304 -53.695 47.509 1.00 45.99 346 TRP B O 1
ATOM 5546 N N . GLU B 1 322 ? -7.938 -55.856 47.222 1.00 48.42 347 GLU B N 1
ATOM 5547 C CA . GLU B 1 322 ? -8.806 -55.867 48.388 1.00 52.26 347 GLU B CA 1
ATOM 5548 C C . GLU B 1 322 ? -8.113 -56.155 49.705 1.00 53.48 347 GLU B C 1
ATOM 5549 O O . GLU B 1 322 ? -8.743 -56.043 50.762 1.00 57.32 347 GLU B O 1
ATOM 5555 N N . ASP B 1 323 ? -6.855 -56.545 49.678 1.00 52.01 348 ASP B N 1
ATOM 5556 C CA . ASP B 1 323 ? -6.096 -56.778 50.928 1.00 54.97 348 ASP B CA 1
ATOM 5557 C C . ASP B 1 323 ? -6.038 -55.439 51.709 1.00 56.55 348 ASP B C 1
ATOM 5558 O O . ASP B 1 323 ? -5.901 -54.339 51.083 1.00 53.19 348 ASP B O 1
ATOM 5563 N N . ASP B 1 324 ? -6.131 -55.530 53.037 1.00 59.48 349 ASP B N 1
ATOM 5564 C CA . ASP B 1 324 ? -6.292 -54.325 53.865 1.00 62.30 349 ASP B CA 1
ATOM 5565 C C . ASP B 1 324 ? -5.095 -53.314 53.817 1.00 61.27 349 ASP B C 1
ATOM 5566 O O . ASP B 1 324 ? -5.331 -52.093 53.810 1.00 63.00 349 ASP B O 1
ATOM 5571 N N . MET B 1 325 ? -3.845 -53.780 53.712 1.00 68.97 350 MET B N 1
ATOM 5572 C CA . MET B 1 325 ? -2.708 -52.856 53.450 1.00 66.02 350 MET B CA 1
ATOM 5573 C C . MET B 1 325 ? -2.830 -52.152 52.100 1.00 62.51 350 MET B C 1
ATOM 5574 O O . MET B 1 325 ? -2.520 -50.987 51.970 1.00 63.49 350 MET B O 1
ATOM 5579 N N . LEU B 1 326 ? -3.233 -52.858 51.053 1.00 59.94 351 LEU B N 1
ATOM 5580 C CA . LEU B 1 326 ? -3.328 -52.201 49.750 1.00 56.59 351 LEU B CA 1
ATOM 5581 C C . LEU B 1 326 ? -4.452 -51.140 49.725 1.00 56.71 351 LEU B C 1
ATOM 5582 O O . LEU B 1 326 ? -4.342 -50.140 49.004 1.00 56.12 351 LEU B O 1
ATOM 5587 N N . LYS B 1 327 ? -5.533 -51.368 50.473 1.00 58.19 352 LYS B N 1
ATOM 5588 C CA . LYS B 1 327 ? -6.616 -50.373 50.608 1.00 59.64 352 LYS B CA 1
ATOM 5589 C C . LYS B 1 327 ? -6.160 -49.134 51.354 1.00 58.06 352 LYS B C 1
ATOM 5590 O O . LYS B 1 327 ? -6.508 -48.009 50.971 1.00 58.59 352 LYS B O 1
ATOM 5596 N N . ASN B 1 328 ? -5.359 -49.337 52.396 1.00 56.49 353 ASN B N 1
ATOM 5597 C CA . ASN B 1 328 ? -5.064 -48.281 53.371 1.00 56.63 353 ASN B CA 1
ATOM 5598 C C . ASN B 1 328 ? -3.672 -47.616 53.280 1.00 52.84 353 ASN B C 1
ATOM 5599 O O . ASN B 1 328 ? -3.505 -46.522 53.786 1.00 53.86 353 ASN B O 1
ATOM 5604 N N . ASP B 1 329 ? -2.720 -48.264 52.616 1.00 48.94 354 ASP B N 1
ATOM 5605 C CA . ASP B 1 329 ? -1.384 -47.758 52.609 1.00 46.93 354 ASP B CA 1
ATOM 5606 C C . ASP B 1 329 ? -1.371 -46.496 51.681 1.00 45.17 354 ASP B C 1
ATOM 5607 O O . ASP B 1 329 ? -1.904 -46.532 50.564 1.00 44.42 354 ASP B O 1
ATOM 5612 N N . PRO B 1 330 ? -0.769 -45.384 52.144 1.00 45.09 355 PRO B N 1
ATOM 5613 C CA . PRO B 1 330 ? -0.790 -44.186 51.260 1.00 44.23 355 PRO B CA 1
ATOM 5614 C C . PRO B 1 330 ? -0.153 -44.355 49.864 1.00 41.43 355 PRO B C 1
ATOM 5615 O O . PRO B 1 330 ? -0.613 -43.771 48.892 1.00 41.21 355 PRO B O 1
ATOM 5619 N N . TYR B 1 331 ? 0.924 -45.112 49.774 1.00 40.02 356 TYR B N 1
ATOM 5620 C CA . TYR B 1 331 ? 1.565 -45.373 48.472 1.00 38.22 356 TYR B CA 1
ATOM 5621 C C . TYR B 1 331 ? 0.667 -46.200 47.549 1.00 37.14 356 TYR B C 1
ATOM 5622 O O . TYR B 1 331 ? 0.459 -45.884 46.352 1.00 36.45 356 TYR B O 1
ATOM 5631 N N . TYR B 1 332 ? 0.064 -47.228 48.115 1.00 37.41 357 TYR B N 1
ATOM 5632 C CA . TYR B 1 332 ? -0.836 -48.055 47.327 1.00 37.28 357 TYR B CA 1
ATOM 5633 C C . TYR B 1 332 ? -2.072 -47.277 46.864 1.00 38.41 357 TYR B C 1
ATOM 5634 O O . TYR B 1 332 ? -2.582 -47.504 45.772 1.00 38.75 357 TYR B O 1
ATOM 5643 N N . LYS B 1 333 ? -2.551 -46.350 47.690 1.00 37.56 358 LYS B N 1
ATOM 5644 C CA . LYS B 1 333 ? -3.702 -45.561 47.310 1.00 39.03 358 LYS B CA 1
ATOM 5645 C C . LYS B 1 333 ? -3.385 -44.718 46.060 1.00 36.74 358 LYS B C 1
ATOM 5646 O O . LYS B 1 333 ? -4.159 -44.688 45.107 1.00 37.32 358 LYS B O 1
ATOM 5652 N N . VAL B 1 334 ? -2.224 -44.088 46.058 1.00 34.80 359 VAL B N 1
ATOM 5653 C CA . VAL B 1 334 ? -1.780 -43.289 44.882 1.00 33.52 359 VAL B CA 1
ATOM 5654 C C . VAL B 1 334 ? -1.556 -44.156 43.637 1.00 31.98 359 VAL B C 1
ATOM 5655 O O . VAL B 1 334 ? -2.005 -43.786 42.525 1.00 31.74 359 VAL B O 1
ATOM 5659 N N . PHE B 1 335 ? -0.893 -45.299 43.813 1.00 31.80 360 PHE B N 1
ATOM 5660 C CA . PHE B 1 335 ? -0.657 -46.220 42.690 1.00 31.57 360 PHE B CA 1
ATOM 5661 C C . PHE B 1 335 ? -1.979 -46.728 42.147 1.00 33.01 360 PHE B C 1
ATOM 5662 O O . PHE B 1 335 ? -2.187 -46.736 40.935 1.00 32.33 360 PHE B O 1
ATOM 5670 N N . GLY B 1 336 ? -2.883 -47.100 43.045 1.00 35.66 361 GLY B N 1
ATOM 5671 C CA . GLY B 1 336 ? -4.204 -47.579 42.657 1.00 38.73 361 GLY B CA 1
ATOM 5672 C C . GLY B 1 336 ? -5.011 -46.532 41.900 1.00 39.03 361 GLY B C 1
ATOM 5673 O O . GLY B 1 336 ? -5.625 -46.840 40.870 1.00 39.98 361 GLY B O 1
ATOM 5674 N N . GLU B 1 337 ? -4.958 -45.293 42.384 1.00 39.34 362 GLU B N 1
ATOM 5675 C CA . GLU B 1 337 ? -5.596 -44.168 41.686 1.00 40.57 362 GLU B CA 1
ATOM 5676 C C . GLU B 1 337 ? -4.984 -43.953 40.277 1.00 38.02 362 GLU B C 1
ATOM 5677 O O . GLU B 1 337 ? -5.717 -43.855 39.295 1.00 38.97 362 GLU B O 1
ATOM 5683 N N . GLN B 1 338 ? -3.662 -43.934 40.169 1.00 35.54 363 GLN B N 1
ATOM 5684 C CA . GLN B 1 338 ? -3.015 -43.748 38.879 1.00 34.23 363 GLN B CA 1
ATOM 5685 C C . GLN B 1 338 ? -3.325 -44.934 37.904 1.00 34.73 363 GLN B C 1
ATOM 5686 O O . GLN B 1 338 ? -3.528 -44.735 36.670 1.00 34.35 363 GLN B O 1
ATOM 5692 N N . MET B 1 339 ? -3.416 -46.130 38.465 1.00 36.38 364 MET B N 1
ATOM 5693 C CA . MET B 1 339 ? -3.577 -47.314 37.631 1.00 38.47 364 MET B CA 1
ATOM 5694 C C . MET B 1 339 ? -4.903 -47.286 36.891 1.00 39.65 364 MET B C 1
ATOM 5695 O O . MET B 1 339 ? -4.993 -47.855 35.803 1.00 40.34 364 MET B O 1
ATOM 5700 N N . LYS B 1 340 ? -5.887 -46.589 37.447 1.00 41.12 365 LYS B N 1
ATOM 5701 C CA . LYS B 1 340 ? -7.231 -46.526 36.896 1.00 43.98 365 LYS B CA 1
ATOM 5702 C C . LYS B 1 340 ? -7.229 -46.144 35.439 1.00 42.04 365 LYS B C 1
ATOM 5703 O O . LYS B 1 340 ? -8.027 -46.700 34.676 1.00 43.92 365 LYS B O 1
ATOM 5709 N N . THR B 1 341 ? -6.362 -45.207 35.061 1.00 38.59 366 THR B N 1
ATOM 5710 C CA . THR B 1 341 ? -6.353 -44.783 33.658 1.00 37.89 366 THR B CA 1
ATOM 5711 C C . THR B 1 341 ? -5.030 -45.051 32.961 1.00 35.27 366 THR B C 1
ATOM 5712 O O . THR B 1 341 ? -4.827 -44.616 31.844 1.00 34.88 366 THR B O 1
ATOM 5716 N N . ALA B 1 342 ? -4.181 -45.845 33.587 1.00 34.52 367 ALA B N 1
ATOM 5717 C CA . ALA B 1 342 ? -2.860 -46.098 33.034 1.00 33.06 367 ALA B CA 1
ATOM 5718 C C . ALA B 1 342 ? -2.975 -47.008 31.819 1.00 34.27 367 ALA B C 1
ATOM 5719 O O . ALA B 1 342 ? -3.756 -47.963 31.826 1.00 35.55 367 ALA B O 1
ATOM 5721 N N . GLU B 1 343 ? -2.167 -46.764 30.797 1.00 32.24 368 GLU B N 1
ATOM 5722 C CA . GLU B 1 343 ? -2.207 -47.604 29.610 1.00 32.17 368 GLU B CA 1
ATOM 5723 C C . GLU B 1 343 ? -0.800 -48.093 29.264 1.00 28.93 368 GLU B C 1
ATOM 5724 O O . GLU B 1 343 ? 0.175 -47.316 29.323 1.00 26.52 368 GLU B O 1
ATOM 5730 N N . PRO B 1 344 ? -0.674 -49.320 28.773 1.00 27.84 369 PRO B N 1
ATOM 5731 C CA . PRO B 1 344 ? 0.624 -49.766 28.263 1.00 26.06 369 PRO B CA 1
ATOM 5732 C C . PRO B 1 344 ? 1.152 -48.867 27.171 1.00 24.62 369 PRO B C 1
ATOM 5733 O O . PRO B 1 344 ? 0.360 -48.277 26.409 1.00 24.15 369 PRO B O 1
ATOM 5737 N N . MET B 1 345 ? 2.456 -48.752 27.125 1.00 23.67 370 MET B N 1
ATOM 5738 C CA . MET B 1 345 ? 3.092 -48.270 25.922 1.00 23.12 370 MET B CA 1
ATOM 5739 C C . MET B 1 345 ? 2.551 -49.018 24.674 1.00 23.43 370 MET B C 1
ATOM 5740 O O . MET B 1 345 ? 2.050 -50.119 24.762 1.00 23.39 370 MET B O 1
ATOM 5745 N N . PRO B 1 346 ? 2.680 -48.394 23.483 1.00 23.32 371 PRO B N 1
ATOM 5746 C CA . PRO B 1 346 ? 2.163 -49.041 22.275 1.00 23.66 371 PRO B CA 1
ATOM 5747 C C . PRO B 1 346 ? 2.684 -50.472 22.150 1.00 23.88 371 PRO B C 1
ATOM 5748 O O . PRO B 1 346 ? 3.917 -50.717 22.236 1.00 23.35 371 PRO B O 1
ATOM 5752 N N . LEU B 1 347 ? 1.767 -51.419 21.989 1.00 24.86 372 LEU B N 1
ATOM 5753 C CA . LEU B 1 347 ? 2.051 -52.801 22.082 1.00 24.96 372 LEU B CA 1
ATOM 5754 C C . LEU B 1 347 ? 2.462 -53.248 20.704 1.00 24.77 372 LEU B C 1
ATOM 5755 O O . LEU B 1 347 ? 1.755 -53.989 20.028 1.00 25.18 372 LEU B O 1
ATOM 5760 N N . ILE B 1 348 ? 3.617 -52.756 20.278 1.00 24.16 373 ILE B N 1
ATOM 5761 C CA . ILE B 1 348 ? 4.095 -53.001 18.914 1.00 24.61 373 ILE B CA 1
ATOM 5762 C C . ILE B 1 348 ? 5.485 -53.675 19.008 1.00 23.77 373 ILE B C 1
ATOM 5763 O O . ILE B 1 348 ? 6.244 -53.439 20.002 1.00 22.54 373 ILE B O 1
ATOM 5768 N N . PRO B 1 349 ? 5.827 -54.513 18.017 1.00 24.17 374 PRO B N 1
ATOM 5769 C CA . PRO B 1 349 ? 7.059 -55.266 18.116 1.00 24.41 374 PRO B CA 1
ATOM 5770 C C . PRO B 1 349 ? 8.332 -54.462 17.998 1.00 23.55 374 PRO B C 1
ATOM 5771 O O . PRO B 1 349 ? 9.365 -54.974 18.439 1.00 24.61 374 PRO B O 1
ATOM 5775 N N . GLN B 1 350 ? 8.304 -53.265 17.469 1.00 22.40 375 GLN B N 1
ATOM 5776 C CA . GLN B 1 350 ? 9.515 -52.433 17.439 1.00 21.89 375 GLN B CA 1
ATOM 5777 C C . GLN B 1 350 ? 9.532 -51.386 18.548 1.00 20.67 375 GLN B C 1
ATOM 5778 O O . GLN B 1 350 ? 10.287 -50.431 18.436 1.00 20.30 375 GLN B O 1
ATOM 5784 N N . PHE B 1 351 ? 8.766 -51.589 19.633 1.00 19.97 376 PHE B N 1
ATOM 5785 C CA . PHE B 1 351 ? 8.661 -50.601 20.659 1.00 19.13 376 PHE B CA 1
ATOM 5786 C C . PHE B 1 351 ? 10.015 -50.205 21.245 1.00 19.07 376 PHE B C 1
ATOM 5787 O O . PHE B 1 351 ? 10.305 -49.009 21.304 1.00 18.70 376 PHE B O 1
ATOM 5795 N N . GLU B 1 352 ? 10.847 -51.169 21.663 1.00 19.64 377 GLU B N 1
ATOM 5796 C CA . GLU B 1 352 ? 12.125 -50.818 22.274 1.00 19.83 377 GLU B CA 1
ATOM 5797 C C . GLU B 1 352 ? 13.004 -50.034 21.336 1.00 20.29 377 GLU B C 1
ATOM 5798 O O . GLU B 1 352 ? 13.676 -49.066 21.761 1.00 20.01 377 GLU B O 1
ATOM 5804 N N . GLU B 1 353 ? 13.021 -50.445 20.089 1.00 21.55 378 GLU B N 1
ATOM 5805 C CA . GLU B 1 353 ? 13.839 -49.803 19.071 1.00 22.74 378 GLU B CA 1
ATOM 5806 C C . GLU B 1 353 ? 13.372 -48.345 18.879 1.00 22.17 378 GLU B C 1
ATOM 5807 O O . GLU B 1 353 ? 14.196 -47.425 18.810 1.00 21.69 378 GLU B O 1
ATOM 5813 N N . ILE B 1 354 ? 12.052 -48.178 18.900 1.00 21.38 379 ILE B N 1
ATOM 5814 C CA . ILE B 1 354 ? 11.462 -46.845 18.744 1.00 20.68 379 ILE B CA 1
ATOM 5815 C C . ILE B 1 354 ? 11.761 -45.982 19.997 1.00 20.19 379 ILE B C 1
ATOM 5816 O O . ILE B 1 354 ? 12.110 -44.795 19.869 1.00 18.92 379 ILE B O 1
ATOM 5821 N N . ALA B 1 355 ? 11.673 -46.576 21.176 1.00 19.61 380 ALA B N 1
ATOM 5822 C CA . ALA B 1 355 ? 12.020 -45.883 22.394 1.00 19.59 380 ALA B CA 1
ATOM 5823 C C . ALA B 1 355 ? 13.498 -45.480 22.450 1.00 19.87 380 ALA B C 1
ATOM 5824 O O . ALA B 1 355 ? 13.831 -44.384 22.942 1.00 20.09 380 ALA B O 1
ATOM 5826 N N . GLN B 1 356 ? 14.381 -46.312 21.956 1.00 20.72 381 GLN B N 1
ATOM 5827 C CA . GLN B 1 356 ? 15.815 -45.978 21.881 1.00 22.04 381 GLN B CA 1
ATOM 5828 C C . GLN B 1 356 ? 16.073 -44.879 20.860 1.00 21.43 381 GLN B C 1
ATOM 5829 O O . GLN B 1 356 ? 16.864 -44.024 21.111 1.00 21.07 381 GLN B O 1
ATOM 5835 N N . LEU B 1 357 ? 15.346 -44.888 19.749 1.00 20.92 382 LEU B N 1
ATOM 5836 C CA . LEU B 1 357 ? 15.385 -43.759 18.768 1.00 20.55 382 LEU B CA 1
ATOM 5837 C C . LEU B 1 357 ? 14.880 -42.475 19.405 1.00 19.40 382 LEU B C 1
ATOM 5838 O O . LEU B 1 357 ? 15.483 -41.426 19.204 1.00 19.14 382 LEU B O 1
ATOM 5843 N N . TYR B 1 358 ? 13.817 -42.546 20.196 1.00 18.69 383 TYR B N 1
ATOM 5844 C CA . TYR B 1 358 ? 13.353 -41.367 20.934 1.00 18.72 383 TYR B CA 1
ATOM 5845 C C . TYR B 1 358 ? 14.478 -40.878 21.864 1.00 19.28 383 TYR B C 1
ATOM 5846 O O . TYR B 1 358 ? 14.771 -39.692 21.866 1.00 19.27 383 TYR B O 1
ATOM 5855 N N . GLY B 1 359 ? 15.112 -41.827 22.579 1.00 19.64 384 GLY B N 1
ATOM 5856 C CA . GLY B 1 359 ? 16.251 -41.539 23.486 1.00 20.92 384 GLY B CA 1
ATOM 5857 C C . GLY B 1 359 ? 17.335 -40.758 22.743 1.00 21.78 384 GLY B C 1
ATOM 5858 O O . GLY B 1 359 ? 17.856 -39.749 23.260 1.00 21.77 384 GLY B O 1
ATOM 5859 N N . LYS B 1 360 ? 17.714 -41.213 21.569 1.00 22.19 385 LYS B N 1
ATOM 5860 C CA . LYS B 1 360 ? 18.750 -40.515 20.833 1.00 24.16 385 LYS B CA 1
ATOM 5861 C C . LYS B 1 360 ? 18.335 -39.115 20.379 1.00 22.79 385 LYS B C 1
ATOM 5862 O O . LYS B 1 360 ? 19.150 -38.203 20.393 1.00 23.29 385 LYS B O 1
ATOM 5868 N N . SER B 1 361 ? 17.098 -38.976 19.915 1.00 21.03 386 SER B N 1
ATOM 5869 C CA . SER B 1 361 ? 16.588 -37.665 19.570 1.00 20.79 386 SER B CA 1
ATOM 5870 C C . SER B 1 361 ? 16.485 -36.726 20.782 1.00 20.41 386 SER B C 1
ATOM 5871 O O . SER B 1 361 ? 16.805 -35.575 20.691 1.00 20.21 386 SER B O 1
ATOM 5874 N N . TRP B 1 362 ? 16.021 -37.245 21.899 1.00 19.90 387 TRP B N 1
ATOM 5875 C CA . TRP B 1 362 ? 16.010 -36.481 23.165 1.00 20.43 387 TRP B CA 1
ATOM 5876 C C . TRP B 1 362 ? 17.391 -35.969 23.512 1.00 21.85 387 TRP B C 1
ATOM 5877 O O . TRP B 1 362 ? 17.494 -34.807 23.890 1.00 22.15 387 TRP B O 1
ATOM 5888 N N . GLU B 1 363 ? 18.419 -36.852 23.435 1.00 22.89 388 GLU B N 1
ATOM 5889 C CA . GLU B 1 363 ? 19.798 -36.472 23.690 1.00 25.00 388 GLU B CA 1
ATOM 5890 C C . GLU B 1 363 ? 20.278 -35.339 22.756 1.00 25.19 388 GLU B C 1
ATOM 5891 O O . GLU B 1 363 ? 20.895 -34.364 23.224 1.00 25.71 388 GLU B O 1
ATOM 5897 N N . GLN B 1 364 ? 19.947 -35.456 21.483 1.00 24.62 389 GLN B N 1
ATOM 5898 C CA . GLN B 1 364 ? 20.251 -34.387 20.503 1.00 25.61 389 GLN B CA 1
ATOM 5899 C C . GLN B 1 364 ? 19.648 -33.052 20.942 1.00 25.10 389 GLN B C 1
ATOM 5900 O O . GLN B 1 364 ? 20.289 -32.043 20.807 1.00 25.81 389 GLN B O 1
ATOM 5906 N N . ILE B 1 365 ? 18.430 -33.078 21.489 1.00 23.87 390 ILE B N 1
ATOM 5907 C CA . ILE B 1 365 ? 17.763 -31.888 22.016 1.00 24.06 390 ILE B CA 1
ATOM 5908 C C . ILE B 1 365 ? 18.377 -31.424 23.335 1.00 25.27 390 ILE B C 1
ATOM 5909 O O . ILE B 1 365 ? 18.848 -30.307 23.443 1.00 26.75 390 ILE B O 1
ATOM 5914 N N . TYR B 1 366 ? 18.378 -32.255 24.361 1.00 25.19 391 TYR B N 1
ATOM 5915 C CA . TYR B 1 366 ? 18.758 -31.747 25.672 1.00 26.58 391 TYR B CA 1
ATOM 5916 C C . TYR B 1 366 ? 20.261 -31.538 25.821 1.00 28.64 391 TYR B C 1
ATOM 5917 O O . TYR B 1 366 ? 20.680 -30.721 26.605 1.00 29.31 391 TYR B O 1
ATOM 5926 N N . ARG B 1 367 ? 21.056 -32.277 25.069 1.00 33.72 392 ARG B N 1
ATOM 5927 C CA . ARG B 1 367 ? 22.488 -32.157 25.191 1.00 37.50 392 ARG B CA 1
ATOM 5928 C C . ARG B 1 367 ? 23.054 -31.432 23.986 1.00 37.05 392 ARG B C 1
ATOM 5929 O O . ARG B 1 367 ? 23.931 -30.681 24.141 1.00 38.31 392 ARG B O 1
ATOM 5937 N N . GLY B 1 368 ? 22.577 -31.706 22.787 1.00 34.74 393 GLY B N 1
ATOM 5938 C CA . GLY B 1 368 ? 23.152 -31.117 21.569 1.00 35.26 393 GLY B CA 1
ATOM 5939 C C . GLY B 1 368 ? 22.501 -29.805 21.196 1.00 35.08 393 GLY B C 1
ATOM 5940 O O . GLY B 1 368 ? 22.960 -29.119 20.311 1.00 36.70 393 GLY B O 1
ATOM 5941 N N . GLY B 1 369 ? 21.410 -29.450 21.859 1.00 33.86 394 GLY B N 1
ATOM 5942 C CA . GLY B 1 369 ? 20.713 -28.203 21.575 1.00 33.15 394 GLY B CA 1
ATOM 5943 C C . GLY B 1 369 ? 19.932 -28.190 20.254 1.00 30.47 394 GLY B C 1
ATOM 5944 O O . GLY B 1 369 ? 19.605 -27.094 19.723 1.00 30.60 394 GLY B O 1
ATOM 5945 N N . ALA B 1 370 ? 19.631 -29.359 19.704 1.00 28.14 395 ALA B N 1
ATOM 5946 C CA . ALA B 1 370 ? 18.890 -29.432 18.471 1.00 26.68 395 ALA B CA 1
ATOM 5947 C C . ALA B 1 370 ? 17.487 -28.780 18.585 1.00 25.30 395 ALA B C 1
ATOM 5948 O O . ALA B 1 370 ? 16.845 -28.830 19.634 1.00 25.53 395 ALA B O 1
ATOM 5950 N N . ASP B 1 371 ? 17.012 -28.289 17.451 1.00 24.69 396 ASP B N 1
ATOM 5951 C CA . ASP B 1 371 ? 15.684 -27.816 17.296 1.00 23.41 396 ASP B CA 1
ATOM 5952 C C . ASP B 1 371 ? 14.684 -28.948 17.455 1.00 22.09 396 ASP B C 1
ATOM 5953 O O . ASP B 1 371 ? 14.830 -30.011 16.815 1.00 21.06 396 ASP B O 1
ATOM 5958 N N . VAL B 1 372 ? 13.650 -28.720 18.281 1.00 21.63 397 VAL B N 1
ATOM 5959 C CA . VAL B 1 372 ? 12.731 -29.789 18.628 1.00 20.91 397 VAL B CA 1
ATOM 5960 C C . VAL B 1 372 ? 11.890 -30.177 17.407 1.00 20.51 397 VAL B C 1
ATOM 5961 O O . VAL B 1 372 ? 11.831 -31.374 17.084 1.00 20.35 397 VAL B O 1
ATOM 5965 N N . GLN B 1 373 ? 11.328 -29.203 16.658 1.00 20.91 398 GLN B N 1
ATOM 5966 C CA . GLN B 1 373 ? 10.626 -29.585 15.447 1.00 21.04 398 GLN B CA 1
ATOM 5967 C C . GLN B 1 373 ? 11.493 -30.361 14.418 1.00 20.88 398 GLN B C 1
ATOM 5968 O O . GLN B 1 373 ? 11.047 -31.410 13.894 1.00 20.29 398 GLN B O 1
ATOM 5974 N N . THR B 1 374 ? 12.678 -29.849 14.127 1.00 21.58 399 THR B N 1
ATOM 5975 C CA . THR B 1 374 ? 13.583 -30.486 13.138 1.00 22.21 399 THR B CA 1
ATOM 5976 C C . THR B 1 374 ? 13.958 -31.874 13.597 1.00 21.62 399 THR B C 1
ATOM 5977 O O . THR B 1 374 ? 13.887 -32.868 12.819 1.00 21.62 399 THR B O 1
ATOM 5981 N N . GLN B 1 375 ? 14.295 -32.001 14.870 1.00 21.72 400 GLN B N 1
ATOM 5982 C CA . GLN B 1 375 ? 14.629 -33.328 15.434 1.00 21.21 400 GLN B CA 1
ATOM 5983 C C . GLN B 1 375 ? 13.462 -34.342 15.454 1.00 20.35 400 GLN B C 1
ATOM 5984 O O . GLN B 1 375 ? 13.673 -35.562 15.108 1.00 20.00 400 GLN B O 1
ATOM 5990 N N . MET B 1 376 ? 12.260 -33.858 15.788 1.00 19.96 401 MET B N 1
ATOM 5991 C CA . MET B 1 376 ? 11.066 -34.708 15.724 1.00 19.53 401 MET B CA 1
ATOM 5992 C C . MET B 1 376 ? 10.675 -35.079 14.292 1.00 20.14 401 MET B C 1
ATOM 5993 O O . MET B 1 376 ? 10.144 -36.163 14.060 1.00 18.94 401 MET B O 1
ATOM 5998 N N . ASP B 1 377 ? 10.929 -34.209 13.298 1.00 20.57 402 ASP B N 1
ATOM 5999 C CA . ASP B 1 377 ? 10.752 -34.615 11.916 1.00 21.57 402 ASP B CA 1
ATOM 6000 C C . ASP B 1 377 ? 11.669 -35.789 11.619 1.00 21.36 402 ASP B C 1
ATOM 6001 O O . ASP B 1 377 ? 11.279 -36.755 10.922 1.00 22.73 402 ASP B O 1
ATOM 6006 N N . THR B 1 378 ? 12.924 -35.669 12.038 1.00 21.67 403 THR B N 1
ATOM 6007 C CA . THR B 1 378 ? 13.950 -36.687 11.803 1.00 21.26 403 THR B CA 1
ATOM 6008 C C . THR B 1 378 ? 13.491 -38.026 12.503 1.00 19.92 403 THR B C 1
ATOM 6009 O O . THR B 1 378 ? 13.467 -39.074 11.881 1.00 19.05 403 THR B O 1
ATOM 6013 N N . PHE B 1 379 ? 13.082 -37.916 13.741 1.00 18.67 404 PHE B N 1
ATOM 6014 C CA . PHE B 1 379 ? 12.628 -39.045 14.551 1.00 18.28 404 PHE B CA 1
ATOM 6015 C C . PHE B 1 379 ? 11.413 -39.710 13.881 1.00 18.17 404 PHE B C 1
ATOM 6016 O O . PHE B 1 379 ? 11.409 -40.889 13.690 1.00 18.57 404 PHE B O 1
ATOM 6024 N N . ASN B 1 380 ? 10.395 -38.914 13.534 1.00 18.12 405 ASN B N 1
ATOM 6025 C CA . ASN B 1 380 ? 9.205 -39.469 12.912 1.00 18.74 405 ASN B CA 1
ATOM 6026 C C . ASN B 1 380 ? 9.523 -40.253 11.642 1.00 19.67 405 ASN B C 1
ATOM 6027 O O . ASN B 1 380 ? 8.955 -41.327 11.397 1.00 20.06 405 ASN B O 1
ATOM 6032 N N . ASP B 1 381 ? 10.399 -39.690 10.820 1.00 20.82 406 ASP B N 1
ATOM 6033 C CA . ASP B 1 381 ? 10.858 -40.336 9.608 1.00 22.70 406 ASP B CA 1
ATOM 6034 C C . ASP B 1 381 ? 11.564 -41.666 9.899 1.00 22.26 406 ASP B C 1
ATOM 6035 O O . ASP B 1 381 ? 11.339 -42.650 9.173 1.00 22.37 406 ASP B O 1
ATOM 6040 N N . GLN B 1 382 ? 12.442 -41.676 10.906 1.00 21.12 407 GLN B N 1
ATOM 6041 C CA . GLN B 1 382 ? 13.020 -42.887 11.371 1.00 21.43 407 GLN B CA 1
ATOM 6042 C C . GLN B 1 382 ? 12.003 -43.937 11.730 1.00 21.14 407 GLN B C 1
ATOM 6043 O O . GLN B 1 382 ? 12.136 -45.111 11.330 1.00 21.32 407 GLN B O 1
ATOM 6049 N N . VAL B 1 383 ? 10.976 -43.522 12.470 1.00 20.03 408 VAL B N 1
ATOM 6050 C CA . VAL B 1 383 ? 9.991 -44.447 12.906 1.00 20.25 408 VAL B CA 1
ATOM 6051 C C . VAL B 1 383 ? 9.194 -45.020 11.679 1.00 21.31 408 VAL B C 1
ATOM 6052 O O . VAL B 1 383 ? 8.899 -46.226 11.609 1.00 21.55 408 VAL B O 1
ATOM 6056 N N . GLU B 1 384 ? 8.813 -44.155 10.732 1.00 26.81 409 GLU B N 1
ATOM 6057 C CA . GLU B 1 384 ? 8.081 -44.582 9.549 1.00 27.87 409 GLU B CA 1
ATOM 6058 C C . GLU B 1 384 ? 8.914 -45.549 8.754 1.00 26.54 409 GLU B C 1
ATOM 6059 O O . GLU B 1 384 ? 8.379 -46.519 8.225 1.00 26.14 409 GLU B O 1
ATOM 6065 N N . ALA B 1 385 ? 10.222 -45.298 8.699 1.00 26.76 410 ALA B N 1
ATOM 6066 C CA . ALA B 1 385 ? 11.105 -46.201 7.908 1.00 26.98 410 ALA B CA 1
ATOM 6067 C C . ALA B 1 385 ? 11.120 -47.586 8.555 1.00 26.65 410 ALA B C 1
ATOM 6068 O O . ALA B 1 385 ? 11.118 -48.635 7.854 1.00 25.91 410 ALA B O 1
ATOM 6070 N N . LEU B 1 386 ? 11.157 -47.625 9.887 1.00 26.77 411 LEU B N 1
ATOM 6071 C CA . LEU B 1 386 ? 11.132 -48.919 10.613 1.00 26.83 411 LEU B CA 1
ATOM 6072 C C . LEU B 1 386 ? 9.839 -49.678 10.337 1.00 25.91 411 LEU B C 1
ATOM 6073 O O . LEU B 1 386 ? 9.872 -50.869 10.001 1.00 25.85 411 LEU B O 1
ATOM 6078 N N . LEU B 1 387 ? 8.730 -48.977 10.454 1.00 26.03 412 LEU B N 1
ATOM 6079 C CA . LEU B 1 387 ? 7.421 -49.556 10.246 1.00 26.77 412 LEU B CA 1
ATOM 6080 C C . LEU B 1 387 ? 7.282 -50.129 8.817 1.00 27.57 412 LEU B C 1
ATOM 6081 O O . LEU B 1 387 ? 6.703 -51.214 8.623 1.00 27.56 412 LEU B O 1
ATOM 6086 N N . LYS B 1 388 ? 7.850 -49.427 7.845 1.00 29.29 413 LYS B N 1
ATOM 6087 C CA . LYS B 1 388 ? 7.794 -49.892 6.482 1.00 31.21 413 LYS B CA 1
ATOM 6088 C C . LYS B 1 388 ? 8.622 -51.154 6.293 1.00 31.10 413 LYS B C 1
ATOM 6089 O O . LYS B 1 388 ? 8.221 -52.042 5.510 1.00 30.00 413 LYS B O 1
ATOM 6095 N N . LYS B 1 389 ? 9.802 -51.207 6.948 1.00 31.49 414 LYS B N 1
ATOM 6096 C CA . LYS B 1 389 ? 10.607 -52.405 6.917 1.00 32.74 414 LYS B CA 1
ATOM 6097 C C . LYS B 1 389 ? 9.844 -53.597 7.467 1.00 29.96 414 LYS B C 1
ATOM 6098 O O . LYS B 1 389 ? 9.892 -54.626 6.847 1.00 28.52 414 LYS B O 1
ATOM 6104 N N . LEU B 1 390 ? 9.141 -53.454 8.599 1.00 28.59 415 LEU B N 1
ATOM 6105 C CA . LEU B 1 390 ? 8.395 -54.547 9.199 1.00 29.14 415 LEU B CA 1
ATOM 6106 C C . LEU B 1 390 ? 7.263 -54.974 8.271 1.00 29.12 415 LEU B C 1
ATOM 6107 O O . LEU B 1 390 ? 7.121 -56.191 8.020 1.00 27.95 415 LEU B O 1
ATOM 6112 N N . GLU B 1 391 ? 6.489 -53.992 7.720 1.00 29.77 416 GLU B N 1
ATOM 6113 C CA . GLU B 1 391 ? 5.497 -54.308 6.719 1.00 31.05 416 GLU B CA 1
ATOM 6114 C C . GLU B 1 391 ? 6.083 -55.126 5.534 1.00 30.81 416 GLU B C 1
ATOM 6115 O O . GLU B 1 391 ? 5.449 -56.064 5.125 1.00 29.53 416 GLU B O 1
ATOM 6121 N N . HIS B 1 392 ? 7.250 -54.735 4.994 1.00 32.92 417 HIS B N 1
ATOM 6122 C CA . HIS B 1 392 ? 7.847 -55.460 3.841 1.00 34.73 417 HIS B CA 1
ATOM 6123 C C . HIS B 1 392 ? 8.135 -56.930 4.243 1.00 32.81 417 HIS B C 1
ATOM 6124 O O . HIS B 1 392 ? 7.879 -57.841 3.479 1.00 32.81 417 HIS B O 1
ATOM 6131 N N . HIS B 1 393 ? 8.683 -57.127 5.442 1.00 29.94 418 HIS B N 1
ATOM 6132 C CA . HIS B 1 393 ? 8.916 -58.497 5.957 1.00 30.32 418 HIS B CA 1
ATOM 6133 C C . HIS B 1 393 ? 7.586 -59.287 6.056 1.00 31.38 418 HIS B C 1
ATOM 6134 O O . HIS B 1 393 ? 7.588 -60.480 5.745 1.00 31.11 418 HIS B O 1
ATOM 6141 N N . HIS B 1 394 ? 6.493 -58.614 6.427 1.00 31.27 419 HIS B N 1
ATOM 6142 C CA . HIS B 1 394 ? 5.172 -59.249 6.584 1.00 34.60 419 HIS B CA 1
ATOM 6143 C C . HIS B 1 394 ? 4.404 -59.536 5.221 1.00 34.85 419 HIS B C 1
ATOM 6144 O O . HIS B 1 394 ? 3.519 -60.351 5.216 1.00 37.47 419 HIS B O 1
ATOM 6151 N N . HIS B 1 395 ? 4.809 -58.923 4.100 1.00 35.47 420 HIS B N 1
ATOM 6152 C CA . HIS B 1 395 ? 4.057 -58.926 2.844 1.00 38.06 420 HIS B CA 1
ATOM 6153 C C . HIS B 1 395 ? 5.084 -59.067 1.778 1.00 37.23 420 HIS B C 1
ATOM 6154 O O . HIS B 1 395 ? 5.260 -58.229 0.929 1.00 39.38 420 HIS B O 1
ATOM 6161 N N . HIS B 1 396 ? 5.790 -60.156 1.866 1.00 37.24 421 HIS B N 1
ATOM 6162 C CA . HIS B 1 396 ? 6.923 -60.354 1.030 1.00 38.84 421 HIS B CA 1
ATOM 6163 C C . HIS B 1 396 ? 6.492 -61.304 -0.079 1.00 40.90 421 HIS B C 1
ATOM 6164 O O . HIS B 1 396 ? 7.073 -62.386 -0.248 1.00 41.22 421 HIS B O 1
ATOM 6171 N N . HIS B 1 397 ? 5.492 -60.902 -0.845 1.00 42.56 422 HIS B N 1
ATOM 6172 C CA . HIS B 1 397 ? 4.964 -61.736 -1.915 1.00 44.59 422 HIS B CA 1
ATOM 6173 C C . HIS B 1 397 ? 4.694 -60.882 -3.110 1.00 49.64 422 HIS B C 1
ATOM 6174 O O . HIS B 1 397 ? 4.164 -59.760 -3.002 1.00 50.63 422 HIS B O 1
#

CATH classification: 3.40.190.10

Radius of gyration: 34.9 Å; Cα contacts (8 Å, |Δi|>4): 1382; chains: 2; bounding box: 42×114×71 Å

B-factor: mean 32.85, std 12.41, range [13.6, 86.5]

Secondary structure (DSSP, 8-state):
--SEEEEEETTHHHHHHHHHHHHHHHH---EEEEEE-HHHHHHHHHHHHHHT---SEEEEEGGGHHHHHHTT-B---HHHHHT-TTT-GGGB-HHHHHTTEETTEE--EEEEEEE-EEEEEHHHHHHTT-SS---BHHHHHHHHHHHHTT-TT--S----TT-TTHHHHHHHHTT--SB-TTS-B-TTSHHHHHHHHHHHHHHHTTSS-SS-----HHHHHSTT-SS-EEEE-HHHHHHHHHH-GGGTTSEEEEPPPBSS----BEEEEEEEEBTT-S-HHHHHHHHHHHT-HHHHHHHHHHTTPBPSBGGGGGSHHHHHSHHHHHHHHHHTT-BPSP--TTHHHHHHHHHHHHHHHHTT---HHHHHHHHHHHHHHHHHHHHHHT--/--PEEEEEETTHHHHHHHHHHHHHHHH---EEEEEE-HHHHHHHHHHHHHHT---SEEEEEGGGHHHHHHTT-B---HHHHHH-SS--GGGB-HHHHHTTEETTEE--EEEEEEE-EEEEEHHHHHHTT-SS---BHHHHHHHHHHHHTT-TT--S----TT-TTHHHHHHHHTT--SB-TTS-B-TTSHHHHHHHHHHHHHHHTTSS-SS-----HHHHHSTT-SS-EEEE-HHHHHHHHHH-GGGTTSEEEEPPPBSS----BEEEEEEEEBTT-S-HHHHHHHHHHHH-HHHHHHHHHHTTPBPSBGGGGGSHHHHH-HHHHHHHHHHTT-BPSP--TTHHHHHHHHHHHHHHHHTT---HHHHHHHHHHHHHHHHHHHHHHH---

InterPro domains:
  IPR006059 Bacterial-type extracellular solute-binding protein [PF01547] (45-329)